Protein 9J99 (pdb70)

Secondary structure (DSSP, 8-state):
--SHHHHT------STTTTHIIIIIIS-TTT---EEEEEEEEES-SSS-EEEEEEEEES-SSS-SEEEEEEEEETTEEEEEEEETT--EEEEEEEEEETTEEEEEEEEE-TTSPPEEEEEEEEE-SSEEEEEEEEEEEE-SS--EEEEEEEEEEEESSSSEEEEEEEEEEESSSSS--EEEEEEEEEEE-TTSSEEEEEEE-TTS-EEEEEEEE-SSSEEEEEEEEEEEE----EEEEEEEEEEEEE-SSEEEEEEEETTSEEEEEEEEEEETTEEEEEEEEEETTTTEEEEEEEEEEEEESSHHHHHHHHT--TTS----/-HHHHHHHHHHHHHHHHHHHHHHHHHHHHHHHHHHHHHHHHHHHHHHH-/-HHHHHHHHHHHHHHHHHHHHHHHHHHHHHHHHHHHHHH-/-HHHHTSHHHHHHHHHHHHHHHHHHHSSTTTGGGS---/-TT-GGGGGGGHHHHHHHHHHTT-SS---HHHHT--S---/---HHHHTPPP---STTTTHIIIIIIS-TTT---EEEEEEEEES-SSS-EEEEEEEEES-SSS-SEEEEEEEEETTEEEEEEEETT--EEEEEEEESSSSEEEEEEEEE-TTSPPEEEEEEEEE-SSEEEEEEEEEEEE-SS--EEEEEEEEEEEESSSSEEEEEEEEEEESSSSS----EEEEEEEEE-TTS-EEEEEEE-TTSEEEEEEEEE-SSSEEEEEEEEEEEEE---EEEEEEEEEEEEEE-SSEEEEEEEETTSEEEEEEEEEEETTEEEEEEEEEETTTTEEEEEEEEEEEEESSHHHHHHHHT--GGG----/-HHHHHHHHHHHHHHHHHHHHHHHHHHHHHHHHHHHHHHHHHHHHHHH-/--HHHHHHHHHHHHHHHHHHHHHHHHHHHHHHHHHHHHH-/-HHHHTSHHHHHHHHHHHHHHHHHHHHSTHHHHTS---/-HHHHH-SSSGGGGHHHHHHHHHHTT-SS---HHHHH--S---

Organism: Saccharomyces cerevisiae (strain ATCC 204508 / S288c) (NCBI:txid559292)

Nearest PDB structures (foldseek):
  6ucv-assembly1_I  TM=9.849E-01  e=3.377E-48  Saccharomyces cerevisiae S288C
  8hco-assembly1_A  TM=9.771E-01  e=8.929E-48  Saccharomyces cerevisiae S288C
  8hco-assembly1_I  TM=9.787E-01  e=4.441E-47  Saccharomyces cerevisiae S288C
  8xkw-assembly1_F  TM=9.822E-01  e=6.438E-46  Saccharomyces cerevisiae
  8b4i-assembly1_B  TM=9.362E-01  e=2.297E-29  Neurospora crassa

Solvent-accessible surface area: 58040 Å² total; per-residue (Å²): 115,109,52,39,83,86,31,126,27,91,54,19,29,28,31,140,51,4,25,78,35,5,28,70,43,0,15,14,90,120,80,46,10,50,2,22,49,6,22,22,43,2,15,12,14,126,137,38,24,1,73,7,23,20,28,22,7,23,41,31,186,95,54,49,78,62,10,21,18,1,39,1,22,50,144,62,47,48,1,38,0,42,41,35,55,121,94,20,9,34,13,96,57,32,80,14,172,89,184,77,43,53,28,57,58,57,72,83,46,30,137,80,122,109,74,99,31,55,75,40,70,13,88,55,12,83,14,41,4,45,30,77,63,29,70,59,45,56,149,40,180,158,53,50,47,26,10,36,30,16,44,10,30,0,0,5,15,29,76,46,53,6,57,4,6,46,22,74,43,27,38,116,94,14,102,37,23,4,81,29,16,28,9,106,7,41,34,74,32,10,162,175,128,40,74,15,66,5,13,32,93,56,59,109,46,10,73,29,14,2,8,25,34,89,18,38,169,44,3,37,1,0,2,26,7,44,27,54,56,16,146,132,162,87,40,38,94,26,34,11,30,52,9,20,22,11,75,19,136,44,0,11,9,20,9,20,82,37,50,80,26,67,6,6,0,8,20,36,69,73,40,66,105,26,29,10,46,3,35,0,0,23,3,15,42,168,141,97,63,34,96,14,0,16,11,22,49,63,67,5,0,1,27,123,127,10,36,69,92,51,100,32,91,66,74,153,44,102,92,133,206,202,109,177,103,61,131,85,158,57,43,79,109,57,20,37,122,48,12,24,66,40,17,35,32,29,12,35,63,41,1,34,48,15,9,84,101,37,52,115,95,86,135,63,123,98,141,116,80,161,97,148,159,120,82,160,69,74,57,93,114,9,90,102,40,66,81,111,8,62,165,52,24,60,127,24,90,54,17,2,35,87,119,35,90,85,112,139,154,244,229,156,86,94,132,147,34,61,111,72,37,71,55,70,8,32,59,91,33,102,62,9,37,64,75,2,78,26,97,102,8,69,153,94,18,55,187,64,202,119,167,74,151,128,98,68,37,87,41,66,14,79,97,0,15,135,33,0,81,34,96,8,118,74,122,9,99,146,142,18,12,63,25,44,124,55,51,86,110,112,49,48,83,89,34,120,23,92,54,17,34,24,30,134,48,4,24,77,35,4,30,72,40,0,14,14,92,119,78,54,12,49,3,21,57,7,34,20,34,4,28,12,22,134,144,34,24,1,72,4,24,19,31,21,7,21,41,32,190,98,55,49,70,60,9,24,22,1,43,1,24,50,144,62,44,49,1,40,0,38,40,37,66,106,95,17,8,29,14,101,59,31,80,13,166,84,179,93,46,57,27,60,58,60,70,63,43,21,116,88,125,119,70,101,31,51,75,40,76,11,86,59,10,87,15,43,4,55,29,34,72,29,73,60,46,58,143,40,161,154,44,67,53,15,16,32,32,19,55,9,28,0,0,5,5,32,73,52,42,6,56,5,6,46,23,69,47,31,33,121,100,10,89,34,27,1,77,37,11,29,13,106,8,45,35,61,32,10,150,170,131,54,74,16,68,5,13,35,90,62,60,90,40,4,73,31,16,1,5,24,31,78,21,41,158,48,4,25,2,0,2,28,7,46,29,79,55,34,131,108,171,101,100,58,28,126,19,30,12,30,49,8,19,22,14,75,21,124,66,1,11,9,20,9,17,76,39,50,84,26,61,8,9,0,10,17,37,73,71,41,68,104,24,26,8,43,4,36,0,0,19,2,4,44,160,139,110,56,28,76,13,0,15,8,20,49,59,70,8,0,5,32,93,136,23,21,59,78,56,99,32,88,25,74,125,45,101,90,156,224,210,104,184,96,56,128,87,149,59,42,83,97,54,22,32,117,50,13,25,67,40,18,38,32,29,11,35,65,41,1,36,50,14,14,89,105,37,55,115,88,79,137,62,124,79,141,110,84,153,120,141,140,121,93,196,63,76,79,84,122,9,82,104,40,68,91,116,8,59,160,51,24,57,128,15,102,55,14,2,32,89,130,30,91,84,130,138,136,238,220,116,84,96,104,140,33,38,103,76,39,66,57,71,9,30,54,94,32,96,61,9,38,63,72,1,76,29,89,94,8,68,155,95,18,61,182,79,107,156,138,108,105,123,60,134,129,92,51,37,91,44,62,14,77,100,0,15,134,33,0,78,33,92,6,122,72,124,12,93,131,133,39,11,65,30,44,125,68,44,66

Sequence (980 aa):
HSHRQSLELVNPGTVENLNKEVSRDVFLSQYFFTGLRADLNKAFSMNPAFQTSHTFSIGSQALPKYAFSALFANDNLFAQGNIDNDLSVSGRLNYGWDKKNISKVNLQISDGQPTMCQLEQDYQASDFSVNVKTLNPSFSEKGEFTGVAVASFLQSVTPQLALGLETLYSRTDGSAPGDAGVSYLTRYVSKKQDWIFSGQLQANGALIASLWRKVAQNVEAGIETTLQAGMVQPTVEGSTTIGAKYEYRQSVYRGTLDSNGKVACFLERKVLPTLSVLFCGEIDHFKNDTKIGCGLQFETAGNQELLMLQQGLDADGNPLQFVRNAFTKSGNLAWTLTTTALLLGVPLSLSILAEQQLIEMEKTFDLQSDSEEEKRAHQEQTEKTLKQAAYVAAFLWVSPMIWHLVKKQWFQAFKESPLYTIALNGAFFVAGVAFIQSPLMDMLAPQLLTLTHNVAHYGWIPFVLYLGWAHTSNRPNFLNLLSPLPSVHSHRQSLELVNPGTVENLNKEVSRDVFLSQYFFTGLRADLNKAFSMNPAFQTSHTFSIGSQALPKYAFSALFANDNLFAQGNIDNDLSVSGRLNYGWDKKNISKVNLQISDGQPTMCQLEQDYQASDFSVNVKTLNPSFSEKGEFTGVAVASFLQSVTPQLALGLETLYSRTDGSAPGDAGVSYLTRYVSKKQDWIFSGQLQANGALIASLWRKVAQNVEAGIETTLQAGMVIQPTVEGSTTIGAKYEYRQSVYRGTLDSNGKVACFLERKVLPTLSVLFCGEIDHFKNDTKIGCGLQFETAGNQELLMLQQGLDADGNPLQFVRNAFTKSGNLAWTLTTTALLLGVPLSLSILAEQQLIEMEKTFDLQSDSEEEKRAHQEQTEKTLKQAAYVAAFLWVSPMIWHLVKKQWFQAFKESPLYTIALNGAFFVAGVAFIQSPLMDMLAPQLSKILTLTHNVAHYGWIPFVLYLGWAHTSNRPNFLNLLSPLPSV

GO terms:
  GO:0008320 transmembrane protein transporter activity (F, IDA)
  GO:0005742 mitochondrial outer membrane translocase complex (C, IDA)
  GO:0005739 mitochondrion (C, HDA)
  GO:0005741 mitochondrial outer membrane (C, HDA)
  GO:0030150 protein import into mitochondrial matrix (P, IMP)
  GO:0005741 mitochondrial outer membrane (C, TAS)
  GO:0005758 mitochondrial intermembrane space (C, TAS)
  GO:0005829 cytosol (C, TAS)
  GO:0005515 protein binding (F, IPI)
  GO:0005741 mitochondrial outer membrane (C, IDA)
  GO:0045040 protein insertion into mitochondrial outer membrane (P, IDA)

B-factor: mean 78.08, std 30.92, range [30.0, 171.92]

Foldseek 3Di:
DPCVVVLPAAFPDDPVCQPCCFPPPQDCPVPDFFFEKEKEKAFADDQQTKIKMWMAGDGGDPDAHIKIKIWTHHDFKIWIWMAGPQGKIKIKIKGDPDPFWIKIKIWIDHPPDDIWIKIKIWGTDGFKIKIKIWTRWDADPVGFIAGKIKIWMKGDPHNFKIKIKMKMWHHHPRPDHIDMFMKIKIKGADPVRFKIWIWMCGRQRKIKIKMKGDPDPFKIWMKMKMWGWDPVVIDIDIKIKIWMWGDDDFKIKIWMDIPQQKTKIKIWGRPALFKIKIWIKMARPVVGDMGIYIYMYGYAYDDDQVRCVSNQQRPPDHSDD/DVVVVVVVVVVVVVVVVVVCCVVPPVVVVVVVVVVVVVVVVVVVVVVVD/DVVVVVVVVVVVVVVVVVVVVVVVVVVVPPVVVVVVVVVD/DVVVCPDPVNVVVVVVVVVVVVVCCCPDCVVVVVDDPD/DVVCPVPPVVCPVVVVLVVVLVPDPVNDDDCQSVDPPPRD/DPCPVVQPAAFDDDPVCQPCCFPPPFDCPVPDFFFEKEKEKAWADDQQTKIKIWIAGDGGDPDARIKIKIWTHHDFWIWMWMAGPQGKIKIKIWGDPDPFKIKIKIWIDGPPDDIWIKIKIWGTDGFKIKIKIFTRWDADPVGDIAGKIKIKMKGDPHNFKIKIKIKMWHHHPRVDHIDMFMKIKMKGADPVRFKIWIWMQTRQRKIKIKMKGDDDPFKIWMKMKMWGWDDPVDIDIDIKIKIKMWGDDPFKIKIWIDIPQQKTKIKIWGRPALFKIKIWIKMARPVVGDMGIYIYMYGYYYDDDQVRCVSNQCHPPRNGDD/DVVVVVVVVVVVVVVVVVVCCVVPPVVVVVVVVVVVVVVVVVVVVVVVD/DVVVVVVVVVVVVVVVVVVVVVVVCVVVPVVVVVVVVVVD/DVVVVPDVVVVVVVVVVVVVVVVCCCPDCVVVVVDDPD/DVVCVVDPPCPVVCPVVVVLVVVQVPDPVNDDDCCSPDPDPPD

InterPro domains:
  IPR005686 Mitochondrial import receptor subunit Tom40, fungi [TIGR00989] (57-218)
  IPR023614 Porin domain superfamily [G3DSA:2.40.160.10] (59-364)
  IPR027246 Eukaryotic porin/Tom40 [PF01459] (59-354)
  IPR037930 Tom40 [PTHR10802] (48-359)
  IPR037930 Tom40 [cd07305] (57-360)

Radius of gyration: 36.37 Å; Cα contacts (8 Å, |Δi|>4): 1914; chains: 10; bounding box: 123×84×85 Å

Structure (mmCIF, N/CA/C/O backbone):
data_9J99
#
_entry.id   9J99
#
loop_
_entity.id
_entity.type
_entity.pdbx_description
1 polymer 'Mitochondrial import receptor subunit TOM40'
2 polymer 'Mitochondrial import receptor subunit TOM22'
3 polymer 'Mitochondrial import receptor subunit TOM5'
4 polymer 'Mitochondrial import receptor subunit TOM6'
5 polymer 'Mitochondrial import receptor subunit TOM7'
6 non-polymer UNDECANE
7 non-polymer 1,2-DIACYL-SN-GLYCERO-3-PHOSPHOCHOLINE
#
loop_
_atom_site.group_PDB
_atom_site.id
_atom_site.type_symbol
_atom_site.label_atom_id
_atom_site.label_alt_id
_atom_site.label_comp_id
_atom_site.label_asym_id
_atom_site.label_entity_id
_atom_site.label_seq_id
_atom_site.pdbx_PDB_ins_code
_atom_site.Cartn_x
_atom_site.Cartn_y
_atom_site.Cartn_z
_atom_site.occupancy
_atom_site.B_iso_or_equiv
_atom_site.auth_seq_id
_atom_site.auth_comp_id
_atom_site.auth_asym_id
_atom_site.auth_atom_id
_atom_site.pdbx_PDB_model_num
ATOM 1 N N . HIS A 1 49 ? 203.299 139.461 144.498 1.00 124.33 49 HIS A N 1
ATOM 2 C CA . HIS A 1 49 ? 202.133 138.954 145.210 1.00 128.52 49 HIS A CA 1
ATOM 3 C C . HIS A 1 49 ? 202.411 138.872 146.703 1.00 129.93 49 HIS A C 1
ATOM 4 O O . HIS A 1 49 ? 202.111 137.865 147.345 1.00 128.88 49 HIS A O 1
ATOM 6 N N . SER A 1 50 ? 202.980 139.942 147.255 1.00 128.57 50 SER A N 1
ATOM 7 C CA . SER A 1 50 ? 203.443 139.943 148.635 1.00 128.63 50 SER A CA 1
ATOM 8 C C . SER A 1 50 ? 202.559 140.724 149.594 1.00 127.40 50 SER A C 1
ATOM 9 O O . SER A 1 50 ? 202.437 140.328 150.754 1.00 126.47 50 SER A O 1
ATOM 12 N N . HIS A 1 51 ? 201.938 141.818 149.150 1.00 126.36 51 HIS A N 1
ATOM 13 C CA . HIS A 1 51 ? 201.209 142.699 150.055 1.00 124.74 51 HIS A CA 1
ATOM 14 C C . HIS A 1 51 ? 199.711 142.737 149.768 1.00 121.04 51 HIS A C 1
ATOM 15 O O . HIS A 1 51 ? 199.028 143.667 150.207 1.00 119.79 51 HIS A O 1
ATOM 22 N N . ARG A 1 52 ? 199.179 141.737 149.058 1.00 119.38 52 ARG A N 1
ATOM 23 C CA . ARG A 1 52 ? 197.738 141.671 148.824 1.00 117.90 52 ARG A CA 1
ATOM 24 C C . ARG A 1 52 ? 196.975 141.420 150.123 1.00 117.24 52 ARG A C 1
ATOM 25 O O . ARG A 1 52 ? 195.905 142.007 150.354 1.00 114.55 52 ARG A O 1
ATOM 33 N N . GLN A 1 53 ? 197.523 140.562 150.987 1.00 117.07 53 GLN A N 1
ATOM 34 C CA . GLN A 1 53 ? 196.902 140.298 152.279 1.00 117.21 53 GLN A CA 1
ATOM 35 C C . GLN A 1 53 ? 196.955 141.518 153.189 1.00 116.47 53 GLN A C 1
ATOM 36 O O . GLN A 1 53 ? 196.100 141.669 154.066 1.00 115.97 53 GLN A O 1
ATOM 38 N N . SER A 1 54 ? 197.948 142.391 153.004 1.00 116.01 54 SER A N 1
ATOM 39 C CA . SER A 1 54 ? 197.949 143.666 153.708 1.00 116.00 54 SER A CA 1
ATOM 40 C C . SER A 1 54 ? 196.975 144.653 153.084 1.00 113.64 54 SER A C 1
ATOM 41 O O . SER A 1 54 ? 196.462 145.533 153.783 1.00 113.55 54 SER A O 1
ATOM 44 N N . LEU A 1 55 ? 196.737 144.538 151.774 1.00 113.64 55 LEU A N 1
ATOM 45 C CA . LEU A 1 55 ? 195.746 145.383 151.113 1.00 110.48 55 LEU A CA 1
ATOM 46 C C . LEU A 1 55 ? 194.335 145.078 151.590 1.00 105.16 55 LEU A C 1
ATOM 47 O O . LEU A 1 55 ? 193.502 145.991 151.651 1.00 98.59 55 LEU A O 1
ATOM 52 N N . GLU A 1 56 ? 194.060 143.807 151.912 1.00 106.41 56 GLU A N 1
ATOM 53 C CA . GLU A 1 56 ? 192.799 143.352 152.520 1.00 102.46 56 GLU A CA 1
ATOM 54 C C . GLU A 1 56 ? 191.590 143.658 151.632 1.00 95.40 56 GLU A C 1
ATOM 55 O O . GLU A 1 56 ? 190.707 144.444 151.981 1.00 89.71 56 GLU A O 1
ATOM 61 N N . LEU A 1 57 ? 191.574 143.027 150.466 1.00 91.72 57 LEU A N 1
ATOM 62 C CA . LEU A 1 57 ? 190.458 143.136 149.544 1.00 80.80 57 LEU A CA 1
ATOM 63 C C . LEU A 1 57 ? 189.451 142.022 149.802 1.00 75.21 57 LEU A C 1
ATOM 64 O O . LEU A 1 57 ? 189.757 141.005 150.426 1.00 75.21 57 LEU A O 1
ATOM 69 N N . VAL A 1 58 ? 188.234 142.227 149.308 1.00 70.85 58 VAL A N 1
ATOM 70 C CA . VAL A 1 58 ? 187.151 141.268 149.463 1.00 67.05 58 VAL A CA 1
ATOM 71 C C . VAL A 1 58 ? 186.699 140.817 148.082 1.00 65.54 58 VAL A C 1
ATOM 72 O O . VAL A 1 58 ? 187.079 141.389 147.062 1.00 66.33 58 VAL A O 1
ATOM 76 N N . ASN A 1 59 ? 185.883 139.773 148.063 1.00 62.73 59 ASN A N 1
ATOM 77 C CA . ASN A 1 59 ? 185.339 139.276 146.807 1.00 58.78 59 ASN A CA 1
ATOM 78 C C . ASN A 1 59 ? 184.281 140.242 146.289 1.00 59.73 59 ASN A C 1
ATOM 79 O O . ASN A 1 59 ? 183.394 140.643 147.048 1.00 60.90 59 ASN A O 1
ATOM 84 N N . PRO A 1 60 ? 184.337 140.642 145.018 1.00 56.67 60 PRO A N 1
ATOM 85 C CA . PRO A 1 60 ? 183.426 141.670 144.513 1.00 53.67 60 PRO A CA 1
ATOM 86 C C . PRO A 1 60 ? 182.067 141.159 144.063 1.00 53.28 60 PRO A C 1
ATOM 87 O O . PRO A 1 60 ? 181.296 141.942 143.504 1.00 54.37 60 PRO A O 1
ATOM 91 N N . GLY A 1 61 ? 181.746 139.894 144.283 1.00 52.86 61 GLY A N 1
ATOM 92 C CA . GLY A 1 61 ? 180.500 139.344 143.803 1.00 52.25 61 GLY A CA 1
ATOM 93 C C . GLY A 1 61 ? 180.654 138.713 142.435 1.00 51.68 61 GLY A C 1
ATOM 94 O O . GLY A 1 61 ? 181.749 138.365 141.993 1.00 54.12 61 GLY A O 1
ATOM 95 N N . THR A 1 62 ? 179.525 138.568 141.753 1.00 51.16 62 THR A N 1
ATOM 96 C CA . THR A 1 62 ? 179.485 138.008 140.414 1.00 51.03 62 THR A CA 1
ATOM 97 C C . THR A 1 62 ? 179.030 139.068 139.419 1.00 54.58 62 THR A C 1
ATOM 98 O O . THR A 1 62 ? 178.472 140.100 139.791 1.00 57.92 62 THR A O 1
ATOM 102 N N . VAL A 1 63 ? 179.308 138.807 138.139 1.00 51.83 63 VAL A N 1
ATOM 103 C CA . VAL A 1 63 ? 178.899 139.715 137.071 1.00 50.24 63 VAL A CA 1
ATOM 104 C C . VAL A 1 63 ? 177.385 139.699 136.899 1.00 56.19 63 VAL A C 1
ATOM 105 O O . VAL A 1 63 ? 176.773 140.732 136.595 1.00 57.95 63 VAL A O 1
ATOM 109 N N . GLU A 1 64 ? 176.755 138.545 137.126 1.00 56.91 64 GLU A N 1
ATOM 110 C CA . GLU A 1 64 ? 175.304 138.430 137.024 1.00 57.86 64 GLU A CA 1
ATOM 111 C C . GLU A 1 64 ? 174.584 139.258 138.082 1.00 58.06 64 GLU A C 1
ATOM 112 O O . GLU A 1 64 ? 173.479 139.748 137.834 1.00 63.45 64 GLU A O 1
ATOM 118 N N . ASN A 1 65 ? 175.190 139.437 139.253 1.00 54.04 65 ASN A N 1
ATOM 119 C CA . ASN A 1 65 ? 174.603 140.222 140.336 1.00 54.92 65 ASN A CA 1
ATOM 120 C C . ASN A 1 65 ? 175.181 141.626 140.399 1.00 53.05 65 ASN A C 1
ATOM 121 O O . ASN A 1 65 ? 175.355 142.172 141.487 1.00 55.84 65 ASN A O 1
ATOM 126 N N . LEU A 1 66 ? 175.500 142.230 139.254 1.00 50.20 66 LEU A N 1
ATOM 127 C CA . LEU A 1 66 ? 176.134 143.544 139.266 1.00 47.16 66 LEU A CA 1
ATOM 128 C C . LEU A 1 66 ? 175.146 144.639 139.651 1.00 50.19 66 LEU A C 1
ATOM 129 O O . LEU A 1 66 ? 175.501 145.569 140.381 1.00 53.90 66 LEU A O 1
ATOM 134 N N . ASN A 1 67 ? 173.910 144.553 139.170 1.00 50.82 67 ASN A N 1
ATOM 135 C CA . ASN A 1 67 ? 172.852 145.491 139.533 1.00 48.92 67 ASN A CA 1
ATOM 136 C C . ASN A 1 67 ? 171.626 144.734 140.020 1.00 50.29 67 ASN A C 1
ATOM 137 O O . ASN A 1 67 ? 170.487 145.019 139.643 1.00 54.65 67 ASN A O 1
ATOM 142 N N . LYS A 1 68 ? 171.871 143.748 140.885 1.00 50.11 68 LYS A N 1
ATOM 143 C CA . LYS A 1 68 ? 170.809 142.896 141.408 1.00 50.32 68 LYS A CA 1
ATOM 144 C C . LYS A 1 68 ? 169.829 143.679 142.270 1.00 52.10 68 LYS A C 1
ATOM 145 O O . LYS A 1 68 ? 168.615 143.469 142.175 1.00 54.09 68 LYS A O 1
ATOM 151 N N . GLU A 1 69 ? 170.338 144.608 143.085 1.00 51.76 69 GLU A N 1
ATOM 152 C CA . GLU A 1 69 ? 169.503 145.344 144.030 1.00 48.80 69 GLU A CA 1
ATOM 153 C C . GLU A 1 69 ? 168.520 146.267 143.325 1.00 48.20 69 GLU A C 1
ATOM 154 O O . GLU A 1 69 ? 167.375 146.404 143.760 1.00 50.22 69 GLU A O 1
ATOM 160 N N . VAL A 1 70 ? 168.940 146.916 142.244 1.00 47.37 70 VAL A N 1
ATOM 161 C CA . VAL A 1 70 ? 168.009 147.756 141.502 1.00 44.36 70 VAL A CA 1
ATOM 162 C C . VAL A 1 70 ? 167.127 146.912 140.596 1.00 47.08 70 VAL A C 1
ATOM 163 O O . VAL A 1 70 ? 165.900 147.032 140.618 1.00 48.80 70 VAL A O 1
ATOM 167 N N . SER A 1 71 ? 167.733 146.041 139.789 1.00 47.28 71 SER A N 1
ATOM 168 C CA . SER A 1 71 ? 166.992 145.412 138.705 1.00 48.35 71 SER A CA 1
ATOM 169 C C . SER A 1 71 ? 166.079 144.284 139.170 1.00 51.68 71 SER A C 1
ATOM 170 O O . SER A 1 71 ? 165.052 144.038 138.531 1.00 53.82 71 SER A O 1
ATOM 173 N N . ARG A 1 72 ? 166.412 143.582 140.253 1.00 50.91 72 ARG A N 1
ATOM 174 C CA . ARG A 1 72 ? 165.637 142.415 140.644 1.00 52.91 72 ARG A CA 1
ATOM 175 C C . ARG A 1 72 ? 165.051 142.489 142.044 1.00 54.25 72 ARG A C 1
ATOM 176 O O . ARG A 1 72 ? 164.311 141.581 142.430 1.00 58.12 72 ARG A O 1
ATOM 184 N N . ASP A 1 73 ? 165.355 143.523 142.820 1.00 51.89 73 ASP A N 1
ATOM 185 C CA . ASP A 1 73 ? 164.735 143.713 144.124 1.00 49.38 73 ASP A CA 1
ATOM 186 C C . ASP A 1 73 ? 163.768 144.883 144.144 1.00 48.60 73 ASP A C 1
ATOM 187 O O . ASP A 1 73 ? 162.629 144.730 144.581 1.00 51.67 73 ASP A O 1
ATOM 192 N N . VAL A 1 74 ? 164.188 146.050 143.667 1.00 45.30 74 VAL A N 1
ATOM 193 C CA . VAL A 1 74 ? 163.324 147.223 143.710 1.00 40.95 74 VAL A CA 1
ATOM 194 C C . VAL A 1 74 ? 162.351 147.225 142.538 1.00 42.00 74 VAL A C 1
ATOM 195 O O . VAL A 1 74 ? 161.151 147.461 142.712 1.00 45.12 74 VAL A O 1
ATOM 199 N N . PHE A 1 75 ? 162.834 146.943 141.333 1.00 42.69 75 PHE A N 1
ATOM 200 C CA . PHE A 1 75 ? 161.970 147.016 140.165 1.00 43.74 75 PHE A CA 1
ATOM 201 C C . PHE A 1 75 ? 161.139 145.743 140.040 1.00 46.55 75 PHE A C 1
ATOM 202 O O . PHE A 1 75 ? 161.478 144.694 140.588 1.00 50.78 75 PHE A O 1
ATOM 210 N N . LEU A 1 76 ? 160.031 145.846 139.304 1.00 46.86 76 LEU A N 1
ATOM 211 C CA . LEU A 1 76 ? 159.025 144.791 139.256 1.00 49.43 76 LEU A CA 1
ATOM 212 C C . LEU A 1 76 ? 158.927 144.123 137.889 1.00 50.52 76 LEU A C 1
ATOM 213 O O . LEU A 1 76 ? 157.859 143.650 137.504 1.00 51.99 76 LEU A O 1
ATOM 218 N N . SER A 1 77 ? 160.034 144.054 137.152 1.00 51.45 77 SER A N 1
ATOM 219 C CA . SER A 1 77 ? 160.006 143.395 135.852 1.00 55.26 77 SER A CA 1
ATOM 220 C C . SER A 1 77 ? 159.943 141.880 135.984 1.00 59.42 77 SER A C 1
ATOM 221 O O . SER A 1 77 ? 159.346 141.212 135.134 1.00 61.20 77 SER A O 1
ATOM 224 N N . GLN A 1 78 ? 160.550 141.320 137.027 1.00 57.89 78 GLN A N 1
ATOM 225 C CA . GLN A 1 78 ? 160.534 139.880 137.237 1.00 56.25 78 GLN A CA 1
ATOM 226 C C . GLN A 1 78 ? 159.252 139.386 137.887 1.00 56.26 78 GLN A C 1
ATOM 227 O O . GLN A 1 78 ? 159.047 138.173 137.965 1.00 60.58 78 GLN A O 1
ATOM 233 N N . TYR A 1 79 ? 158.393 140.288 138.362 1.00 53.07 79 TYR A N 1
ATOM 234 C CA . TYR A 1 79 ? 157.213 139.909 139.122 1.00 50.33 79 TYR A CA 1
ATOM 235 C C . TYR A 1 79 ? 155.904 140.213 138.415 1.00 49.52 79 TYR A C 1
ATOM 236 O O . TYR A 1 79 ? 154.875 139.654 138.800 1.00 50.93 79 TYR A O 1
ATOM 245 N N . PHE A 1 80 ? 155.917 141.068 137.400 1.00 49.25 80 PHE A N 1
ATOM 246 C CA . PHE A 1 80 ? 154.691 141.493 136.744 1.00 46.65 80 PHE A CA 1
ATOM 247 C C . PHE A 1 80 ? 154.141 140.390 135.850 1.00 47.15 80 PHE A C 1
ATOM 248 O O . PHE A 1 80 ? 154.888 139.710 135.145 1.00 52.41 80 PHE A O 1
ATOM 256 N N . PHE A 1 81 ? 152.822 140.216 135.880 1.00 44.67 81 PHE A N 1
ATOM 257 C CA . PHE A 1 81 ? 152.141 139.257 135.023 1.00 43.43 81 PHE A CA 1
ATOM 258 C C . PHE A 1 81 ? 150.786 139.835 134.638 1.00 44.89 81 PHE A C 1
ATOM 259 O O . PHE A 1 81 ? 150.395 140.911 135.093 1.00 46.58 81 PHE A O 1
ATOM 267 N N . THR A 1 82 ? 150.072 139.117 133.780 1.00 45.97 82 THR A N 1
ATOM 268 C CA . THR A 1 82 ? 148.789 139.560 133.258 1.00 45.20 82 THR A CA 1
ATOM 269 C C . THR A 1 82 ? 147.832 138.377 133.276 1.00 45.27 82 THR A C 1
ATOM 270 O O . THR A 1 82 ? 148.236 137.248 132.999 1.00 48.59 82 THR A O 1
ATOM 274 N N . GLY A 1 83 ? 146.580 138.620 133.650 1.00 41.57 83 GLY A N 1
ATOM 275 C CA . GLY A 1 83 ? 145.599 137.555 133.683 1.00 38.82 83 GLY A CA 1
ATOM 276 C C . GLY A 1 83 ? 145.425 136.959 135.060 1.00 40.12 83 GLY A C 1
ATOM 277 O O . GLY A 1 83 ? 145.668 137.634 136.059 1.00 45.14 83 GLY A O 1
ATOM 278 N N . LEU A 1 84 ? 145.008 135.702 135.134 1.00 38.83 84 LEU A N 1
ATOM 279 C CA . LEU A 1 84 ? 144.823 135.007 136.397 1.00 37.86 84 LEU A CA 1
ATOM 280 C C . LEU A 1 84 ? 145.879 133.921 136.543 1.00 38.59 84 LEU A C 1
ATOM 281 O O . LEU A 1 84 ? 146.313 133.327 135.557 1.00 44.11 84 LEU A O 1
ATOM 286 N N . ARG A 1 85 ? 146.296 133.669 137.779 1.00 35.88 85 ARG A N 1
ATOM 287 C CA . ARG A 1 85 ? 147.391 132.747 138.034 1.00 36.34 85 ARG A CA 1
ATOM 288 C C . ARG A 1 85 ? 147.178 132.068 139.379 1.00 38.96 85 ARG A C 1
ATOM 289 O O . ARG A 1 85 ? 146.520 132.615 140.261 1.00 42.06 85 ARG A O 1
ATOM 297 N N . ALA A 1 86 ? 147.728 130.864 139.527 1.00 38.95 86 ALA A N 1
ATOM 298 C CA . ALA A 1 86 ? 147.676 130.147 140.795 1.00 36.62 86 ALA A CA 1
ATOM 299 C C . ALA A 1 86 ? 148.881 129.228 140.908 1.00 39.72 86 ALA A C 1
ATOM 300 O O . ALA A 1 86 ? 149.149 128.451 139.993 1.00 44.94 86 ALA A O 1
ATOM 302 N N . ASP A 1 87 ? 149.599 129.317 142.025 1.00 38.39 87 ASP A N 1
ATOM 303 C CA . ASP A 1 87 ? 150.738 128.455 142.316 1.00 38.79 87 ASP A CA 1
ATOM 304 C C . ASP A 1 87 ? 150.456 127.670 143.583 1.00 41.11 87 ASP A C 1
ATOM 305 O O . ASP A 1 87 ? 150.062 128.251 144.595 1.00 46.48 87 ASP A O 1
ATOM 310 N N . LEU A 1 88 ? 150.671 126.360 143.539 1.00 40.07 88 LEU A N 1
ATOM 311 C CA . LEU A 1 88 ? 150.417 125.484 144.679 1.00 40.04 88 LEU A CA 1
ATOM 312 C C . LEU A 1 88 ? 151.696 124.719 145.003 1.00 43.91 88 LEU A C 1
ATOM 313 O O . LEU A 1 88 ? 151.994 123.707 144.368 1.00 50.05 88 LEU A O 1
ATOM 318 N N . ASN A 1 89 ? 152.444 125.185 145.996 1.00 44.61 89 ASN A N 1
ATOM 319 C CA . ASN A 1 89 ? 153.686 124.537 146.389 1.00 44.42 89 ASN A CA 1
ATOM 320 C C . ASN A 1 89 ? 153.444 123.541 147.516 1.00 46.38 89 ASN A C 1
ATOM 321 O O . ASN A 1 89 ? 152.424 123.581 148.200 1.00 52.01 89 ASN A O 1
ATOM 326 N N . LYS A 1 90 ? 154.404 122.639 147.705 1.00 44.97 90 LYS A N 1
ATOM 327 C CA . LYS A 1 90 ? 154.291 121.603 148.731 1.00 45.19 90 LYS A CA 1
ATOM 328 C C . LYS A 1 90 ? 155.686 121.150 149.123 1.00 46.27 90 LYS A C 1
ATOM 329 O O . LYS A 1 90 ? 156.454 120.719 148.263 1.00 49.40 90 LYS A O 1
ATOM 335 N N . ALA A 1 91 ? 156.010 121.229 150.409 1.00 44.83 91 ALA A N 1
ATOM 336 C CA . ALA A 1 91 ? 157.344 120.934 150.908 1.00 43.88 91 ALA A CA 1
ATOM 337 C C . ALA A 1 91 ? 157.371 119.586 151.612 1.00 49.24 91 ALA A C 1
ATOM 338 O O . ALA A 1 91 ? 156.480 119.270 152.400 1.00 56.44 91 ALA A O 1
ATOM 340 N N . PHE A 1 92 ? 158.400 118.792 151.329 1.00 47.25 92 PHE A N 1
ATOM 341 C CA . PHE A 1 92 ? 158.575 117.497 151.972 1.00 48.27 92 PHE A CA 1
ATOM 342 C C . PHE A 1 92 ? 159.761 117.445 152.917 1.00 51.17 92 PHE A C 1
ATOM 343 O O . PHE A 1 92 ? 159.774 116.609 153.818 1.00 56.92 92 PHE A O 1
ATOM 351 N N . SER A 1 93 ? 160.757 118.304 152.726 1.00 51.86 93 SER A N 1
ATOM 352 C CA . SER A 1 93 ? 161.921 118.375 153.595 1.00 57.99 93 SER A CA 1
ATOM 353 C C . SER A 1 93 ? 162.395 119.816 153.656 1.00 62.46 93 SER A C 1
ATOM 354 O O . SER A 1 93 ? 162.027 120.644 152.823 1.00 62.75 93 SER A O 1
ATOM 357 N N . MET A 1 94 ? 163.213 120.115 154.659 1.00 64.25 94 MET A N 1
ATOM 358 C CA . MET A 1 94 ? 163.813 121.437 154.785 1.00 67.24 94 MET A CA 1
ATOM 359 C C . MET A 1 94 ? 165.326 121.434 154.669 1.00 70.54 94 MET A C 1
ATOM 360 O O . MET A 1 94 ? 165.885 122.321 154.024 1.00 73.17 94 MET A O 1
ATOM 365 N N . ASN A 1 95 ? 166.014 120.482 155.288 1.00 71.51 95 ASN A N 1
ATOM 366 C CA . ASN A 1 95 ? 167.466 120.453 155.152 1.00 74.21 95 ASN A CA 1
ATOM 367 C C . ASN A 1 95 ? 167.921 119.784 153.848 1.00 73.30 95 ASN A C 1
ATOM 368 O O . ASN A 1 95 ? 168.872 120.289 153.238 1.00 74.05 95 ASN A O 1
ATOM 373 N N . PRO A 1 96 ? 167.332 118.683 153.365 1.00 70.46 96 PRO A N 1
ATOM 374 C CA . PRO A 1 96 ? 167.607 118.292 151.976 1.00 63.43 96 PRO A CA 1
ATOM 375 C C . PRO A 1 96 ? 166.707 118.928 150.926 1.00 61.60 96 PRO A C 1
ATOM 376 O O . PRO A 1 96 ? 166.933 118.665 149.742 1.00 63.30 96 PRO A O 1
ATOM 380 N N . ALA A 1 97 ? 165.684 119.694 151.325 1.00 57.95 97 ALA A N 1
ATOM 381 C CA . ALA A 1 97 ? 164.962 120.658 150.482 1.00 53.70 97 ALA A CA 1
ATOM 382 C C . ALA A 1 97 ? 164.320 120.008 149.250 1.00 50.74 97 ALA A C 1
ATOM 383 O O . ALA A 1 97 ? 164.743 120.213 148.117 1.00 54.35 97 ALA A O 1
ATOM 385 N N . PHE A 1 98 ? 163.295 119.203 149.502 1.00 47.11 98 PHE A N 1
ATOM 386 C CA . PHE A 1 98 ? 162.525 118.551 148.449 1.00 43.90 98 PHE A CA 1
ATOM 387 C C . PHE A 1 98 ? 161.151 119.210 148.350 1.00 45.69 98 PHE A C 1
ATOM 388 O O . PHE A 1 98 ? 160.424 119.275 149.342 1.00 51.39 98 PHE A O 1
ATOM 396 N N . GLN A 1 99 ? 160.807 119.715 147.161 1.00 43.76 99 GLN A N 1
ATOM 397 C CA . GLN A 1 99 ? 159.569 120.458 146.932 1.00 40.49 99 GLN A CA 1
ATOM 398 C C . GLN A 1 99 ? 158.940 120.044 145.608 1.00 42.57 99 GLN A C 1
ATOM 399 O O . GLN A 1 99 ? 159.624 119.585 144.696 1.00 46.61 99 GLN A O 1
ATOM 405 N N . THR A 1 100 ? 157.621 120.227 145.501 1.00 41.80 100 THR A N 1
ATOM 406 C CA . THR A 1 100 ? 156.892 120.111 144.240 1.00 39.22 100 THR A CA 1
ATOM 407 C C . THR A 1 100 ? 156.055 121.367 144.030 1.00 41.39 100 THR A C 1
ATOM 408 O O . THR A 1 100 ? 155.940 122.210 144.918 1.00 46.24 100 THR A O 1
ATOM 412 N N . SER A 1 101 ? 155.461 121.491 142.842 1.00 40.20 101 SER A N 1
ATOM 413 C CA . SER A 1 101 ? 154.698 122.686 142.504 1.00 38.79 101 SER A CA 1
ATOM 414 C C . SER A 1 101 ? 153.720 122.392 141.374 1.00 39.84 101 SER A C 1
ATOM 415 O O . SER A 1 101 ? 153.977 121.542 140.524 1.00 41.72 101 SER A O 1
ATOM 418 N N . HIS A 1 102 ? 152.594 123.105 141.382 1.00 40.33 102 HIS A N 1
ATOM 419 C CA . HIS A 1 102 ? 151.621 123.108 140.296 1.00 37.68 102 HIS A CA 1
ATOM 420 C C . HIS A 1 102 ? 151.281 124.549 139.954 1.00 38.96 102 HIS A C 1
ATOM 421 O O . HIS A 1 102 ? 151.087 125.370 140.850 1.00 43.26 102 HIS A O 1
ATOM 428 N N . THR A 1 103 ? 151.197 124.862 138.667 1.00 38.03 103 THR A N 1
ATOM 429 C CA . THR A 1 103 ? 150.956 126.230 138.230 1.00 37.08 103 THR A CA 1
ATOM 430 C C . THR A 1 103 ? 149.833 126.253 137.208 1.00 39.72 103 THR A C 1
ATOM 431 O O . THR A 1 103 ? 149.859 125.492 136.241 1.00 44.84 103 THR A O 1
ATOM 435 N N . PHE A 1 104 ? 148.852 127.121 137.429 1.00 39.60 104 PHE A N 1
ATOM 436 C CA . PHE A 1 104 ? 147.711 127.301 136.546 1.00 38.63 104 PHE A CA 1
ATOM 437 C C . PHE A 1 104 ? 147.699 128.745 136.076 1.00 40.84 104 PHE A C 1
ATOM 438 O O . PHE A 1 104 ? 148.026 129.649 136.844 1.00 43.36 104 PHE A O 1
ATOM 446 N N . SER A 1 105 ? 147.325 128.970 134.821 1.00 39.84 105 SER A N 1
ATOM 447 C CA . SER A 1 105 ? 147.378 130.322 134.286 1.00 40.21 105 SER A CA 1
ATOM 448 C C . SER A 1 105 ? 146.420 130.460 133.117 1.00 41.96 105 SER A C 1
ATOM 449 O O . SER A 1 105 ? 146.199 129.512 132.363 1.00 46.70 105 SER A O 1
ATOM 452 N N . ILE A 1 106 ? 145.860 131.657 132.977 1.00 42.19 106 ILE A N 1
ATOM 453 C CA . ILE A 1 106 ? 145.059 132.020 131.815 1.00 46.30 106 ILE A CA 1
ATOM 454 C C . ILE A 1 106 ? 145.185 133.526 131.617 1.00 45.90 106 ILE A C 1
ATOM 455 O O . ILE A 1 106 ? 145.254 134.287 132.582 1.00 47.63 106 ILE A O 1
ATOM 460 N N . GLY A 1 107 ? 145.284 133.950 130.364 1.00 44.74 107 GLY A N 1
ATOM 461 C CA . GLY A 1 107 ? 145.292 135.357 130.042 1.00 44.26 107 GLY A CA 1
ATOM 462 C C . GLY A 1 107 ? 146.641 135.986 129.786 1.00 50.87 107 GLY A C 1
ATOM 463 O O . GLY A 1 107 ? 146.707 137.208 129.633 1.00 53.47 107 GLY A O 1
ATOM 464 N N . SER A 1 108 ? 147.713 135.204 129.730 1.00 52.95 108 SER A N 1
ATOM 465 C CA . SER A 1 108 ? 149.041 135.731 129.461 1.00 57.82 108 SER A CA 1
ATOM 466 C C . SER A 1 108 ? 149.695 134.940 128.340 1.00 63.48 108 SER A C 1
ATOM 467 O O . SER A 1 108 ? 149.331 133.796 128.061 1.00 65.50 108 SER A O 1
ATOM 470 N N . GLN A 1 109 ? 150.671 135.572 127.695 1.00 64.91 109 GLN A N 1
ATOM 471 C CA . GLN A 1 109 ? 151.465 134.899 126.677 1.00 66.88 109 GLN A CA 1
ATOM 472 C C . GLN A 1 109 ? 152.732 134.278 127.240 1.00 65.05 109 GLN A C 1
ATOM 473 O O . GLN A 1 109 ? 153.229 133.294 126.683 1.00 66.43 109 GLN A O 1
ATOM 479 N N . ALA A 1 110 ? 153.265 134.832 128.330 1.00 62.71 110 ALA A N 1
ATOM 480 C CA . ALA A 1 110 ? 154.511 134.323 128.892 1.00 62.50 110 ALA A CA 1
ATOM 481 C C . ALA A 1 110 ? 154.308 132.987 129.599 1.00 63.63 110 ALA A C 1
ATOM 482 O O . ALA A 1 110 ? 155.083 132.046 129.398 1.00 65.28 110 ALA A O 1
ATOM 484 N N . LEU A 1 111 ? 153.278 132.885 130.431 1.00 60.48 111 LEU A N 1
ATOM 485 C CA . LEU A 1 111 ? 153.093 131.686 131.231 1.00 55.98 111 LEU A CA 1
ATOM 486 C C . LEU A 1 111 ? 152.425 130.580 130.417 1.00 56.11 111 LEU A C 1
ATOM 487 O O . LEU A 1 111 ? 151.634 130.857 129.514 1.00 56.42 111 LEU A O 1
ATOM 492 N N . PRO A 1 112 ? 152.731 129.320 130.712 1.00 55.84 112 PRO A N 1
ATOM 493 C CA . PRO A 1 112 ? 151.976 128.214 130.120 1.00 53.14 112 PRO A CA 1
ATOM 494 C C . PRO A 1 112 ? 150.658 127.998 130.851 1.00 50.91 112 PRO A C 1
ATOM 495 O O . PRO A 1 112 ? 150.413 128.544 131.924 1.00 52.75 112 PRO A O 1
ATOM 499 N N . LYS A 1 113 ? 149.805 127.178 130.241 1.00 49.34 113 LYS A N 1
ATOM 500 C CA . LYS A 1 113 ? 148.499 126.896 130.827 1.00 46.88 113 LYS A CA 1
ATOM 501 C C . LYS A 1 113 ? 148.618 126.024 132.071 1.00 47.08 113 LYS A C 1
ATOM 502 O O . LYS A 1 113 ? 147.918 126.253 133.060 1.00 48.29 113 LYS A O 1
ATOM 508 N N . TYR A 1 114 ? 149.487 125.019 132.038 1.00 47.95 114 TYR A N 1
ATOM 509 C CA . TYR A 1 114 ? 149.738 124.167 133.189 1.00 44.27 114 TYR A CA 1
ATOM 510 C C . TYR A 1 114 ? 151.206 123.771 133.193 1.00 47.32 114 TYR A C 1
ATOM 511 O O . TYR A 1 114 ? 151.811 123.591 132.137 1.00 55.16 114 TYR A O 1
ATOM 520 N N . ALA A 1 115 ? 151.779 123.646 134.388 1.00 43.09 115 ALA A N 1
ATOM 521 C CA . ALA A 1 115 ? 153.159 123.212 134.534 1.00 41.99 115 ALA A CA 1
ATOM 522 C C . ALA A 1 115 ? 153.336 122.503 135.866 1.00 43.00 115 ALA A C 1
ATOM 523 O O . ALA A 1 115 ? 152.845 122.971 136.891 1.00 45.97 115 ALA A O 1
ATOM 525 N N . PHE A 1 116 ? 154.045 121.380 135.844 1.00 42.81 116 PHE A N 1
ATOM 526 C CA . PHE A 1 116 ? 154.415 120.643 137.043 1.00 38.75 116 PHE A CA 1
ATOM 527 C C . PHE A 1 116 ? 155.926 120.696 137.219 1.00 40.16 116 PHE A C 1
ATOM 528 O O . PHE A 1 116 ? 156.669 120.646 136.241 1.00 44.57 116 PHE A O 1
ATOM 536 N N . SER A 1 117 ? 156.380 120.797 138.465 1.00 39.30 117 SER A N 1
ATOM 537 C CA . SER A 1 117 ? 157.792 121.012 138.742 1.00 37.45 117 SER A CA 1
ATOM 538 C C . SER A 1 117 ? 158.188 120.282 140.016 1.00 37.96 117 SER A C 1
ATOM 539 O O . SER A 1 117 ? 157.351 119.989 140.867 1.00 43.37 117 SER A O 1
ATOM 542 N N . ALA A 1 118 ? 159.482 119.992 140.139 1.00 36.41 118 ALA A N 1
ATOM 543 C CA . ALA A 1 118 ? 160.026 119.326 141.315 1.00 36.15 118 ALA A CA 1
ATOM 544 C C . ALA A 1 118 ? 161.500 119.673 141.441 1.00 36.77 118 ALA A C 1
ATOM 545 O O . ALA A 1 118 ? 162.210 119.701 140.440 1.00 41.81 118 ALA A O 1
ATOM 547 N N . LEU A 1 119 ? 161.963 119.924 142.666 1.00 37.20 119 LEU A N 1
ATOM 548 C CA . LEU A 1 119 ? 163.368 120.243 142.873 1.00 37.62 119 LEU A CA 1
ATOM 549 C C . LEU A 1 119 ? 163.895 119.585 144.139 1.00 39.05 119 LEU A C 1
ATOM 550 O O . LEU A 1 119 ? 163.154 119.334 145.087 1.00 42.75 119 LEU A O 1
ATOM 555 N N . PHE A 1 120 ? 165.198 119.319 144.132 1.00 39.31 120 PHE A N 1
ATOM 556 C CA . PHE A 1 120 ? 165.934 118.721 145.236 1.00 41.37 120 PHE A CA 1
ATOM 557 C C . PHE A 1 120 ? 167.248 119.471 145.372 1.00 45.05 120 PHE A C 1
ATOM 558 O O . PHE A 1 120 ? 167.878 119.794 144.365 1.00 48.48 120 PHE A O 1
ATOM 566 N N . ALA A 1 121 ? 167.674 119.736 146.606 1.00 45.32 121 ALA A N 1
ATOM 567 C CA . ALA A 1 121 ? 168.864 120.560 146.809 1.00 47.26 121 ALA A CA 1
ATOM 568 C C . ALA A 1 121 ? 169.483 120.265 148.167 1.00 53.16 121 ALA A C 1
ATOM 569 O O . ALA A 1 121 ? 168.906 120.623 149.194 1.00 61.34 121 ALA A O 1
ATOM 571 N N . ASN A 1 122 ? 170.679 119.694 148.171 1.00 53.89 122 ASN A N 1
ATOM 572 C CA . ASN A 1 122 ? 171.479 119.583 149.378 1.00 56.18 122 ASN A CA 1
ATOM 573 C C . ASN A 1 122 ? 172.712 120.463 149.207 1.00 60.49 122 ASN A C 1
ATOM 574 O O . ASN A 1 122 ? 172.763 121.312 148.312 1.00 65.79 122 ASN A O 1
ATOM 579 N N . ASP A 1 123 ? 173.691 120.293 150.099 1.00 61.98 123 ASP A N 1
ATOM 580 C CA . ASP A 1 123 ? 174.767 121.271 150.245 1.00 64.98 123 ASP A CA 1
ATOM 581 C C . ASP A 1 123 ? 175.710 121.350 149.046 1.00 64.49 123 ASP A C 1
ATOM 582 O O . ASP A 1 123 ? 176.451 122.330 148.935 1.00 67.29 123 ASP A O 1
ATOM 587 N N . ASN A 1 124 ? 175.709 120.364 148.146 1.00 61.34 124 ASN A N 1
ATOM 588 C CA . ASN A 1 124 ? 176.541 120.477 146.954 1.00 59.49 124 ASN A CA 1
ATOM 589 C C . ASN A 1 124 ? 175.863 119.907 145.712 1.00 58.77 124 ASN A C 1
ATOM 590 O O . ASN A 1 124 ? 176.543 119.452 144.790 1.00 60.95 124 ASN A O 1
ATOM 595 N N . LEU A 1 125 ? 174.534 119.930 145.655 1.00 54.93 125 LEU A N 1
ATOM 596 C CA . LEU A 1 125 ? 173.815 119.433 144.492 1.00 49.24 125 LEU A CA 1
ATOM 597 C C . LEU A 1 125 ? 172.508 120.198 144.370 1.00 47.43 125 LEU A C 1
ATOM 598 O O . LEU A 1 125 ? 171.948 120.650 145.368 1.00 51.28 125 LEU A O 1
ATOM 603 N N . PHE A 1 126 ? 172.038 120.355 143.136 1.00 43.61 126 PHE A N 1
ATOM 604 C CA . PHE A 1 126 ? 170.776 121.035 142.869 1.00 40.78 126 PHE A CA 1
ATOM 605 C C . PHE A 1 126 ? 170.200 120.443 141.594 1.00 41.75 126 PHE A C 1
ATOM 606 O O . PHE A 1 126 ? 170.761 120.649 140.521 1.00 47.86 126 PHE A O 1
ATOM 614 N N . ALA A 1 127 ? 169.097 119.715 141.704 1.00 38.24 127 ALA A N 1
ATOM 615 C CA . ALA A 1 127 ? 168.421 119.144 140.553 1.00 36.72 127 ALA A CA 1
ATOM 616 C C . ALA A 1 127 ? 167.011 119.705 140.465 1.00 39.85 127 ALA A C 1
ATOM 617 O O . ALA A 1 127 ? 166.373 119.968 141.483 1.00 43.54 127 ALA A O 1
ATOM 619 N N . GLN A 1 128 ? 166.527 119.892 139.241 1.00 37.31 128 GLN A N 1
ATOM 620 C CA . GLN A 1 128 ? 165.211 120.477 139.027 1.00 35.08 128 GLN A CA 1
ATOM 621 C C . GLN A 1 128 ? 164.641 119.990 137.705 1.00 37.18 128 GLN A C 1
ATOM 622 O O . GLN A 1 128 ? 165.361 119.929 136.709 1.00 43.75 128 GLN A O 1
ATOM 628 N N . GLY A 1 129 ? 163.357 119.633 137.701 1.00 37.42 129 GLY A N 1
ATOM 629 C CA . GLY A 1 129 ? 162.672 119.282 136.480 1.00 38.58 129 GLY A CA 1
ATOM 630 C C . GLY A 1 129 ? 161.364 120.039 136.368 1.00 40.79 129 GLY A C 1
ATOM 631 O O . GLY A 1 129 ? 160.821 120.528 137.352 1.00 43.68 129 GLY A O 1
ATOM 632 N N . ASN A 1 130 ? 160.859 120.122 135.139 1.00 39.69 130 ASN A N 1
ATOM 633 C CA . ASN A 1 130 ? 159.676 120.924 134.852 1.00 40.30 130 ASN A CA 1
ATOM 634 C C . ASN A 1 130 ? 159.071 120.472 133.533 1.00 43.18 130 ASN A C 1
ATOM 635 O O . ASN A 1 130 ? 159.769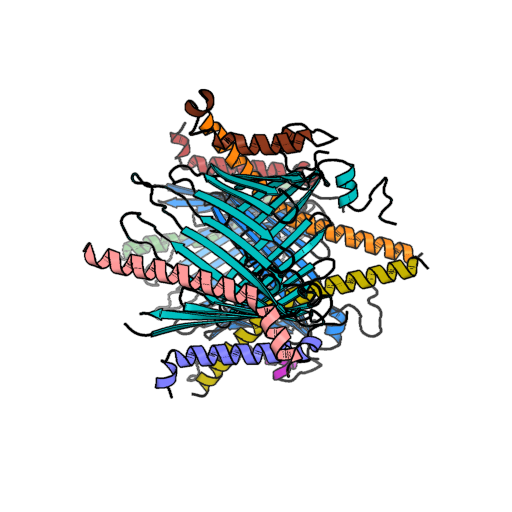 120.434 132.521 1.00 48.85 130 ASN A O 1
ATOM 640 N N . ILE A 1 131 ? 157.781 120.138 133.540 1.00 42.38 131 ILE A N 1
ATOM 641 C CA . ILE A 1 131 ? 157.068 119.733 132.334 1.00 45.54 131 ILE A CA 1
ATOM 642 C C . ILE A 1 131 ? 155.800 120.570 132.207 1.00 48.58 131 ILE A C 1
ATOM 643 O O . ILE A 1 131 ? 155.105 120.820 133.196 1.00 50.65 131 ILE A O 1
ATOM 648 N N . ASP A 1 132 ? 155.531 121.052 131.001 1.00 50.70 132 ASP A N 1
ATOM 649 C CA . ASP A 1 132 ? 154.353 121.858 130.731 1.00 52.41 132 ASP A CA 1
ATOM 650 C C . ASP A 1 132 ? 153.281 121.031 130.043 1.00 58.81 132 ASP A C 1
ATOM 651 O O . ASP A 1 132 ? 153.485 119.875 129.674 1.00 65.07 132 ASP A O 1
ATOM 656 N N . ASN A 1 133 ? 152.167 121.697 129.726 1.00 59.98 133 ASN A N 1
ATOM 657 C CA . ASN A 1 133 ? 151.163 121.034 128.856 1.00 64.93 133 ASN A CA 1
ATOM 658 C C . ASN A 1 133 ? 151.798 121.123 127.464 1.00 70.08 133 ASN A C 1
ATOM 659 O O . ASN A 1 133 ? 152.595 122.061 127.289 1.00 71.99 133 ASN A O 1
ATOM 664 N N . ASP A 1 134 ? 151.518 120.190 126.547 1.00 71.20 134 ASP A N 1
ATOM 665 C CA . ASP A 1 134 ? 152.174 120.131 125.202 1.00 72.38 134 ASP A CA 1
ATOM 666 C C . ASP A 1 134 ? 153.514 119.394 125.343 1.00 68.63 134 ASP A C 1
ATOM 667 O O . ASP A 1 134 ? 154.174 119.189 124.303 1.00 71.50 134 ASP A O 1
ATOM 672 N N . LEU A 1 135 ? 153.886 118.996 126.566 1.00 64.63 135 LEU A N 1
ATOM 673 C CA . LEU A 1 135 ? 155.091 118.150 126.818 1.00 64.19 135 LEU A CA 1
ATOM 674 C C . LEU A 1 135 ? 156.450 118.804 126.538 1.00 64.55 135 LEU A C 1
ATOM 675 O O . LEU A 1 135 ? 157.268 118.143 125.869 1.00 70.56 135 LEU A O 1
ATOM 680 N N . SER A 1 136 ? 156.710 120.028 127.018 1.00 60.89 136 SER A N 1
ATOM 681 C CA . SER A 1 136 ? 158.063 120.557 126.916 1.00 58.59 136 SER A CA 1
ATOM 682 C C . SER A 1 136 ? 158.767 120.332 128.244 1.00 56.31 136 SER A C 1
ATOM 683 O O . SER A 1 136 ? 158.307 120.817 129.280 1.00 59.92 136 SER A O 1
ATOM 686 N N . VAL A 1 137 ? 159.886 119.617 128.213 1.00 52.80 137 VAL A N 1
ATOM 687 C CA . VAL A 1 137 ? 160.612 119.227 129.414 1.00 49.44 137 VAL A CA 1
ATOM 688 C C . VAL A 1 137 ? 161.860 120.087 129.531 1.00 50.58 137 VAL A C 1
ATOM 689 O O . VAL A 1 137 ? 162.607 120.242 128.560 1.00 57.46 137 VAL A O 1
ATOM 693 N N . SER A 1 138 ? 162.080 120.651 130.714 1.00 48.35 138 SER A N 1
ATOM 694 C CA . SER A 1 138 ? 163.240 121.475 131.007 1.00 46.17 138 SER A CA 1
ATOM 695 C C . SER A 1 138 ? 163.953 120.917 132.228 1.00 45.93 138 SER A C 1
ATOM 696 O O . SER A 1 138 ? 163.311 120.414 133.149 1.00 50.46 138 SER A O 1
ATOM 699 N N . GLY A 1 139 ? 165.282 121.007 132.236 1.00 45.53 139 GLY A N 1
ATOM 700 C CA . GLY A 1 139 ? 166.067 120.432 133.306 1.00 42.01 139 GLY A CA 1
ATOM 701 C C . GLY A 1 139 ? 167.172 121.369 133.747 1.00 43.12 139 GLY A C 1
ATOM 702 O O . GLY A 1 139 ? 167.503 122.333 133.063 1.00 50.41 139 GLY A O 1
ATOM 703 N N . ARG A 1 140 ? 167.739 121.061 134.909 1.00 40.28 140 ARG A N 1
ATOM 704 C CA . ARG A 1 140 ? 168.765 121.893 135.518 1.00 38.35 140 ARG A CA 1
ATOM 705 C C . ARG A 1 140 ? 169.546 121.041 136.503 1.00 40.58 140 ARG A C 1
ATOM 706 O O . ARG A 1 140 ? 168.961 120.231 137.217 1.00 45.34 140 ARG A O 1
ATOM 714 N N . LEU A 1 141 ? 170.863 121.221 136.535 1.00 40.16 141 LEU A N 1
ATOM 715 C CA . LEU A 1 141 ? 171.718 120.389 137.376 1.00 39.68 141 LEU A CA 1
ATOM 716 C C . LEU A 1 141 ? 172.975 121.173 137.715 1.00 42.19 141 LEU A C 1
ATOM 717 O O . LEU A 1 141 ? 173.854 121.324 136.867 1.00 48.07 141 LEU A O 1
ATOM 722 N N . ASN A 1 142 ? 173.064 121.663 138.944 1.00 41.93 142 ASN A N 1
ATOM 723 C CA . ASN A 1 142 ? 174.269 122.299 139.452 1.00 42.38 142 ASN A CA 1
ATOM 724 C C . ASN A 1 142 ? 175.039 121.318 140.321 1.00 46.94 142 ASN A C 1
ATOM 725 O O . ASN A 1 142 ? 174.465 120.395 140.897 1.00 53.08 142 ASN A O 1
ATOM 730 N N . TYR A 1 143 ? 176.347 121.520 140.412 1.00 46.10 143 TYR A N 1
ATOM 731 C CA . TYR A 1 143 ? 177.176 120.689 141.276 1.00 49.50 143 TYR A CA 1
ATOM 732 C C . TYR A 1 143 ? 178.363 121.505 141.749 1.00 54.10 143 TYR A C 1
ATOM 733 O O . TYR A 1 143 ? 179.171 121.948 140.933 1.00 57.94 143 TYR A O 1
ATOM 742 N N . GLY A 1 144 ? 178.478 121.686 143.057 1.00 55.25 144 GLY A N 1
ATOM 743 C CA . GLY A 1 144 ? 179.591 122.425 143.609 1.00 56.49 144 GLY A CA 1
ATOM 744 C C . GLY A 1 144 ? 180.731 121.531 144.045 1.00 62.61 144 GLY A C 1
ATOM 745 O O . GLY A 1 144 ? 180.595 120.772 145.007 1.00 65.93 144 GLY A O 1
ATOM 746 N N . TRP A 1 145 ? 181.853 121.598 143.325 1.00 62.19 145 TRP A N 1
ATOM 747 C CA . TRP A 1 145 ? 183.042 120.844 143.710 1.00 61.78 145 TRP A CA 1
ATOM 748 C C . TRP A 1 145 ? 183.608 121.357 145.023 1.00 66.13 145 TRP A C 1
ATOM 749 O O . TRP A 1 145 ? 184.085 120.577 145.853 1.00 68.10 145 TRP A O 1
ATOM 760 N N . ASP A 1 146 ? 183.570 122.668 145.217 1.00 66.40 146 ASP A N 1
ATOM 761 C CA . ASP A 1 146 ? 183.968 123.301 146.462 1.00 67.90 146 ASP A CA 1
ATOM 762 C C . ASP A 1 146 ? 182.856 124.262 146.853 1.00 71.05 146 ASP A C 1
ATOM 763 O O . ASP A 1 146 ? 181.782 124.245 146.246 1.00 70.42 146 ASP A O 1
ATOM 768 N N . LYS A 1 147 ? 183.089 125.104 147.853 1.00 73.48 147 LYS A N 1
ATOM 769 C CA . LYS A 1 147 ? 182.142 126.165 148.157 1.00 75.31 147 LYS A CA 1
ATOM 770 C C . LYS A 1 147 ? 182.240 127.335 147.187 1.00 76.94 147 LYS A C 1
ATOM 771 O O . LYS A 1 147 ? 181.398 128.236 147.242 1.00 81.59 147 LYS A O 1
ATOM 777 N N . LYS A 1 148 ? 183.238 127.338 146.300 1.00 72.27 148 LYS A N 1
ATOM 778 C CA . LYS A 1 148 ? 183.498 128.461 145.412 1.00 66.89 148 LYS A CA 1
ATOM 779 C C . LYS A 1 148 ? 183.810 128.004 143.990 1.00 65.30 148 LYS A C 1
ATOM 780 O O . LYS A 1 148 ? 184.545 128.682 143.268 1.00 65.97 148 LYS A O 1
ATOM 786 N N . ASN A 1 149 ? 183.262 126.865 143.566 1.00 63.48 149 ASN A N 1
ATOM 787 C CA . ASN A 1 149 ? 183.577 126.313 142.249 1.00 56.05 149 ASN A CA 1
ATOM 788 C C . ASN A 1 149 ? 182.400 125.442 141.819 1.00 56.79 149 ASN A C 1
ATOM 789 O O . ASN A 1 149 ? 182.289 124.296 142.255 1.00 61.29 149 ASN A O 1
ATOM 794 N N . ILE A 1 150 ? 181.536 125.984 140.961 1.00 53.96 150 ILE A N 1
ATOM 795 C CA . ILE A 1 150 ? 180.243 125.386 140.639 1.00 51.71 150 ILE A CA 1
ATOM 796 C C . ILE A 1 150 ? 180.163 125.146 139.137 1.00 51.80 150 ILE A C 1
ATOM 797 O O . ILE A 1 150 ? 180.500 126.033 138.347 1.00 55.82 150 ILE A O 1
ATOM 802 N N . SER A 1 151 ? 179.712 123.956 138.746 1.00 50.11 151 SER A N 1
ATOM 803 C CA . SER A 1 151 ? 179.448 123.613 137.354 1.00 46.23 151 SER A CA 1
ATOM 804 C C . SER A 1 151 ? 177.946 123.498 137.140 1.00 48.25 151 SER A C 1
ATOM 805 O O . SER A 1 151 ? 177.253 122.880 137.949 1.00 54.52 151 SER A O 1
ATOM 808 N N . LYS A 1 152 ? 177.445 124.081 136.052 1.00 44.81 152 LYS A N 1
ATOM 809 C CA . LYS A 1 152 ? 176.014 124.157 135.795 1.00 41.65 152 LYS A CA 1
ATOM 810 C C . LYS A 1 152 ? 175.679 123.612 134.415 1.00 43.06 152 LYS A C 1
ATOM 811 O O . LYS A 1 152 ? 176.373 123.902 133.442 1.00 50.36 152 LYS A O 1
ATOM 817 N N . VAL A 1 153 ? 174.612 122.815 134.341 1.00 42.27 153 VAL A N 1
ATOM 818 C CA . VAL A 1 153 ? 174.056 122.302 133.094 1.00 42.23 153 VAL A CA 1
ATOM 819 C C . VAL A 1 153 ? 172.609 122.768 133.011 1.00 44.34 153 VAL A C 1
ATOM 820 O O . VAL A 1 153 ? 171.950 122.968 134.034 1.00 47.92 153 VAL A O 1
ATOM 824 N N . ASN A 1 154 ? 172.111 122.943 131.790 1.00 43.90 154 ASN A N 1
ATOM 825 C CA . ASN A 1 154 ? 170.776 123.498 131.593 1.00 42.80 154 ASN A CA 1
ATOM 826 C C . ASN A 1 154 ? 170.263 123.032 130.237 1.00 46.61 154 ASN A C 1
ATOM 827 O O . ASN A 1 154 ? 170.748 123.501 129.207 1.00 53.85 154 ASN A O 1
ATOM 832 N N . LEU A 1 155 ? 169.291 122.127 130.237 1.00 45.63 155 LEU A N 1
ATOM 833 C CA . LEU A 1 155 ? 168.739 121.563 129.016 1.00 47.67 155 LEU A CA 1
ATOM 834 C C . LEU A 1 155 ? 167.269 121.927 128.882 1.00 50.02 155 LEU A C 1
ATOM 835 O O . LEU A 1 155 ? 166.592 122.231 129.864 1.00 54.25 155 LEU A O 1
ATOM 840 N N . GLN A 1 156 ? 166.777 121.892 127.648 1.00 50.14 156 GLN A N 1
ATOM 841 C CA . GLN A 1 156 ? 165.371 122.174 127.372 1.00 52.72 156 GLN A CA 1
ATOM 842 C C . GLN A 1 156 ? 164.989 121.472 126.079 1.00 57.07 156 GLN A C 1
ATOM 843 O O . GLN A 1 156 ? 165.471 121.843 125.009 1.00 65.53 156 GLN A O 1
ATOM 849 N N . ILE A 1 157 ? 164.117 120.476 126.177 1.00 56.28 157 ILE A N 1
ATOM 850 C CA . ILE A 1 157 ? 163.791 119.589 125.067 1.00 58.90 157 ILE A CA 1
ATOM 851 C C . ILE A 1 157 ? 162.300 119.700 124.789 1.00 64.35 157 ILE A C 1
ATOM 852 O O . ILE A 1 157 ? 161.479 119.298 125.619 1.00 67.10 157 ILE A O 1
ATOM 857 N N . SER A 1 158 ? 161.945 120.220 123.619 1.00 70.55 158 SER A N 1
ATOM 858 C CA . SER A 1 158 ? 160.556 120.328 123.200 1.00 74.87 158 SER A CA 1
ATOM 859 C C . SER A 1 158 ? 160.392 119.700 121.826 1.00 81.51 158 SER A C 1
ATOM 860 O O . SER A 1 158 ? 161.323 119.689 121.019 1.00 85.07 158 SER A O 1
ATOM 863 N N . ASP A 1 159 ? 159.195 119.179 121.565 1.00 84.82 159 ASP A N 1
ATOM 864 C CA . ASP A 1 159 ? 158.947 118.406 120.355 1.00 90.47 159 ASP A CA 1
ATOM 865 C C . ASP A 1 159 ? 158.694 119.322 119.164 1.00 92.24 159 ASP A C 1
ATOM 866 O O . ASP A 1 159 ? 157.925 120.283 119.258 1.00 91.87 159 ASP A O 1
ATOM 871 N N . GLY A 1 160 ? 159.330 119.008 118.038 1.00 92.18 160 GLY A N 1
ATOM 872 C CA . GLY A 1 160 ? 159.240 119.837 116.855 1.00 92.03 160 GLY A CA 1
ATOM 873 C C . GLY A 1 160 ? 160.180 121.018 116.837 1.00 92.80 160 GLY A C 1
ATOM 874 O O . GLY A 1 160 ? 160.104 121.837 115.915 1.00 96.37 160 GLY A O 1
ATOM 875 N N . GLN A 1 161 ? 161.056 121.136 117.826 1.00 89.31 161 GLN A N 1
ATOM 876 C CA . GLN A 1 161 ? 162.003 122.225 117.977 1.00 87.03 161 GLN A CA 1
ATOM 877 C C . GLN A 1 161 ? 163.375 121.651 118.291 1.00 86.57 161 GLN A C 1
ATOM 878 O O . GLN A 1 161 ? 163.470 120.561 118.863 1.00 86.54 161 GLN A O 1
ATOM 884 N N . PRO A 1 162 ? 164.451 122.341 117.910 1.00 86.57 162 PRO A N 1
ATOM 885 C CA . PRO A 1 162 ? 165.791 121.862 118.266 1.00 85.38 162 PRO A CA 1
ATOM 886 C C . PRO A 1 162 ? 166.056 121.943 119.762 1.00 83.31 162 PRO A C 1
ATOM 887 O O . PRO A 1 162 ? 165.490 122.771 120.478 1.00 82.68 162 PRO A O 1
ATOM 891 N N . THR A 1 163 ? 166.922 121.049 120.229 1.00 81.84 163 THR A N 1
ATOM 892 C CA . THR A 1 163 ? 167.283 121.004 121.637 1.00 73.33 163 THR A CA 1
ATOM 893 C C . THR A 1 163 ? 168.189 122.177 121.987 1.00 71.44 163 THR A C 1
ATOM 894 O O . THR A 1 163 ? 169.154 122.461 121.275 1.00 78.39 163 THR A O 1
ATOM 898 N N . MET A 1 164 ? 167.875 122.865 123.079 1.00 66.08 164 MET A N 1
ATOM 899 C CA . MET A 1 164 ? 168.687 123.965 123.574 1.00 63.80 164 MET A CA 1
ATOM 900 C C . MET A 1 164 ? 169.505 123.500 124.767 1.00 59.68 164 MET A C 1
ATOM 901 O O . MET A 1 164 ? 169.000 122.789 125.636 1.00 60.45 164 MET A O 1
ATOM 906 N N . CYS A 1 165 ? 170.772 123.897 124.801 1.00 58.74 165 CYS A N 1
ATOM 907 C CA . CYS A 1 165 ? 171.683 123.500 125.861 1.00 53.93 165 CYS A CA 1
ATOM 908 C C . CYS A 1 165 ? 172.470 124.714 126.319 1.00 55.68 165 CYS A C 1
ATOM 909 O O . CYS A 1 165 ? 172.626 125.687 125.582 1.00 63.28 165 CYS A O 1
ATOM 912 N N . GLN A 1 166 ? 172.965 124.650 127.552 1.00 52.07 166 GLN A N 1
ATOM 913 C CA . GLN A 1 166 ? 173.758 125.739 128.104 1.00 49.65 166 GLN A CA 1
ATOM 914 C C . GLN A 1 166 ? 174.645 125.198 129.210 1.00 48.29 166 GLN A C 1
ATOM 915 O O . GLN A 1 166 ? 174.152 124.555 130.137 1.00 53.35 166 GLN A O 1
ATOM 921 N N . LEU A 1 167 ? 175.943 125.461 129.113 1.00 47.43 167 LEU A N 1
ATOM 922 C CA . LEU A 1 167 ? 176.922 125.012 130.086 1.00 47.37 167 LEU A CA 1
ATOM 923 C C . LEU A 1 167 ? 177.595 126.223 130.711 1.00 48.26 167 LEU A C 1
ATOM 924 O O . LEU A 1 167 ? 177.683 127.282 130.092 1.00 54.39 167 LEU A O 1
ATOM 929 N N . GLU A 1 168 ? 178.069 126.066 131.944 1.00 46.17 168 GLU A N 1
ATOM 930 C CA . GLU A 1 168 ? 178.623 127.196 132.673 1.00 46.10 168 GLU A CA 1
ATOM 931 C C . GLU A 1 168 ? 179.573 126.690 133.746 1.00 47.99 168 GLU A C 1
ATOM 932 O O . GLU A 1 168 ? 179.326 125.651 134.355 1.00 53.35 168 GLU A O 1
ATOM 938 N N . GLN A 1 169 ? 180.663 127.420 133.958 1.00 46.54 169 GLN A N 1
ATOM 939 C CA . GLN A 1 169 ? 181.588 127.164 135.050 1.00 47.31 169 GLN A CA 1
ATOM 940 C C . GLN A 1 169 ? 181.851 128.470 135.779 1.00 49.42 169 GLN A C 1
ATOM 941 O O . GLN A 1 169 ? 182.259 129.454 135.159 1.00 52.28 169 GLN A O 1
ATOM 947 N N . ASP A 1 170 ? 181.628 128.478 137.090 1.00 48.61 170 ASP A N 1
ATOM 948 C CA . ASP A 1 170 ? 181.714 129.680 137.907 1.00 48.61 170 ASP A CA 1
ATOM 949 C C . ASP A 1 170 ? 182.789 129.493 138.964 1.00 51.33 170 ASP A C 1
ATOM 950 O O . ASP A 1 170 ? 182.846 128.445 139.611 1.00 58.18 170 ASP A O 1
ATOM 955 N N . TYR A 1 171 ? 183.636 130.503 139.145 1.00 50.48 171 TYR A N 1
ATOM 956 C CA . TYR A 1 171 ? 184.733 130.427 140.101 1.00 52.76 171 TYR A CA 1
ATOM 957 C C . TYR A 1 171 ? 184.873 131.753 140.827 1.00 55.69 171 TYR A C 1
ATOM 958 O O . TYR A 1 171 ? 184.965 132.801 140.187 1.00 58.18 171 TYR A O 1
ATOM 967 N N . GLN A 1 172 ? 184.904 131.706 142.156 1.00 57.66 172 GLN A N 1
ATOM 968 C CA . GLN A 1 172 ? 184.982 132.902 142.990 1.00 57.10 172 GLN A CA 1
ATOM 969 C C . GLN A 1 172 ? 186.205 132.801 143.887 1.00 60.48 172 GLN A C 1
ATOM 970 O O . GLN A 1 172 ? 186.201 132.049 144.864 1.00 64.81 172 GLN A O 1
ATOM 976 N N . ALA A 1 173 ? 187.235 133.573 143.576 1.00 60.48 173 ALA A N 1
ATOM 977 C CA . ALA A 1 173 ? 188.465 133.561 144.349 1.00 65.94 173 ALA A CA 1
ATOM 978 C C . ALA A 1 173 ? 188.351 134.537 145.514 1.00 66.84 173 ALA A C 1
ATOM 979 O O . ALA A 1 173 ? 187.264 135.003 145.859 1.00 65.00 173 ALA A O 1
ATOM 981 N N . SER A 1 174 ? 189.484 134.843 146.146 1.00 72.58 174 SER A N 1
ATOM 982 C CA . SER A 1 174 ? 189.469 135.706 147.321 1.00 72.81 174 SER A CA 1
ATOM 983 C C . SER A 1 174 ? 189.198 137.160 146.961 1.00 68.92 174 SER A C 1
ATOM 984 O O . SER A 1 174 ? 188.607 137.889 147.763 1.00 68.70 174 SER A O 1
ATOM 987 N N . ASP A 1 175 ? 189.625 137.608 145.779 1.00 68.09 175 ASP A N 1
ATOM 988 C CA . ASP A 1 175 ? 189.341 138.981 145.383 1.00 62.69 175 ASP A CA 1
ATOM 989 C C . ASP A 1 175 ? 188.983 139.130 143.908 1.00 60.16 175 ASP A C 1
ATOM 990 O O . ASP A 1 175 ? 189.050 140.245 143.386 1.00 60.23 175 ASP A O 1
ATOM 995 N N . PHE A 1 176 ? 188.603 138.055 143.221 1.00 60.39 176 PHE A N 1
ATOM 996 C CA . PHE A 1 176 ? 188.101 138.171 141.859 1.00 54.42 176 PHE A CA 1
ATOM 997 C C . PHE A 1 176 ? 187.149 137.021 141.565 1.00 54.56 176 PHE A C 1
ATOM 998 O O . PHE A 1 176 ? 187.091 136.033 142.296 1.00 58.81 176 PHE A O 1
ATOM 1006 N N . SER A 1 177 ? 186.388 137.175 140.483 1.00 49.61 177 SER A N 1
ATOM 1007 C CA . SER A 1 177 ? 185.422 136.181 140.036 1.00 47.24 177 SER A CA 1
ATOM 1008 C C . SER A 1 177 ? 185.574 135.966 138.540 1.00 47.11 177 SER A C 1
ATOM 1009 O O . SER A 1 177 ? 185.686 136.933 137.785 1.00 51.74 177 SER A O 1
ATOM 1012 N N . VAL A 1 178 ? 185.577 134.706 138.115 1.00 45.63 178 VAL A N 1
ATOM 1013 C CA . VAL A 1 178 ? 185.618 134.339 136.706 1.00 44.01 178 VAL A CA 1
ATOM 1014 C C . VAL A 1 178 ? 184.358 133.546 136.393 1.00 46.40 178 VAL A C 1
ATOM 1015 O O . VAL A 1 178 ? 183.829 132.836 137.250 1.00 51.29 178 VAL A O 1
ATOM 1019 N N . ASN A 1 179 ? 183.868 133.675 135.164 1.00 44.43 179 ASN A N 1
ATOM 1020 C CA . ASN A 1 179 ? 182.670 132.956 134.744 1.00 45.15 179 ASN A CA 1
ATOM 1021 C C . ASN A 1 179 ? 182.759 132.688 133.251 1.00 47.20 179 ASN A C 1
ATOM 1022 O O . ASN A 1 179 ? 182.796 133.630 132.459 1.00 52.73 179 ASN A O 1
ATOM 1027 N N . VAL A 1 180 ? 182.791 131.416 132.869 1.00 45.06 180 VAL A N 1
ATOM 1028 C CA . VAL A 1 180 ? 182.836 131.002 131.472 1.00 44.77 180 VAL A CA 1
ATOM 1029 C C . VAL A 1 180 ? 181.547 130.259 131.159 1.00 48.08 180 VAL A C 1
ATOM 1030 O O . VAL A 1 180 ? 181.176 129.328 131.878 1.00 54.61 180 VAL A O 1
ATOM 1034 N N . LYS A 1 181 ? 180.871 130.666 130.091 1.00 47.19 181 LYS A N 1
ATOM 1035 C CA . LYS A 1 181 ? 179.549 130.151 129.768 1.00 47.69 181 LYS A CA 1
ATOM 1036 C C . LYS A 1 181 ? 179.431 129.946 128.268 1.00 50.94 181 LYS A C 1
ATOM 1037 O O . LYS A 1 181 ? 179.805 130.826 127.493 1.00 57.07 181 LYS A O 1
ATOM 1043 N N . THR A 1 182 ? 178.915 128.790 127.860 1.00 51.49 182 THR A N 1
ATOM 1044 C CA . THR A 1 182 ? 178.723 128.460 126.454 1.00 53.16 182 THR A CA 1
ATOM 1045 C C . THR A 1 182 ? 177.249 128.195 126.202 1.00 54.74 182 THR A C 1
ATOM 1046 O O . THR A 1 182 ? 176.667 127.292 126.808 1.00 59.33 182 THR A O 1
ATOM 1050 N N . LEU A 1 183 ? 176.655 128.959 125.295 1.00 56.91 183 LEU A N 1
ATOM 1051 C CA . LEU A 1 183 ? 175.239 128.856 124.977 1.00 60.46 183 LEU A CA 1
ATOM 1052 C C . LEU A 1 183 ? 175.084 128.222 123.602 1.00 64.51 183 LEU A C 1
ATOM 1053 O O . LEU A 1 183 ? 175.591 128.759 122.612 1.00 69.70 183 LEU A O 1
ATOM 1058 N N . ASN A 1 184 ? 174.374 127.089 123.550 1.00 64.24 184 ASN A N 1
ATOM 1059 C CA . ASN A 1 184 ? 174.148 126.236 122.382 1.00 69.65 184 ASN A CA 1
ATOM 1060 C C . ASN A 1 184 ? 175.437 125.833 121.675 1.00 75.43 184 ASN A C 1
ATOM 1061 O O . ASN A 1 184 ? 175.687 126.293 120.556 1.00 79.21 184 ASN A O 1
ATOM 1066 N N . PRO A 1 185 ? 176.271 124.981 122.267 1.00 77.13 185 PRO A N 1
ATOM 1067 C CA . PRO A 1 185 ? 177.521 124.604 121.606 1.00 81.82 185 PRO A CA 1
ATOM 1068 C C . PRO A 1 185 ? 177.303 123.619 120.471 1.00 92.02 185 PRO A C 1
ATOM 1069 O O . PRO A 1 185 ? 176.374 122.810 120.479 1.00 97.39 185 PRO A O 1
ATOM 1073 N N . SER A 1 186 ? 178.184 123.705 119.479 1.00 95.16 186 SER A N 1
ATOM 1074 C CA . SER A 1 186 ? 178.181 122.783 118.354 1.00 99.41 186 SER A CA 1
ATOM 1075 C C . SER A 1 186 ? 179.597 122.667 117.818 1.00 103.28 186 SER A C 1
ATOM 1076 O O . SER A 1 186 ? 180.434 123.546 118.030 1.00 103.14 186 SER A O 1
ATOM 1079 N N . PHE A 1 187 ? 179.859 121.565 117.123 1.00 108.92 187 PHE A N 1
ATOM 1080 C CA . PHE A 1 187 ? 181.134 121.361 116.452 1.00 114.46 187 PHE A CA 1
ATOM 1081 C C . PHE A 1 187 ? 180.878 120.753 115.084 1.00 119.83 187 PHE A C 1
ATOM 1082 O O . PHE A 1 187 ? 180.067 119.833 114.954 1.00 119.73 187 PHE A O 1
ATOM 1090 N N . SER A 1 188 ? 181.562 121.273 114.070 1.00 124.99 188 SER A N 1
ATOM 1091 C CA . SER A 1 188 ? 181.475 120.700 112.738 1.00 130.68 188 SER A CA 1
ATOM 1092 C C . SER A 1 188 ? 182.412 119.500 112.617 1.00 134.34 188 SER A C 1
ATOM 1093 O O . SER A 1 188 ? 183.183 119.181 113.527 1.00 132.92 188 SER A O 1
ATOM 1096 N N . GLU A 1 189 ? 182.327 118.820 111.469 1.00 137.22 189 GLU A N 1
ATOM 1097 C CA . GLU A 1 189 ? 183.231 117.708 111.190 1.00 141.03 189 GLU A CA 1
ATOM 1098 C C . GLU A 1 189 ? 184.662 118.192 110.990 1.00 140.71 189 GLU A C 1
ATOM 1099 O O . GLU A 1 189 ? 185.613 117.473 111.324 1.00 140.04 189 GLU A O 1
ATOM 1105 N N . LYS A 1 190 ? 1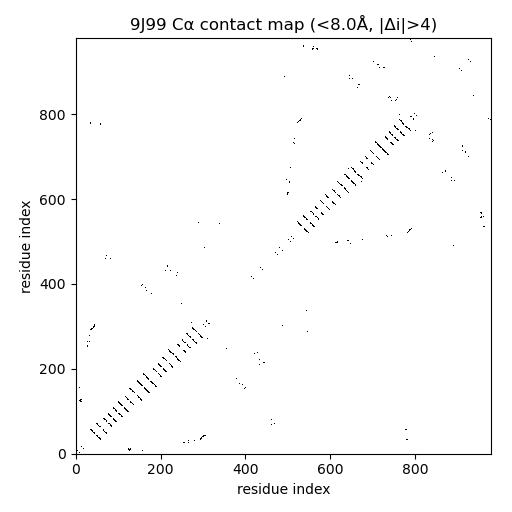84.832 119.409 110.466 1.00 138.86 190 LYS A N 1
ATOM 1106 C CA . LYS A 1 190 ? 186.161 120.000 110.350 1.00 136.58 190 LYS A CA 1
ATOM 1107 C C . LYS A 1 190 ? 186.747 120.316 111.720 1.00 136.29 190 LYS A C 1
ATOM 1108 O O . LYS A 1 190 ? 187.960 120.197 111.925 1.00 136.30 190 LYS A O 1
ATOM 1114 N N . GLY A 1 191 ? 185.905 120.721 112.668 1.00 134.14 191 GLY A N 1
ATOM 1115 C CA . GLY A 1 191 ? 186.359 121.008 114.013 1.00 130.55 191 GLY A CA 1
ATOM 1116 C C . GLY A 1 191 ? 186.213 122.465 114.395 1.00 126.37 191 GLY A C 1
ATOM 1117 O O . GLY A 1 191 ? 186.964 122.974 115.232 1.00 124.64 191 GLY A O 1
ATOM 1118 N N . GLU A 1 192 ? 185.244 123.145 113.791 1.00 124.42 192 GLU A N 1
ATOM 1119 C CA . GLU A 1 192 ? 185.021 124.566 114.013 1.00 118.51 192 GLU A CA 1
ATOM 1120 C C . GLU A 1 192 ? 183.926 124.757 115.051 1.00 112.67 192 GLU A C 1
ATOM 1121 O O . GLU A 1 192 ? 182.868 124.125 114.964 1.00 112.85 192 GLU A O 1
ATOM 1127 N N . PHE A 1 193 ? 184.183 125.623 116.029 1.00 107.02 193 PHE A N 1
ATOM 1128 C CA . PHE A 1 193 ? 183.187 125.919 117.049 1.00 100.57 193 PHE A CA 1
ATOM 1129 C C . PHE A 1 193 ? 182.039 126.722 116.455 1.00 97.96 193 PHE A C 1
ATOM 1130 O O . PHE A 1 193 ? 182.245 127.630 115.648 1.00 100.46 193 PHE A O 1
ATOM 1138 N N . THR A 1 194 ? 180.821 126.382 116.864 1.00 95.35 194 THR A N 1
ATOM 1139 C CA . THR A 1 194 ? 179.622 127.075 116.417 1.00 94.51 194 THR A CA 1
ATOM 1140 C C . THR A 1 194 ? 178.727 127.322 117.620 1.00 92.01 194 THR A C 1
ATOM 1141 O O . THR A 1 194 ? 178.412 126.386 118.359 1.00 94.54 194 THR A O 1
ATOM 1145 N N . GLY A 1 195 ? 178.330 128.569 117.822 1.00 87.01 195 GLY A N 1
ATOM 1146 C CA . GLY A 1 195 ? 177.503 128.947 118.943 1.00 78.28 195 GLY A CA 1
ATOM 1147 C C . GLY A 1 195 ? 178.027 130.212 119.582 1.00 75.12 195 GLY A C 1
ATOM 1148 O O . GLY A 1 195 ? 178.795 130.954 118.977 1.00 80.52 195 GLY A O 1
ATOM 1149 N N . VAL A 1 196 ? 177.606 130.454 120.820 1.00 67.49 196 VAL A N 1
ATOM 1150 C CA . VAL A 1 196 ? 177.977 131.645 121.575 1.00 63.19 196 VAL A CA 1
ATOM 1151 C C . VAL A 1 196 ? 178.816 131.218 122.770 1.00 61.38 196 VAL A C 1
ATOM 1152 O O . VAL A 1 196 ? 178.495 130.232 123.439 1.00 65.03 196 VAL A O 1
ATOM 1156 N N . ALA A 1 197 ? 179.899 131.947 123.028 1.00 57.78 197 ALA A N 1
ATOM 1157 C CA . ALA A 1 197 ? 180.751 131.703 124.183 1.00 54.58 197 ALA A CA 1
ATOM 1158 C C . ALA A 1 197 ? 181.047 133.025 124.869 1.00 54.85 197 ALA A C 1
ATOM 1159 O O . ALA A 1 197 ? 181.512 133.967 124.224 1.00 61.22 197 ALA A O 1
ATOM 1161 N N . VAL A 1 198 ? 180.776 133.096 126.170 1.00 52.68 198 VAL A N 1
ATOM 1162 C CA . VAL A 1 198 ? 180.958 134.309 126.960 1.00 50.86 198 VAL A CA 1
ATOM 1163 C C . VAL A 1 198 ? 181.924 134.010 128.097 1.00 51.02 198 VAL A C 1
ATOM 1164 O O . VAL A 1 198 ? 181.813 132.972 128.756 1.00 56.56 198 VAL A O 1
ATOM 1168 N N . ALA A 1 199 ? 182.879 134.910 128.320 1.00 49.26 199 ALA A N 1
ATOM 1169 C CA . ALA A 1 199 ? 183.784 134.831 129.457 1.00 48.40 199 ALA A CA 1
ATOM 1170 C C . ALA A 1 199 ? 183.821 136.175 130.163 1.00 51.43 199 ALA A C 1
ATOM 1171 O O . ALA A 1 199 ? 183.803 137.221 129.513 1.00 56.80 199 ALA A O 1
ATOM 1173 N N . SER A 1 200 ? 183.879 136.148 131.492 1.00 50.56 200 SER A N 1
ATOM 1174 C CA . SER A 1 200 ? 183.826 137.359 132.297 1.00 48.54 200 SER A CA 1
ATOM 1175 C C . SER A 1 200 ? 184.925 137.343 133.346 1.00 49.44 200 SER A C 1
ATOM 1176 O O . SER A 1 200 ? 185.459 136.296 133.705 1.00 54.34 200 SER A O 1
ATOM 1179 N N . PHE A 1 201 ? 185.250 138.533 133.837 1.00 48.53 201 PHE A N 1
ATOM 1180 C CA . PHE A 1 201 ? 186.257 138.718 134.867 1.00 46.23 201 PHE A CA 1
ATOM 1181 C C . PHE A 1 201 ? 185.911 139.991 135.617 1.00 47.49 201 PHE A C 1
ATOM 1182 O O . PHE A 1 201 ? 185.558 140.993 134.999 1.00 51.69 201 PHE A O 1
ATOM 1190 N N . LEU A 1 202 ? 185.988 139.945 136.943 1.00 46.72 202 LEU A N 1
ATOM 1191 C CA . LEU A 1 202 ? 185.634 141.086 137.780 1.00 45.88 202 LEU A CA 1
ATOM 1192 C C . LEU A 1 202 ? 186.620 141.145 138.931 1.00 47.91 202 LEU A C 1
ATOM 1193 O O . LEU A 1 202 ? 186.771 140.166 139.657 1.00 51.47 202 LEU A O 1
ATOM 1198 N N . GLN A 1 203 ? 187.284 142.282 139.101 1.00 47.89 203 GLN A N 1
ATOM 1199 C CA . GLN A 1 203 ? 188.383 142.417 140.046 1.00 48.82 203 GLN A CA 1
ATOM 1200 C C . GLN A 1 203 ? 188.107 143.559 141.009 1.00 53.09 203 GLN A C 1
ATOM 1201 O O . GLN A 1 203 ? 187.741 144.656 140.584 1.00 58.44 203 GLN A O 1
ATOM 1207 N N . SER A 1 204 ? 188.291 143.301 142.300 1.00 54.27 204 SER A N 1
ATOM 1208 C CA . SER A 1 204 ? 188.225 144.338 143.320 1.00 54.96 204 SER A CA 1
ATOM 1209 C C . SER A 1 204 ? 189.565 145.063 143.393 1.00 57.90 204 SER A C 1
ATOM 1210 O O . SER A 1 204 ? 190.592 144.439 143.665 1.00 65.06 204 SER A O 1
ATOM 1213 N N . VAL A 1 205 ? 189.562 146.374 143.147 1.00 54.66 205 VAL A N 1
ATOM 1214 C CA . VAL A 1 205 ? 190.791 147.165 143.151 1.00 57.78 205 VAL A CA 1
ATOM 1215 C C . VAL A 1 205 ? 190.932 148.031 144.389 1.00 61.11 205 VAL A C 1
ATOM 1216 O O . VAL A 1 205 ? 192.026 148.561 144.634 1.00 69.01 205 VAL A O 1
ATOM 1220 N N . THR A 1 206 ? 189.878 148.193 145.165 1.00 58.71 206 THR A N 1
ATOM 1221 C CA . THR A 1 206 ? 189.794 148.964 146.395 1.00 59.66 206 THR A CA 1
ATOM 1222 C C . THR A 1 206 ? 188.871 148.115 147.264 1.00 60.76 206 THR A C 1
ATOM 1223 O O . THR A 1 206 ? 188.248 147.190 146.732 1.00 63.05 206 THR A O 1
ATOM 1227 N N . PRO A 1 207 ? 188.766 148.335 148.578 1.00 61.47 207 PRO A N 1
ATOM 1228 C CA . PRO A 1 207 ? 187.667 147.700 149.325 1.00 63.60 207 PRO A CA 1
ATOM 1229 C C . PRO A 1 207 ? 186.270 148.106 148.875 1.00 63.87 207 PRO A C 1
ATOM 1230 O O . PRO A 1 207 ? 185.309 147.401 149.202 1.00 66.70 207 PRO A O 1
ATOM 1234 N N . GLN A 1 208 ? 186.120 149.207 148.137 1.00 59.89 208 GLN A N 1
ATOM 1235 C CA . GLN A 1 208 ? 184.820 149.667 147.683 1.00 55.50 208 GLN A CA 1
ATOM 1236 C C . GLN A 1 208 ? 184.627 149.657 146.174 1.00 54.28 208 GLN A C 1
ATOM 1237 O O . GLN A 1 208 ? 183.479 149.600 145.729 1.00 52.75 208 GLN A O 1
ATOM 1243 N N . LEU A 1 209 ? 185.691 149.697 145.379 1.00 53.99 209 LEU A N 1
ATOM 1244 C CA . LEU A 1 209 ? 185.578 149.799 143.930 1.00 49.55 209 LEU A CA 1
ATOM 1245 C C . LEU A 1 209 ? 185.915 148.473 143.263 1.00 51.34 209 LEU A C 1
ATOM 1246 O O . LEU A 1 209 ? 186.876 147.804 143.643 1.00 57.12 209 LEU A O 1
ATOM 1251 N N . ALA A 1 210 ? 185.122 148.102 142.260 1.00 48.05 210 ALA A N 1
ATOM 1252 C CA . ALA A 1 210 ? 185.338 146.888 141.485 1.00 44.63 210 ALA A CA 1
ATOM 1253 C C . ALA A 1 210 ? 185.260 147.222 140.005 1.00 46.31 210 ALA A C 1
ATOM 1254 O O . ALA A 1 210 ? 184.347 147.929 139.577 1.00 50.68 210 ALA A O 1
ATOM 1256 N N . LEU A 1 211 ? 186.214 146.714 139.231 1.00 46.71 211 LEU A N 1
ATOM 1257 C CA . LEU A 1 211 ? 186.261 146.920 137.793 1.00 45.98 211 LEU A CA 1
ATOM 1258 C C . LEU A 1 211 ? 186.379 145.573 137.102 1.00 46.80 211 LEU A C 1
ATOM 1259 O O . LEU A 1 211 ? 186.955 144.633 137.648 1.00 51.43 211 LEU A O 1
ATOM 1264 N N . GLY A 1 212 ? 185.839 145.483 135.895 1.00 44.82 212 GLY A N 1
ATOM 1265 C CA . GLY A 1 212 ? 185.900 144.220 135.187 1.00 45.71 212 GLY A CA 1
ATOM 1266 C C . GLY A 1 212 ? 185.515 144.384 133.737 1.00 48.12 212 GLY A C 1
ATOM 1267 O O . GLY A 1 212 ? 185.252 145.490 133.262 1.00 53.32 212 GLY A O 1
ATOM 1268 N N . LEU A 1 213 ? 185.484 143.256 133.032 1.00 47.87 213 LEU A N 1
ATOM 1269 C CA . LEU A 1 213 ? 185.138 143.253 131.620 1.00 50.48 213 LEU A CA 1
ATOM 1270 C C . LEU A 1 213 ? 184.528 141.911 131.247 1.00 50.82 213 LEU A C 1
ATOM 1271 O O . LEU A 1 213 ? 184.660 140.923 131.969 1.00 52.28 213 LEU A O 1
ATOM 1276 N N . GLU A 1 214 ? 183.851 141.892 130.103 1.00 51.84 214 GLU A N 1
ATOM 1277 C CA . GLU A 1 214 ? 183.143 140.718 129.617 1.00 51.89 214 GLU A CA 1
ATOM 1278 C C . GLU A 1 214 ? 183.350 140.600 128.117 1.00 54.17 214 GLU A C 1
ATOM 1279 O O . GLU A 1 214 ? 183.248 141.592 127.396 1.00 58.68 214 GLU A O 1
ATOM 1285 N N . THR A 1 215 ? 183.635 139.390 127.646 1.00 54.10 215 THR A N 1
ATOM 1286 C CA . THR A 1 215 ? 183.961 139.146 126.249 1.00 53.33 215 THR A CA 1
ATOM 1287 C C . THR A 1 215 ? 183.001 138.125 125.659 1.00 55.24 215 THR A C 1
ATOM 1288 O O . THR A 1 215 ? 182.701 137.111 126.289 1.00 59.43 215 THR A O 1
ATOM 1292 N N . LEU A 1 216 ? 182.527 138.390 124.447 1.00 56.11 216 LEU A N 1
ATOM 1293 C CA . LEU A 1 216 ? 181.597 137.515 123.752 1.00 57.28 216 LEU A CA 1
ATOM 1294 C C . LEU A 1 216 ? 182.214 137.057 122.438 1.00 62.05 216 LEU A C 1
ATOM 1295 O O . LEU A 1 216 ? 183.085 137.726 121.880 1.00 68.74 216 LEU A O 1
ATOM 1300 N N . TYR A 1 217 ? 181.775 135.897 121.957 1.00 60.95 217 TYR A N 1
ATOM 1301 C CA . TYR A 1 217 ? 182.227 135.373 120.671 1.00 64.33 217 TYR A CA 1
ATOM 1302 C C . TYR A 1 217 ? 181.094 134.546 120.086 1.00 68.68 217 TYR A C 1
ATOM 1303 O O . TYR A 1 217 ? 180.811 133.454 120.581 1.00 71.90 217 TYR A O 1
ATOM 1312 N N . SER A 1 218 ? 180.461 135.051 119.034 1.00 72.09 218 SER A N 1
ATOM 1313 C CA . SER A 1 218 ? 179.293 134.422 118.436 1.00 73.76 218 SER A CA 1
ATOM 1314 C C . SER A 1 218 ? 179.599 134.025 117.001 1.00 81.04 218 SER A C 1
ATOM 1315 O O . SER A 1 218 ? 180.015 134.864 116.201 1.00 87.83 218 SER A O 1
ATOM 1318 N N . ARG A 1 219 ? 179.383 132.751 116.673 1.00 82.91 219 ARG A N 1
ATOM 1319 C CA . ARG A 1 219 ? 179.576 132.246 115.309 1.00 89.16 219 ARG A CA 1
ATOM 1320 C C . ARG A 1 219 ? 178.372 131.369 114.976 1.00 93.27 219 ARG A C 1
ATOM 1321 O O . ARG A 1 219 ? 178.367 130.172 115.265 1.00 96.60 219 ARG A O 1
ATOM 1329 N N . THR A 1 220 ? 177.362 131.972 114.351 1.00 96.59 220 THR A N 1
ATOM 1330 C CA . THR A 1 220 ? 176.073 131.305 114.196 1.00 102.94 220 THR A CA 1
ATOM 1331 C C . THR A 1 220 ? 176.074 130.310 113.041 1.00 106.66 220 THR A C 1
ATOM 1332 O O . THR A 1 220 ? 175.725 129.139 113.224 1.00 107.33 220 THR A O 1
ATOM 1336 N N . ASP A 1 221 ? 176.452 130.759 111.842 1.00 109.98 221 ASP A N 1
ATOM 1337 C CA . ASP A 1 221 ? 176.312 129.912 110.660 1.00 114.24 221 ASP A CA 1
ATOM 1338 C C . ASP A 1 221 ? 177.368 128.814 110.619 1.00 113.72 221 ASP A C 1
ATOM 1339 O O . ASP A 1 221 ? 177.065 127.668 110.271 1.00 115.09 221 ASP A O 1
ATOM 1344 N N . GLY A 1 222 ? 178.608 129.140 110.967 1.00 112.56 222 GLY A N 1
ATOM 1345 C CA . GLY A 1 222 ? 179.709 128.212 110.880 1.00 112.79 222 GLY A CA 1
ATOM 1346 C C . GLY A 1 222 ? 180.514 128.316 109.602 1.00 116.56 222 GLY A C 1
ATOM 1347 O O . GLY A 1 222 ? 181.639 127.806 109.552 1.00 115.97 222 GLY A O 1
ATOM 1348 N N . SER A 1 223 ? 179.968 128.960 108.572 1.00 118.31 223 SER A N 1
ATOM 1349 C CA . SER A 1 223 ? 180.695 129.212 107.334 1.00 119.02 223 SER A CA 1
ATOM 1350 C C . SER A 1 223 ? 181.340 130.594 107.339 1.00 119.10 223 SER A C 1
ATOM 1351 O O . SER A 1 223 ? 182.538 130.725 107.073 1.00 118.24 223 SER A O 1
ATOM 1354 N N . ALA A 1 224 ? 180.554 131.628 107.630 1.00 119.05 224 ALA A N 1
ATOM 1355 C CA . ALA A 1 224 ? 181.102 132.959 107.821 1.00 118.17 224 ALA A CA 1
ATOM 1356 C C . ALA A 1 224 ? 181.876 133.016 109.138 1.00 116.73 224 ALA A C 1
ATOM 1357 O O . ALA A 1 224 ? 181.551 132.294 110.083 1.00 116.02 224 ALA A O 1
ATOM 1359 N N . PRO A 1 225 ? 182.922 133.839 109.215 1.00 116.18 225 PRO A N 1
ATOM 1360 C CA . PRO A 1 225 ? 183.640 133.991 110.483 1.00 115.38 225 PRO A CA 1
ATOM 1361 C C . PRO A 1 225 ? 182.804 134.713 111.527 1.00 113.62 225 PRO A C 1
ATOM 1362 O O . PRO A 1 225 ? 181.946 135.541 111.212 1.00 114.30 225 PRO A O 1
ATOM 1366 N N . GLY A 1 226 ? 183.067 134.383 112.788 1.00 106.10 226 GLY A N 1
ATOM 1367 C CA . GLY A 1 226 ? 182.344 134.986 113.883 1.00 97.32 226 GLY A CA 1
ATOM 1368 C C . GLY A 1 226 ? 182.877 136.350 114.253 1.00 94.71 226 GLY A C 1
ATOM 1369 O O . GLY A 1 226 ? 183.888 136.813 113.733 1.00 99.91 226 GLY A O 1
ATOM 1370 N N . ASP A 1 227 ? 182.176 136.993 115.181 1.00 90.81 227 ASP A N 1
ATOM 1371 C CA . ASP A 1 227 ? 182.515 138.331 115.638 1.00 90.03 227 ASP A CA 1
ATOM 1372 C C . ASP A 1 227 ? 182.608 138.355 117.158 1.00 83.32 227 ASP A C 1
ATOM 1373 O O . ASP A 1 227 ? 182.033 137.516 117.850 1.00 82.44 227 ASP A O 1
ATOM 1378 N N . ALA A 1 228 ? 183.348 139.335 117.669 1.00 80.67 228 ALA A N 1
ATOM 1379 C CA . ALA A 1 228 ? 183.633 139.444 119.089 1.00 72.32 228 ALA A CA 1
ATOM 1380 C C . ALA A 1 228 ? 183.245 140.822 119.599 1.00 72.66 228 ALA A C 1
ATOM 1381 O O . ALA A 1 228 ? 183.279 141.807 118.860 1.00 80.07 228 ALA A O 1
ATOM 1383 N N . GLY A 1 229 ? 182.877 140.879 120.870 1.00 66.20 229 GLY A N 1
ATOM 1384 C CA . GLY A 1 229 ? 182.537 142.137 121.508 1.00 63.61 229 GLY A CA 1
ATOM 1385 C C . GLY A 1 229 ? 183.036 142.151 122.936 1.00 62.05 229 GLY A C 1
ATOM 1386 O O . GLY A 1 229 ? 183.191 141.107 123.568 1.00 64.86 229 GLY A O 1
ATOM 1387 N N . VAL A 1 230 ? 183.305 143.355 123.437 1.00 60.69 230 VAL A N 1
ATOM 1388 C CA . VAL A 1 230 ? 183.868 143.557 124.768 1.00 57.64 230 VAL A CA 1
ATOM 1389 C C . VAL A 1 230 ? 183.012 144.575 125.508 1.00 60.97 230 VAL A C 1
ATOM 1390 O O . VAL A 1 230 ? 182.741 145.658 124.981 1.00 65.83 230 VAL A O 1
ATOM 1394 N N . SER A 1 231 ? 182.587 144.232 126.722 1.00 59.50 231 SER A N 1
ATOM 1395 C CA . SER A 1 231 ? 181.889 145.143 127.617 1.00 56.13 231 SER A CA 1
ATOM 1396 C C . SER A 1 231 ? 182.799 145.537 128.770 1.00 55.16 231 SER A C 1
ATOM 1397 O O . SER A 1 231 ? 183.794 144.873 129.052 1.00 58.46 231 SER A O 1
ATOM 1400 N N . TYR A 1 232 ? 182.449 146.629 129.441 1.00 53.79 232 TYR A N 1
ATOM 1401 C CA . TYR A 1 232 ? 183.214 147.123 130.576 1.00 53.43 232 TYR A CA 1
ATOM 1402 C C . TYR A 1 232 ? 182.275 147.402 131.737 1.00 53.11 232 TYR A C 1
ATOM 1403 O O . TYR A 1 232 ? 181.217 148.006 131.554 1.00 55.99 232 TYR A O 1
ATOM 1412 N N . LEU A 1 233 ? 182.668 146.971 132.932 1.00 50.37 233 LEU A N 1
ATOM 1413 C CA . LEU A 1 233 ? 181.806 146.985 134.103 1.00 46.77 233 LEU A CA 1
ATOM 1414 C C . LEU A 1 233 ? 182.437 147.805 135.219 1.00 47.70 233 LEU A C 1
ATOM 1415 O O . LEU A 1 233 ? 183.644 148.049 135.230 1.00 52.20 233 LEU A O 1
ATOM 1420 N N . THR A 1 234 ? 181.601 148.224 136.168 1.00 47.40 234 THR A N 1
ATOM 1421 C CA . THR A 1 234 ? 182.023 149.061 137.286 1.00 46.79 234 THR A CA 1
ATOM 1422 C C . THR A 1 234 ? 180.975 148.955 138.380 1.00 46.82 234 THR A C 1
ATOM 1423 O O . THR A 1 234 ? 179.787 149.120 138.105 1.00 49.71 234 THR A O 1
ATOM 1427 N N . ARG A 1 235 ? 181.405 148.672 139.608 1.00 44.17 235 ARG A N 1
ATOM 1428 C CA . ARG A 1 235 ? 180.500 148.622 140.748 1.00 41.69 235 ARG A CA 1
ATOM 1429 C C . ARG A 1 235 ? 181.163 149.294 141.936 1.00 42.46 235 ARG A C 1
ATOM 1430 O O . ARG A 1 235 ? 182.259 148.900 142.336 1.00 48.98 235 ARG A O 1
ATOM 1438 N N . TYR A 1 236 ? 180.506 150.302 142.500 1.00 41.47 236 TYR A N 1
ATOM 1439 C CA . TYR A 1 236 ? 181.008 151.016 143.667 1.00 43.09 236 TYR A CA 1
ATOM 1440 C C . TYR A 1 236 ? 179.988 150.900 144.788 1.00 44.29 236 TYR A C 1
ATOM 1441 O O . TYR A 1 236 ? 178.839 151.318 144.626 1.00 45.39 236 TYR A O 1
ATOM 1450 N N . VAL A 1 237 ? 180.410 150.348 145.920 1.00 45.19 237 VAL A N 1
ATOM 1451 C CA . VAL A 1 237 ? 179.585 150.227 147.116 1.00 44.67 237 VAL A CA 1
ATOM 1452 C C . VAL A 1 237 ? 180.121 151.206 148.147 1.00 51.21 237 VAL A C 1
ATOM 1453 O O . VAL A 1 237 ? 181.335 151.318 148.319 1.00 56.45 237 VAL A O 1
ATOM 1457 N N . SER A 1 238 ? 179.227 151.922 148.823 1.00 50.31 238 SER A N 1
ATOM 1458 C CA . SER A 1 238 ? 179.662 152.951 149.755 1.00 54.50 238 SER A CA 1
ATOM 1459 C C . SER A 1 238 ? 180.258 152.328 151.016 1.00 61.63 238 SER A C 1
ATOM 1460 O O . SER A 1 238 ? 180.172 151.121 151.250 1.00 63.68 238 SER A O 1
ATOM 1463 N N . LYS A 1 239 ? 180.882 153.181 151.831 1.00 65.24 239 LYS A N 1
ATOM 1464 C CA . LYS A 1 239 ? 181.644 152.703 152.980 1.00 65.52 239 LYS A CA 1
ATOM 1465 C C . LYS A 1 239 ? 180.735 152.176 154.082 1.00 69.18 239 LYS A C 1
ATOM 1466 O O . LYS A 1 239 ? 181.070 151.193 154.752 1.00 70.60 239 LYS A O 1
ATOM 1472 N N . LYS A 1 240 ? 179.586 152.811 154.287 1.00 69.43 240 LYS A N 1
ATOM 1473 C CA . LYS A 1 240 ? 178.584 152.323 155.224 1.00 67.85 240 LYS A CA 1
ATOM 1474 C C . LYS A 1 240 ? 177.633 151.318 154.593 1.00 65.04 240 LYS A C 1
ATOM 1475 O O . LYS A 1 240 ? 176.735 150.830 155.286 1.00 66.35 240 LYS A O 1
ATOM 1481 N N . GLN A 1 241 ? 177.817 151.026 153.298 1.00 63.93 241 GLN A N 1
ATOM 1482 C CA . GLN A 1 241 ? 177.031 150.057 152.524 1.00 62.68 241 GLN A CA 1
ATOM 1483 C C . GLN A 1 241 ? 175.546 150.407 152.496 1.00 61.34 241 GLN A C 1
ATOM 1484 O O . GLN A 1 241 ? 174.684 149.544 152.655 1.00 62.38 241 GLN A O 1
ATOM 1490 N N . ASP A 1 242 ? 175.242 151.683 152.276 1.00 59.59 242 ASP A N 1
ATOM 1491 C CA . ASP A 1 242 ? 173.866 152.118 152.127 1.00 56.06 242 ASP A CA 1
ATOM 1492 C C . ASP A 1 242 ? 173.535 152.661 150.747 1.00 52.99 242 ASP A C 1
ATOM 1493 O O . ASP A 1 242 ? 172.364 152.950 150.492 1.00 54.49 242 ASP A O 1
ATOM 1498 N N . TRP A 1 243 ? 174.512 152.817 149.856 1.00 49.16 243 TRP A N 1
ATOM 1499 C CA . TRP A 1 243 ? 174.203 153.088 148.463 1.00 44.72 243 TRP A CA 1
ATOM 1500 C C . TRP A 1 243 ? 175.237 152.416 147.573 1.00 45.14 243 TRP A C 1
ATOM 1501 O O . TRP A 1 243 ? 176.392 152.244 147.962 1.00 49.88 243 TRP A O 1
ATOM 1512 N N . ILE A 1 244 ? 174.792 152.000 146.386 1.00 41.33 244 ILE A N 1
ATOM 1513 C CA . ILE A 1 244 ? 175.580 151.205 145.446 1.00 38.65 244 ILE A CA 1
ATOM 1514 C C . ILE A 1 244 ? 175.403 151.793 144.051 1.00 39.05 244 ILE A C 1
ATOM 1515 O O . ILE A 1 244 ? 174.274 152.031 143.620 1.00 40.30 244 ILE A O 1
ATOM 1520 N N . PHE A 1 245 ? 176.506 152.015 143.341 1.00 40.33 245 PHE A N 1
ATOM 1521 C CA . PHE A 1 245 ? 176.478 152.463 141.954 1.00 38.19 245 PHE A CA 1
ATOM 1522 C C . PHE A 1 245 ? 176.969 151.347 141.040 1.00 41.21 245 PHE A C 1
ATOM 1523 O O . PHE A 1 245 ? 177.913 150.633 141.377 1.00 46.92 245 PHE A O 1
ATOM 1531 N N . SER A 1 246 ? 176.326 151.196 139.883 1.00 38.95 246 SER A N 1
ATOM 1532 C CA . SER A 1 246 ? 176.714 150.203 138.890 1.00 39.81 246 SER A CA 1
ATOM 1533 C C . SER A 1 246 ? 176.670 150.821 137.502 1.00 45.04 246 SER A C 1
ATOM 1534 O O . SER A 1 246 ? 175.752 151.577 137.187 1.00 51.30 246 SER A O 1
ATOM 1537 N N . GLY A 1 247 ? 177.642 150.482 136.671 1.00 45.86 247 GLY A N 1
ATOM 1538 C CA . GLY A 1 247 ? 177.692 151.000 135.317 1.00 47.65 247 GLY A CA 1
ATOM 1539 C C . GLY A 1 247 ? 178.189 149.946 134.353 1.00 49.45 247 GLY A C 1
ATOM 1540 O O . GLY A 1 247 ? 178.997 149.089 134.704 1.00 53.69 247 GLY A O 1
ATOM 1541 N N . GLN A 1 248 ? 177.678 150.008 133.125 1.00 49.56 248 GLN A N 1
ATOM 1542 C CA . GLN A 1 248 ? 178.061 149.079 132.072 1.00 50.56 248 GLN A CA 1
ATOM 1543 C C . GLN A 1 248 ? 178.232 149.830 130.762 1.00 55.15 248 GLN A C 1
ATOM 1544 O O . GLN A 1 248 ? 177.557 150.828 130.511 1.00 58.70 248 GLN A O 1
ATOM 1550 N N . LEU A 1 249 ? 179.137 149.332 129.922 1.00 56.80 249 LEU A N 1
ATOM 1551 C CA . LEU A 1 249 ? 179.401 149.890 128.595 1.00 58.34 249 LEU A CA 1
ATOM 1552 C C . LEU A 1 249 ? 179.357 148.724 127.616 1.00 62.48 249 LEU A C 1
ATOM 1553 O O . LEU A 1 249 ? 180.393 148.134 127.309 1.00 65.88 249 LEU A O 1
ATOM 1558 N N . GLN A 1 250 ? 178.165 148.411 127.117 1.00 64.77 250 GLN A N 1
ATOM 1559 C CA . GLN A 1 250 ? 177.926 147.164 126.409 1.00 67.90 250 GLN A CA 1
ATOM 1560 C C . GLN A 1 250 ? 178.568 147.176 125.024 1.00 73.89 250 GLN A C 1
ATOM 1561 O O . GLN A 1 250 ? 179.041 148.200 124.527 1.00 75.22 250 GLN A O 1
ATOM 1567 N N . ALA A 1 251 ? 178.587 145.997 124.403 1.00 75.12 251 ALA A N 1
ATOM 1568 C CA . ALA A 1 251 ? 179.148 145.827 123.071 1.00 78.16 251 ALA A CA 1
ATOM 1569 C C . ALA A 1 251 ? 178.208 146.288 121.968 1.00 84.89 251 ALA A C 1
ATOM 1570 O O . ALA A 1 251 ? 178.651 146.438 120.825 1.00 85.17 251 ALA A O 1
ATOM 1572 N N . ASN A 1 252 ? 176.933 146.514 122.279 1.00 87.35 252 ASN A N 1
ATOM 1573 C CA . ASN A 1 252 ? 175.953 146.989 121.314 1.00 89.41 252 ASN A CA 1
ATOM 1574 C C . ASN A 1 252 ? 175.828 148.504 121.310 1.00 88.80 252 ASN A C 1
ATOM 1575 O O . ASN A 1 252 ? 174.840 149.033 120.792 1.00 90.42 252 ASN A O 1
ATOM 1580 N N . GLY A 1 253 ? 176.797 149.210 121.884 1.00 85.98 253 GLY A N 1
ATOM 1581 C CA . GLY A 1 253 ? 176.707 150.641 122.051 1.00 82.14 253 GLY A CA 1
ATOM 1582 C C . GLY A 1 253 ? 175.882 151.088 123.234 1.00 79.41 253 GLY A C 1
ATOM 1583 O O . GLY A 1 253 ? 175.750 152.299 123.450 1.00 79.71 253 GLY A O 1
ATOM 1584 N N . ALA A 1 254 ? 175.337 150.157 124.012 1.00 75.63 254 ALA A N 1
ATOM 1585 C CA . ALA A 1 254 ? 174.452 150.500 125.109 1.00 71.06 254 ALA A CA 1
ATOM 1586 C C . ALA A 1 254 ? 175.240 151.069 126.287 1.00 67.13 254 ALA A C 1
ATOM 1587 O O . ALA A 1 254 ? 176.464 150.968 126.365 1.00 69.71 254 ALA A O 1
ATOM 1589 N N . LEU A 1 255 ? 174.509 151.691 127.207 1.00 63.15 255 LEU A N 1
ATOM 1590 C CA . LEU A 1 255 ? 175.103 152.317 128.384 1.00 56.65 255 LEU A CA 1
ATOM 1591 C C . LEU A 1 255 ? 174.055 152.271 129.484 1.00 55.84 255 LEU A C 1
ATOM 1592 O O . LEU A 1 255 ? 173.033 152.950 129.384 1.00 60.18 255 LEU A O 1
ATOM 1597 N N . ILE A 1 256 ? 174.305 151.484 130.525 1.00 52.07 256 ILE A N 1
ATOM 1598 C CA . ILE A 1 256 ? 173.369 151.307 131.626 1.00 49.51 256 ILE A CA 1
ATOM 1599 C C . ILE A 1 256 ? 174.023 151.816 132.900 1.00 50.08 256 ILE A C 1
ATOM 1600 O O . ILE A 1 256 ? 175.143 151.413 133.226 1.00 56.02 256 ILE A O 1
ATOM 1605 N N . ALA A 1 257 ? 173.333 152.698 133.613 1.00 47.14 257 ALA A N 1
ATOM 1606 C CA . ALA A 1 257 ? 173.800 153.216 134.890 1.00 43.53 257 ALA A CA 1
ATOM 1607 C C . ALA A 1 257 ? 172.697 153.060 135.922 1.00 45.79 257 ALA A C 1
ATOM 1608 O O . ALA A 1 257 ? 171.533 153.333 135.632 1.00 51.28 257 ALA A O 1
ATOM 1610 N N . SER A 1 258 ? 173.061 152.630 137.127 1.00 43.19 258 SER A N 1
ATOM 1611 C CA . SER A 1 258 ? 172.089 152.336 138.168 1.00 40.39 258 SER A CA 1
ATOM 1612 C C . SER A 1 258 ? 172.568 152.892 139.497 1.00 39.71 258 SER A C 1
ATOM 1613 O O . SER A 1 258 ? 173.767 153.027 139.728 1.00 45.37 258 SER A O 1
ATOM 1616 N N . LEU A 1 259 ? 171.619 153.199 140.376 1.00 38.20 259 LEU A N 1
ATOM 1617 C CA . LEU A 1 259 ? 171.925 153.607 141.740 1.00 37.28 259 LEU A CA 1
ATOM 1618 C C . LEU A 1 259 ? 170.884 153.017 142.676 1.00 38.72 259 LEU A C 1
ATOM 1619 O O . LEU A 1 259 ? 169.688 153.110 142.406 1.00 41.28 259 LEU A O 1
ATOM 1624 N N . TRP A 1 260 ? 171.338 152.418 143.770 1.00 37.62 260 TRP A N 1
ATOM 1625 C CA . TRP A 1 260 ? 170.484 151.854 144.801 1.00 36.04 260 TRP A CA 1
ATOM 1626 C C . TRP A 1 260 ? 170.705 152.634 146.086 1.00 39.18 260 TRP A C 1
ATOM 1627 O O . TRP A 1 260 ? 171.788 153.164 146.310 1.00 45.55 260 TRP A O 1
ATOM 1638 N N . ARG A 1 261 ? 169.670 152.743 146.913 1.00 38.94 261 ARG A N 1
ATOM 1639 C CA . ARG A 1 261 ? 169.818 153.364 148.221 1.00 41.24 261 ARG A CA 1
ATOM 1640 C C . ARG A 1 261 ? 168.852 152.715 149.196 1.00 45.39 261 ARG A C 1
ATOM 1641 O O . ARG A 1 261 ? 167.710 152.427 148.842 1.00 48.87 261 ARG A O 1
ATOM 1649 N N . LYS A 1 262 ? 169.314 152.484 150.419 1.00 46.71 262 LYS A N 1
ATOM 1650 C CA . LYS A 1 262 ? 168.475 151.970 151.496 1.00 48.24 262 LYS A CA 1
ATOM 1651 C C . LYS A 1 262 ? 168.053 153.151 152.361 1.00 53.21 262 LYS A C 1
ATOM 1652 O O . LYS A 1 262 ? 168.840 153.662 153.158 1.00 57.26 262 LYS A O 1
ATOM 1658 N N . VAL A 1 263 ? 166.803 153.586 152.190 1.00 53.07 263 VAL A N 1
ATOM 1659 C CA . VAL A 1 263 ? 166.332 154.811 152.831 1.00 53.51 263 VAL A CA 1
ATOM 1660 C C . VAL A 1 263 ? 166.106 154.591 154.321 1.00 55.09 263 VAL A C 1
ATOM 1661 O O . VAL A 1 263 ? 166.559 155.377 155.158 1.00 60.62 263 VAL A O 1
ATOM 1665 N N . ALA A 1 264 ? 165.405 153.520 154.672 1.00 53.28 264 ALA A N 1
ATOM 1666 C CA . ALA A 1 264 ? 165.147 153.169 156.059 1.00 53.84 264 ALA A CA 1
ATOM 1667 C C . ALA A 1 264 ? 165.323 151.665 156.184 1.00 56.73 264 ALA A C 1
ATOM 1668 O O . ALA A 1 264 ? 165.832 151.008 155.275 1.00 60.59 264 ALA A O 1
ATOM 1670 N N . GLN A 1 265 ? 164.895 151.099 157.305 1.00 56.00 265 GLN A N 1
ATOM 1671 C CA . GLN A 1 265 ? 165.010 149.655 157.448 1.00 60.11 265 GLN A CA 1
ATOM 1672 C C . GLN A 1 265 ? 163.915 148.900 156.709 1.00 63.89 265 GLN A C 1
ATOM 1673 O O . GLN A 1 265 ? 163.984 147.671 156.625 1.00 67.05 265 GLN A O 1
ATOM 1679 N N . ASN A 1 266 ? 162.917 149.600 156.172 1.00 59.98 266 ASN A N 1
ATOM 1680 C CA . ASN A 1 266 ? 161.846 148.990 155.405 1.00 55.97 266 ASN A CA 1
ATOM 1681 C C . ASN A 1 266 ? 161.718 149.528 153.990 1.00 51.74 266 ASN A C 1
ATOM 1682 O O . ASN A 1 266 ? 160.932 148.979 153.214 1.00 52.27 266 ASN A O 1
ATOM 1687 N N . VAL A 1 267 ? 162.456 150.576 153.631 1.00 49.94 267 VAL A N 1
ATOM 1688 C CA . VAL A 1 267 ? 162.260 151.304 152.383 1.00 45.66 267 VAL A CA 1
ATOM 1689 C C . VAL A 1 267 ? 163.564 151.301 151.599 1.00 48.95 267 VAL A C 1
ATOM 1690 O O . VAL A 1 267 ? 164.618 151.645 152.140 1.00 52.73 267 VAL A O 1
ATOM 1694 N N . GLU A 1 268 ? 163.493 150.913 150.330 1.00 45.81 268 GLU A N 1
ATOM 1695 C CA . GLU A 1 268 ? 164.601 151.010 149.395 1.00 42.42 268 GLU A CA 1
ATOM 1696 C C . GLU A 1 268 ? 164.165 151.820 148.183 1.00 42.18 268 GLU A C 1
ATOM 1697 O O . GLU A 1 268 ? 162.976 151.989 147.923 1.00 44.75 268 GLU A O 1
ATOM 1703 N N . ALA A 1 269 ? 165.140 152.329 147.436 1.00 38.91 269 ALA A N 1
ATOM 1704 C CA . ALA A 1 269 ? 164.853 153.146 146.269 1.00 36.93 269 ALA A CA 1
ATOM 1705 C C . ALA A 1 269 ? 165.911 152.892 145.209 1.00 37.49 269 ALA A C 1
ATOM 1706 O O . ALA A 1 269 ? 167.009 152.425 145.506 1.00 41.64 269 ALA A O 1
ATOM 1708 N N . GLY A 1 270 ? 165.570 153.200 143.963 1.00 35.91 270 GLY A N 1
ATOM 1709 C CA . GLY A 1 270 ? 166.484 152.950 142.868 1.00 35.31 270 GLY A CA 1
ATOM 1710 C C . GLY A 1 270 ? 166.159 153.786 141.655 1.00 37.14 270 GLY A C 1
ATOM 1711 O O . GLY A 1 270 ? 165.053 154.312 141.522 1.00 41.47 270 GLY A O 1
ATOM 1712 N N . ILE A 1 271 ? 167.141 153.901 140.764 1.00 37.60 271 ILE A N 1
ATOM 1713 C CA . ILE A 1 271 ? 166.974 154.605 139.495 1.00 38.32 271 ILE A CA 1
ATOM 1714 C C . ILE A 1 271 ? 167.927 153.983 138.480 1.00 40.87 271 ILE A C 1
ATOM 1715 O O . ILE A 1 271 ? 169.060 153.636 138.812 1.00 45.56 271 ILE A O 1
ATOM 1720 N N . GLU A 1 272 ? 167.454 153.801 137.248 1.00 42.36 272 GLU A N 1
ATOM 1721 C CA . GLU A 1 272 ? 168.257 153.200 136.194 1.00 45.22 272 GLU A CA 1
ATOM 1722 C C . GLU A 1 272 ? 168.037 153.938 134.882 1.00 48.26 272 GLU A C 1
ATOM 1723 O O . GLU A 1 272 ? 166.908 154.301 134.554 1.00 52.15 272 GLU A O 1
ATOM 1729 N N . THR A 1 273 ? 169.118 154.151 134.132 1.00 48.46 273 THR A N 1
ATOM 1730 C CA . THR A 1 273 ? 169.091 154.862 132.858 1.00 48.95 273 THR A CA 1
ATOM 1731 C C . THR A 1 273 ? 169.754 154.006 131.789 1.00 51.20 273 THR A C 1
ATOM 1732 O O . THR A 1 273 ? 170.845 153.479 132.010 1.00 56.29 273 THR A O 1
ATOM 1736 N N . THR A 1 274 ? 169.094 153.858 130.642 1.00 52.42 274 THR A N 1
ATOM 1737 C CA . THR A 1 274 ? 169.611 153.088 129.518 1.00 55.55 274 THR A CA 1
ATOM 1738 C C . THR A 1 274 ? 169.640 153.961 128.271 1.00 60.51 274 THR A C 1
ATOM 1739 O O . THR A 1 274 ? 168.645 154.611 127.946 1.00 65.49 274 THR A O 1
ATOM 1743 N N . LEU A 1 275 ? 170.776 153.975 127.579 1.00 61.80 275 LEU A N 1
ATOM 1744 C CA . LEU A 1 275 ? 170.920 154.651 126.294 1.00 65.79 275 LEU A CA 1
ATOM 1745 C C . LEU A 1 275 ? 171.381 153.631 125.267 1.00 72.03 275 LEU A C 1
ATOM 1746 O O . LEU A 1 275 ? 172.444 153.031 125.430 1.00 74.08 275 LEU A O 1
ATOM 1751 N N . GLN A 1 276 ? 170.602 153.449 124.209 1.00 78.62 276 GLN A N 1
ATOM 1752 C CA . GLN A 1 276 ? 170.918 152.497 123.154 1.00 83.85 276 GLN A CA 1
ATOM 1753 C C . GLN A 1 276 ? 171.255 153.239 121.870 1.00 90.12 276 GLN A C 1
ATOM 1754 O O . GLN A 1 276 ? 170.638 154.259 121.556 1.00 93.88 276 GLN A O 1
ATOM 1760 N N . ALA A 1 277 ? 172.236 152.729 121.134 1.00 92.34 277 ALA A N 1
ATOM 1761 C CA . ALA A 1 277 ? 172.659 153.317 119.870 1.00 97.85 277 ALA A CA 1
ATOM 1762 C C . ALA A 1 277 ? 172.200 152.436 118.717 1.00 103.42 277 ALA A C 1
ATOM 1763 O O . ALA A 1 277 ? 172.397 151.217 118.746 1.00 101.85 277 ALA A O 1
ATOM 1765 N N . GLY A 1 278 ? 171.587 153.054 117.708 1.00 111.02 278 GLY A N 1
ATOM 1766 C CA . GLY A 1 278 ? 171.093 152.321 116.561 1.00 117.81 278 GLY A CA 1
ATOM 1767 C C . GLY A 1 278 ? 171.312 153.097 115.277 1.00 124.55 278 GLY A C 1
ATOM 1768 O O . GLY A 1 278 ? 171.585 154.300 115.287 1.00 124.48 278 GLY A O 1
ATOM 1769 N N . MET A 1 279 ? 171.212 152.395 114.143 1.00 127.46 279 MET A N 1
ATOM 1770 C CA . MET A 1 279 ? 171.435 153.047 112.823 1.00 130.80 279 MET A CA 1
ATOM 1771 C C . MET A 1 279 ? 170.160 152.937 111.983 1.00 132.13 279 MET A C 1
ATOM 1772 O O . MET A 1 279 ? 170.111 152.059 111.099 1.00 131.40 279 MET A O 1
ATOM 1777 N N . VAL A 1 280 ? 169.173 153.797 112.250 1.00 133.94 280 VAL A N 1
ATOM 1778 C CA . VAL A 1 280 ? 167.889 153.770 111.487 1.00 135.90 280 VAL A CA 1
ATOM 1779 C C . VAL A 1 280 ? 167.852 154.974 110.538 1.00 135.48 280 VAL A C 1
ATOM 1780 O O . VAL A 1 280 ? 167.977 156.104 111.048 1.00 135.03 280 VAL A O 1
ATOM 1784 N N . GLN A 1 294 ? 172.349 156.669 109.185 1.00 135.36 294 GLN A N 1
ATOM 1785 C CA . GLN A 1 294 ? 171.834 157.683 110.097 1.00 135.04 294 GLN A CA 1
ATOM 1786 C C . GLN A 1 294 ? 171.753 157.139 111.522 1.00 134.13 294 GLN A C 1
ATOM 1787 O O . GLN A 1 294 ? 171.000 156.203 111.785 1.00 132.19 294 GLN A O 1
ATOM 1793 N N . PRO A 1 295 ? 172.539 157.715 112.433 1.00 133.92 295 PRO A N 1
ATOM 1794 C CA . PRO A 1 295 ? 172.527 157.236 113.821 1.00 130.44 295 PRO A CA 1
ATOM 1795 C C . PRO A 1 295 ? 171.258 157.646 114.552 1.00 126.84 295 PRO A C 1
ATOM 1796 O O . PRO A 1 295 ? 170.739 158.749 114.367 1.00 126.85 295 PRO A O 1
ATOM 1800 N N . THR A 1 296 ? 170.758 156.737 115.388 1.00 122.90 296 THR A N 1
ATOM 1801 C CA . THR A 1 296 ? 169.615 156.998 116.252 1.00 117.78 296 THR A CA 1
ATOM 1802 C C . THR A 1 296 ? 169.958 156.575 117.671 1.00 112.46 296 THR A C 1
ATOM 1803 O O . THR A 1 296 ? 170.667 155.587 117.878 1.00 111.28 296 THR A O 1
ATOM 1807 N N . VAL A 1 297 ? 169.403 157.301 118.650 1.00 108.34 297 VAL A N 1
ATOM 1808 C CA . VAL A 1 297 ? 169.614 156.948 120.087 1.00 98.42 297 VAL A CA 1
ATOM 1809 C C . VAL A 1 297 ? 168.250 156.638 120.716 1.00 93.71 297 VAL A C 1
ATOM 1810 O O . VAL A 1 297 ? 167.367 157.516 120.661 1.00 95.84 297 VAL A O 1
ATOM 1814 N N . GLU A 1 298 ? 168.086 155.439 121.285 1.00 89.69 298 GLU A N 1
ATOM 1815 C CA . GLU A 1 298 ? 166.813 155.045 121.950 1.00 86.47 298 GLU A CA 1
ATOM 1816 C C . GLU A 1 298 ? 167.071 155.032 123.457 1.00 82.92 298 GLU A C 1
ATOM 1817 O O . GLU A 1 298 ? 168.059 154.401 123.866 1.00 83.67 298 GLU A O 1
ATOM 1823 N N . GLY A 1 299 ? 166.229 155.697 124.256 1.00 30.00 299 GLY A N 1
ATOM 1824 C CA . GLY A 1 299 ? 166.556 155.794 125.699 1.00 30.00 299 GLY A CA 1
ATOM 1825 C C . GLY A 1 299 ? 165.336 155.709 126.618 1.00 30.00 299 GLY A C 1
ATOM 1826 O O . GLY A 1 299 ? 164.229 156.065 126.169 1.00 30.00 299 GLY A O 1
ATOM 1827 N N . SER A 1 300 ? 165.548 155.260 127.861 1.00 62.03 300 SER A N 1
ATOM 1828 C CA . SER A 1 300 ? 164.456 155.231 128.869 1.00 59.13 300 SER A CA 1
ATOM 1829 C C . SER A 1 300 ? 165.055 155.514 130.251 1.00 56.01 300 SER A C 1
ATOM 1830 O O . SER A 1 300 ? 166.231 155.156 130.459 1.00 59.19 300 SER A O 1
ATOM 1833 N N . THR A 1 301 ? 164.287 156.128 131.156 1.00 53.05 301 THR A N 1
ATOM 1834 C CA . THR A 1 301 ? 164.762 156.362 132.549 1.00 51.60 301 THR A CA 1
ATOM 1835 C C . THR A 1 301 ? 163.642 155.951 133.507 1.00 52.29 301 THR A C 1
ATOM 1836 O O . THR A 1 301 ? 162.524 156.476 133.353 1.00 58.16 301 THR A O 1
ATOM 1840 N N . THR A 1 302 ? 163.924 155.049 134.451 1.00 46.34 302 THR A N 1
ATOM 1841 C CA . THR A 1 302 ? 162.874 154.555 135.324 1.00 44.06 302 THR A CA 1
ATOM 1842 C C . THR A 1 302 ? 163.307 154.712 136.773 1.00 41.68 302 THR A C 1
ATOM 1843 O O . THR A 1 302 ? 164.497 154.718 137.081 1.00 43.08 302 THR A O 1
ATOM 1847 N N . ILE A 1 303 ? 162.326 154.855 137.658 1.00 41.72 303 ILE A N 1
ATOM 1848 C CA . ILE A 1 303 ? 162.567 155.134 139.069 1.00 40.92 303 ILE A CA 1
ATOM 1849 C C . ILE A 1 303 ? 161.520 154.388 139.889 1.00 43.14 303 ILE A C 1
ATOM 1850 O O . ILE A 1 303 ? 160.378 154.223 139.453 1.00 46.41 303 ILE A O 1
ATOM 1855 N N . GLY A 1 304 ? 161.922 153.877 141.051 1.00 40.85 304 GLY A N 1
ATOM 1856 C CA . GLY A 1 304 ? 161.019 153.041 141.819 1.00 39.22 304 GLY A CA 1
ATOM 1857 C C . GLY A 1 304 ? 161.412 152.953 143.274 1.00 37.63 304 GLY A C 1
ATOM 1858 O O . GLY A 1 304 ? 162.466 153.433 143.688 1.00 42.17 304 GLY A O 1
ATOM 1859 N N . ALA A 1 305 ? 160.530 152.331 144.055 1.00 38.50 305 ALA A N 1
ATOM 1860 C CA . ALA A 1 305 ? 160.737 152.157 145.484 1.00 36.45 305 ALA A CA 1
ATOM 1861 C C . ALA A 1 305 ? 160.056 150.879 145.946 1.00 36.76 305 ALA A C 1
ATOM 1862 O O . ALA A 1 305 ? 159.102 150.415 145.325 1.00 41.13 305 ALA A O 1
ATOM 1864 N N . LYS A 1 306 ? 160.551 150.320 147.047 1.00 36.14 306 LYS A N 1
ATOM 1865 C CA . LYS A 1 306 ? 160.027 149.079 147.604 1.00 35.35 306 LYS A CA 1
ATOM 1866 C C . LYS A 1 306 ? 159.775 149.252 149.092 1.00 40.18 306 LYS A C 1
ATOM 1867 O O . LYS A 1 306 ? 160.662 149.694 149.823 1.00 45.01 306 LYS A O 1
ATOM 1873 N N . TYR A 1 307 ? 158.573 148.899 14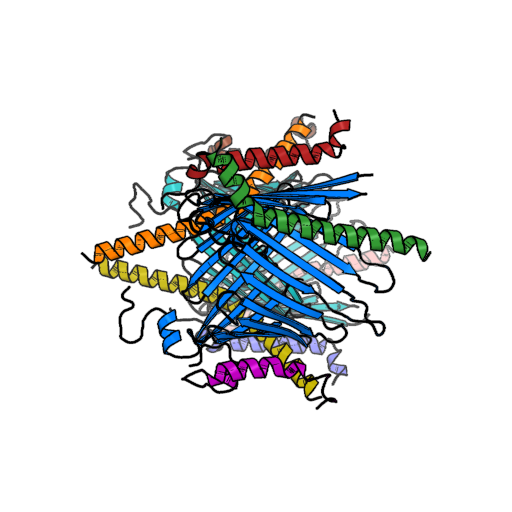9.539 1.00 39.48 307 TYR A N 1
ATOM 1874 C CA . TYR A 1 307 ? 158.181 148.987 150.940 1.00 42.06 307 TYR A CA 1
ATOM 1875 C C . TYR A 1 307 ? 157.892 147.585 151.453 1.00 44.42 307 TYR A C 1
ATOM 1876 O O . TYR A 1 307 ? 156.956 146.935 150.985 1.00 45.91 307 TYR A O 1
ATOM 1885 N N . GLU A 1 308 ? 158.679 147.127 152.417 1.00 47.58 308 GLU A N 1
ATOM 1886 C CA . GLU A 1 308 ? 158.542 145.788 152.971 1.00 50.03 308 GLU A CA 1
ATOM 1887 C C . GLU A 1 308 ? 158.032 145.867 154.398 1.00 56.42 308 GLU A C 1
ATOM 1888 O O . GLU A 1 308 ? 158.569 146.621 155.212 1.00 60.04 308 GLU A O 1
ATOM 1894 N N . TYR A 1 309 ? 157.007 145.081 154.698 1.00 55.44 309 TYR A N 1
ATOM 1895 C CA . TYR A 1 309 ? 156.484 144.996 156.051 1.00 57.44 309 TYR A CA 1
ATOM 1896 C C . TYR A 1 309 ? 156.381 143.539 156.470 1.00 63.79 309 TYR A C 1
ATOM 1897 O O . TYR A 1 309 ? 156.879 142.655 155.767 1.00 64.38 309 TYR A O 1
ATOM 1906 N N . ARG A 1 310 ? 155.750 143.273 157.614 1.00 67.73 310 ARG A N 1
ATOM 1907 C CA . ARG A 1 310 ? 155.727 141.910 158.132 1.00 67.05 310 ARG A CA 1
ATOM 1908 C C . ARG A 1 310 ? 154.769 141.016 157.359 1.00 67.91 310 ARG A C 1
ATOM 1909 O O . ARG A 1 310 ? 154.959 139.797 157.325 1.00 73.18 310 ARG A O 1
ATOM 1917 N N . GLN A 1 311 ? 153.740 141.587 156.736 1.00 64.37 311 GLN A N 1
ATOM 1918 C CA . GLN A 1 311 ? 152.811 140.758 155.979 1.00 61.36 311 GLN A CA 1
ATOM 1919 C C . GLN A 1 311 ? 152.380 141.391 154.661 1.00 59.11 311 GLN A C 1
ATOM 1920 O O . GLN A 1 311 ? 151.318 141.037 154.142 1.00 59.15 311 GLN A O 1
ATOM 1926 N N . SER A 1 312 ? 153.172 142.305 154.104 1.00 57.79 312 SER A N 1
ATOM 1927 C CA . SER A 1 312 ? 152.887 142.884 152.801 1.00 51.53 312 SER A CA 1
ATOM 1928 C C . SER A 1 312 ? 154.169 143.449 152.211 1.00 51.08 312 SER A C 1
ATOM 1929 O O . SER A 1 312 ? 154.990 144.011 152.934 1.00 57.21 312 SER A O 1
ATOM 1932 N N . VAL A 1 313 ? 154.339 143.276 150.901 1.00 46.52 313 VAL A N 1
ATOM 1933 C CA . VAL A 1 313 ? 155.440 143.860 150.142 1.00 42.91 313 VAL A CA 1
ATOM 1934 C C . VAL A 1 313 ? 154.841 144.694 149.021 1.00 41.02 313 VAL A C 1
ATOM 1935 O O . VAL A 1 313 ? 153.988 144.209 148.273 1.00 44.67 313 VAL A O 1
ATOM 1939 N N . TYR A 1 314 ? 155.286 145.938 148.900 1.00 40.13 314 TYR A N 1
ATOM 1940 C CA . TYR A 1 314 ? 154.810 146.844 147.868 1.00 36.91 314 TYR A CA 1
ATOM 1941 C C . TYR A 1 314 ? 155.965 147.251 146.966 1.00 39.84 314 TYR A C 1
ATOM 1942 O O . TYR A 1 314 ? 157.069 147.514 147.441 1.00 45.46 314 TYR A O 1
ATOM 1951 N N . ARG A 1 315 ? 155.707 147.297 145.664 1.00 37.61 315 ARG A N 1
ATOM 1952 C CA . ARG A 1 315 ? 156.636 147.822 144.674 1.00 34.55 315 ARG A CA 1
ATOM 1953 C C . ARG A 1 315 ? 155.889 148.770 143.753 1.00 36.62 315 ARG A C 1
ATOM 1954 O O . ARG A 1 315 ? 154.783 148.464 143.314 1.00 40.75 315 ARG A O 1
ATOM 1962 N N . GLY A 1 316 ? 156.488 149.919 143.464 1.00 35.21 316 GLY A N 1
ATOM 1963 C CA . GLY A 1 316 ? 155.869 150.892 142.586 1.00 37.40 316 GLY A CA 1
ATOM 1964 C C . GLY A 1 316 ? 156.899 151.594 141.733 1.00 39.33 316 GLY A C 1
ATOM 1965 O O . GLY A 1 316 ? 157.982 151.902 142.221 1.00 43.76 316 GLY A O 1
ATOM 1966 N N . THR A 1 317 ? 156.585 151.860 140.469 1.00 39.97 317 THR A N 1
ATOM 1967 C CA . THR A 1 317 ? 157.590 152.253 139.492 1.00 41.95 317 THR A CA 1
ATOM 1968 C C . THR A 1 317 ? 157.035 153.330 138.572 1.00 42.34 317 THR A C 1
ATOM 1969 O O . THR A 1 317 ? 155.894 153.242 138.121 1.00 48.01 317 THR A O 1
ATOM 1973 N N . LEU A 1 318 ? 157.845 154.350 138.307 1.00 42.88 318 LEU A N 1
ATOM 1974 C CA . LEU A 1 318 ? 157.572 155.369 137.306 1.00 43.38 318 LEU A CA 1
ATOM 1975 C C . LEU A 1 318 ? 158.560 155.242 136.156 1.00 45.97 318 LEU A C 1
ATOM 1976 O O . LEU A 1 318 ? 159.662 154.720 136.313 1.00 48.70 318 LEU A O 1
ATOM 1981 N N . ASP A 1 319 ? 158.158 155.734 134.991 1.00 49.99 319 ASP A N 1
ATOM 1982 C CA . ASP A 1 319 ? 158.930 155.559 133.771 1.00 49.66 319 ASP A CA 1
ATOM 1983 C C . ASP A 1 319 ? 158.867 156.837 132.948 1.00 54.49 319 ASP A C 1
ATOM 1984 O O . ASP A 1 319 ? 157.905 157.601 133.040 1.00 59.52 319 ASP A O 1
ATOM 1989 N N . SER A 1 320 ? 159.901 157.066 132.142 1.00 53.78 320 SER A N 1
ATOM 1990 C CA . SER A 1 320 ? 159.978 158.269 131.325 1.00 57.40 320 SER A CA 1
ATOM 1991 C C . SER A 1 320 ? 159.259 158.136 129.991 1.00 59.81 320 SER A C 1
ATOM 1992 O O . SER A 1 320 ? 159.157 159.126 129.262 1.00 61.16 320 SER A O 1
ATOM 1995 N N . ASN A 1 321 ? 158.773 156.948 129.650 1.00 59.50 321 ASN A N 1
ATOM 1996 C CA . ASN A 1 321 ? 157.951 156.750 128.467 1.00 58.67 321 ASN A CA 1
ATOM 1997 C C . ASN A 1 321 ? 156.466 156.896 128.757 1.00 58.29 321 ASN A C 1
ATOM 1998 O O . ASN A 1 321 ? 155.652 156.681 127.857 1.00 59.06 321 ASN A O 1
ATOM 2003 N N . GLY A 1 322 ? 156.098 157.242 129.983 1.00 58.01 322 GLY A N 1
ATOM 2004 C CA . GLY A 1 322 ? 154.717 157.468 130.336 1.00 54.24 322 GLY A CA 1
ATOM 2005 C C . GLY A 1 322 ? 154.006 156.328 131.027 1.00 53.10 322 GLY A C 1
ATOM 2006 O O . GLY A 1 322 ? 152.776 156.357 131.101 1.00 59.71 322 GLY A O 1
ATOM 2007 N N . LYS A 1 323 ? 154.725 155.334 131.535 1.00 50.51 323 LYS A N 1
ATOM 2008 C CA . LYS A 1 323 ? 154.113 154.175 132.168 1.00 49.21 323 LYS A CA 1
ATOM 2009 C C . LYS A 1 323 ? 154.273 154.246 133.678 1.00 49.76 323 LYS A C 1
ATOM 2010 O O . LYS A 1 323 ? 155.329 154.630 134.182 1.00 53.50 323 LYS A O 1
ATOM 2016 N N . VAL A 1 324 ? 153.214 153.889 134.395 1.00 48.02 324 VAL A N 1
ATOM 2017 C CA . VAL A 1 324 ? 153.255 153.708 135.838 1.00 42.28 324 VAL A CA 1
ATOM 2018 C C . VAL A 1 324 ? 152.804 152.288 136.133 1.00 42.13 324 VAL A C 1
ATOM 2019 O O . VAL A 1 324 ? 151.998 151.713 135.398 1.00 47.08 324 VAL A O 1
ATOM 2023 N N . ALA A 1 325 ? 153.353 151.705 137.192 1.00 38.90 325 ALA A N 1
ATOM 2024 C CA . ALA A 1 325 ? 153.028 150.330 137.530 1.00 36.90 325 ALA A CA 1
ATOM 2025 C C . ALA A 1 325 ? 153.155 150.132 139.028 1.00 37.67 325 ALA A C 1
ATOM 2026 O O . ALA A 1 325 ? 153.863 150.869 139.711 1.00 40.49 325 ALA A O 1
ATOM 2028 N N . CYS A 1 326 ? 152.455 149.123 139.533 1.00 37.19 326 CYS A N 1
ATOM 2029 C CA . CYS A 1 326 ? 152.526 148.767 140.939 1.00 35.28 326 CYS A CA 1
ATOM 2030 C C . CYS A 1 326 ? 152.437 147.257 141.078 1.00 35.17 326 CYS A C 1
ATOM 2031 O O . CYS A 1 326 ? 151.937 146.561 140.197 1.00 38.12 326 CYS A O 1
ATOM 2034 N N . PHE A 1 327 ? 152.950 146.754 142.194 1.00 33.73 327 PHE A N 1
ATOM 2035 C CA . PHE A 1 327 ? 152.878 145.339 142.519 1.00 33.71 327 PHE A CA 1
ATOM 2036 C C . PHE A 1 327 ? 152.680 145.207 144.018 1.00 35.76 327 PHE A C 1
ATOM 2037 O O . PHE A 1 327 ? 153.456 145.764 144.794 1.00 41.13 327 PHE A O 1
ATOM 2045 N N . LEU A 1 328 ? 151.650 144.472 144.423 1.00 34.82 328 LEU A N 1
ATOM 2046 C CA . LEU A 1 328 ? 151.345 144.272 145.832 1.00 35.32 328 LEU A CA 1
ATOM 2047 C C . LEU A 1 328 ? 151.185 142.788 146.108 1.00 38.15 328 LEU A C 1
ATOM 2048 O O . LEU A 1 328 ? 150.506 142.086 145.357 1.00 41.90 328 LEU A O 1
ATOM 2053 N N . GLU A 1 329 ? 151.825 142.313 147.170 1.00 41.13 329 GLU A N 1
ATOM 2054 C CA . GLU A 1 329 ? 151.636 140.959 147.671 1.00 44.03 329 GLU A CA 1
ATOM 2055 C C . GLU A 1 329 ? 151.217 141.046 149.128 1.00 46.24 329 GLU A C 1
ATOM 2056 O O . GLU A 1 329 ? 151.970 141.554 149.960 1.00 48.66 329 GLU A O 1
ATOM 2062 N N . ARG A 1 330 ? 150.025 140.554 149.434 1.00 46.47 330 ARG A N 1
ATOM 2063 C CA . ARG A 1 330 ? 149.442 140.655 150.762 1.00 49.22 330 ARG A CA 1
ATOM 2064 C C . ARG A 1 330 ? 149.261 139.257 151.329 1.00 50.67 330 ARG A C 1
ATOM 2065 O O . ARG A 1 330 ? 148.569 138.430 150.733 1.00 52.94 330 ARG A O 1
ATOM 2073 N N . LYS A 1 331 ? 149.876 138.994 152.478 1.00 51.03 331 LYS A N 1
ATOM 2074 C CA . LYS A 1 331 ? 149.838 137.669 153.094 1.00 51.28 331 LYS A CA 1
ATOM 2075 C C . LYS A 1 331 ? 148.630 137.599 154.015 1.00 54.11 331 LYS A C 1
ATOM 2076 O O . LYS A 1 331 ? 148.695 137.957 155.189 1.00 59.03 331 LYS A O 1
ATOM 2082 N N . VAL A 1 332 ? 147.511 137.106 153.480 1.00 53.00 332 VAL A N 1
ATOM 2083 C CA . VAL A 1 332 ? 146.270 137.044 154.247 1.00 55.01 332 VAL A CA 1
ATOM 2084 C C . VAL A 1 332 ? 146.233 135.878 155.217 1.00 60.53 332 VAL A C 1
ATOM 2085 O O . VAL A 1 332 ? 145.304 135.786 156.024 1.00 66.79 332 VAL A O 1
ATOM 2089 N N . LEU A 1 333 ? 147.220 134.996 155.164 1.00 59.64 333 LEU A N 1
ATOM 2090 C CA . LEU A 1 333 ? 147.295 133.807 155.996 1.00 60.20 333 LEU A CA 1
ATOM 2091 C C . LEU A 1 333 ? 148.753 133.380 156.037 1.00 63.28 333 LEU A C 1
ATOM 2092 O O . LEU A 1 333 ? 149.541 133.809 155.188 1.00 63.81 333 LEU A O 1
ATOM 2097 N N . PRO A 1 334 ? 149.160 132.578 157.027 1.00 67.94 334 PRO A N 1
ATOM 2098 C CA . PRO A 1 334 ? 150.542 132.064 157.013 1.00 67.49 334 PRO A CA 1
ATOM 2099 C C . PRO A 1 334 ? 150.860 131.153 155.835 1.00 68.00 334 PRO A C 1
ATOM 2100 O O . PRO A 1 334 ? 152.041 130.972 155.517 1.00 69.39 334 PRO A O 1
ATOM 2104 N N . THR A 1 335 ? 149.854 130.583 155.173 1.00 65.43 335 THR A N 1
ATOM 2105 C CA . THR A 1 335 ? 150.055 129.695 154.038 1.00 62.20 335 THR A CA 1
ATOM 2106 C C . THR A 1 335 ? 149.298 130.161 152.797 1.00 58.44 335 THR A C 1
ATOM 2107 O O . THR A 1 335 ? 148.968 129.350 151.937 1.00 57.52 335 THR A O 1
ATOM 2111 N N . LEU A 1 336 ? 149.019 131.457 152.680 1.00 56.75 336 LEU A N 1
ATOM 2112 C CA . LEU A 1 336 ? 148.254 131.962 151.549 1.00 49.11 336 LEU A CA 1
ATOM 2113 C C . LEU A 1 336 ? 148.597 133.423 151.308 1.00 48.38 336 LEU A C 1
ATOM 2114 O O . LEU A 1 336 ? 148.666 134.210 152.251 1.00 55.72 336 LEU A O 1
ATOM 2119 N N . SER A 1 337 ? 148.800 133.779 150.042 1.00 43.86 337 SER A N 1
ATOM 2120 C CA . SER A 1 337 ? 149.096 135.145 149.638 1.00 42.66 337 SER A CA 1
ATOM 2121 C C . SER A 1 337 ? 148.218 135.523 148.458 1.00 41.49 337 SER A C 1
ATOM 2122 O O . SER A 1 337 ? 147.755 134.661 147.716 1.00 44.81 337 SER A O 1
ATOM 2125 N N . VAL A 1 338 ? 147.982 136.821 148.299 1.00 41.05 338 VAL A N 1
ATOM 2126 C CA . VAL A 1 338 ? 147.175 137.357 147.210 1.00 40.39 338 VAL A CA 1
ATOM 2127 C C . VAL A 1 338 ? 147.986 138.436 146.506 1.00 39.48 338 VAL A C 1
ATOM 2128 O O . VAL A 1 338 ? 148.466 139.371 147.152 1.00 43.40 338 VAL A O 1
ATOM 2132 N N . LEU A 1 339 ? 148.136 138.309 145.190 1.00 36.25 339 LEU A N 1
ATOM 2133 C CA . LEU A 1 339 ? 148.971 139.194 144.391 1.00 34.53 339 LEU A CA 1
ATOM 2134 C C . LEU A 1 339 ? 148.113 140.091 143.512 1.00 36.90 339 LEU A C 1
ATOM 2135 O O . LEU A 1 339 ? 147.093 139.656 142.977 1.00 40.95 339 LEU A O 1
ATOM 2140 N N . PHE A 1 340 ? 148.532 141.345 143.368 1.00 36.24 340 PHE A N 1
ATOM 2141 C CA . PHE A 1 340 ? 147.907 142.296 142.462 1.00 35.23 340 PHE A CA 1
ATOM 2142 C C . PHE A 1 340 ? 148.995 143.065 141.731 1.00 36.63 340 PHE A C 1
ATOM 2143 O O . PHE A 1 340 ? 149.997 143.450 142.333 1.00 39.72 340 PHE A O 1
ATOM 2151 N N . CYS A 1 341 ? 148.798 143.288 140.435 1.00 35.02 341 CYS A N 1
ATOM 2152 C CA . CYS A 1 341 ? 149.686 144.145 139.666 1.00 35.54 341 CYS A CA 1
ATOM 2153 C C . CYS A 1 341 ? 148.877 144.884 138.614 1.00 37.46 341 CYS A C 1
ATOM 2154 O O . CYS A 1 341 ? 148.022 144.293 137.957 1.00 43.48 341 CYS A O 1
ATOM 2157 N N . GLY A 1 342 ? 149.149 146.170 138.461 1.00 37.82 342 GLY A N 1
ATOM 2158 C CA . GLY A 1 342 ? 148.427 146.986 137.503 1.00 39.66 342 GLY A CA 1
ATOM 2159 C C . GLY A 1 342 ? 149.344 148.004 136.865 1.00 40.94 342 GLY A C 1
ATOM 2160 O O . GLY A 1 342 ? 150.301 148.471 137.477 1.00 42.76 342 GLY A O 1
ATOM 2161 N N . GLU A 1 343 ? 149.038 148.347 135.618 1.00 43.36 343 GLU A N 1
ATOM 2162 C CA . GLU A 1 343 ? 149.861 149.252 134.829 1.00 44.34 343 GLU A CA 1
ATOM 2163 C C . GLU A 1 343 ? 148.970 150.195 134.037 1.00 46.79 343 GLU A C 1
ATOM 2164 O O . GLU A 1 343 ? 147.914 149.789 133.557 1.00 49.04 343 GLU A O 1
ATOM 2170 N N . ILE A 1 344 ? 149.370 151.462 133.934 1.00 46.81 344 ILE A N 1
ATOM 2171 C CA . ILE A 1 344 ? 148.722 152.435 133.058 1.00 48.06 344 ILE A CA 1
ATOM 2172 C C . ILE A 1 344 ? 149.793 153.060 132.176 1.00 49.33 344 ILE A C 1
ATOM 2173 O O . ILE A 1 344 ? 150.775 153.606 132.686 1.00 50.37 344 ILE A O 1
ATOM 2178 N N . ASP A 1 345 ? 149.601 152.994 130.864 1.00 52.95 345 ASP A N 1
ATOM 2179 C CA . ASP A 1 345 ? 150.487 153.635 129.897 1.00 54.63 345 ASP A CA 1
ATOM 2180 C C . ASP A 1 345 ? 149.824 154.924 129.430 1.00 57.75 345 ASP A C 1
ATOM 2181 O O . ASP A 1 345 ? 148.860 154.886 128.666 1.00 62.03 345 ASP A O 1
ATOM 2186 N N . HIS A 1 346 ? 150.342 156.065 129.882 1.00 57.04 346 HIS A N 1
ATOM 2187 C CA . HIS A 1 346 ? 149.718 157.343 129.567 1.00 57.20 346 HIS A CA 1
ATOM 2188 C C . HIS A 1 346 ? 149.971 157.801 128.140 1.00 64.09 346 HIS A C 1
ATOM 2189 O O . HIS A 1 346 ? 149.227 158.647 127.638 1.00 67.07 346 HIS A O 1
ATOM 2195 N N . PHE A 1 347 ? 151.007 157.287 127.483 1.00 63.63 347 PHE A N 1
ATOM 2196 C CA . PHE A 1 347 ? 151.271 157.684 126.107 1.00 65.99 347 PHE A CA 1
ATOM 2197 C C . PHE A 1 347 ? 150.339 156.994 125.119 1.00 69.95 347 PHE A C 1
ATOM 2198 O O . PHE A 1 347 ? 150.001 157.577 124.086 1.00 77.42 347 PHE A O 1
ATOM 2206 N N . LYS A 1 348 ? 149.907 155.770 125.417 1.00 67.78 348 LYS A N 1
ATOM 2207 C CA . LYS A 1 348 ? 149.070 155.001 124.510 1.00 69.14 348 LYS A CA 1
ATOM 2208 C C . LYS A 1 348 ? 147.658 154.761 125.024 1.00 68.43 348 LYS A C 1
ATOM 2209 O O . LYS A 1 348 ? 146.828 154.259 124.260 1.00 69.29 348 LYS A O 1
ATOM 2215 N N . ASN A 1 349 ? 147.383 155.090 126.291 1.00 67.47 349 ASN A N 1
ATOM 2216 C CA . ASN A 1 349 ? 146.072 154.966 126.942 1.00 66.52 349 ASN A CA 1
ATOM 2217 C C . ASN A 1 349 ? 145.549 153.527 126.924 1.00 66.21 349 ASN A C 1
ATOM 2218 O O . ASN A 1 349 ? 144.504 153.223 126.350 1.00 68.32 349 ASN A O 1
ATOM 2223 N N . ASP A 1 350 ? 146.300 152.642 127.576 1.00 63.02 350 ASP A N 1
ATOM 2224 C CA . ASP A 1 350 ? 145.881 151.262 127.777 1.00 60.00 350 ASP A CA 1
ATOM 2225 C C . ASP A 1 350 ? 146.348 150.801 129.149 1.00 57.69 350 ASP A C 1
ATOM 2226 O O . ASP A 1 350 ? 147.091 151.498 129.838 1.00 58.50 350 ASP A O 1
ATOM 2231 N N . THR A 1 351 ? 145.904 149.610 129.546 1.00 55.80 351 THR A N 1
ATOM 2232 C CA . THR A 1 351 ? 146.148 149.122 130.893 1.00 48.93 351 THR A CA 1
ATOM 2233 C C . THR A 1 351 ? 146.366 147.614 130.881 1.00 47.95 351 THR A C 1
ATOM 2234 O O . THR A 1 351 ? 145.970 146.914 129.948 1.00 55.09 351 THR A O 1
ATOM 2238 N N . LYS A 1 352 ? 147.043 147.126 131.924 1.00 44.25 352 LYS A N 1
ATOM 2239 C CA . LYS A 1 352 ? 147.249 145.705 132.173 1.00 42.52 352 LYS A CA 1
ATOM 2240 C C . LYS A 1 352 ? 146.943 145.415 133.633 1.00 43.95 352 LYS A C 1
ATOM 2241 O O . LYS A 1 352 ? 147.312 146.195 134.510 1.00 47.31 352 LYS A O 1
ATOM 2247 N N . ILE A 1 353 ? 146.244 144.310 133.898 1.00 42.85 353 ILE A N 1
ATOM 2248 C CA . ILE A 1 353 ? 145.907 143.884 135.254 1.00 39.26 353 ILE A CA 1
ATOM 2249 C C . ILE A 1 353 ? 146.277 142.415 135.407 1.00 40.41 353 ILE A C 1
ATOM 2250 O O . ILE A 1 353 ? 146.106 141.625 134.475 1.00 44.53 353 ILE A O 1
ATOM 2255 N N . GLY A 1 354 ? 146.780 142.048 136.582 1.00 39.04 354 GLY A N 1
ATOM 2256 C CA . GLY A 1 354 ? 146.938 140.655 136.943 1.00 38.05 354 GLY A CA 1
ATOM 2257 C C . GLY A 1 354 ? 146.543 140.388 138.379 1.00 37.98 354 GLY A C 1
ATOM 2258 O O . GLY A 1 354 ? 146.828 141.198 139.258 1.00 40.70 354 GLY A O 1
ATOM 2259 N N . CYS A 1 355 ? 145.881 139.263 138.632 1.00 37.80 355 CYS A N 1
ATOM 2260 C CA . CYS A 1 355 ? 145.508 138.852 139.978 1.00 37.31 355 CYS A CA 1
ATOM 2261 C C . CYS A 1 355 ? 145.821 137.376 140.149 1.00 38.05 355 CYS A C 1
ATOM 2262 O O . CYS A 1 355 ? 145.618 136.588 139.227 1.00 43.01 355 CYS A O 1
ATOM 2265 N N . GLY A 1 356 ? 146.301 136.999 141.324 1.00 35.02 356 GLY A N 1
ATOM 2266 C CA . GLY A 1 356 ? 146.701 135.629 141.528 1.00 35.70 356 GLY A CA 1
ATOM 2267 C C . GLY A 1 356 ? 146.726 135.253 142.989 1.00 39.01 356 GLY A C 1
ATOM 2268 O O . GLY A 1 356 ? 146.301 136.017 143.853 1.00 43.38 356 GLY A O 1
ATOM 2269 N N . LEU A 1 357 ? 147.222 134.048 143.255 1.00 38.80 357 LEU A N 1
ATOM 2270 C CA . LEU A 1 357 ? 147.367 133.571 144.620 1.00 40.89 357 LEU A CA 1
ATOM 2271 C C . LEU A 1 357 ? 148.504 132.566 144.687 1.00 41.64 357 LEU A C 1
ATOM 2272 O O . LEU A 1 357 ? 148.864 131.940 143.691 1.00 45.84 357 LEU A O 1
ATOM 2277 N N . GLN A 1 358 ? 149.074 132.429 145.880 1.00 41.81 358 GLN A N 1
ATOM 2278 C CA . GLN A 1 358 ? 150.106 131.445 146.165 1.00 44.05 358 GLN A CA 1
ATOM 2279 C C . GLN A 1 358 ? 149.713 130.654 147.398 1.00 46.67 358 GLN A C 1
ATOM 2280 O O . GLN A 1 358 ? 149.266 131.227 148.391 1.00 51.25 358 GLN A O 1
ATOM 2286 N N . PHE A 1 359 ? 149.886 129.341 147.338 1.00 45.54 359 PHE A N 1
ATOM 2287 C CA . PHE A 1 359 ? 149.504 128.458 148.431 1.00 47.01 359 PHE A CA 1
ATOM 2288 C C . PHE A 1 359 ? 150.667 127.534 148.739 1.00 49.77 359 PHE A C 1
ATOM 2289 O O . PHE A 1 359 ? 151.163 126.845 147.846 1.00 51.95 359 PHE A O 1
ATOM 2297 N N . GLU A 1 360 ? 151.105 127.522 149.993 1.00 51.82 360 GLU A N 1
ATOM 2298 C CA . GLU A 1 360 ? 152.195 126.669 150.442 1.00 53.49 360 GLU A CA 1
ATOM 2299 C C . GLU A 1 360 ? 151.669 125.664 151.449 1.00 56.82 360 GLU A C 1
ATOM 2300 O O . GLU A 1 360 ? 151.050 126.047 152.441 1.00 61.48 360 GLU A O 1
ATOM 2306 N N . THR A 1 361 ? 151.916 124.384 151.202 1.00 55.64 361 THR A N 1
ATOM 2307 C CA . THR A 1 361 ? 151.572 123.377 152.195 1.00 57.59 361 THR A CA 1
ATOM 2308 C C . THR A 1 361 ? 152.777 122.496 152.490 1.00 58.62 361 THR A C 1
ATOM 2309 O O . THR A 1 361 ? 153.893 122.815 152.076 1.00 59.89 361 THR A O 1
ATOM 2313 N N . ALA A 1 362 ? 152.576 121.405 153.222 1.00 58.60 362 ALA A N 1
ATOM 2314 C CA . ALA A 1 362 ? 153.674 120.542 153.625 1.00 58.93 362 ALA A CA 1
ATOM 2315 C C . ALA A 1 362 ? 153.255 119.090 153.480 1.00 60.67 362 ALA A C 1
ATOM 2316 O O . ALA A 1 362 ? 152.084 118.778 153.274 1.00 63.54 362 ALA A O 1
ATOM 2318 N N . GLY A 1 363 ? 154.232 118.197 153.586 1.00 61.65 363 GLY A N 1
ATOM 2319 C CA . GLY A 1 363 ? 153.990 116.791 153.347 1.00 65.11 363 GLY A CA 1
ATOM 2320 C C . GLY A 1 363 ? 154.205 115.895 154.547 1.00 74.23 363 GLY A C 1
ATOM 2321 O O . GLY A 1 363 ? 154.124 114.671 154.427 1.00 77.50 363 GLY A O 1
ATOM 2322 N N . ASN A 1 364 ? 154.486 116.484 155.707 1.00 76.50 364 ASN A N 1
ATOM 2323 C CA . ASN A 1 364 ? 154.600 115.724 156.943 1.00 80.53 364 ASN A CA 1
ATOM 2324 C C . ASN A 1 364 ? 154.163 116.598 158.110 1.00 84.86 364 ASN A C 1
ATOM 2325 O O . ASN A 1 364 ? 154.017 117.818 157.983 1.00 86.82 364 ASN A O 1
ATOM 2330 N N . GLN A 1 365 ? 153.954 115.945 159.259 1.00 86.08 365 GLN A N 1
ATOM 2331 C CA . GLN A 1 365 ? 153.360 116.608 160.417 1.00 89.53 365 GLN A CA 1
ATOM 2332 C C . GLN A 1 365 ? 154.292 117.646 161.023 1.00 91.72 365 GLN A C 1
ATOM 2333 O O . GLN A 1 365 ? 153.830 118.692 161.492 1.00 95.31 365 GLN A O 1
ATOM 2339 N N . GLU A 1 366 ? 155.601 117.377 161.020 1.00 88.82 366 GLU A N 1
ATOM 2340 C CA . GLU A 1 366 ? 156.565 118.312 161.592 1.00 91.60 366 GLU A CA 1
ATOM 2341 C C . GLU A 1 366 ? 156.594 119.624 160.819 1.00 93.70 366 GLU A C 1
ATOM 2342 O O . GLU A 1 366 ? 156.495 120.706 161.409 1.00 97.40 366 GLU A O 1
ATOM 2348 N N . LEU A 1 367 ? 156.685 119.543 159.490 1.00 89.54 367 LEU A N 1
ATOM 2349 C CA . LEU A 1 367 ? 156.695 120.753 158.677 1.00 88.30 367 LEU A CA 1
ATOM 2350 C C . LEU A 1 367 ? 155.338 121.436 158.661 1.00 88.66 367 LEU A C 1
ATOM 2351 O O . LEU A 1 367 ? 155.278 122.668 158.593 1.00 91.41 367 LEU A O 1
ATOM 2356 N N . LEU A 1 368 ? 154.252 120.661 158.735 1.00 86.55 368 LEU A N 1
ATOM 2357 C CA . LEU A 1 368 ? 152.914 121.242 158.782 1.00 86.69 368 LEU A CA 1
ATOM 2358 C C . LEU A 1 368 ? 152.715 122.071 160.049 1.00 95.38 368 LEU A C 1
ATOM 2359 O O . LEU A 1 368 ? 152.260 123.222 159.988 1.00 100.02 368 LEU A O 1
ATOM 2364 N N . MET A 1 369 ? 153.105 121.518 161.203 1.00 97.53 369 MET A N 1
ATOM 2365 C CA . MET A 1 369 ? 153.023 122.256 162.460 1.00 101.50 369 MET A CA 1
ATOM 2366 C C . MET A 1 369 ? 153.985 123.437 162.487 1.00 103.91 369 MET A C 1
ATOM 2367 O O . MET A 1 369 ? 153.649 124.499 163.024 1.00 109.53 369 MET A O 1
ATOM 2372 N N . LEU A 1 370 ? 155.186 123.271 161.922 1.00 100.42 370 LEU A N 1
ATOM 2373 C CA . LEU A 1 370 ? 156.170 124.349 161.926 1.00 101.03 370 LEU A CA 1
ATOM 2374 C C . LEU A 1 370 ? 155.718 125.528 161.074 1.00 102.14 370 LEU A C 1
ATOM 2375 O O . LEU A 1 370 ? 155.883 126.685 161.475 1.00 103.63 370 LEU A O 1
ATOM 2380 N N . GLN A 1 371 ? 155.132 125.263 159.906 1.00 101.69 371 GLN A N 1
ATOM 2381 C CA . GLN A 1 371 ? 154.647 126.361 159.083 1.00 100.74 371 GLN A CA 1
ATOM 2382 C C . GLN A 1 371 ? 153.324 126.924 159.581 1.00 103.95 371 GLN A C 1
ATOM 2383 O O . GLN A 1 371 ? 152.995 128.066 159.245 1.00 101.05 371 GLN A O 1
ATOM 2389 N N . GLN A 1 372 ? 152.556 126.165 160.373 1.00 105.46 372 GLN A N 1
ATOM 2390 C CA . GLN A 1 372 ? 151.431 126.784 161.067 1.00 108.02 372 GLN A CA 1
ATOM 2391 C C . GLN A 1 372 ? 151.908 127.675 162.204 1.00 111.62 372 GLN A C 1
ATOM 2392 O O . GLN A 1 372 ? 151.253 128.672 162.525 1.00 112.13 372 GLN A O 1
ATOM 2398 N N . GLY A 1 373 ? 153.047 127.346 162.807 1.00 112.91 373 GLY A N 1
ATOM 2399 C CA . GLY A 1 373 ? 153.620 128.137 163.872 1.00 114.35 373 GLY A CA 1
ATOM 2400 C C . GLY A 1 373 ? 153.564 127.510 165.248 1.00 121.65 373 GLY A C 1
ATOM 2401 O O . GLY A 1 373 ? 154.228 128.014 166.159 1.00 128.48 373 GLY A O 1
ATOM 2402 N N . LEU A 1 374 ? 152.819 126.426 165.430 1.00 122.81 374 LEU A N 1
ATOM 2403 C CA . LEU A 1 374 ? 152.716 125.767 166.730 1.00 128.76 374 LEU A CA 1
ATOM 2404 C C . LEU A 1 374 ? 153.505 124.460 166.668 1.00 131.26 374 LEU A C 1
ATOM 2405 O O . LEU A 1 374 ? 153.022 123.448 166.155 1.00 130.18 374 LEU A O 1
ATOM 2410 N N . ASP A 1 375 ? 154.728 124.482 167.197 1.00 137.48 375 ASP A N 1
ATOM 2411 C CA . ASP A 1 375 ? 155.635 123.340 167.091 1.00 140.00 375 ASP A CA 1
ATOM 2412 C C . ASP A 1 375 ? 155.196 122.254 168.072 1.00 146.77 375 ASP A C 1
ATOM 2413 O O . ASP A 1 375 ? 155.723 122.121 169.181 1.00 149.28 375 ASP A O 1
ATOM 2418 N N . ALA A 1 376 ? 154.206 121.471 167.630 1.00 147.23 376 ALA A N 1
ATOM 2419 C CA . ALA A 1 376 ? 153.623 120.296 168.317 1.00 149.73 376 ALA A CA 1
ATOM 2420 C C . ALA A 1 376 ? 153.053 120.755 169.659 1.00 153.49 376 ALA A C 1
ATOM 2421 O O . ALA A 1 376 ? 152.339 121.771 169.697 1.00 150.24 376 ALA A O 1
ATOM 2423 N N . ASP A 1 377 ? 153.324 120.056 170.763 1.00 157.37 377 ASP A N 1
ATOM 2424 C CA . ASP A 1 377 ? 152.863 120.513 172.069 1.00 159.62 377 ASP A CA 1
ATOM 2425 C C . ASP A 1 377 ? 153.658 121.709 172.575 1.00 160.07 377 ASP A C 1
ATOM 2426 O O . ASP A 1 377 ? 153.168 122.441 173.442 1.00 160.13 377 ASP A O 1
ATOM 2431 N N . GLY A 1 378 ? 154.865 121.920 172.056 1.00 160.06 378 GLY A N 1
ATOM 2432 C CA . GLY A 1 378 ? 155.681 123.024 172.509 1.00 160.69 378 GLY A CA 1
ATOM 2433 C C . GLY A 1 378 ? 155.190 124.364 171.999 1.00 161.13 378 GLY A C 1
ATOM 2434 O O . GLY A 1 378 ? 154.441 124.469 171.027 1.00 157.00 378 GLY A O 1
ATOM 2435 N N . ASN A 1 379 ? 155.626 125.410 172.693 1.00 164.17 379 ASN A N 1
ATOM 2436 C CA . ASN A 1 379 ? 155.284 126.770 172.326 1.00 164.42 379 ASN A CA 1
ATOM 2437 C C . ASN A 1 379 ? 156.064 127.196 171.085 1.00 163.75 379 ASN A C 1
ATOM 2438 O O . ASN A 1 379 ? 157.107 126.619 170.769 1.00 161.24 379 ASN A O 1
ATOM 2443 N N . PRO A 1 380 ? 155.555 128.186 170.343 1.00 163.63 380 PRO A N 1
ATOM 2444 C CA . PRO A 1 380 ? 156.385 128.819 169.302 1.00 163.51 380 PRO A CA 1
ATOM 2445 C C . PRO A 1 380 ? 157.640 129.486 169.840 1.00 166.99 380 PRO A C 1
ATOM 2446 O O . PRO A 1 380 ? 158.634 129.569 169.106 1.00 166.70 380 PRO A O 1
ATOM 2450 N N . LEU A 1 381 ? 157.600 129.980 171.087 1.00 168.62 381 LEU A N 1
ATOM 2451 C CA . LEU A 1 381 ? 158.721 130.576 171.816 1.00 169.39 381 LEU A CA 1
ATOM 2452 C C . LEU A 1 381 ? 159.265 131.807 171.101 1.00 170.59 381 LEU A C 1
ATOM 2453 O O . LEU A 1 381 ? 158.591 132.840 171.033 1.00 169.64 381 LEU A O 1
ATOM 2458 N N . GLN A 1 382 ? 160.485 131.705 170.582 1.00 171.50 382 GLN A N 1
ATOM 2459 C CA . GLN A 1 382 ? 161.147 132.816 169.907 1.00 171.34 382 GLN A CA 1
ATOM 2460 C C . GLN A 1 382 ? 160.465 133.157 168.585 1.00 170.27 382 GLN A C 1
ATOM 2461 O O . GLN A 1 382 ? 159.622 134.052 168.524 1.00 168.94 382 GLN A O 1
ATOM 2467 N N . PHE B 2 87 ? 143.007 179.154 121.335 1.00 139.05 87 PHE B N 1
ATOM 2468 C CA . PHE B 2 87 ? 144.253 178.940 122.059 1.00 141.12 87 PHE B CA 1
ATOM 2469 C C . PHE B 2 87 ? 144.012 178.930 123.567 1.00 140.06 87 PHE B C 1
ATOM 2470 O O . PHE B 2 87 ? 144.733 178.268 124.311 1.00 139.71 87 PHE B O 1
ATOM 2478 N N . VAL B 2 88 ? 143.003 179.683 124.010 1.00 139.59 88 VAL B N 1
ATOM 2479 C CA . VAL B 2 88 ? 142.632 179.681 125.423 1.00 138.60 88 VAL B CA 1
ATOM 2480 C C . VAL B 2 88 ? 142.023 178.339 125.809 1.00 136.56 88 VAL B C 1
ATOM 2481 O O . VAL B 2 88 ? 142.382 177.742 126.833 1.00 134.39 88 VAL B O 1
ATOM 2485 N N . ARG B 2 89 ? 141.098 177.839 124.986 1.00 137.13 89 ARG B N 1
ATOM 2486 C CA . ARG B 2 89 ? 140.527 176.518 125.218 1.00 135.23 89 ARG B CA 1
ATOM 2487 C C . ARG B 2 89 ? 141.554 175.419 124.973 1.00 131.71 89 ARG B C 1
ATOM 2488 O O . ARG B 2 89 ? 141.499 174.364 125.619 1.00 128.30 89 ARG B O 1
ATOM 2496 N N . ASN B 2 90 ? 142.510 175.660 124.071 1.00 133.82 90 ASN B N 1
ATOM 2497 C CA . ASN B 2 90 ? 143.622 174.733 123.887 1.00 133.59 90 ASN B CA 1
ATOM 2498 C C . ASN B 2 90 ? 144.543 174.719 125.101 1.00 131.08 90 ASN B C 1
ATOM 2499 O O . ASN B 2 90 ? 145.158 173.690 125.401 1.00 127.29 90 ASN B O 1
ATOM 2504 N N . ALA B 2 91 ? 144.656 175.846 125.807 1.00 132.83 91 ALA B N 1
ATOM 2505 C CA . ALA B 2 91 ? 145.393 175.865 127.063 1.00 129.60 91 ALA B CA 1
ATOM 2506 C C . ALA B 2 91 ? 144.608 175.217 128.196 1.00 123.52 91 ALA B C 1
ATOM 2507 O O . ALA B 2 91 ? 145.210 174.688 129.135 1.00 118.47 91 ALA B O 1
ATOM 2509 N N . PHE B 2 92 ? 143.275 175.259 128.134 1.00 124.65 92 PHE B N 1
ATOM 2510 C CA . PHE B 2 92 ? 142.458 174.631 129.170 1.00 121.42 92 PHE B CA 1
ATOM 2511 C C . PHE B 2 92 ? 142.401 173.113 129.032 1.00 116.90 92 PHE B C 1
ATOM 2512 O O . PHE B 2 92 ? 142.379 172.401 130.048 1.00 112.45 92 PHE B O 1
ATOM 2520 N N . THR B 2 93 ? 142.369 172.608 127.793 1.00 117.96 93 THR B N 1
ATOM 2521 C CA . THR B 2 93 ? 142.215 171.173 127.564 1.00 113.95 93 THR B CA 1
ATOM 2522 C C . THR B 2 93 ? 143.437 170.394 128.034 1.00 106.34 93 THR B C 1
ATOM 2523 O O . THR B 2 93 ? 143.306 169.298 128.598 1.00 101.91 93 THR B O 1
ATOM 2527 N N . LYS B 2 94 ? 144.632 170.954 127.828 1.00 105.73 94 LYS B N 1
ATOM 2528 C CA . LYS B 2 94 ? 145.845 170.286 128.281 1.00 102.53 94 LYS B CA 1
ATOM 2529 C C . LYS B 2 94 ? 145.945 170.280 129.800 1.00 98.27 94 LYS B C 1
ATOM 2530 O O . LYS B 2 94 ? 146.446 169.312 130.378 1.00 95.92 94 LYS B O 1
ATOM 2536 N N . SER B 2 95 ? 145.437 171.324 130.461 1.00 99.18 95 SER B N 1
ATOM 2537 C CA . SER B 2 95 ? 145.397 171.328 131.919 1.00 95.69 95 SER B CA 1
ATOM 2538 C C . SER B 2 95 ? 144.401 170.309 132.457 1.00 89.29 95 SER B C 1
ATOM 2539 O O . SER B 2 95 ? 144.673 169.663 133.477 1.00 86.43 95 SER B O 1
ATOM 2542 N N . GLY B 2 96 ? 143.262 170.140 131.780 1.00 89.86 96 GLY B N 1
ATOM 2543 C CA . GLY B 2 96 ? 142.322 169.100 132.177 1.00 84.15 96 GLY B CA 1
ATOM 2544 C C . GLY B 2 96 ? 142.883 167.698 132.018 1.00 78.26 96 GLY B C 1
ATOM 2545 O O . GLY B 2 96 ? 142.723 166.847 132.904 1.00 76.04 96 GLY B O 1
ATOM 2546 N N . ASN B 2 97 ? 143.575 167.446 130.904 1.00 79.11 97 ASN B N 1
ATOM 2547 C CA . ASN B 2 97 ? 144.215 166.148 130.703 1.00 76.61 97 ASN B CA 1
ATOM 2548 C C . ASN B 2 97 ? 145.351 165.911 131.691 1.00 74.79 97 ASN B C 1
ATOM 2549 O O . ASN B 2 97 ? 145.544 164.777 132.151 1.00 72.60 97 ASN B O 1
ATOM 2554 N N . LEU B 2 98 ? 146.091 166.965 132.041 1.00 76.21 98 LEU B N 1
ATOM 2555 C CA . LEU B 2 98 ? 147.157 166.843 133.026 1.00 73.31 98 LEU B CA 1
ATOM 2556 C C . LEU B 2 98 ? 146.602 166.526 134.408 1.00 69.51 98 LEU B C 1
ATOM 2557 O O . LEU B 2 98 ? 147.183 165.719 135.144 1.00 68.55 98 LEU B O 1
ATOM 2562 N N . ALA B 2 99 ? 145.466 167.136 134.764 1.00 69.08 99 ALA B N 1
ATOM 2563 C CA . ALA B 2 99 ? 144.819 166.826 136.035 1.00 65.12 99 ALA B CA 1
ATOM 2564 C C . ALA B 2 99 ? 144.321 165.388 136.073 1.00 62.44 99 ALA B C 1
ATOM 2565 O O . ALA B 2 99 ? 144.445 164.715 137.107 1.00 62.79 99 ALA B O 1
ATOM 2567 N N . TRP B 2 100 ? 143.787 164.892 134.947 1.00 61.24 100 TRP B N 1
ATOM 2568 C CA . TRP B 2 100 ? 143.354 163.496 134.884 1.00 56.41 100 TRP B CA 1
ATOM 2569 C C . TRP B 2 100 ? 144.523 162.533 135.059 1.00 57.44 100 TRP B C 1
ATOM 2570 O O . TRP B 2 100 ? 144.419 161.567 135.828 1.00 58.52 100 TRP B O 1
ATOM 2581 N N . THR B 2 101 ? 145.651 162.801 134.386 1.00 58.03 101 THR B N 1
ATOM 2582 C CA . THR B 2 101 ? 146.806 161.907 134.481 1.00 56.33 101 THR B CA 1
ATOM 2583 C C . THR B 2 101 ? 147.418 161.913 135.876 1.00 56.20 101 THR B C 1
ATOM 2584 O O . THR B 2 101 ? 147.772 160.849 136.400 1.00 56.58 101 THR B O 1
ATOM 2588 N N . LEU B 2 102 ? 147.529 163.093 136.500 1.00 57.08 102 LEU B N 1
ATOM 2589 C CA . LEU B 2 102 ? 148.078 163.164 137.853 1.00 56.33 102 LEU B CA 1
ATOM 2590 C C . LEU B 2 102 ? 147.181 162.459 138.862 1.00 55.25 102 LEU B C 1
ATOM 2591 O O . LEU B 2 102 ? 147.680 161.738 139.737 1.00 56.46 102 LEU B O 1
ATOM 2596 N N . THR B 2 103 ? 145.857 162.624 138.734 1.00 55.00 103 THR B N 1
ATOM 2597 C CA . THR B 2 103 ? 144.934 161.978 139.662 1.00 52.84 103 THR B CA 1
ATOM 2598 C C . THR B 2 103 ? 144.969 160.460 139.533 1.00 53.15 103 THR B C 1
ATOM 2599 O O . THR B 2 103 ? 145.033 159.751 140.547 1.00 53.94 103 THR B O 1
ATOM 2603 N N . THR B 2 104 ? 144.970 159.938 138.301 1.00 53.50 104 THR B N 1
ATOM 2604 C CA . THR B 2 104 ? 144.934 158.485 138.164 1.00 50.17 104 THR B CA 1
ATOM 2605 C C . THR B 2 104 ? 146.279 157.844 138.512 1.00 50.76 104 THR B C 1
ATOM 2606 O O . THR B 2 104 ? 146.301 156.736 139.070 1.00 51.24 104 THR B O 1
ATOM 2610 N N . THR B 2 105 ? 147.396 158.550 138.273 1.00 50.32 105 THR B N 1
ATOM 2611 C CA . THR B 2 105 ? 148.701 158.057 138.700 1.00 48.58 105 THR B CA 1
ATOM 2612 C C . THR B 2 105 ? 148.802 158.005 140.218 1.00 49.05 105 THR B C 1
ATOM 2613 O O . THR B 2 105 ? 149.261 157.001 140.780 1.00 50.85 105 THR B O 1
ATOM 2617 N N . ALA B 2 106 ? 148.333 159.061 140.897 1.00 50.15 106 ALA B N 1
ATOM 2618 C CA . ALA B 2 106 ? 148.375 159.089 142.352 1.00 48.39 106 ALA B CA 1
ATOM 2619 C C . ALA B 2 106 ? 147.471 158.035 142.971 1.00 50.12 106 ALA B C 1
ATOM 2620 O O . ALA B 2 106 ? 147.861 157.412 143.960 1.00 52.33 106 ALA B O 1
ATOM 2622 N N . LEU B 2 107 ? 146.298 157.781 142.379 1.00 50.71 107 LEU B N 1
ATOM 2623 C CA . LEU B 2 107 ? 145.414 156.738 142.900 1.00 47.94 107 LEU B CA 1
ATOM 2624 C C . LEU B 2 107 ? 146.032 155.351 142.756 1.00 47.53 107 LEU B C 1
ATOM 2625 O O . LEU B 2 107 ? 146.089 154.590 143.735 1.00 49.41 107 LEU B O 1
ATOM 2630 N N . LEU B 2 108 ? 146.542 155.025 141.556 1.00 46.03 108 LEU B N 1
ATOM 2631 C CA . LEU B 2 108 ? 147.104 153.696 141.315 1.00 44.28 108 LEU B CA 1
ATOM 2632 C C . LEU B 2 108 ? 148.356 153.444 142.148 1.00 47.30 108 LEU B C 1
ATOM 2633 O O . LEU B 2 108 ? 148.533 152.347 142.685 1.00 48.44 108 LEU B O 1
ATOM 2638 N N . LEU B 2 109 ? 149.224 154.443 142.295 1.00 48.35 109 LEU B N 1
ATOM 2639 C CA . LEU B 2 109 ? 150.411 154.233 143.112 1.00 47.28 109 LEU B CA 1
ATOM 2640 C C . LEU B 2 109 ? 150.142 154.326 144.607 1.00 48.50 109 LEU B C 1
ATOM 2641 O O . LEU B 2 109 ? 150.902 153.749 145.386 1.00 51.58 109 LEU B O 1
ATOM 2646 N N . GLY B 2 110 ? 149.091 155.017 145.035 1.00 50.29 110 GLY B N 1
ATOM 2647 C CA . GLY B 2 110 ? 148.935 155.288 146.444 1.00 51.02 110 GLY B CA 1
ATOM 2648 C C . GLY B 2 110 ? 147.977 154.412 147.214 1.00 54.03 110 GLY B C 1
ATOM 2649 O O . GLY B 2 110 ? 148.160 154.252 148.421 1.00 60.97 110 GLY B O 1
ATOM 2650 N N . VAL B 2 111 ? 146.938 153.874 146.567 1.00 51.93 111 VAL B N 1
ATOM 2651 C CA . VAL B 2 111 ? 145.956 153.062 147.298 1.00 52.70 111 VAL B CA 1
ATOM 2652 C C . VAL B 2 111 ? 146.530 151.760 147.874 1.00 54.44 111 VAL B C 1
ATOM 2653 O O . VAL B 2 111 ? 146.299 151.493 149.067 1.00 57.24 111 VAL B O 1
ATOM 2657 N N . PRO B 2 112 ? 147.288 150.927 147.123 1.00 53.12 112 PRO B N 1
ATOM 2658 C CA . PRO B 2 112 ? 147.834 149.713 147.766 1.00 51.83 112 PRO B CA 1
ATOM 2659 C C . PRO B 2 112 ? 148.876 149.974 148.847 1.00 52.39 112 PRO B C 1
ATOM 2660 O O . PRO B 2 112 ? 148.943 149.209 149.819 1.00 56.32 112 PRO B O 1
ATOM 2664 N N . LEU B 2 113 ? 149.670 151.038 148.718 1.00 50.60 113 LEU B N 1
ATOM 2665 C CA . LEU B 2 113 ? 150.605 151.405 149.775 1.00 50.57 113 LEU B CA 1
ATOM 2666 C C . LEU B 2 113 ? 149.867 151.823 151.040 1.00 56.22 113 LEU B C 1
ATOM 2667 O O . LEU B 2 113 ? 150.286 151.490 152.157 1.00 61.26 113 LEU B O 1
ATOM 2672 N N . SER B 2 114 ? 148.749 152.532 150.874 1.00 55.19 114 SER B N 1
ATOM 2673 C CA . SER B 2 114 ? 147.909 152.914 152.003 1.00 57.55 114 SER B CA 1
ATOM 2674 C C . SER B 2 114 ? 147.308 151.696 152.694 1.00 59.61 114 SER B C 1
ATOM 2675 O O . SER B 2 114 ? 147.250 151.646 153.929 1.00 66.79 114 SER B O 1
ATOM 2678 N N . LEU B 2 115 ? 146.876 150.697 151.914 1.00 56.34 115 LEU B N 1
ATOM 2679 C CA . LEU B 2 115 ? 146.357 149.461 152.505 1.00 57.46 115 LEU B CA 1
ATOM 2680 C C . LEU B 2 115 ? 147.433 148.710 153.286 1.00 60.86 115 LEU B C 1
ATOM 2681 O O . LEU B 2 115 ? 147.165 148.170 154.371 1.00 66.39 115 LEU B O 1
ATOM 2686 N N . SER B 2 116 ? 148.659 148.679 152.753 1.00 59.25 116 SER B N 1
ATOM 2687 C CA . SER B 2 116 ? 149.773 148.020 153.434 1.00 60.14 116 SER B CA 1
ATOM 2688 C C . SER B 2 116 ? 150.114 148.699 154.762 1.00 62.39 116 SER B C 1
ATOM 2689 O O . SER B 2 116 ? 150.304 148.022 155.788 1.00 65.75 116 SER B O 1
ATOM 2692 N N . ILE B 2 117 ? 150.160 150.035 154.766 1.00 62.31 117 ILE B N 1
ATOM 2693 C CA . ILE B 2 117 ? 150.459 150.782 155.988 1.00 63.79 117 ILE B CA 1
ATOM 2694 C C . ILE B 2 117 ? 149.339 150.614 157.013 1.00 67.81 117 ILE B C 1
ATOM 2695 O O . ILE B 2 117 ? 149.596 150.497 158.221 1.00 74.38 117 ILE B O 1
ATOM 2700 N N . LEU B 2 118 ? 148.088 150.546 156.545 1.00 67.03 118 LEU B N 1
ATOM 2701 C CA . LEU B 2 118 ? 146.953 150.323 157.437 1.00 72.82 118 LEU B CA 1
ATOM 2702 C C . LEU B 2 118 ? 147.021 148.960 158.121 1.00 75.87 118 LEU B C 1
ATOM 2703 O O . LEU B 2 118 ? 146.768 148.850 159.331 1.00 82.27 118 LEU B O 1
ATOM 2708 N N . ALA B 2 119 ? 147.378 147.915 157.365 1.00 72.99 119 ALA B N 1
ATOM 2709 C CA . ALA B 2 119 ? 147.523 146.585 157.956 1.00 75.32 119 ALA B CA 1
ATOM 2710 C C . ALA B 2 119 ? 148.659 146.538 158.975 1.00 76.79 119 ALA B C 1
ATOM 2711 O O . ALA B 2 119 ? 148.535 145.882 160.022 1.00 81.27 119 ALA B O 1
ATOM 2713 N N . GLU B 2 120 ? 149.761 147.249 158.704 1.00 75.33 120 GLU B N 1
ATOM 2714 C CA . GLU B 2 120 ? 150.860 147.278 159.670 1.00 75.14 120 GLU B CA 1
ATOM 2715 C C . GLU B 2 120 ? 150.475 148.006 160.954 1.00 81.76 120 GLU B C 1
ATOM 2716 O O . GLU B 2 120 ? 150.863 147.584 162.054 1.00 86.62 120 GLU B O 1
ATOM 2722 N N . GLN B 2 121 ? 149.713 149.096 160.832 1.00 82.33 121 GLN B N 1
ATOM 2723 C CA . GLN B 2 121 ? 149.252 149.820 162.014 1.00 84.01 121 GLN B CA 1
ATOM 2724 C C . GLN B 2 121 ? 148.309 148.974 162.857 1.00 86.81 121 GLN B C 1
ATOM 2725 O O . GLN B 2 121 ? 148.370 149.013 164.094 1.00 93.38 121 GLN B O 1
ATOM 2731 N N . GLN B 2 122 ? 147.444 148.191 162.206 1.00 84.26 122 GLN B N 1
ATOM 2732 C CA . GLN B 2 122 ? 146.554 147.316 162.963 1.00 87.19 122 GLN B CA 1
ATOM 2733 C C . GLN B 2 122 ? 147.313 146.194 163.664 1.00 92.25 122 GLN B C 1
ATOM 2734 O O . GLN B 2 122 ? 146.953 145.818 164.787 1.00 100.85 122 GLN B O 1
ATOM 2740 N N . LEU B 2 123 ? 148.370 145.665 163.037 1.00 90.25 123 LEU B N 1
ATOM 2741 C CA . LEU B 2 123 ? 149.183 144.648 163.705 1.00 92.40 123 LEU B CA 1
ATOM 2742 C C . LEU B 2 123 ? 149.914 145.215 164.918 1.00 98.21 123 LEU B C 1
ATOM 2743 O O . LEU B 2 123 ? 150.005 144.549 165.960 1.00 106.27 123 LEU B O 1
ATOM 2748 N N . ILE B 2 124 ? 150.439 146.440 164.801 1.00 95.77 124 ILE B N 1
ATOM 2749 C CA . ILE B 2 124 ? 151.120 147.072 165.932 1.00 99.19 124 ILE B CA 1
ATOM 2750 C C . ILE B 2 124 ? 150.143 147.336 167.077 1.00 106.61 124 ILE B C 1
ATOM 2751 O O . ILE B 2 124 ? 150.461 147.086 168.249 1.00 111.71 124 ILE B O 1
ATOM 2756 N N . GLU B 2 125 ? 148.926 147.794 166.754 1.00 106.19 125 GLU B N 1
ATOM 2757 C CA . GLU B 2 125 ? 147.917 148.038 167.786 1.00 110.19 125 GLU B CA 1
ATOM 2758 C C . GLU B 2 125 ? 147.488 146.749 168.483 1.00 116.34 125 GLU B C 1
ATOM 2759 O O . GLU B 2 125 ? 147.330 146.729 169.712 1.00 123.29 125 GLU B O 1
ATOM 2765 N N . MET B 2 126 ? 147.317 145.661 167.721 1.00 113.97 126 MET B N 1
ATOM 2766 C CA . MET B 2 126 ? 146.941 144.382 168.320 1.00 119.37 126 MET B CA 1
ATOM 2767 C C . MET B 2 126 ? 148.041 143.837 169.229 1.00 123.95 126 MET B C 1
ATOM 2768 O O . MET B 2 126 ? 147.755 143.325 170.321 1.00 129.97 126 MET B O 1
ATOM 2773 N N . GLU B 2 127 ? 149.307 143.969 168.817 1.00 120.68 127 GLU B N 1
ATOM 2774 C CA . GLU B 2 127 ? 150.392 143.500 169.676 1.00 123.23 127 GLU B CA 1
ATOM 2775 C C . GLU B 2 127 ? 150.560 144.370 170.917 1.00 127.08 127 GLU B C 1
ATOM 2776 O O . GLU B 2 127 ? 150.929 143.857 171.982 1.00 131.68 127 GLU B O 1
ATOM 2782 N N . LYS B 2 128 ? 150.271 145.671 170.815 1.00 125.85 128 LYS B N 1
ATOM 2783 C CA . LYS B 2 128 ? 150.319 146.521 172.003 1.00 128.67 128 LYS B CA 1
ATOM 2784 C C . LYS B 2 128 ? 149.197 146.183 172.976 1.00 133.68 128 LYS B C 1
ATOM 2785 O O . LYS B 2 128 ? 149.399 146.221 174.196 1.00 136.96 128 LYS B O 1
ATOM 2791 N N . THR B 2 129 ? 148.014 145.830 172.462 1.00 133.35 129 THR B N 1
ATOM 2792 C CA . THR B 2 129 ? 146.944 145.387 173.355 1.00 136.42 129 THR B CA 1
ATOM 2793 C C . THR B 2 129 ? 147.260 144.040 173.996 1.00 139.55 129 THR B C 1
ATOM 2794 O O . THR B 2 129 ? 146.887 143.809 175.151 1.00 142.31 129 THR B O 1
ATOM 2798 N N . PHE B 2 130 ? 147.954 143.149 173.279 1.00 139.59 130 PHE B N 1
ATOM 2799 C CA . PHE B 2 130 ? 148.392 141.896 173.895 1.00 142.04 130 PHE B CA 1
ATOM 2800 C C . PHE B 2 130 ? 149.430 142.140 174.987 1.00 144.40 130 PHE B C 1
ATOM 2801 O O . PHE B 2 130 ? 149.402 141.483 176.036 1.00 146.57 130 PHE B O 1
ATOM 2809 N N . ASP B 2 131 ? 150.347 143.087 174.763 1.00 143.76 131 ASP B N 1
ATOM 2810 C CA . ASP B 2 131 ? 151.339 143.409 175.785 1.00 146.29 131 ASP B CA 1
ATOM 2811 C C . ASP B 2 131 ? 150.707 144.109 176.984 1.00 147.88 131 ASP B C 1
ATOM 2812 O O . ASP B 2 131 ? 151.199 143.973 178.109 1.00 149.83 131 ASP B O 1
ATOM 2817 N N . LEU B 2 132 ? 149.624 144.859 176.767 1.00 147.25 132 LEU B N 1
ATOM 2818 C CA . LEU B 2 132 ? 148.884 145.415 177.896 1.00 148.64 132 LEU B CA 1
ATOM 2819 C C . LEU B 2 132 ? 148.104 144.338 178.642 1.00 151.32 132 LEU B C 1
ATOM 2820 O O . LEU B 2 132 ? 147.948 144.425 179.865 1.00 151.52 132 LEU B O 1
ATOM 2825 N N . GLN B 2 133 ? 147.603 143.324 177.928 1.00 152.54 133 GLN B N 1
ATOM 2826 C CA . GLN B 2 133 ? 146.944 142.201 178.590 1.00 153.28 133 GLN B CA 1
ATOM 2827 C C . GLN B 2 133 ? 147.932 141.332 179.357 1.00 154.74 133 GLN B C 1
ATOM 2828 O O . GLN B 2 133 ? 147.531 140.619 180.285 1.00 154.88 133 GLN B O 1
ATOM 2834 N N . SER B 2 134 ? 149.212 141.354 178.969 1.00 155.50 134 SER B N 1
ATOM 2835 C CA . SER B 2 134 ? 150.222 140.581 179.687 1.00 155.78 134 SER B CA 1
ATOM 2836 C C . SER B 2 134 ? 150.447 141.107 181.100 1.00 156.63 134 SER B C 1
ATOM 2837 O O . SER B 2 134 ? 150.768 140.328 182.005 1.00 156.21 134 SER B O 1
ATOM 2840 N N . ASP B 2 135 ? 150.284 142.410 181.310 1.00 157.35 135 ASP B N 1
ATOM 2841 C CA . ASP B 2 135 ? 150.437 143.000 182.636 1.00 158.55 135 ASP B CA 1
ATOM 2842 C C . ASP B 2 135 ? 149.085 143.181 183.318 1.00 157.60 135 ASP B C 1
ATOM 2843 O O . ASP B 2 135 ? 149.012 143.619 184.467 1.00 156.64 135 ASP B O 1
ATOM 2848 N N . SER C 3 10 ? 186.090 135.557 97.660 1.00 150.47 10 SER C N 1
ATOM 2849 C CA . SER C 3 10 ? 185.885 136.404 98.828 1.00 149.42 10 SER C CA 1
ATOM 2850 C C . SER C 3 10 ? 186.593 135.833 100.048 1.00 149.18 10 SER C C 1
ATOM 2851 O O . SER C 3 10 ? 186.293 136.214 101.177 1.00 148.38 10 SER C O 1
ATOM 2854 N N . GLU C 3 11 ? 187.531 134.911 99.815 1.00 149.89 11 GLU C N 1
ATOM 2855 C CA . GLU C 3 11 ? 188.238 134.284 100.928 1.00 150.08 11 GLU C CA 1
ATOM 2856 C C . GLU C 3 11 ? 189.251 135.229 101.558 1.00 149.19 11 GLU C C 1
ATOM 2857 O O . GLU C 3 11 ? 189.527 135.124 102.758 1.00 147.15 11 GLU C O 1
ATOM 2863 N N . GLU C 3 12 ? 189.813 136.154 100.777 1.00 150.20 12 GLU C N 1
ATOM 2864 C CA . GLU C 3 12 ? 190.712 137.149 101.348 1.00 149.61 12 GLU C CA 1
ATOM 2865 C C . GLU C 3 12 ? 189.960 138.222 102.122 1.00 147.37 12 GLU C C 1
ATOM 2866 O O . GLU C 3 12 ? 190.571 138.931 102.928 1.00 145.76 12 GLU C O 1
ATOM 2872 N N . GLU C 3 13 ? 188.653 138.359 101.891 1.00 147.24 13 GLU C N 1
ATOM 2873 C CA . GLU C 3 13 ? 187.845 139.272 102.689 1.00 145.48 13 GLU C CA 1
ATOM 2874 C C . GLU C 3 13 ? 187.603 138.727 104.091 1.00 141.74 13 GLU C C 1
ATOM 2875 O O . GLU C 3 13 ? 187.459 139.504 105.042 1.00 138.65 13 GLU C O 1
ATOM 2881 N N . LYS C 3 14 ? 187.549 137.402 104.238 1.00 142.09 14 LYS C N 1
ATOM 2882 C CA . LYS C 3 14 ? 187.283 136.794 105.536 1.00 139.36 14 LYS C CA 1
ATOM 2883 C C . LYS C 3 14 ? 188.502 136.816 106.450 1.00 136.80 14 LYS C C 1
ATOM 2884 O O . LYS C 3 14 ? 188.347 136.793 107.679 1.00 134.60 14 LYS C O 1
ATOM 2890 N N . ARG C 3 15 ? 189.708 136.846 105.874 1.00 137.33 15 ARG C N 1
ATOM 2891 C CA . ARG C 3 15 ? 190.925 136.811 106.679 1.00 135.27 15 ARG C CA 1
ATOM 2892 C C . ARG C 3 15 ? 191.108 138.085 107.489 1.00 132.45 15 ARG C C 1
ATOM 2893 O O . ARG C 3 15 ? 191.601 138.025 108.622 1.00 130.61 15 ARG C O 1
ATOM 2901 N N . ALA C 3 16 ? 190.703 139.234 106.939 1.00 132.32 16 ALA C N 1
ATOM 2902 C CA . ALA C 3 16 ? 190.740 140.482 107.696 1.00 130.63 16 ALA C CA 1
ATOM 2903 C C . ALA C 3 16 ? 189.782 140.440 108.880 1.00 126.99 16 ALA C C 1
ATOM 2904 O O . ALA C 3 16 ? 190.121 140.896 109.979 1.00 125.46 16 ALA C O 1
ATOM 2906 N N . HIS C 3 17 ? 188.589 139.871 108.674 1.00 126.11 17 HIS C N 1
ATOM 2907 C CA . HIS C 3 17 ? 187.610 139.739 109.749 1.00 123.28 17 HIS C CA 1
ATOM 2908 C C . HIS C 3 17 ? 188.112 138.814 110.852 1.00 122.08 17 HIS C C 1
ATOM 2909 O O . HIS C 3 17 ? 187.992 139.132 112.044 1.00 122.21 17 HIS C O 1
ATOM 2916 N N . GLN C 3 18 ? 188.706 137.678 110.470 1.00 122.19 18 GLN C N 1
ATOM 2917 C CA . GLN C 3 18 ? 189.209 136.736 111.465 1.00 120.55 18 GLN C CA 1
ATOM 2918 C C . GLN C 3 18 ? 190.411 137.302 112.213 1.00 120.44 18 GLN C C 1
ATOM 2919 O O . GLN C 3 18 ? 190.540 137.102 113.430 1.00 120.66 18 GLN C O 1
ATOM 2925 N N . GLU C 3 19 ? 191.283 138.033 111.508 1.00 120.56 19 GLU C N 1
ATOM 2926 C CA . GLU C 3 19 ? 192.414 138.696 112.151 1.00 120.47 19 GLU C CA 1
ATOM 2927 C C . GLU C 3 19 ? 191.948 139.758 113.140 1.00 118.11 19 GLU C C 1
ATOM 2928 O O . GLU C 3 19 ? 192.494 139.866 114.247 1.00 118.24 19 GLU C O 1
ATOM 2934 N N . GLN C 3 20 ? 190.915 140.526 112.771 1.00 116.39 20 GLN C N 1
ATOM 2935 C CA . GLN C 3 20 ? 190.383 141.550 113.666 1.00 114.48 20 GLN C CA 1
ATOM 2936 C C . GLN C 3 20 ? 189.759 140.942 114.919 1.00 112.55 20 GLN C C 1
ATOM 2937 O O . GLN C 3 20 ? 189.965 141.455 116.027 1.00 111.57 20 GLN C O 1
ATOM 2943 N N . THR C 3 21 ? 189.011 139.842 114.771 1.00 110.18 21 THR C N 1
ATOM 2944 C CA . THR C 3 21 ? 188.395 139.226 115.946 1.00 104.88 21 THR C CA 1
ATOM 2945 C C . THR C 3 21 ? 189.435 138.584 116.858 1.00 105.31 21 THR C C 1
ATOM 2946 O O . THR C 3 21 ? 189.310 138.653 118.090 1.00 105.47 21 THR C O 1
ATOM 2950 N N . GLU C 3 22 ? 190.475 137.976 116.277 1.00 107.59 22 GLU C N 1
ATOM 2951 C CA . GLU C 3 22 ? 191.555 137.423 117.090 1.00 107.39 22 GLU C CA 1
ATOM 2952 C C . GLU C 3 22 ? 192.305 138.520 117.840 1.00 105.59 22 GLU C C 1
ATOM 2953 O O . GLU C 3 22 ? 192.671 138.346 119.014 1.00 104.24 22 GLU C O 1
ATOM 2959 N N . LYS C 3 23 ? 192.511 139.670 117.187 1.00 106.54 23 LYS C N 1
ATOM 2960 C CA . LYS C 3 23 ? 193.147 140.805 117.847 1.00 107.55 23 LYS C CA 1
ATOM 2961 C C . LYS C 3 23 ? 192.284 141.352 118.979 1.00 104.17 23 LYS C C 1
ATOM 2962 O O . LYS C 3 23 ? 192.810 141.750 120.027 1.00 103.69 23 LYS C O 1
ATOM 2968 N N . THR C 3 24 ? 190.960 141.366 118.787 1.00 100.41 24 THR C N 1
ATOM 2969 C CA . THR C 3 24 ? 190.045 141.808 119.839 1.00 95.35 24 THR C CA 1
ATOM 2970 C C . THR C 3 24 ? 190.105 140.896 121.062 1.00 94.19 24 THR C C 1
ATOM 2971 O O . THR C 3 24 ? 190.162 141.380 122.203 1.00 94.77 24 THR C O 1
ATOM 2975 N N . LEU C 3 25 ? 190.126 139.575 120.842 1.00 93.92 25 LEU C N 1
ATOM 2976 C CA . LEU C 3 25 ? 190.212 138.639 121.965 1.00 90.74 25 LEU C CA 1
ATOM 2977 C C . LEU C 3 25 ? 191.544 138.758 122.706 1.00 93.16 25 LEU C C 1
ATOM 2978 O O . LEU C 3 25 ? 191.580 138.712 123.947 1.00 94.23 25 LEU C O 1
ATOM 2983 N N . LYS C 3 26 ? 192.647 138.941 121.969 1.00 95.38 26 LYS C N 1
ATOM 2984 C CA . LYS C 3 26 ? 193.947 139.095 122.623 1.00 95.87 26 LYS C CA 1
ATOM 2985 C C . LYS C 3 26 ? 194.038 140.404 123.409 1.00 93.74 26 LYS C C 1
ATOM 2986 O O . LYS C 3 26 ? 194.635 140.444 124.495 1.00 93.70 26 LYS C O 1
ATOM 2992 N N . GLN C 3 27 ? 193.435 141.476 122.886 1.00 92.88 27 GLN C N 1
ATOM 2993 C CA . GLN C 3 27 ? 193.397 142.744 123.612 1.00 92.98 27 GLN C CA 1
ATOM 2994 C C . GLN C 3 27 ? 192.567 142.634 124.890 1.00 88.78 27 GLN C C 1
ATOM 2995 O O . GLN C 3 27 ? 192.913 143.237 125.919 1.00 87.74 27 GLN C O 1
ATOM 3001 N N . ALA C 3 28 ? 191.475 141.860 124.841 1.00 87.22 28 ALA C N 1
ATOM 3002 C CA . ALA C 3 28 ? 190.680 141.608 126.041 1.00 81.34 28 ALA C CA 1
ATOM 3003 C C . ALA C 3 28 ? 191.481 140.857 127.099 1.00 81.42 28 ALA C C 1
ATOM 3004 O O . ALA C 3 28 ? 191.395 141.174 128.295 1.00 81.70 28 ALA C O 1
ATOM 3006 N N . ALA C 3 29 ? 192.281 139.871 126.677 1.00 83.37 29 ALA C N 1
ATOM 3007 C CA . ALA C 3 29 ? 193.135 139.156 127.628 1.00 82.36 29 ALA C CA 1
ATOM 3008 C C . ALA C 3 29 ? 194.196 140.071 128.243 1.00 81.72 29 ALA C C 1
ATOM 3009 O O . ALA C 3 29 ? 194.505 139.964 129.442 1.00 81.51 29 ALA C O 1
ATOM 3011 N N . TYR C 3 30 ? 194.750 140.988 127.439 1.00 83.64 30 TYR C N 1
ATOM 3012 C CA . TYR C 3 30 ? 195.742 141.933 127.954 1.00 83.18 30 TYR C CA 1
ATOM 3013 C C . TYR C 3 30 ? 195.150 142.871 129.003 1.00 80.05 30 TYR C C 1
ATOM 3014 O O . TYR C 3 30 ? 195.764 143.102 130.057 1.00 80.46 30 TYR C O 1
ATOM 3023 N N . VAL C 3 31 ? 193.955 143.414 128.745 1.00 78.14 31 VAL C N 1
ATOM 3024 C CA . VAL C 3 31 ? 193.378 144.310 129.744 1.00 74.85 31 VAL C CA 1
ATOM 3025 C C . VAL C 3 31 ? 192.882 143.546 130.969 1.00 74.79 31 VAL C C 1
ATOM 3026 O O . VAL C 3 31 ? 192.844 144.120 132.061 1.00 77.42 31 VAL C O 1
ATOM 3030 N N . ALA C 3 32 ? 192.564 142.250 130.840 1.00 73.99 32 ALA C N 1
ATOM 3031 C CA . ALA C 3 32 ? 192.254 141.457 132.028 1.00 69.25 32 ALA C CA 1
ATOM 3032 C C . ALA C 3 32 ? 193.481 141.265 132.913 1.00 72.60 32 ALA C C 1
ATOM 3033 O O . ALA C 3 32 ? 193.386 141.352 134.146 1.00 73.06 32 ALA C O 1
ATOM 3035 N N . ALA C 3 33 ? 194.646 141.016 132.302 1.00 74.36 33 ALA C N 1
ATOM 3036 C CA . ALA C 3 33 ? 195.879 140.894 133.084 1.00 72.44 33 ALA C CA 1
ATOM 3037 C C . ALA C 3 33 ? 196.256 142.213 133.760 1.00 72.91 33 ALA C C 1
ATOM 3038 O O . ALA C 3 33 ? 196.704 142.224 134.921 1.00 73.14 33 ALA C O 1
ATOM 3040 N N . PHE C 3 34 ? 196.069 143.334 133.055 1.00 73.85 34 PHE C N 1
ATOM 3041 C CA . PHE C 3 34 ? 196.323 144.637 133.667 1.00 73.65 34 PHE C CA 1
ATOM 3042 C C . PHE C 3 34 ? 195.356 144.922 134.814 1.00 76.21 34 PHE C C 1
ATOM 3043 O O . PHE C 3 34 ? 195.749 145.515 135.827 1.00 78.47 34 PHE C O 1
ATOM 3051 N N . LEU C 3 35 ? 194.091 144.507 134.676 1.00 75.16 35 LEU C N 1
ATOM 3052 C CA . LEU C 3 35 ? 193.141 144.653 135.775 1.00 70.43 35 LEU C CA 1
ATOM 3053 C C . LEU C 3 35 ? 193.525 143.806 136.974 1.00 70.31 35 LEU C C 1
ATOM 3054 O O . LEU C 3 35 ? 193.256 144.197 138.113 1.00 72.61 35 LEU C O 1
ATOM 3059 N N . TRP C 3 36 ? 194.133 142.641 136.744 1.00 71.27 36 TRP C N 1
ATOM 3060 C CA . TRP C 3 36 ? 194.584 141.845 137.881 1.00 71.75 36 TRP C CA 1
ATOM 3061 C C . TRP C 3 36 ? 195.755 142.503 138.602 1.00 77.35 36 TRP C C 1
ATOM 3062 O O . TRP C 3 36 ? 195.825 142.462 139.834 1.00 79.54 36 TRP C O 1
ATOM 3073 N N . VAL C 3 37 ? 196.689 143.118 137.865 1.00 78.73 37 VAL C N 1
ATOM 3074 C CA . VAL C 3 37 ? 197.819 143.765 138.542 1.00 77.24 37 VAL C CA 1
ATOM 3075 C C . VAL C 3 37 ? 197.513 145.186 139.011 1.00 80.42 37 VAL C C 1
ATOM 3076 O O . VAL C 3 37 ? 198.381 145.813 139.632 1.00 84.79 37 VAL C O 1
ATOM 3080 N N . SER C 3 38 ? 196.320 145.713 138.720 1.00 79.98 38 SER C N 1
ATOM 3081 C CA . SER C 3 38 ? 195.952 147.074 139.130 1.00 79.16 38 SER C CA 1
ATOM 3082 C C . SER C 3 38 ? 196.009 147.434 140.625 1.00 82.31 38 SER C C 1
ATOM 3083 O O . SER C 3 38 ? 196.437 148.568 140.914 1.00 86.41 38 SER C O 1
ATOM 3086 N N . PRO C 3 39 ? 195.537 146.611 141.599 1.00 80.76 39 PRO C N 1
ATOM 3087 C CA . PRO C 3 39 ? 195.500 147.106 142.995 1.00 79.98 39 PRO C CA 1
ATOM 3088 C C . PRO C 3 39 ? 196.852 147.427 143.612 1.00 88.13 39 PRO C C 1
ATOM 3089 O O . PRO C 3 39 ? 196.955 148.394 144.376 1.00 90.46 39 PRO C O 1
ATOM 3093 N N . MET C 3 40 ? 197.897 146.667 143.280 1.00 90.61 40 MET C N 1
ATOM 3094 C CA . MET C 3 40 ? 199.227 146.973 143.797 1.00 94.21 40 MET C CA 1
ATOM 3095 C C . MET C 3 40 ? 199.768 148.263 143.194 1.00 96.43 40 MET C C 1
ATOM 3096 O O . MET C 3 40 ? 200.446 149.038 143.879 1.00 101.69 40 MET C O 1
ATOM 3101 N N . ILE C 3 41 ? 199.451 148.516 141.921 1.00 93.92 41 ILE C N 1
ATOM 3102 C CA . ILE C 3 41 ? 199.867 149.749 141.256 1.00 95.03 41 ILE C CA 1
ATOM 3103 C C . ILE C 3 41 ? 199.201 150.955 141.904 1.00 98.16 41 ILE C C 1
ATOM 3104 O O . ILE C 3 41 ? 199.856 151.967 142.193 1.00 102.02 41 ILE C O 1
ATOM 3109 N N . TRP C 3 42 ? 197.894 150.858 142.168 1.00 97.61 42 TRP C N 1
ATOM 3110 C CA . TRP C 3 42 ? 197.211 151.978 142.808 1.00 99.23 42 TRP C CA 1
ATOM 3111 C C . TRP C 3 42 ? 197.642 152.153 144.259 1.00 102.52 42 TRP C C 1
ATOM 3112 O O . TRP C 3 42 ? 197.681 153.284 144.752 1.00 105.49 42 TRP C O 1
ATOM 3123 N N . HIS C 3 43 ? 197.992 151.062 144.945 1.00 102.49 43 HIS C N 1
ATOM 3124 C CA . HIS C 3 43 ? 198.529 151.181 146.297 1.00 104.74 43 HIS C CA 1
ATOM 3125 C C . HIS C 3 43 ? 199.878 151.888 146.309 1.00 107.54 43 HIS C C 1
ATOM 3126 O O . HIS C 3 43 ? 200.132 152.723 147.184 1.00 111.04 43 HIS C O 1
ATOM 3133 N N . LEU C 3 44 ? 200.751 151.571 145.345 1.00 106.85 44 LEU C N 1
ATOM 3134 C CA . LEU C 3 44 ? 202.037 152.259 145.248 1.00 108.64 44 LEU C CA 1
ATOM 3135 C C . LEU C 3 44 ? 201.862 153.735 144.911 1.00 111.67 44 LEU C C 1
ATOM 3136 O O . LEU C 3 44 ? 202.565 154.587 145.469 1.00 115.06 44 LEU C O 1
ATOM 3141 N N . VAL C 3 45 ? 200.925 154.053 144.010 1.00 110.10 45 VAL C N 1
ATOM 3142 C CA . VAL C 3 45 ? 200.658 155.447 143.651 1.00 110.46 45 VAL C CA 1
ATOM 3143 C C . VAL C 3 45 ? 200.109 156.220 144.848 1.00 114.50 45 VAL C C 1
ATOM 3144 O O . VAL C 3 45 ? 200.538 157.348 145.126 1.00 118.16 45 VAL C O 1
ATOM 3148 N N . LYS C 3 46 ? 199.187 155.610 145.597 1.00 113.84 46 LYS C N 1
ATOM 3149 C CA . LYS C 3 46 ? 198.604 156.265 146.765 1.00 115.62 46 LYS C CA 1
ATOM 3150 C C . LYS C 3 46 ? 199.627 156.431 147.884 1.00 117.09 46 LYS C C 1
ATOM 3151 O O . LYS C 3 46 ? 199.607 157.436 148.605 1.00 118.99 46 LYS C O 1
ATOM 3157 N N . LYS C 3 47 ? 200.533 155.464 148.040 1.00 116.59 47 LYS C N 1
ATOM 3158 C CA . LYS C 3 47 ? 201.547 155.565 149.084 1.00 118.93 47 LYS C CA 1
ATOM 3159 C C . LYS C 3 47 ? 202.604 156.606 148.735 1.00 121.59 47 LYS C C 1
ATOM 3160 O O . LYS C 3 47 ? 203.078 157.333 149.616 1.00 122.51 47 LYS C O 1
ATOM 3166 N N . GLN C 3 48 ? 202.983 156.697 147.458 1.00 122.67 48 GLN C N 1
ATOM 3167 C CA . GLN C 3 48 ? 203.985 157.680 147.057 1.00 125.42 48 GLN C CA 1
ATOM 3168 C C . GLN C 3 48 ? 203.410 159.092 147.051 1.00 128.09 48 GLN C C 1
ATOM 3169 O O . GLN C 3 48 ? 204.087 160.044 147.455 1.00 129.26 48 GLN C O 1
ATOM 3175 N N . TRP C 3 49 ? 202.167 159.247 146.607 1.00 128.88 49 TRP C N 1
ATOM 3176 C CA . TRP C 3 49 ? 201.544 160.561 146.477 1.00 130.84 49 TRP C CA 1
ATOM 3177 C C . TRP C 3 49 ? 201.185 161.154 147.838 1.00 129.46 49 TRP C C 1
ATOM 3178 O O . TRP C 3 49 ? 200.084 161.667 148.037 1.00 130.30 49 TRP C O 1
ATOM 3189 N N . PHE D 4 24 ? 166.187 175.403 119.585 1.00 137.31 24 PHE D N 1
ATOM 3190 C CA . PHE D 4 24 ? 165.131 175.547 118.591 1.00 139.47 24 PHE D CA 1
ATOM 3191 C C . PHE D 4 24 ? 164.423 174.222 118.350 1.00 136.42 24 PHE D C 1
ATOM 3192 O O . PHE D 4 24 ? 164.625 173.260 119.086 1.00 135.67 24 PHE D O 1
ATOM 3200 N N . GLN D 4 25 ? 163.583 174.183 117.315 1.00 136.66 25 GLN D N 1
ATOM 3201 C CA . GLN D 4 25 ? 162.888 172.954 116.958 1.00 135.48 25 GLN D CA 1
ATOM 3202 C C . GLN D 4 25 ? 163.780 171.975 116.210 1.00 132.08 25 GLN D C 1
ATOM 3203 O O . GLN D 4 25 ? 163.450 170.787 116.142 1.00 129.41 25 GLN D O 1
ATOM 3209 N N . ALA D 4 26 ? 164.892 172.445 115.642 1.00 131.97 26 ALA D N 1
ATOM 3210 C CA . ALA D 4 26 ? 165.831 171.538 114.993 1.00 130.25 26 ALA D CA 1
ATOM 3211 C C . ALA D 4 26 ? 166.593 170.701 116.009 1.00 127.41 26 ALA D C 1
ATOM 3212 O O . ALA D 4 26 ? 167.004 169.577 115.702 1.00 124.19 26 ALA D O 1
ATOM 3214 N N . PHE D 4 27 ? 166.793 171.233 117.217 1.00 129.11 27 PHE D N 1
ATOM 3215 C CA . PHE D 4 27 ? 167.493 170.489 118.259 1.00 124.60 27 PHE D CA 1
ATOM 3216 C C . PHE D 4 27 ? 166.620 169.387 118.847 1.00 121.65 27 PHE D C 1
ATOM 3217 O O . PHE D 4 27 ? 167.145 168.394 119.360 1.00 119.83 27 PHE D O 1
ATOM 3225 N N . LYS D 4 28 ? 165.296 169.536 118.772 1.00 121.82 28 LYS D N 1
ATOM 3226 C CA . LYS D 4 28 ? 164.402 168.548 119.367 1.00 119.23 28 LYS D CA 1
ATOM 3227 C C . LYS D 4 28 ? 164.362 167.256 118.558 1.00 120.00 28 LYS D C 1
ATOM 3228 O O . LYS D 4 28 ? 164.093 166.186 119.115 1.00 118.18 28 LYS D O 1
ATOM 3234 N N . GLU D 4 29 ? 164.626 167.325 117.257 1.00 122.61 29 GLU D N 1
ATOM 3235 C CA . GLU D 4 29 ? 164.694 166.128 116.431 1.00 123.98 29 GLU D CA 1
ATOM 3236 C C . GLU D 4 29 ? 166.098 165.541 116.349 1.00 122.04 29 GLU D C 1
ATOM 3237 O O . GLU D 4 29 ? 166.269 164.466 115.765 1.00 120.79 29 GLU D O 1
ATOM 3243 N N . SER D 4 30 ? 167.098 166.212 116.915 1.00 120.17 30 SER D N 1
ATOM 3244 C CA . SER D 4 30 ? 168.465 165.717 116.898 1.00 115.89 30 SER D CA 1
ATOM 3245 C C . SER D 4 30 ? 168.635 164.566 117.891 1.00 113.51 30 SER D C 1
ATOM 3246 O O . SER D 4 30 ? 167.902 164.479 118.880 1.00 110.79 30 SER D O 1
ATOM 3249 N N . PRO D 4 31 ? 169.582 163.653 117.637 1.00 114.17 31 PRO D N 1
ATOM 3250 C CA . PRO D 4 31 ? 169.850 162.579 118.612 1.00 110.30 31 PRO D CA 1
ATOM 3251 C C . PRO D 4 31 ? 170.453 163.056 119.924 1.00 105.27 31 PRO D C 1
ATOM 3252 O O . PRO D 4 31 ? 170.428 162.298 120.899 1.00 102.88 31 PRO D O 1
ATOM 3256 N N . LEU D 4 32 ? 171.000 164.271 119.983 1.00 105.72 32 LEU D N 1
ATOM 3257 C CA . LEU D 4 32 ? 171.571 164.784 121.223 1.00 102.23 32 LEU D CA 1
ATOM 3258 C C . LEU D 4 32 ? 170.505 165.149 122.248 1.00 99.92 32 LEU D C 1
ATOM 3259 O O . LEU D 4 32 ? 170.815 165.243 123.443 1.00 96.16 32 LEU D O 1
ATOM 3264 N N . TYR D 4 33 ? 169.262 165.352 121.804 1.00 102.23 33 TYR D N 1
ATOM 3265 C CA . TYR D 4 33 ? 168.185 165.742 122.707 1.00 99.41 33 TYR D CA 1
ATOM 3266 C C . TYR D 4 33 ? 167.822 164.617 123.665 1.00 95.33 33 TYR D C 1
ATOM 3267 O O . TYR D 4 33 ? 167.587 164.864 124.853 1.00 94.51 33 TYR D O 1
ATOM 3276 N N . THR D 4 34 ? 167.774 163.379 123.166 1.00 93.73 34 THR D N 1
ATOM 3277 C CA . THR D 4 34 ? 167.470 162.229 124.013 1.00 88.35 34 THR D CA 1
ATOM 3278 C C . THR D 4 34 ? 168.554 162.007 125.058 1.00 84.54 34 THR D C 1
ATOM 3279 O O . THR D 4 34 ? 168.251 161.733 126.226 1.00 84.46 34 THR D O 1
ATOM 3283 N N . ILE D 4 35 ? 169.819 162.155 124.656 1.00 84.23 35 ILE D N 1
ATOM 3284 C CA . ILE D 4 35 ? 170.944 161.992 125.570 1.00 81.83 35 ILE D CA 1
ATOM 3285 C C . ILE D 4 35 ? 170.925 163.065 126.651 1.00 81.32 35 ILE D C 1
ATOM 3286 O O . ILE D 4 35 ? 171.091 162.763 127.839 1.00 81.58 35 ILE D O 1
ATOM 3291 N N . ALA D 4 36 ? 170.683 164.323 126.263 1.00 81.56 36 ALA D N 1
ATOM 3292 C CA . ALA D 4 36 ? 170.634 165.410 127.239 1.00 79.10 36 ALA D CA 1
ATOM 3293 C C . ALA D 4 36 ? 169.452 165.265 128.190 1.00 78.31 36 ALA D C 1
ATOM 3294 O O . ALA D 4 36 ? 169.594 165.487 129.399 1.00 80.49 36 ALA D O 1
ATOM 3296 N N . LEU D 4 37 ? 168.293 164.852 127.670 1.00 77.33 37 LEU D N 1
ATOM 3297 C CA . LEU D 4 37 ? 167.105 164.701 128.503 1.00 76.29 37 LEU D CA 1
ATOM 3298 C C . LEU D 4 37 ? 167.253 163.553 129.495 1.00 76.13 37 LEU D C 1
ATOM 3299 O O . LEU D 4 37 ? 166.910 163.701 130.674 1.00 76.37 37 LEU D O 1
ATOM 3304 N N . ASN D 4 38 ? 167.789 162.412 129.052 1.00 75.32 38 ASN D N 1
ATOM 3305 C CA . ASN D 4 38 ? 167.952 161.289 129.969 1.00 70.58 38 ASN D CA 1
ATOM 3306 C C . ASN D 4 38 ? 169.086 161.517 130.958 1.00 69.52 38 ASN D C 1
ATOM 3307 O O . ASN D 4 38 ? 169.000 161.052 132.100 1.00 69.54 38 ASN D O 1
ATOM 3312 N N . GLY D 4 39 ? 170.134 162.244 130.562 1.00 69.80 39 GLY D N 1
ATOM 3313 C CA . GLY D 4 39 ? 171.156 162.626 131.520 1.00 67.67 39 GLY D CA 1
ATOM 3314 C C . GLY D 4 39 ? 170.633 163.569 132.586 1.00 68.18 39 GLY D C 1
ATOM 3315 O O . GLY D 4 39 ? 170.965 163.426 133.767 1.00 69.47 39 GLY D O 1
ATOM 3316 N N . ALA D 4 40 ? 169.789 164.530 132.190 1.00 66.80 40 ALA D N 1
ATOM 3317 C CA . ALA D 4 40 ? 169.170 165.427 133.161 1.00 67.00 40 ALA D CA 1
ATOM 3318 C C . ALA D 4 40 ? 168.223 164.680 134.091 1.00 66.50 40 ALA D C 1
ATOM 3319 O O . ALA D 4 40 ? 168.187 164.961 135.296 1.00 66.10 40 ALA D O 1
ATOM 3321 N N . PHE D 4 41 ? 167.463 163.719 133.551 1.00 68.01 41 PHE D N 1
ATOM 3322 C CA . PHE D 4 41 ? 166.580 162.898 134.377 1.00 65.42 41 PHE D CA 1
ATOM 3323 C C . PHE D 4 41 ? 167.359 162.066 135.386 1.00 62.71 41 PHE D C 1
ATOM 3324 O O . PHE D 4 41 ? 166.972 161.987 136.556 1.00 61.38 41 PHE D O 1
ATOM 3332 N N . PHE D 4 42 ? 168.470 161.455 134.957 1.00 61.52 42 PHE D N 1
ATOM 3333 C CA . PHE D 4 42 ? 169.264 160.636 135.870 1.00 58.08 42 PHE D CA 1
ATOM 3334 C C . PHE D 4 42 ? 169.933 161.478 136.949 1.00 60.39 42 PHE D C 1
ATOM 3335 O O . PHE D 4 42 ? 169.953 161.079 138.119 1.00 61.64 42 PHE D O 1
ATOM 3343 N N . VAL D 4 43 ? 170.466 162.650 136.585 1.00 60.95 43 VAL D N 1
ATOM 3344 C CA . VAL D 4 43 ? 171.122 163.510 137.570 1.00 60.02 43 VAL D CA 1
ATOM 3345 C C . VAL D 4 43 ? 170.113 164.055 138.579 1.00 61.78 43 VAL D C 1
ATOM 3346 O O . VAL D 4 43 ? 170.366 164.042 139.793 1.00 64.21 43 VAL D O 1
ATOM 3350 N N . ALA D 4 44 ? 168.938 164.489 138.106 1.00 61.69 44 ALA D N 1
ATOM 3351 C CA . ALA D 4 44 ? 167.908 164.991 139.010 1.00 62.23 44 ALA D CA 1
ATOM 3352 C C . ALA D 4 44 ? 167.353 163.889 139.905 1.00 63.29 44 ALA D C 1
ATOM 3353 O O . ALA D 4 44 ? 167.086 164.126 141.088 1.00 67.12 44 ALA D O 1
ATOM 3355 N N . GLY D 4 45 ? 167.199 162.673 139.375 1.00 61.27 45 GLY D N 1
ATOM 3356 C CA . GLY D 4 45 ? 166.719 161.573 140.194 1.00 56.46 45 GLY D CA 1
ATOM 3357 C C . GLY D 4 45 ? 167.710 161.131 141.254 1.00 57.63 45 GLY D C 1
ATOM 3358 O O . GLY D 4 45 ? 167.317 160.814 142.378 1.00 59.97 45 GLY D O 1
ATOM 3359 N N . VAL D 4 46 ? 169.002 161.098 140.913 1.00 57.83 46 VAL D N 1
ATOM 3360 C CA . VAL D 4 46 ? 170.028 160.765 141.899 1.00 56.54 46 VAL D CA 1
ATOM 3361 C C . VAL D 4 46 ? 170.101 161.837 142.981 1.00 63.23 46 VAL D C 1
ATOM 3362 O O . VAL D 4 46 ? 170.180 161.524 144.179 1.00 67.76 46 VAL D O 1
ATOM 3366 N N . ALA D 4 47 ? 170.027 163.113 142.584 1.00 62.61 47 ALA D N 1
ATOM 3367 C CA . ALA D 4 47 ? 170.021 164.201 143.556 1.00 61.67 47 ALA D CA 1
ATOM 3368 C C . ALA D 4 47 ? 168.777 164.184 144.434 1.00 64.68 47 ALA D C 1
ATOM 3369 O O . ALA D 4 47 ? 168.842 164.600 145.593 1.00 68.14 47 ALA D O 1
ATOM 3371 N N . PHE D 4 48 ? 167.644 163.707 143.913 1.00 64.32 48 PHE D N 1
ATOM 3372 C CA . PHE D 4 48 ? 166.449 163.581 144.742 1.00 64.42 48 PHE D CA 1
ATOM 3373 C C . PHE D 4 48 ? 166.551 162.404 145.704 1.00 65.65 48 PHE D C 1
ATOM 3374 O O . PHE D 4 48 ? 166.099 162.496 146.849 1.00 69.13 48 PHE D O 1
ATOM 3382 N N . ILE D 4 49 ? 167.122 161.285 145.251 1.00 65.13 49 ILE D N 1
ATOM 3383 C CA . ILE D 4 49 ? 167.200 160.086 146.082 1.00 63.25 49 ILE D CA 1
ATOM 3384 C C . ILE D 4 49 ? 168.189 160.284 147.227 1.00 64.94 49 ILE D C 1
ATOM 3385 O O . ILE D 4 49 ? 167.926 159.885 148.367 1.00 66.86 49 ILE D O 1
ATOM 3390 N N . GLN D 4 50 ? 169.312 160.951 146.965 1.00 66.23 50 GLN D N 1
ATOM 3391 C CA . GLN D 4 50 ? 170.279 161.183 148.031 1.00 68.77 50 GLN D CA 1
ATOM 3392 C C . GLN D 4 50 ? 169.926 162.365 148.931 1.00 75.05 50 GLN D C 1
ATOM 3393 O O . GLN D 4 50 ? 170.621 162.587 149.926 1.00 78.22 50 GLN D O 1
ATOM 3399 N N . SER D 4 51 ? 168.878 163.119 148.617 1.00 75.18 51 SER D N 1
ATOM 3400 C CA . SER D 4 51 ? 168.466 164.277 149.396 1.00 76.63 51 SER D CA 1
ATOM 3401 C C . SER D 4 51 ? 167.704 163.853 150.649 1.00 80.26 51 SER D C 1
ATOM 3402 O O . SER D 4 51 ? 167.249 162.712 150.749 1.00 79.68 51 SER D O 1
ATOM 3405 N N . PRO D 4 52 ? 167.551 164.753 151.631 1.00 85.03 52 PRO D N 1
ATOM 3406 C CA . PRO D 4 52 ? 166.642 164.465 152.756 1.00 85.37 52 PRO D CA 1
ATOM 3407 C C . PRO D 4 52 ? 165.162 164.455 152.392 1.00 82.99 52 PRO D C 1
ATOM 3408 O O . PRO D 4 52 ? 164.344 164.129 153.259 1.00 83.04 52 PRO D O 1
ATOM 3412 N N . LEU D 4 53 ? 164.789 164.825 151.164 1.00 82.11 53 LEU D N 1
ATOM 3413 C CA . LEU D 4 53 ? 163.400 164.704 150.733 1.00 82.96 53 LEU D CA 1
ATOM 3414 C C . LEU D 4 53 ? 162.968 163.249 150.611 1.00 83.36 53 LEU D C 1
ATOM 3415 O O . LEU D 4 53 ? 161.778 162.947 150.733 1.00 85.59 53 LEU D O 1
ATOM 3420 N N . MET D 4 54 ? 163.910 162.339 150.354 1.00 81.10 54 MET D N 1
ATOM 3421 C CA . MET D 4 54 ? 163.571 160.924 150.290 1.00 78.40 54 MET D CA 1
ATOM 3422 C C . MET D 4 54 ? 163.303 160.352 151.676 1.00 81.72 54 MET D C 1
ATOM 3423 O O . MET D 4 54 ? 162.567 159.369 151.808 1.00 84.44 54 MET D O 1
ATOM 3428 N N . ASP D 4 55 ? 163.872 160.958 152.721 1.00 80.85 55 ASP D N 1
ATOM 3429 C CA . ASP D 4 55 ? 163.615 160.498 154.080 1.00 80.82 55 ASP D CA 1
ATOM 3430 C C . ASP D 4 55 ? 162.210 160.835 154.558 1.00 84.47 55 ASP D C 1
ATOM 3431 O O . ASP D 4 55 ? 161.708 160.177 155.473 1.00 86.36 55 ASP D O 1
ATOM 3436 N N . MET D 4 56 ? 161.567 161.840 153.967 1.00 86.15 56 MET D N 1
ATOM 3437 C CA . MET D 4 56 ? 160.200 162.184 154.331 1.00 86.21 56 MET D CA 1
ATOM 3438 C C . MET D 4 56 ? 159.171 161.240 153.729 1.00 87.18 56 MET D C 1
ATOM 3439 O O . MET D 4 56 ? 157.998 161.311 154.105 1.00 91.61 56 MET D O 1
ATOM 3444 N N . LEU D 4 57 ? 159.573 160.373 152.806 1.00 84.85 57 LEU D N 1
ATOM 3445 C CA . LEU D 4 57 ? 158.670 159.409 152.197 1.00 84.51 57 LEU D CA 1
ATOM 3446 C C . LEU D 4 57 ? 158.652 158.076 152.928 1.00 83.25 57 LEU D C 1
ATOM 3447 O O . LEU D 4 57 ? 157.927 157.169 152.513 1.00 83.27 57 LEU D O 1
ATOM 3452 N N . ALA D 4 58 ? 159.430 157.933 153.997 1.00 83.20 58 ALA D N 1
ATOM 3453 C CA . ALA D 4 58 ? 159.411 156.725 154.803 1.00 84.70 58 ALA D CA 1
ATOM 3454 C C . ALA D 4 58 ? 158.649 156.998 156.088 1.00 90.69 58 ALA D C 1
ATOM 3455 O O . ALA D 4 58 ? 159.090 157.837 156.888 1.00 91.64 58 ALA D O 1
ATOM 3457 N N . PRO D 4 59 ? 157.506 156.355 156.322 1.00 91.91 59 PRO D N 1
ATOM 3458 C CA . PRO D 4 59 ? 156.782 156.565 157.580 1.00 94.39 59 PRO D CA 1
ATOM 3459 C C . PRO D 4 59 ? 157.537 155.989 158.766 1.00 99.45 59 PRO D C 1
ATOM 3460 O O . PRO D 4 59 ? 158.329 155.054 158.638 1.00 99.13 59 PRO D O 1
ATOM 3464 N N . GLN D 4 60 ? 157.283 156.573 159.938 1.00 103.25 60 GLN D N 1
ATOM 3465 C CA . GLN D 4 60 ? 158.005 156.172 161.138 1.00 106.64 60 GLN D CA 1
ATOM 3466 C C . GLN D 4 60 ? 157.538 154.827 161.675 1.00 107.01 60 GLN D C 1
ATOM 3467 O O . GLN D 4 60 ? 158.294 154.167 162.396 1.00 108.44 60 GLN D O 1
ATOM 3473 N N . LEU D 4 61 ? 156.321 154.408 161.345 1.00 104.73 61 LEU D N 1
ATOM 3474 C CA . LEU D 4 61 ? 155.822 153.101 161.753 1.00 105.05 61 LEU D CA 1
ATOM 3475 C C . LEU D 4 61 ? 156.533 151.986 160.991 1.00 104.97 61 LEU D C 1
ATOM 3476 O O . LEU D 4 61 ? 156.112 150.830 161.021 1.00 101.85 61 LEU D O 1
ATOM 3481 N N . LEU E 5 21 ? 169.781 100.453 124.349 1.00 133.43 21 LEU E N 1
ATOM 3482 C CA . LEU E 5 21 ? 169.543 101.674 125.107 1.00 135.25 21 LEU E CA 1
ATOM 3483 C C . LEU E 5 21 ? 169.770 102.909 124.245 1.00 133.95 21 LEU E C 1
ATOM 3484 O O . LEU E 5 21 ? 169.289 103.997 124.562 1.00 130.62 21 LEU E O 1
ATOM 3489 N N . THR E 5 22 ? 170.511 102.735 123.153 1.00 135.00 22 THR E N 1
ATOM 3490 C CA . THR E 5 22 ? 170.787 103.837 122.243 1.00 135.78 22 THR E CA 1
ATOM 3491 C C . THR E 5 22 ? 169.688 104.045 121.208 1.00 132.61 22 THR E C 1
ATOM 3492 O O . THR E 5 22 ? 169.772 104.999 120.428 1.00 131.66 22 THR E O 1
ATOM 3496 N N . LEU E 5 23 ? 168.677 103.179 121.169 1.00 130.99 23 LEU E N 1
ATOM 3497 C CA . LEU E 5 23 ? 167.532 103.365 120.289 1.00 130.78 23 LEU E CA 1
ATOM 3498 C C . LEU E 5 23 ? 166.333 103.988 120.992 1.00 128.10 23 LEU E C 1
ATOM 3499 O O . LEU E 5 23 ? 165.321 104.256 120.339 1.00 127.88 23 LEU E O 1
ATOM 3504 N N . THR E 5 24 ? 166.419 104.221 122.303 1.00 125.83 24 THR E N 1
ATOM 3505 C CA . THR E 5 24 ? 165.383 104.918 123.055 1.00 118.86 24 THR E CA 1
ATOM 3506 C C . THR E 5 24 ? 165.760 106.366 123.337 1.00 111.97 24 THR E C 1
ATOM 3507 O O . THR E 5 24 ? 165.383 106.916 124.375 1.00 107.55 24 THR E O 1
ATOM 3511 N N . HIS E 5 25 ? 166.509 106.990 122.427 1.00 111.91 25 HIS E N 1
ATOM 3512 C CA . HIS E 5 25 ? 167.001 108.345 122.644 1.00 105.90 25 HIS E CA 1
ATOM 3513 C C . HIS E 5 25 ? 165.886 109.378 122.550 1.00 101.91 25 HIS E C 1
ATOM 3514 O O . HIS E 5 25 ? 165.977 110.443 123.169 1.00 100.83 25 HIS E O 1
ATOM 3521 N N . ASN E 5 26 ? 164.832 109.088 121.789 1.00 101.94 26 ASN E N 1
ATOM 3522 C CA . ASN E 5 26 ? 163.784 110.071 121.550 1.00 100.59 26 ASN E CA 1
ATOM 3523 C C . ASN E 5 26 ? 162.817 110.226 122.716 1.00 96.70 26 ASN E C 1
ATOM 3524 O O . ASN E 5 26 ? 162.140 111.255 122.798 1.00 93.84 26 ASN E O 1
ATOM 3529 N N . VAL E 5 27 ? 162.717 109.240 123.605 1.00 93.48 27 VAL E N 1
ATOM 3530 C CA . VAL E 5 27 ? 161.792 109.313 124.727 1.00 89.17 27 VAL E CA 1
ATOM 3531 C C . VAL E 5 27 ? 162.505 109.107 126.060 1.00 86.13 27 VAL E C 1
ATOM 3532 O O . VAL E 5 27 ? 161.877 108.746 127.044 1.00 85.06 27 VAL E O 1
ATOM 3536 N N . ALA E 5 28 ? 163.813 109.337 126.106 1.00 85.83 28 ALA E N 1
ATOM 3537 C CA . ALA E 5 28 ? 164.561 109.173 127.342 1.00 80.80 28 ALA E CA 1
ATOM 3538 C C . ALA E 5 28 ? 164.509 110.397 128.238 1.00 74.30 28 ALA E C 1
ATOM 3539 O O . ALA E 5 28 ? 164.889 110.303 129.407 1.00 72.98 28 ALA E O 1
ATOM 3541 N N . HIS E 5 29 ? 164.046 111.535 127.731 1.00 72.03 29 HIS E N 1
ATOM 3542 C CA . HIS E 5 29 ? 163.980 112.746 128.535 1.00 68.43 29 HIS E CA 1
ATOM 3543 C C . HIS E 5 29 ? 162.724 112.822 129.384 1.00 68.58 29 HIS E C 1
ATOM 3544 O O . HIS E 5 29 ? 162.573 113.777 130.150 1.00 69.83 29 HIS E O 1
ATOM 3551 N N . TYR E 5 30 ? 161.825 111.851 129.271 1.00 68.54 30 TYR E N 1
ATOM 3552 C CA . TYR E 5 30 ? 160.662 111.782 130.141 1.00 66.88 30 TYR E CA 1
ATOM 3553 C C . TYR E 5 30 ? 160.959 111.086 131.458 1.00 66.01 30 TYR E C 1
ATOM 3554 O O . TYR E 5 30 ? 160.057 110.967 132.291 1.00 65.76 30 TYR E O 1
ATOM 3563 N N . GLY E 5 31 ? 162.184 110.617 131.661 1.00 63.86 31 GLY E N 1
ATOM 3564 C CA . GLY E 5 31 ? 162.603 110.026 132.910 1.00 57.96 31 GLY E CA 1
ATOM 3565 C C . GLY E 5 31 ? 163.400 110.934 133.817 1.00 55.94 31 GLY E C 1
ATOM 3566 O O . GLY E 5 31 ? 163.922 110.459 134.831 1.00 57.39 31 GLY E O 1
ATOM 3567 N N . TRP E 5 32 ? 163.530 112.219 133.487 1.00 54.47 32 TRP E N 1
ATOM 3568 C CA . TRP E 5 32 ? 164.284 113.121 134.348 1.00 49.80 32 TRP E CA 1
ATOM 3569 C C . TRP E 5 32 ? 163.504 113.500 135.600 1.00 50.76 32 TRP E C 1
ATOM 3570 O O . TRP E 5 32 ? 164.067 113.512 136.698 1.00 52.48 32 TRP E O 1
ATOM 3581 N N . ILE E 5 33 ? 162.217 113.803 135.467 1.00 50.73 33 ILE E N 1
ATOM 3582 C CA . ILE E 5 33 ? 161.395 114.200 136.612 1.00 48.61 33 ILE E CA 1
ATOM 3583 C C . ILE E 5 33 ? 161.069 113.016 137.528 1.00 49.81 33 ILE E C 1
ATOM 3584 O O . ILE E 5 33 ? 161.061 113.215 138.753 1.00 50.92 33 ILE E O 1
ATOM 3589 N N . PRO E 5 34 ? 160.811 111.783 137.041 1.00 50.75 34 PRO E N 1
ATOM 3590 C CA . PRO E 5 34 ? 160.828 110.643 137.975 1.00 48.75 34 PRO E CA 1
ATOM 3591 C C . PRO E 5 34 ? 162.147 110.434 138.700 1.00 51.39 34 PRO E C 1
ATOM 3592 O O . PRO E 5 34 ? 162.129 109.977 139.847 1.00 55.01 34 PRO E O 1
ATOM 3596 N N . PHE E 5 35 ? 163.282 110.792 138.097 1.00 49.36 35 PHE E N 1
ATOM 3597 C CA . PHE E 5 35 ? 164.551 110.678 138.810 1.00 48.79 35 PHE E CA 1
ATOM 3598 C C . PHE E 5 35 ? 164.659 111.693 139.943 1.00 52.08 35 PHE E C 1
ATOM 3599 O O . PHE E 5 35 ? 165.145 111.358 141.026 1.00 57.36 35 PHE E O 1
ATOM 3607 N N . VAL E 5 36 ? 164.220 112.934 139.716 1.00 48.99 36 VAL E N 1
ATOM 3608 C CA . VAL E 5 36 ? 164.255 113.944 140.773 1.00 46.57 36 VAL E CA 1
ATOM 3609 C C . VAL E 5 36 ? 163.268 113.592 141.881 1.00 49.88 36 VAL E C 1
ATOM 3610 O O . VAL E 5 36 ? 163.559 113.774 143.072 1.00 53.24 36 VAL E O 1
ATOM 3614 N N . LEU E 5 37 ? 162.103 113.050 141.509 1.00 50.39 37 LEU E N 1
ATOM 3615 C CA . LEU E 5 37 ? 161.131 112.602 142.503 1.00 48.59 37 LEU E CA 1
ATOM 3616 C C . LEU E 5 37 ? 161.667 111.441 143.333 1.00 51.82 37 LEU E C 1
ATOM 3617 O O . LEU E 5 37 ? 161.471 111.406 144.550 1.00 56.39 37 LEU E O 1
ATOM 3622 N N . TYR E 5 38 ? 162.364 110.492 142.699 1.00 51.18 38 TYR E N 1
ATOM 3623 C CA . TYR E 5 38 ? 162.958 109.385 143.443 1.00 52.92 38 TYR E CA 1
ATOM 3624 C C . TYR E 5 38 ? 164.099 109.855 144.336 1.00 55.49 38 TYR E C 1
ATOM 3625 O O . TYR E 5 38 ? 164.274 109.338 145.446 1.00 61.94 38 TYR E O 1
ATOM 3634 N N . LEU E 5 39 ? 164.893 110.817 143.860 1.00 52.89 39 LEU E N 1
ATOM 3635 C CA . LEU E 5 39 ? 165.980 111.371 144.661 1.00 52.90 39 LEU E CA 1
ATOM 3636 C C . LEU E 5 39 ? 165.451 112.072 145.903 1.00 55.27 39 LEU E C 1
ATOM 3637 O O . LEU E 5 39 ? 166.037 111.960 146.984 1.00 58.60 39 LEU E O 1
ATOM 3642 N N . GLY E 5 40 ? 164.352 112.812 145.764 1.00 54.33 40 GLY E N 1
ATOM 3643 C CA . GLY E 5 40 ? 163.723 113.400 146.934 1.00 54.92 40 GLY E CA 1
ATOM 3644 C C . GLY E 5 40 ? 163.082 112.370 147.845 1.00 58.22 40 GLY E C 1
ATOM 3645 O O . GLY E 5 40 ? 163.152 112.488 149.069 1.00 63.45 40 GLY E O 1
ATOM 3646 N N . TRP E 5 41 ? 162.450 111.350 147.261 1.00 57.99 41 TRP E N 1
ATOM 3647 C CA . TRP E 5 41 ? 161.732 110.345 148.034 1.00 59.43 41 TRP E CA 1
ATOM 3648 C C . TRP E 5 41 ? 162.669 109.460 148.840 1.00 62.89 41 TRP E C 1
ATOM 3649 O O . TRP E 5 41 ? 162.291 108.980 149.911 1.00 68.29 41 TRP E O 1
ATOM 3660 N N . ALA E 5 42 ? 163.885 109.229 148.354 1.00 62.46 42 ALA E N 1
ATOM 3661 C CA . ALA E 5 42 ? 164.820 108.389 149.089 1.00 63.08 42 ALA E CA 1
ATOM 3662 C C . ALA E 5 42 ? 165.453 109.089 150.285 1.00 65.96 42 ALA E C 1
ATOM 3663 O O . ALA E 5 42 ? 166.128 108.425 151.075 1.00 71.87 42 ALA E O 1
ATOM 3665 N N . HIS E 5 43 ? 165.264 110.397 150.441 1.00 65.27 43 HIS E N 1
ATOM 3666 C CA . HIS E 5 43 ? 165.842 111.138 151.553 1.00 66.78 43 HIS E CA 1
ATOM 3667 C C . HIS E 5 43 ? 164.827 111.533 152.614 1.00 68.93 43 HIS E C 1
ATOM 3668 O O . HIS E 5 43 ? 165.206 112.172 153.598 1.00 70.81 43 HIS E O 1
ATOM 3675 N N . THR E 5 44 ? 163.555 111.188 152.445 1.00 69.77 44 THR E N 1
ATOM 3676 C CA . THR E 5 44 ? 162.535 111.552 153.417 1.00 72.48 44 THR E CA 1
ATOM 3677 C C . THR E 5 44 ? 162.381 110.459 154.462 1.00 77.92 44 THR E C 1
ATOM 3678 O O . THR E 5 44 ? 162.450 109.267 154.149 1.00 77.75 44 THR E O 1
ATOM 3682 N N . SER E 5 45 ? 162.174 110.877 155.711 1.00 79.34 45 SER E N 1
ATOM 3683 C CA . SER E 5 45 ? 161.905 109.924 156.781 1.00 80.67 45 SER E CA 1
ATOM 3684 C C . SER E 5 45 ? 160.488 109.375 156.701 1.00 80.86 45 SER E C 1
ATOM 3685 O O . SER E 5 45 ? 160.245 108.231 157.100 1.00 81.61 45 SER E O 1
ATOM 3688 N N . ASN E 5 46 ? 159.546 110.174 156.201 1.00 78.40 46 ASN E N 1
ATOM 3689 C CA . ASN E 5 46 ? 158.159 109.733 156.102 1.00 78.06 46 ASN E CA 1
ATOM 3690 C C . ASN E 5 46 ? 157.980 108.685 155.010 1.00 80.34 46 ASN E C 1
ATOM 3691 O O . ASN E 5 46 ? 157.256 107.702 155.206 1.00 80.54 46 ASN E O 1
ATOM 3696 N N . ARG E 5 47 ? 158.643 108.880 153.859 1.00 80.99 47 ARG E N 1
ATOM 3697 C CA . ARG E 5 47 ? 158.559 108.086 152.632 1.00 77.62 47 ARG E CA 1
ATOM 3698 C C . ARG E 5 47 ? 157.123 107.903 152.153 1.00 78.86 47 ARG E C 1
ATOM 3699 O O . ARG E 5 47 ? 156.562 106.810 152.290 1.00 79.43 47 ARG E O 1
ATOM 3707 N N . PRO E 5 48 ? 156.497 108.936 151.595 1.00 78.57 48 PRO E N 1
ATOM 3708 C CA . PRO E 5 48 ? 155.101 108.824 151.168 1.00 78.08 48 PRO E CA 1
ATOM 3709 C C . PRO E 5 48 ? 154.972 108.022 149.880 1.00 78.06 48 PRO E C 1
ATOM 3710 O O . PRO E 5 48 ? 155.946 107.748 149.182 1.00 78.60 48 PRO E O 1
ATOM 3714 N N . ASN E 5 49 ? 153.733 107.648 149.571 1.00 79.18 49 ASN E N 1
ATOM 3715 C CA . ASN E 5 49 ? 153.471 106.851 148.384 1.00 79.72 49 ASN E CA 1
ATOM 3716 C C . ASN E 5 49 ? 153.425 107.737 147.142 1.00 79.27 49 ASN E C 1
ATOM 3717 O O . ASN E 5 49 ? 153.639 108.949 147.197 1.00 78.38 49 ASN E O 1
ATOM 3722 N N . PHE E 5 50 ? 153.132 107.109 146.001 1.00 80.69 50 PHE E N 1
ATOM 3723 C CA . PHE E 5 50 ? 153.236 107.781 144.709 1.00 81.30 50 PHE E CA 1
ATOM 3724 C C . PHE E 5 50 ? 152.142 108.824 144.524 1.00 80.29 50 PHE E C 1
ATOM 3725 O O . PHE E 5 50 ? 152.412 109.936 144.055 1.00 79.09 50 PHE E O 1
ATOM 3733 N N . LEU E 5 51 ? 150.905 108.484 144.888 1.00 81.07 51 LEU E N 1
ATOM 3734 C CA . LEU E 5 51 ? 149.797 109.419 144.731 1.00 79.20 51 LEU E CA 1
ATOM 3735 C C . LEU E 5 51 ? 149.909 110.590 145.695 1.00 77.60 51 LEU E C 1
ATOM 3736 O O . LEU E 5 51 ? 149.522 111.710 145.354 1.00 77.32 51 LEU E O 1
ATOM 3741 N N . ASN E 5 52 ? 150.430 110.351 146.897 1.00 78.41 52 ASN E N 1
ATOM 3742 C CA . ASN E 5 52 ? 150.651 111.435 147.843 1.00 76.22 52 ASN E CA 1
ATOM 3743 C C . ASN E 5 52 ? 151.829 112.304 147.426 1.00 71.31 52 ASN E C 1
ATOM 3744 O O . ASN E 5 52 ? 151.827 113.514 147.673 1.00 68.21 52 ASN E O 1
ATOM 3749 N N . LEU E 5 53 ? 152.816 111.708 146.753 1.00 73.96 53 LEU E N 1
ATOM 3750 C CA . LEU E 5 53 ? 153.977 112.497 146.258 1.00 70.38 53 LEU E CA 1
ATOM 3751 C C . LEU E 5 53 ? 153.502 113.456 145.160 1.00 68.72 53 LEU E C 1
ATOM 3752 O O . LEU E 5 53 ? 154.091 114.548 145.041 1.00 64.27 53 LEU E O 1
ATOM 3757 N N . LEU E 5 54 ? 152.475 113.069 144.396 1.00 71.37 54 LEU E N 1
ATOM 3758 C CA . LEU E 5 54 ? 152.008 113.900 143.250 1.00 68.82 54 LEU E CA 1
ATOM 3759 C C . LEU E 5 54 ? 150.747 114.697 143.613 1.00 66.15 54 LEU E C 1
ATOM 3760 O O . LEU E 5 54 ? 150.173 115.318 142.698 1.00 69.13 54 LEU E O 1
ATOM 3765 N N . SER E 5 55 ? 150.327 114.683 144.882 1.00 30.00 55 SER E N 1
ATOM 3766 C CA . SER E 5 55 ? 149.060 115.363 145.267 1.00 30.00 55 SER E CA 1
ATOM 3767 C C . SER E 5 55 ? 149.353 116.720 145.912 1.00 30.00 55 SER E C 1
ATOM 3768 O O . SER E 5 55 ? 150.152 116.756 146.858 1.00 30.00 55 SER E O 1
ATOM 3771 N N . PRO E 5 56 ? 148.751 117.832 145.436 1.00 67.47 56 PRO E N 1
ATOM 3772 C CA . PRO E 5 56 ? 148.923 119.149 146.069 1.00 66.41 56 PRO E CA 1
ATOM 3773 C C . PRO E 5 56 ? 148.357 119.223 147.496 1.00 69.94 56 PRO E C 1
ATOM 3774 O O . PRO E 5 56 ? 148.962 119.894 148.309 1.00 71.34 56 PRO E O 1
ATOM 3778 N N . LEU E 5 57 ? 147.221 118.568 147.759 1.00 70.87 57 LEU E N 1
ATOM 3779 C CA . LEU E 5 57 ? 146.540 118.635 149.086 1.00 71.92 57 LEU E CA 1
ATOM 3780 C C . LEU E 5 57 ? 147.507 118.370 150.261 1.00 72.34 57 LEU E C 1
ATOM 3781 O O . LEU E 5 57 ? 148.435 117.563 150.058 1.00 71.87 57 LEU E O 1
ATOM 3786 N N . PRO E 5 58 ? 147.354 118.979 151.474 1.00 73.17 58 PRO E N 1
ATOM 3787 C CA . PRO E 5 58 ? 148.315 118.768 152.570 1.00 73.33 58 PRO E CA 1
ATOM 3788 C C . PRO E 5 58 ? 148.726 117.322 152.798 1.00 77.38 58 PRO E C 1
ATOM 3789 O O . PRO E 5 58 ? 149.914 117.020 152.665 1.00 81.09 58 PRO E O 1
ATOM 3793 N N . SER E 5 59 ? 147.768 116.447 153.116 1.00 78.69 59 SER E N 1
ATOM 3794 C CA . SER E 5 59 ? 147.858 114.993 152.923 1.00 84.07 59 SER E CA 1
ATOM 3795 C C . SER E 5 59 ? 149.088 114.362 153.588 1.00 83.46 59 SER E C 1
ATOM 3796 O O . SER E 5 59 ? 149.975 113.825 152.926 1.00 83.18 59 SER E O 1
ATOM 3799 N N . VAL E 5 60 ? 149.142 114.454 154.909 1.00 82.96 60 VAL E N 1
ATOM 3800 C CA . VAL E 5 60 ? 150.230 113.823 155.642 1.00 86.26 60 VAL E CA 1
ATOM 3801 C C . VAL E 5 60 ? 149.988 112.323 155.754 1.00 89.37 60 VAL E C 1
ATOM 3802 O O . VAL E 5 60 ? 149.023 111.885 156.379 1.00 91.46 60 VAL E O 1
ATOM 3806 N N . HIS F 1 49 ? 80.862 144.124 143.035 1.00 124.97 49 HIS I N 1
ATOM 3807 C CA . HIS F 1 49 ? 82.035 144.960 143.251 1.00 127.45 49 HIS I CA 1
ATOM 3808 C C . HIS F 1 49 ? 82.130 145.389 144.705 1.00 128.88 49 HIS I C 1
ATOM 3809 O O . HIS F 1 49 ? 82.721 146.422 145.018 1.00 125.15 49 HIS I O 1
ATOM 3811 N N . SER F 1 50 ? 81.545 144.585 145.595 1.00 130.95 50 SER I N 1
ATOM 3812 C CA . SER F 1 50 ? 81.471 144.925 147.008 1.00 130.63 50 SER I CA 1
ATOM 3813 C C . SER F 1 50 ? 82.430 144.139 147.887 1.00 128.42 50 SER I C 1
ATOM 3814 O O . SER F 1 50 ? 82.756 144.607 148.982 1.00 128.01 50 SER I O 1
ATOM 3817 N N . HIS F 1 51 ? 82.892 142.970 147.446 1.00 127.48 51 HIS I N 1
ATOM 3818 C CA . HIS F 1 51 ? 83.699 142.094 148.281 1.00 127.86 51 HIS I CA 1
ATOM 3819 C C . HIS F 1 51 ? 85.178 142.114 147.910 1.00 125.00 51 HIS I C 1
ATOM 3820 O O . HIS F 1 51 ? 85.896 141.159 148.219 1.00 124.61 51 HIS I O 1
ATOM 3827 N N . ARG F 1 52 ? 85.650 143.185 147.264 1.00 122.81 52 ARG I N 1
ATOM 3828 C CA . ARG F 1 52 ? 87.082 143.326 147.012 1.00 120.70 52 ARG I CA 1
ATOM 3829 C C . ARG F 1 52 ? 87.861 143.468 148.316 1.00 122.85 52 ARG I C 1
ATOM 3830 O O . ARG F 1 52 ? 88.911 142.835 148.499 1.00 120.81 52 ARG I O 1
ATOM 3838 N N . GLN F 1 53 ? 87.342 144.273 149.246 1.00 122.65 53 GLN I N 1
ATOM 3839 C CA . GLN F 1 53 ? 87.968 144.394 150.557 1.00 121.89 53 GLN I CA 1
ATOM 3840 C C . GLN F 1 53 ? 87.812 143.117 151.372 1.00 121.98 53 GLN I C 1
ATOM 3841 O O . GLN F 1 53 ? 88.621 142.855 152.268 1.00 121.03 53 GLN I O 1
ATOM 3843 N N . SER F 1 54 ? 86.777 142.323 151.088 1.00 121.75 54 SER I N 1
ATOM 3844 C CA . SER F 1 54 ? 86.666 141.004 151.702 1.00 121.28 54 SER I CA 1
ATOM 3845 C C . SER F 1 54 ? 87.738 140.062 151.173 1.00 118.91 54 SER I C 1
ATOM 3846 O O . SER F 1 54 ? 88.256 139.221 151.917 1.00 119.16 54 SER I O 1
ATOM 3849 N N . LEU F 1 55 ? 88.059 140.175 149.882 1.00 118.01 55 LEU I N 1
ATOM 3850 C CA . LEU F 1 55 ? 89.139 139.386 149.297 1.00 114.85 55 LEU I CA 1
ATOM 3851 C C . LEU F 1 55 ? 90.490 139.779 149.876 1.00 111.85 55 LEU I C 1
ATOM 3852 O O . LEU F 1 55 ? 91.343 138.910 150.101 1.00 106.87 55 LEU I O 1
ATOM 3857 N N . GLU F 1 56 ? 90.693 141.082 150.110 1.00 112.13 56 GLU I N 1
ATOM 3858 C CA . GLU F 1 56 ? 91.891 141.648 150.747 1.00 110.57 56 GLU I CA 1
ATOM 3859 C C . GLU F 1 56 ? 93.163 141.308 149.967 1.00 104.58 56 GLU I C 1
ATOM 3860 O O . GLU F 1 56 ? 94.055 140.606 150.444 1.00 99.98 56 GLU I O 1
ATOM 3866 N N . LEU F 1 57 ? 93.218 141.814 148.742 1.00 99.59 57 LEU I N 1
ATOM 3867 C CA . LEU F 1 57 ? 94.382 141.658 147.889 1.00 88.64 57 LEU I CA 1
ATOM 3868 C C . LEU F 1 57 ? 95.352 142.802 148.138 1.00 83.36 57 LEU I C 1
ATOM 3869 O O . LEU F 1 57 ? 94.941 143.933 148.403 1.00 82.67 57 LEU I O 1
ATOM 3874 N N . VAL F 1 58 ? 96.638 142.500 148.059 1.00 78.94 58 VAL I N 1
ATOM 3875 C CA . VAL F 1 58 ? 97.672 143.501 148.217 1.00 73.07 58 VAL I CA 1
ATOM 3876 C C . VAL F 1 58 ? 98.103 143.978 146.841 1.00 69.21 58 VAL I C 1
ATOM 3877 O O . VAL F 1 58 ? 97.850 143.335 145.820 1.00 68.36 58 VAL I O 1
ATOM 3881 N N . ASN F 1 59 ? 98.751 145.129 146.813 1.00 68.53 59 ASN I N 1
ATOM 3882 C CA . ASN F 1 59 ? 99.301 145.646 145.572 1.00 65.06 59 ASN I CA 1
ATOM 3883 C C . ASN F 1 59 ? 100.506 144.811 145.162 1.00 66.83 59 ASN I C 1
ATOM 3884 O O . ASN F 1 59 ? 101.367 144.526 146.000 1.00 68.65 59 ASN I O 1
ATOM 3889 N N . PRO F 1 60 ? 100.605 144.393 143.898 1.00 63.53 60 PRO I N 1
ATOM 3890 C CA . PRO F 1 60 ? 101.835 143.745 143.437 1.00 61.01 60 PRO I CA 1
ATOM 3891 C C . PRO F 1 60 ? 102.916 144.778 143.177 1.00 61.57 60 PRO I C 1
ATOM 3892 O O . PRO F 1 60 ? 102.725 145.965 143.451 1.00 63.90 60 PRO I O 1
ATOM 3896 N N . GLY F 1 61 ? 104.048 144.380 142.640 1.00 57.84 61 GLY I N 1
ATOM 3897 C CA . GLY F 1 61 ? 105.101 145.330 142.349 1.00 59.37 61 GLY I CA 1
ATOM 3898 C C . GLY F 1 61 ? 104.831 146.132 141.096 1.00 58.42 61 GLY I C 1
ATOM 3899 O O . GLY F 1 61 ? 103.685 146.360 140.697 1.00 58.66 61 GLY I O 1
ATOM 3900 N N . THR F 1 62 ? 105.904 146.584 140.473 1.00 57.77 62 THR I N 1
ATOM 3901 C CA . THR F 1 62 ? 105.840 147.115 139.126 1.00 55.65 62 THR I CA 1
ATOM 3902 C C . THR F 1 62 ? 106.244 146.023 138.144 1.00 58.52 62 THR I C 1
ATOM 3903 O O . THR F 1 62 ? 106.737 144.963 138.527 1.00 61.75 62 THR I O 1
ATOM 3907 N N . VAL F 1 63 ? 105.987 146.277 136.860 1.00 55.97 63 VAL I N 1
ATOM 3908 C CA . VAL F 1 63 ? 106.417 145.350 135.819 1.00 55.66 63 VAL I CA 1
ATOM 3909 C C . VAL F 1 63 ? 107.936 145.369 135.692 1.00 59.88 63 VAL I C 1
ATOM 3910 O O . VAL F 1 63 ? 108.559 144.351 135.365 1.00 61.15 63 VAL I O 1
ATOM 3914 N N . GLU F 1 64 ? 108.555 146.513 135.990 1.00 59.45 64 GLU I N 1
ATOM 3915 C CA . GLU F 1 64 ? 110.008 146.633 135.984 1.00 59.71 64 GLU I CA 1
ATOM 3916 C C . GLU F 1 64 ? 110.660 145.765 137.053 1.00 61.24 64 GLU I C 1
ATOM 3917 O O . GLU F 1 64 ? 111.749 145.227 136.830 1.00 65.65 64 GLU I O 1
ATOM 3923 N N . ASN F 1 65 ? 110.014 145.607 138.208 1.00 57.98 65 ASN I N 1
ATOM 3924 C CA . ASN F 1 65 ? 110.548 144.821 139.312 1.00 58.39 65 ASN I CA 1
ATOM 3925 C C . ASN F 1 65 ? 109.981 143.409 139.351 1.00 57.19 65 ASN I C 1
ATOM 3926 O O . ASN F 1 65 ? 109.799 142.854 140.436 1.00 59.69 65 ASN I O 1
ATOM 3931 N N . LEU F 1 66 ? 109.684 142.819 138.191 1.00 54.27 66 LEU I N 1
ATOM 3932 C CA . LEU F 1 66 ? 109.060 141.500 138.176 1.00 51.36 66 LEU I CA 1
ATOM 3933 C C . LEU F 1 66 ? 110.039 140.411 138.597 1.00 53.88 66 LEU I C 1
ATOM 3934 O O . LEU F 1 66 ? 109.668 139.492 139.334 1.00 57.21 66 LEU I O 1
ATOM 3939 N N . ASN F 1 67 ? 111.287 140.490 138.145 1.00 54.54 67 ASN I N 1
ATOM 3940 C CA . ASN F 1 67 ? 112.332 139.547 138.536 1.00 52.70 67 ASN I CA 1
ATOM 3941 C C . ASN F 1 67 ? 113.550 140.298 139.048 1.00 53.92 67 ASN I C 1
ATOM 3942 O O . ASN F 1 67 ? 114.694 140.012 138.689 1.00 57.31 67 ASN I O 1
ATOM 3947 N N . LYS F 1 68 ? 113.295 141.278 139.915 1.00 53.02 68 LYS I N 1
ATOM 3948 C CA . LYS F 1 68 ? 114.357 142.107 140.474 1.00 53.75 68 LYS I CA 1
ATOM 3949 C C . LYS F 1 68 ? 115.289 141.303 141.371 1.00 55.78 68 LYS I C 1
ATOM 3950 O O . LYS F 1 68 ? 116.509 141.485 141.320 1.00 57.79 68 LYS I O 1
ATOM 3956 N N . GLU F 1 69 ? 114.734 140.380 142.163 1.00 55.13 69 GLU I N 1
ATOM 3957 C CA . GLU F 1 69 ? 115.522 139.631 143.137 1.00 51.60 69 GLU I CA 1
ATOM 3958 C C . GLU F 1 69 ? 116.518 138.689 142.478 1.00 51.98 69 GLU I C 1
ATOM 3959 O O . GLU F 1 69 ? 117.580 138.426 143.045 1.00 54.25 69 GLU I O 1
ATOM 3965 N N . VAL F 1 70 ? 116.201 138.164 141.302 1.00 50.62 70 VAL I N 1
ATOM 3966 C CA . VAL F 1 70 ? 117.143 137.310 140.588 1.00 48.12 70 VAL I CA 1
ATOM 3967 C C . VAL F 1 70 ? 118.044 138.126 139.679 1.00 50.48 70 VAL I C 1
ATOM 3968 O O . VAL F 1 70 ? 119.257 137.921 139.650 1.00 52.47 70 VAL I O 1
ATOM 3972 N N . SER F 1 71 ? 117.471 139.067 138.930 1.00 49.93 71 SER I N 1
ATOM 3973 C CA . SER F 1 71 ? 118.235 139.753 137.898 1.00 51.43 71 SER I CA 1
ATOM 3974 C C . SER F 1 71 ? 119.189 140.794 138.467 1.00 54.89 71 SER I C 1
ATOM 3975 O O . SER F 1 71 ? 120.306 140.945 137.965 1.00 55.52 71 SER I O 1
ATOM 3978 N N . ARG F 1 72 ? 118.779 141.532 139.495 1.00 54.65 72 ARG I N 1
ATOM 3979 C CA . ARG F 1 72 ? 119.565 142.662 139.959 1.00 57.03 72 ARG I CA 1
ATOM 3980 C C . ARG F 1 72 ? 120.075 142.520 141.382 1.00 57.65 72 ARG I C 1
ATOM 3981 O O . ARG F 1 72 ? 120.737 143.436 141.874 1.00 61.52 72 ARG I O 1
ATOM 3989 N N . ASP F 1 73 ? 119.792 141.414 142.061 1.00 53.16 73 ASP I N 1
ATOM 3990 C CA . ASP F 1 73 ? 120.320 141.178 143.397 1.00 50.92 73 ASP I CA 1
ATOM 3991 C C . ASP F 1 73 ? 121.267 139.992 143.451 1.00 51.50 73 ASP I C 1
ATOM 3992 O O . ASP F 1 73 ? 122.359 140.105 144.003 1.00 55.56 73 ASP I O 1
ATOM 3997 N N . VAL F 1 74 ? 120.881 138.852 142.889 1.00 48.54 74 VAL I N 1
ATOM 3998 C CA . VAL F 1 74 ? 121.740 137.676 142.943 1.00 44.00 74 VAL I CA 1
ATOM 3999 C C . VAL F 1 74 ? 122.752 137.692 141.805 1.00 44.54 74 VAL I C 1
ATOM 4000 O O . VAL F 1 74 ? 123.946 137.458 142.016 1.00 46.25 74 VAL I O 1
ATOM 4004 N N . PHE F 1 75 ? 122.306 137.991 140.589 1.00 45.48 75 PHE I N 1
ATOM 4005 C CA . PHE F 1 75 ? 123.190 137.938 139.433 1.00 46.29 75 PHE I CA 1
ATOM 4006 C C . PHE F 1 75 ? 124.032 139.205 139.346 1.00 48.51 75 PHE I C 1
ATOM 4007 O O . PHE F 1 75 ? 123.644 140.267 139.836 1.00 52.29 75 PHE I O 1
ATOM 4015 N N . LEU F 1 76 ? 125.192 139.088 138.701 1.00 48.38 76 LEU I N 1
ATOM 4016 C CA . LEU F 1 76 ? 126.205 140.138 138.713 1.00 50.91 76 LEU I CA 1
ATOM 4017 C C . LEU F 1 76 ? 126.337 140.853 137.372 1.00 52.47 76 LEU I C 1
ATOM 4018 O O . LEU F 1 76 ? 127.413 141.342 137.032 1.00 53.92 76 LEU I O 1
ATOM 4023 N N . SER F 1 77 ? 125.251 140.944 136.610 1.00 53.31 77 SER I N 1
ATOM 4024 C CA . SER F 1 77 ? 125.302 141.650 135.336 1.00 57.18 77 SER I CA 1
ATOM 4025 C C . SER F 1 77 ? 125.329 143.162 135.512 1.00 60.42 77 SER I C 1
ATOM 4026 O O . SER F 1 77 ? 125.943 143.863 134.703 1.00 62.15 77 SER I O 1
ATOM 4029 N N . GLN F 1 78 ? 124.674 143.681 136.548 1.00 59.63 78 GLN I N 1
ATOM 4030 C CA . GLN F 1 78 ? 124.648 145.115 136.800 1.00 58.86 78 GLN I CA 1
ATOM 4031 C C . GLN F 1 78 ? 125.897 145.615 137.508 1.00 58.13 78 GLN I C 1
ATOM 4032 O O . GLN F 1 78 ? 126.032 146.825 137.704 1.00 62.42 78 GLN I O 1
ATOM 4038 N N . TYR F 1 79 ? 126.801 144.721 137.902 1.00 54.16 79 TYR I N 1
ATOM 4039 C CA . TYR F 1 79 ? 127.958 145.080 138.703 1.00 51.61 79 TYR I CA 1
ATOM 4040 C C . TYR F 1 79 ? 129.288 144.790 138.035 1.00 52.06 79 TYR I C 1
ATOM 4041 O O . TYR F 1 79 ? 130.304 145.331 138.475 1.00 52.50 79 TYR I O 1
ATOM 4050 N N . PHE F 1 80 ? 129.313 143.966 136.995 1.00 51.98 80 PHE I N 1
ATOM 4051 C CA . PHE F 1 80 ? 130.558 143.549 136.373 1.00 48.82 80 PHE I CA 1
ATOM 4052 C C . PHE F 1 80 ? 131.132 144.661 135.506 1.00 49.45 80 PHE I C 1
ATOM 4053 O O . PHE F 1 80 ? 130.412 145.308 134.743 1.00 54.23 80 PHE I O 1
ATOM 4061 N N . PHE F 1 81 ? 132.439 144.883 135.628 1.00 46.58 81 PHE I N 1
ATOM 4062 C CA . PHE F 1 81 ? 133.150 145.848 134.804 1.00 46.22 81 PHE I CA 1
ATOM 4063 C C . PHE F 1 81 ? 134.509 145.270 134.434 1.00 48.12 81 PHE I C 1
ATOM 4064 O O . PHE F 1 81 ? 134.900 144.202 134.902 1.00 48.26 81 PHE I O 1
ATOM 4072 N N . THR F 1 82 ? 135.224 145.977 133.566 1.00 49.17 82 THR I N 1
ATOM 4073 C CA . THR F 1 82 ? 136.539 145.561 133.103 1.00 46.78 82 THR I CA 1
ATOM 4074 C C . THR F 1 82 ? 137.485 146.750 133.186 1.00 46.82 82 THR I C 1
ATOM 4075 O O . THR F 1 82 ? 137.076 147.895 132.998 1.00 49.91 82 THR I O 1
ATOM 4079 N N . GLY F 1 83 ? 138.743 146.481 133.506 1.00 43.34 83 GLY I N 1
ATOM 4080 C CA . GLY F 1 83 ? 139.729 147.533 133.613 1.00 40.67 83 GLY I CA 1
ATOM 4081 C C . GLY F 1 83 ? 139.893 148.031 135.033 1.00 41.72 83 GLY I C 1
ATOM 4082 O O . GLY F 1 83 ? 139.609 147.333 136.006 1.00 45.65 83 GLY I O 1
ATOM 4083 N N . LEU F 1 84 ? 140.378 149.261 135.147 1.00 41.01 84 LEU I N 1
ATOM 4084 C CA . LEU F 1 84 ? 140.551 149.927 136.429 1.00 39.71 84 LEU I CA 1
ATOM 4085 C C . LEU F 1 84 ? 139.516 151.031 136.566 1.00 39.36 84 LEU I C 1
ATOM 4086 O O . LEU F 1 84 ? 139.198 151.716 135.593 1.00 43.24 84 LEU I O 1
ATOM 4091 N N . ARG F 1 85 ? 138.985 151.196 137.771 1.00 36.93 85 ARG I N 1
ATOM 4092 C CA . ARG F 1 85 ? 137.896 152.125 138.012 1.00 37.37 85 ARG I CA 1
ATOM 4093 C C . ARG F 1 85 ? 138.115 152.822 139.346 1.00 39.95 85 ARG I C 1
ATOM 4094 O O . ARG F 1 85 ? 138.699 152.254 140.266 1.00 43.69 85 ARG I O 1
ATOM 4102 N N . ALA F 1 86 ? 137.65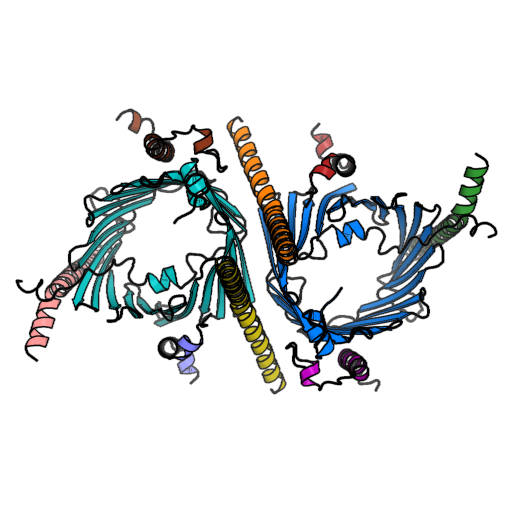4 154.065 139.443 1.00 39.24 86 ALA I N 1
ATOM 4103 C CA . ALA F 1 86 ? 137.693 154.809 140.695 1.00 36.62 86 ALA I CA 1
ATOM 4104 C C . ALA F 1 86 ? 136.457 155.685 140.771 1.00 40.94 86 ALA I C 1
ATOM 4105 O O . ALA F 1 86 ? 136.228 156.512 139.888 1.00 47.49 86 ALA I O 1
ATOM 4107 N N . ASP F 1 87 ? 135.677 155.520 141.844 1.00 40.68 87 ASP I N 1
ATOM 4108 C CA . ASP F 1 87 ? 134.459 156.352 142.045 1.00 41.40 87 ASP I CA 1
ATOM 4109 C C . ASP F 1 87 ? 134.578 157.095 143.380 1.00 43.84 87 ASP I C 1
ATOM 4110 O O . ASP F 1 87 ? 134.547 156.427 144.430 1.00 48.28 87 ASP I O 1
ATOM 4115 N N . LEU F 1 88 ? 134.710 158.424 143.334 1.00 44.55 88 LEU I N 1
ATOM 4116 C CA . LEU F 1 88 ? 134.803 159.237 144.576 1.00 44.71 88 LEU I CA 1
ATOM 4117 C C . LEU F 1 88 ? 133.524 160.070 144.701 1.00 45.96 88 LEU I C 1
ATOM 4118 O O . LEU F 1 88 ? 133.215 160.806 143.750 1.00 48.48 88 LEU I O 1
ATOM 4123 N N . ASN F 1 89 ? 132.819 159.965 145.831 1.00 30.00 89 ASN I N 1
ATOM 4124 C CA . ASN F 1 89 ? 131.503 160.646 145.976 1.00 30.00 89 ASN I CA 1
ATOM 4125 C C . ASN F 1 89 ? 131.452 161.413 147.302 1.00 30.00 89 ASN I C 1
ATOM 4126 O O . ASN F 1 89 ? 132.078 160.950 148.273 1.00 30.00 89 ASN I O 1
ATOM 4131 N N . LYS F 1 90 ? 130.738 162.543 147.332 1.00 52.37 90 LYS I N 1
ATOM 4132 C CA . LYS F 1 90 ? 130.679 163.394 148.552 1.00 50.87 90 LYS I CA 1
ATOM 4133 C C . LYS F 1 90 ? 129.213 163.694 148.886 1.00 51.37 90 LYS I C 1
ATOM 4134 O O . LYS F 1 90 ? 128.437 163.927 147.943 1.00 53.56 90 LYS I O 1
ATOM 4140 N N . ALA F 1 91 ? 128.854 163.694 150.174 1.00 49.73 91 ALA I N 1
ATOM 4141 C CA . ALA F 1 91 ? 127.453 163.944 150.592 1.00 49.51 91 ALA I CA 1
ATOM 4142 C C . ALA F 1 91 ? 127.373 165.255 151.381 1.00 52.90 91 ALA I C 1
ATOM 4143 O O . ALA F 1 91 ? 128.173 165.424 152.314 1.00 60.69 91 ALA I O 1
ATOM 4145 N N . PHE F 1 92 ? 126.434 166.138 151.029 1.00 50.21 92 PHE I N 1
ATOM 4146 C CA . PHE F 1 92 ? 126.342 167.466 151.694 1.00 51.05 92 PHE I CA 1
ATOM 4147 C C . PHE F 1 92 ? 125.118 167.517 152.614 1.00 53.77 92 PHE I C 1
ATOM 4148 O O . PHE F 1 92 ? 125.141 168.306 153.579 1.00 60.04 92 PHE I O 1
ATOM 4156 N N . SER F 1 93 ? 124.087 166.716 152.326 1.00 53.80 93 SER I N 1
ATOM 4157 C CA . SER F 1 93 ? 122.881 166.716 153.131 1.00 58.01 93 SER I CA 1
ATOM 4158 C C . SER F 1 93 ? 122.331 165.301 153.166 1.00 61.15 93 SER I C 1
ATOM 4159 O O . SER F 1 93 ? 122.686 164.459 152.341 1.00 59.98 93 SER I O 1
ATOM 4162 N N . MET F 1 94 ? 121.471 165.037 154.137 1.00 63.21 94 MET I N 1
ATOM 4163 C CA . MET F 1 94 ? 120.932 163.694 154.304 1.00 67.35 94 MET I CA 1
ATOM 4164 C C . MET F 1 94 ? 119.420 163.619 154.168 1.00 70.93 94 MET I C 1
ATOM 4165 O O . MET F 1 94 ? 118.914 162.681 153.550 1.00 73.42 94 MET I O 1
ATOM 4170 N N . ASN F 1 95 ? 118.674 164.559 154.746 1.00 70.45 95 ASN I N 1
ATOM 4171 C CA . ASN F 1 95 ? 117.222 164.515 154.593 1.00 72.54 95 ASN I CA 1
ATOM 4172 C C . ASN F 1 95 ? 116.744 165.145 153.277 1.00 72.34 95 ASN I C 1
ATOM 4173 O O . ASN F 1 95 ? 115.796 164.613 152.687 1.00 74.35 95 ASN I O 1
ATOM 4178 N N . PRO F 1 96 ? 117.310 166.246 152.770 1.00 67.39 96 PRO I N 1
ATOM 4179 C CA . PRO F 1 96 ? 117.079 166.569 151.356 1.00 61.85 96 PRO I CA 1
ATOM 4180 C C . PRO F 1 96 ? 118.046 165.921 150.374 1.00 61.11 96 PRO I C 1
ATOM 4181 O O . PRO F 1 96 ? 117.871 166.132 149.171 1.00 63.05 96 PRO I O 1
ATOM 4185 N N . ALA F 1 97 ? 119.058 165.188 150.852 1.00 58.89 97 ALA I N 1
ATOM 4186 C CA . ALA F 1 97 ? 119.845 164.218 150.077 1.00 55.53 97 ALA I CA 1
ATOM 4187 C C . ALA F 1 97 ? 120.553 164.851 148.871 1.00 53.15 97 ALA I C 1
ATOM 4188 O O . ALA F 1 97 ? 120.221 164.589 147.719 1.00 56.45 97 ALA I O 1
ATOM 4190 N N . PHE F 1 98 ? 121.528 165.704 149.163 1.00 49.55 98 PHE I N 1
ATOM 4191 C CA . PHE F 1 98 ? 122.342 166.352 148.141 1.00 45.58 98 PHE I CA 1
ATOM 4192 C C . PHE F 1 98 ? 123.714 165.688 148.071 1.00 47.65 98 PHE I C 1
ATOM 4193 O O . PHE F 1 98 ? 124.388 165.547 149.093 1.00 53.79 98 PHE I O 1
ATOM 4201 N N . GLN F 1 99 ? 124.120 165.266 146.866 1.00 46.27 99 GLN I N 1
ATOM 4202 C CA . GLN F 1 99 ? 125.363 164.529 146.644 1.00 44.55 99 GLN I CA 1
ATOM 4203 C C . GLN F 1 99 ? 126.027 164.978 145.350 1.00 47.13 99 GLN I C 1
ATOM 4204 O O . GLN F 1 99 ? 125.359 165.442 144.428 1.00 50.67 99 GLN I O 1
ATOM 4210 N N . THR F 1 100 ? 127.353 164.823 145.280 1.00 46.29 100 THR I N 1
ATOM 4211 C CA . THR F 1 100 ? 128.118 164.946 144.040 1.00 42.54 100 THR I CA 1
ATOM 4212 C C . THR F 1 100 ? 128.972 163.696 143.864 1.00 44.63 100 THR I C 1
ATOM 4213 O O . THR F 1 100 ? 129.084 162.877 144.772 1.00 50.15 100 THR I O 1
ATOM 4217 N N . SER F 1 101 ? 129.588 163.551 142.690 1.00 44.98 101 SER I N 1
ATOM 4218 C CA . SER F 1 101 ? 130.350 162.345 142.386 1.00 43.63 101 SER I CA 1
ATOM 4219 C C . SER F 1 101 ? 131.350 162.610 141.267 1.00 43.80 101 SER I C 1
ATOM 4220 O O . SER F 1 101 ? 131.100 163.422 140.378 1.00 45.91 101 SER I O 1
ATOM 4223 N N . HIS F 1 102 ? 132.484 161.910 141.323 1.00 44.38 102 HIS I N 1
ATOM 4224 C CA . HIS F 1 102 ? 133.492 161.901 140.268 1.00 40.67 102 HIS I CA 1
ATOM 4225 C C . HIS F 1 102 ? 133.828 160.459 139.924 1.00 41.79 102 HIS I C 1
ATOM 4226 O O . HIS F 1 102 ? 133.947 159.622 140.818 1.00 46.34 102 HIS I O 1
ATOM 4233 N N . THR F 1 103 ? 133.989 160.162 138.638 1.00 40.10 103 THR I N 1
ATOM 4234 C CA . THR F 1 103 ? 134.272 158.801 138.198 1.00 39.05 103 THR I CA 1
ATOM 4235 C C . THR F 1 103 ? 135.438 158.799 137.222 1.00 41.82 103 THR I C 1
ATOM 4236 O O . THR F 1 103 ? 135.484 159.625 136.310 1.00 46.90 103 THR I O 1
ATOM 4240 N N . PHE F 1 104 ? 136.373 157.872 137.419 1.00 41.57 104 PHE I N 1
ATOM 4241 C CA . PHE F 1 104 ? 137.554 157.713 136.582 1.00 39.29 104 PHE I CA 1
ATOM 4242 C C . PHE F 1 104 ? 137.603 156.277 136.090 1.00 42.09 104 PHE I C 1
ATOM 4243 O O . PHE F 1 104 ? 137.331 155.352 136.855 1.00 44.44 104 PHE I O 1
ATOM 4251 N N . SER F 1 105 ? 137.954 156.080 134.824 1.00 41.68 105 SER I N 1
ATOM 4252 C CA . SER F 1 105 ? 137.972 154.730 134.283 1.00 41.17 105 SER I CA 1
ATOM 4253 C C . SER F 1 105 ? 138.970 154.619 133.142 1.00 43.62 105 SER I C 1
ATOM 4254 O O . SER F 1 105 ? 139.199 155.576 132.402 1.00 47.22 105 SER I O 1
ATOM 4257 N N . ILE F 1 106 ? 139.561 153.435 133.014 1.00 43.48 106 ILE I N 1
ATOM 4258 C CA . ILE F 1 106 ? 140.414 153.089 131.882 1.00 44.62 106 ILE I CA 1
ATOM 4259 C C . ILE F 1 106 ? 140.311 151.584 131.664 1.00 44.11 106 ILE I C 1
ATOM 4260 O O . ILE F 1 106 ? 140.226 150.809 132.619 1.00 47.24 106 ILE I O 1
ATOM 4265 N N . GLY F 1 107 ? 140.248 151.172 130.404 1.00 44.30 107 GLY I N 1
ATOM 4266 C CA . GLY F 1 107 ? 140.236 149.768 130.066 1.00 46.03 107 GLY I CA 1
ATOM 4267 C C . GLY F 1 107 ? 138.888 149.150 129.769 1.00 50.46 107 GLY I C 1
ATOM 4268 O O . GLY F 1 107 ? 138.814 147.926 129.635 1.00 52.97 107 GLY I O 1
ATOM 4269 N N . SER F 1 108 ? 137.828 149.943 129.652 1.00 53.21 108 SER I N 1
ATOM 4270 C CA . SER F 1 108 ? 136.500 149.421 129.366 1.00 59.38 108 SER I CA 1
ATOM 4271 C C . SER F 1 108 ? 135.887 150.164 128.189 1.00 65.81 108 SER I C 1
ATOM 4272 O O . SER F 1 108 ? 136.256 151.299 127.881 1.00 67.68 108 SER I O 1
ATOM 4275 N N . GLN F 1 109 ? 134.936 149.504 127.531 1.00 67.66 109 GLN I N 1
ATOM 4276 C CA . GLN F 1 109 ? 134.229 150.105 126.409 1.00 70.83 109 GLN I CA 1
ATOM 4277 C C . GLN F 1 109 ? 132.931 150.787 126.814 1.00 69.96 109 GLN I C 1
ATOM 4278 O O . GLN F 1 109 ? 132.423 151.616 126.053 1.00 71.47 109 GLN I O 1
ATOM 4284 N N . ALA F 1 110 ? 132.386 150.467 127.985 1.00 66.56 110 ALA I N 1
ATOM 4285 C CA . ALA F 1 110 ? 131.100 151.011 128.396 1.00 66.73 110 ALA I CA 1
ATOM 4286 C C . ALA F 1 110 ? 131.237 152.325 129.159 1.00 68.40 110 ALA I C 1
ATOM 4287 O O . ALA F 1 110 ? 130.547 153.300 128.848 1.00 70.56 110 ALA I O 1
ATOM 4289 N N . LEU F 1 111 ? 132.109 152.364 130.150 1.00 64.49 111 LEU I N 1
ATOM 4290 C CA . LEU F 1 111 ? 132.249 153.507 131.034 1.00 58.26 111 LEU I CA 1
ATOM 4291 C C . LEU F 1 111 ? 133.001 154.645 130.345 1.00 58.02 111 LEU I C 1
ATOM 4292 O O . LEU F 1 111 ? 133.865 154.403 129.500 1.00 59.28 111 LEU I O 1
ATOM 4297 N N . PRO F 1 112 ? 132.689 155.895 130.681 1.00 57.01 112 PRO I N 1
ATOM 4298 C CA . PRO F 1 112 ? 133.459 157.020 130.149 1.00 54.07 112 PRO I CA 1
ATOM 4299 C C . PRO F 1 112 ? 134.796 157.152 130.862 1.00 52.92 112 PRO I C 1
ATOM 4300 O O . PRO F 1 112 ? 135.032 156.569 131.917 1.00 56.13 112 PRO I O 1
ATOM 4304 N N . LYS F 1 113 ? 135.677 157.945 130.255 1.00 51.73 113 LYS I N 1
ATOM 4305 C CA . LYS F 1 113 ? 136.968 158.227 130.870 1.00 49.39 113 LYS I CA 1
ATOM 4306 C C . LYS F 1 113 ? 136.815 159.095 132.112 1.00 48.48 113 LYS I C 1
ATOM 4307 O O . LYS F 1 113 ? 137.529 158.903 133.099 1.00 47.52 113 LYS I O 1
ATOM 4313 N N . TYR F 1 114 ? 135.900 160.060 132.077 1.00 49.70 114 TYR I N 1
ATOM 4314 C CA . TYR F 1 114 ? 135.620 160.908 133.225 1.00 45.17 114 TYR I CA 1
ATOM 4315 C C . TYR F 1 114 ? 134.157 161.323 133.177 1.00 47.77 114 TYR I C 1
ATOM 4316 O O . TYR F 1 114 ? 133.589 161.502 132.100 1.00 54.78 114 TYR I O 1
ATOM 4325 N N . ALA F 1 115 ? 133.545 161.461 134.352 1.00 44.82 115 ALA I N 1
ATOM 4326 C CA . ALA F 1 115 ? 132.161 161.897 134.456 1.00 44.27 115 ALA I CA 1
ATOM 4327 C C . ALA F 1 115 ? 131.944 162.595 135.788 1.00 44.93 115 ALA I C 1
ATOM 4328 O O . ALA F 1 115 ? 132.516 162.196 136.802 1.00 47.84 115 ALA I O 1
ATOM 4330 N N . PHE F 1 116 ? 131.110 163.632 135.779 1.00 44.24 116 PHE I N 1
ATOM 4331 C CA . PHE F 1 116 ? 130.733 164.371 136.975 1.00 41.26 116 PHE I CA 1
ATOM 4332 C C . PHE F 1 116 ? 129.220 164.350 137.125 1.00 42.82 116 PHE I C 1
ATOM 4333 O O . PHE F 1 116 ? 128.497 164.512 136.144 1.00 47.13 116 PHE I O 1
ATOM 4341 N N . SER F 1 117 ? 128.739 164.161 138.352 1.00 41.51 117 SER I N 1
ATOM 4342 C CA . SER F 1 117 ? 127.313 164.011 138.601 1.00 40.79 117 SER I CA 1
ATOM 4343 C C . SER F 1 117 ? 126.905 164.796 139.835 1.00 41.82 117 SER I C 1
ATOM 4344 O O . SER F 1 117 ? 127.727 165.119 140.690 1.00 47.02 117 SER I O 1
ATOM 4347 N N . ALA F 1 118 ? 125.612 165.094 139.919 1.00 40.47 118 ALA I N 1
ATOM 4348 C CA . ALA F 1 118 ? 125.023 165.743 141.079 1.00 39.30 118 ALA I CA 1
ATOM 4349 C C . ALA F 1 118 ? 123.556 165.356 141.149 1.00 39.58 118 ALA I C 1
ATOM 4350 O O . ALA F 1 118 ? 122.886 165.302 140.119 1.00 43.29 118 ALA I O 1
ATOM 4352 N N . LEU F 1 119 ? 123.055 165.084 142.351 1.00 40.04 119 LEU I N 1
ATOM 4353 C CA . LEU F 1 119 ? 121.654 164.721 142.502 1.00 39.97 119 LEU I CA 1
ATOM 4354 C C . LEU F 1 119 ? 121.073 165.341 143.763 1.00 42.71 119 LEU I C 1
ATOM 4355 O O . LEU F 1 119 ? 121.763 165.518 144.765 1.00 47.50 119 LEU I O 1
ATOM 4360 N N . PHE F 1 120 ? 119.786 165.668 143.691 1.00 42.96 120 PHE I N 1
ATOM 4361 C CA . PHE F 1 120 ? 119.017 166.244 144.784 1.00 44.11 120 PHE I CA 1
ATOM 4362 C C . PHE F 1 120 ? 117.694 165.504 144.877 1.00 47.09 120 PHE I C 1
ATOM 4363 O O . PHE F 1 120 ? 117.070 165.226 143.853 1.00 49.33 120 PHE I O 1
ATOM 4371 N N . ALA F 1 121 ? 117.251 165.197 146.095 1.00 47.67 121 ALA I N 1
ATOM 4372 C CA . ALA F 1 121 ? 116.042 164.391 146.251 1.00 48.67 121 ALA I CA 1
ATOM 4373 C C . ALA F 1 121 ? 115.398 164.659 147.603 1.00 54.66 121 ALA I C 1
ATOM 4374 O O . ALA F 1 121 ? 115.883 164.163 148.620 1.00 61.94 121 ALA I O 1
ATOM 4376 N N . ASN F 1 122 ? 114.292 165.391 147.610 1.00 54.49 122 ASN I N 1
ATOM 4377 C CA . ASN F 1 122 ? 113.429 165.449 148.776 1.00 57.22 122 ASN I CA 1
ATOM 4378 C C . ASN F 1 122 ? 112.253 164.502 148.548 1.00 59.82 122 ASN I C 1
ATOM 4379 O O . ASN F 1 122 ? 112.288 163.648 147.658 1.00 63.37 122 ASN I O 1
ATOM 4384 N N . ASP F 1 123 ? 111.217 164.617 149.379 1.00 62.44 123 ASP I N 1
ATOM 4385 C CA . ASP F 1 123 ? 110.168 163.601 149.435 1.00 65.26 123 ASP I CA 1
ATOM 4386 C C . ASP F 1 123 ? 109.256 163.565 148.211 1.00 64.36 123 ASP I C 1
ATOM 4387 O O . ASP F 1 123 ? 108.538 162.576 148.040 1.00 67.37 123 ASP I O 1
ATOM 4392 N N . ASN F 1 124 ? 109.251 164.591 147.358 1.00 60.29 124 ASN I N 1
ATOM 4393 C CA . ASN F 1 124 ? 108.439 164.509 146.149 1.00 58.53 124 ASN I CA 1
ATOM 4394 C C . ASN F 1 124 ? 109.149 165.099 144.935 1.00 57.38 124 ASN I C 1
ATOM 4395 O O . ASN F 1 124 ? 108.495 165.576 144.005 1.00 59.91 124 ASN I O 1
ATOM 4400 N N . LEU F 1 125 ? 110.477 165.062 144.910 1.00 54.20 125 LEU I N 1
ATOM 4401 C CA . LEU F 1 125 ? 111.232 165.548 143.766 1.00 47.65 125 LEU I CA 1
ATOM 4402 C C . LEU F 1 125 ? 112.534 164.771 143.684 1.00 46.48 125 LEU I C 1
ATOM 4403 O O . LEU F 1 125 ? 113.069 164.330 144.700 1.00 50.51 125 LEU I O 1
ATOM 4408 N N . PHE F 1 126 ? 113.028 164.591 142.464 1.00 43.46 126 PHE I N 1
ATOM 4409 C CA . PHE F 1 126 ? 114.305 163.924 142.233 1.00 41.77 126 PHE I CA 1
ATOM 4410 C C . PHE F 1 126 ? 114.905 164.531 140.975 1.00 43.23 126 PHE I C 1
ATOM 4411 O O . PHE F 1 126 ? 114.357 164.351 139.891 1.00 47.98 126 PHE I O 1
ATOM 4419 N N . ALA F 1 127 ? 116.015 165.244 141.114 1.00 40.13 127 ALA I N 1
ATOM 4420 C CA . ALA F 1 127 ? 116.707 165.841 139.984 1.00 38.54 127 ALA I CA 1
ATOM 4421 C C . ALA F 1 127 ? 118.126 165.301 139.926 1.00 41.89 127 ALA I C 1
ATOM 4422 O O . ALA F 1 127 ? 118.734 165.036 140.962 1.00 46.04 127 ALA I O 1
ATOM 4424 N N . GLN F 1 128 ? 118.649 165.127 138.716 1.00 39.31 128 GLN I N 1
ATOM 4425 C CA . GLN F 1 128 ? 119.997 164.609 138.546 1.00 36.77 128 GLN I CA 1
ATOM 4426 C C . GLN F 1 128 ? 120.587 165.136 137.247 1.00 38.38 128 GLN I C 1
ATOM 4427 O O . GLN F 1 128 ? 119.873 165.302 136.259 1.00 43.22 128 GLN I O 1
ATOM 4433 N N . GLY F 1 129 ? 121.888 165.415 137.264 1.00 38.16 129 GLY I N 1
ATOM 4434 C CA . GLY F 1 129 ? 122.597 165.804 136.065 1.00 40.02 129 GLY I CA 1
ATOM 4435 C C . GLY F 1 129 ? 123.920 165.073 135.986 1.00 42.19 129 GLY I C 1
ATOM 4436 O O . GLY F 1 129 ? 124.448 164.602 136.989 1.00 45.17 129 GLY I O 1
ATOM 4437 N N . ASN F 1 130 ? 124.454 164.992 134.772 1.00 42.82 130 ASN I N 1
ATOM 4438 C CA . ASN F 1 130 ? 125.646 164.191 134.527 1.00 42.52 130 ASN I CA 1
ATOM 4439 C C . ASN F 1 130 ? 126.303 164.662 133.241 1.00 44.80 130 ASN I C 1
ATOM 4440 O O . ASN F 1 130 ? 125.615 164.834 132.237 1.00 50.13 130 ASN I O 1
ATOM 4445 N N . ILE F 1 131 ? 127.620 164.868 133.266 1.00 43.43 131 ILE I N 1
ATOM 4446 C CA . ILE F 1 131 ? 128.356 165.322 132.089 1.00 47.06 131 ILE I CA 1
ATOM 4447 C C . ILE F 1 131 ? 129.641 164.506 131.962 1.00 48.81 131 ILE I C 1
ATOM 4448 O O . ILE F 1 131 ? 130.305 164.221 132.961 1.00 50.32 131 ILE I O 1
ATOM 4453 N N . ASP F 1 132 ? 129.960 164.083 130.738 1.00 50.92 132 ASP I N 1
ATOM 4454 C CA . ASP F 1 132 ? 131.100 163.230 130.444 1.00 52.49 132 ASP I CA 1
ATOM 4455 C C . ASP F 1 132 ? 132.297 164.060 130.000 1.00 58.09 132 ASP I C 1
ATOM 4456 O O . ASP F 1 132 ? 132.288 165.290 130.054 1.00 61.16 132 ASP I O 1
ATOM 4461 N N . ASN F 1 133 ? 133.346 163.375 129.545 1.00 59.38 133 ASN I N 1
ATOM 4462 C CA . ASN F 1 133 ? 134.509 164.042 128.978 1.00 62.99 133 ASN I CA 1
ATOM 4463 C C . ASN F 1 133 ? 134.325 164.398 127.511 1.00 67.46 133 ASN I C 1
ATOM 4464 O O . ASN F 1 133 ? 135.096 165.206 126.986 1.00 70.75 133 ASN I O 1
ATOM 4469 N N . ASP F 1 134 ? 133.326 163.831 126.843 1.00 66.56 134 ASP I N 1
ATOM 4470 C CA . ASP F 1 134 ? 132.958 164.222 125.492 1.00 66.23 134 ASP I CA 1
ATOM 4471 C C . ASP F 1 134 ? 131.875 165.287 125.476 1.00 65.24 134 ASP I C 1
ATOM 4472 O O . ASP F 1 134 ? 131.334 165.578 124.405 1.00 69.69 134 ASP I O 1
ATOM 4477 N N . LEU F 1 135 ? 131.548 165.845 126.646 1.00 62.18 135 LEU I N 1
ATOM 4478 C CA . LEU F 1 135 ? 130.536 166.885 126.849 1.00 61.73 135 LEU I CA 1
ATOM 4479 C C . LEU F 1 135 ? 129.152 166.424 126.386 1.00 62.77 135 LEU I C 1
ATOM 4480 O O . LEU F 1 135 ? 128.493 167.059 125.564 1.00 69.07 135 LEU I O 1
ATOM 4485 N N . SER F 1 136 ? 128.720 165.300 126.946 1.00 58.15 136 SER I N 1
ATOM 4486 C CA . SER F 1 136 ? 127.368 164.791 126.774 1.00 55.95 136 SER I CA 1
ATOM 4487 C C . SER F 1 136 ? 126.621 164.947 128.088 1.00 55.46 136 SER I C 1
ATOM 4488 O O . SER F 1 136 ? 127.078 164.457 129.122 1.00 58.78 136 SER I O 1
ATOM 4491 N N . VAL F 1 137 ? 125.473 165.611 128.045 1.00 53.74 137 VAL I N 1
ATOM 4492 C CA . VAL F 1 137 ? 124.718 165.963 129.240 1.00 49.92 137 VAL I CA 1
ATOM 4493 C C . VAL F 1 137 ? 123.490 165.071 129.326 1.00 51.68 137 VAL I C 1
ATOM 4494 O O . VAL F 1 137 ? 122.762 164.910 128.342 1.00 57.00 137 VAL I O 1
ATOM 4498 N N . SER F 1 138 ? 123.269 164.482 130.499 1.00 49.62 138 SER I N 1
ATOM 4499 C CA . SER F 1 138 ? 122.092 163.678 130.785 1.00 47.08 138 SER I CA 1
ATOM 4500 C C . SER F 1 138 ? 121.345 164.277 131.966 1.00 46.71 138 SER I C 1
ATOM 4501 O O . SER F 1 138 ? 121.959 164.708 132.942 1.00 49.97 138 SER I O 1
ATOM 4504 N N . GLY F 1 139 ? 120.017 164.299 131.877 1.00 46.07 139 GLY I N 1
ATOM 4505 C CA . GLY F 1 139 ? 119.199 164.838 132.937 1.00 41.95 139 GLY I CA 1
ATOM 4506 C C . GLY F 1 139 ? 118.103 163.867 133.326 1.00 43.60 139 GLY I C 1
ATOM 4507 O O . GLY F 1 139 ? 117.800 162.917 132.612 1.00 49.87 139 GLY I O 1
ATOM 4508 N N . ARG F 1 140 ? 117.511 164.128 134.486 1.00 41.87 140 ARG I N 1
ATOM 4509 C CA . ARG F 1 140 ? 116.463 163.276 135.022 1.00 39.59 140 ARG I CA 1
ATOM 4510 C C . ARG F 1 140 ? 115.613 164.107 135.967 1.00 41.98 140 ARG I C 1
ATOM 4511 O O . ARG F 1 140 ? 116.143 164.937 136.702 1.00 47.13 140 ARG I O 1
ATOM 4519 N N . LEU F 1 141 ? 114.302 163.882 135.947 1.00 41.79 141 LEU I N 1
ATOM 4520 C CA . LEU F 1 141 ? 113.390 164.690 136.756 1.00 41.37 141 LEU I CA 1
ATOM 4521 C C . LEU F 1 141 ? 112.143 163.860 137.041 1.00 44.86 141 LEU I C 1
ATOM 4522 O O . LEU F 1 141 ? 111.285 163.715 136.170 1.00 51.34 141 LEU I O 1
ATOM 4527 N N . ASN F 1 142 ? 112.046 163.328 138.254 1.00 43.07 142 ASN I N 1
ATOM 4528 C CA . ASN F 1 142 ? 110.854 162.628 138.712 1.00 42.97 142 ASN I CA 1
ATOM 4529 C C . ASN F 1 142 ? 110.088 163.520 139.674 1.00 46.08 142 ASN I C 1
ATOM 4530 O O . ASN F 1 142 ? 110.675 164.077 140.603 1.00 51.98 142 ASN I O 1
ATOM 4535 N N . TYR F 1 143 ? 108.785 163.651 139.460 1.00 47.72 143 TYR I N 1
ATOM 4536 C CA . TYR F 1 143 ? 107.933 164.423 140.353 1.00 51.36 143 TYR I CA 1
ATOM 4537 C C . TYR F 1 143 ? 106.770 163.557 140.796 1.00 55.74 143 TYR I C 1
ATOM 4538 O O . TYR F 1 143 ? 106.017 163.055 139.959 1.00 59.15 143 TYR I O 1
ATOM 4547 N N . GLY F 1 144 ? 106.611 163.400 142.103 1.00 56.88 144 GLY I N 1
ATOM 4548 C CA . GLY F 1 144 ? 105.519 162.612 142.631 1.00 59.44 144 GLY I CA 1
ATOM 4549 C C . GLY F 1 144 ? 104.350 163.458 143.081 1.00 66.39 144 GLY I C 1
ATOM 4550 O O . GLY F 1 144 ? 104.449 164.189 144.069 1.00 68.96 144 GLY I O 1
ATOM 4551 N N . TRP F 1 145 ? 103.233 163.370 142.355 1.00 66.87 145 TRP I N 1
ATOM 4552 C CA . TRP F 1 145 ? 102.021 164.083 142.742 1.00 67.29 145 TRP I CA 1
ATOM 4553 C C . TRP F 1 145 ? 101.422 163.499 144.011 1.00 72.57 145 TRP I C 1
ATOM 4554 O O . TRP F 1 145 ? 100.727 164.200 144.752 1.00 76.58 145 TRP I O 1
ATOM 4565 N N . ASP F 1 146 ? 101.672 162.222 144.260 1.00 72.90 146 ASP I N 1
ATOM 4566 C CA . ASP F 1 146 ? 101.308 161.547 145.490 1.00 74.88 146 ASP I CA 1
ATOM 4567 C C . ASP F 1 146 ? 102.364 160.474 145.727 1.00 76.25 146 ASP I C 1
ATOM 4568 O O . ASP F 1 146 ? 103.432 160.490 145.110 1.00 76.40 146 ASP I O 1
ATOM 4573 N N . LYS F 1 147 ? 102.077 159.537 146.617 1.00 77.55 147 LYS I N 1
ATOM 4574 C CA . LYS F 1 147 ? 102.917 158.358 146.748 1.00 79.90 147 LYS I CA 1
ATOM 4575 C C . LYS F 1 147 ? 102.506 157.248 145.793 1.00 81.48 147 LYS I C 1
ATOM 4576 O O . LYS F 1 147 ? 103.120 156.177 145.803 1.00 85.28 147 LYS I O 1
ATOM 4582 N N . LYS F 1 148 ? 101.480 157.478 144.972 1.00 76.48 148 LYS I N 1
ATOM 4583 C CA . LYS F 1 148 ? 101.004 156.488 144.019 1.00 69.98 148 LYS I CA 1
ATOM 4584 C C . LYS F 1 148 ? 100.963 157.009 142.589 1.00 67.41 148 LYS I C 1
ATOM 4585 O O . LYS F 1 148 ? 100.326 156.380 141.742 1.00 68.86 148 LYS I O 1
ATOM 4591 N N . ASN F 1 149 ? 101.610 158.136 142.290 1.00 65.37 149 ASN I N 1
ATOM 4592 C CA . ASN F 1 149 ? 101.441 158.763 140.980 1.00 60.92 149 ASN I CA 1
ATOM 4593 C C . ASN F 1 149 ? 102.683 159.606 140.691 1.00 62.27 149 ASN I C 1
ATOM 4594 O O . ASN F 1 149 ? 102.808 160.713 141.216 1.00 66.33 149 ASN I O 1
ATOM 4599 N N . ILE F 1 150 ? 103.581 159.082 139.857 1.00 58.90 150 ILE I N 1
ATOM 4600 C CA . ILE F 1 150 ? 104.886 159.684 139.600 1.00 56.51 150 ILE I CA 1
ATOM 4601 C C . ILE F 1 150 ? 105.029 159.940 138.106 1.00 55.47 150 ILE I C 1
ATOM 4602 O O . ILE F 1 150 ? 104.734 159.058 137.294 1.00 58.65 150 ILE I O 1
ATOM 4607 N N . SER F 1 151 ? 105.482 161.139 137.745 1.00 52.87 151 SER I N 1
ATOM 4608 C CA . SER F 1 151 ? 105.793 161.500 136.367 1.00 49.92 151 SER I CA 1
ATOM 4609 C C . SER F 1 151 ? 107.300 161.634 136.207 1.00 51.10 151 SER I C 1
ATOM 4610 O O . SER F 1 151 ? 107.952 162.285 137.025 1.00 55.59 151 SER I O 1
ATOM 4613 N N . LYS F 1 152 ? 107.852 161.028 135.155 1.00 48.71 152 LYS I N 1
ATOM 4614 C CA . LYS F 1 152 ? 109.294 160.951 134.957 1.00 44.76 152 LYS I CA 1
ATOM 4615 C C . LYS F 1 152 ? 109.682 161.499 133.592 1.00 46.10 152 LYS I C 1
ATOM 4616 O O . LYS F 1 152 ? 109.002 161.242 132.600 1.00 52.74 152 LYS I O 1
ATOM 4622 N N . VAL F 1 153 ? 110.774 162.265 133.549 1.00 44.47 153 VAL I N 1
ATOM 4623 C CA . VAL F 1 153 ? 111.342 162.816 132.320 1.00 44.26 153 VAL I CA 1
ATOM 4624 C C . VAL F 1 153 ? 112.821 162.452 132.287 1.00 47.17 153 VAL I C 1
ATOM 4625 O O . VAL F 1 153 ? 113.508 162.547 133.307 1.00 51.00 153 VAL I O 1
ATOM 4629 N N . ASN F 1 154 ? 113.314 162.027 131.124 1.00 46.94 154 ASN I N 1
ATOM 4630 C CA . ASN F 1 154 ? 114.701 161.591 130.979 1.00 46.01 154 ASN I CA 1
ATOM 4631 C C . ASN F 1 154 ? 115.225 162.073 129.632 1.00 50.26 154 ASN I C 1
ATOM 4632 O O . ASN F 1 154 ? 114.769 161.603 128.589 1.00 56.81 154 ASN I O 1
ATOM 4637 N N . LEU F 1 155 ? 116.188 162.990 129.652 1.00 49.84 155 LEU I N 1
ATOM 4638 C CA . LEU F 1 155 ? 116.779 163.564 128.451 1.00 50.26 155 LEU I CA 1
ATOM 4639 C C . LEU F 1 155 ? 118.239 163.155 128.315 1.00 52.50 155 LEU I C 1
ATOM 4640 O O . LEU F 1 155 ? 118.882 162.738 129.277 1.00 56.85 155 LEU I O 1
ATOM 4645 N N . GLN F 1 156 ? 118.758 163.291 127.097 1.00 53.00 156 GLN I N 1
ATOM 4646 C CA . GLN F 1 156 ? 120.142 162.931 126.798 1.00 54.63 156 GLN I CA 1
ATOM 4647 C C . GLN F 1 156 ? 120.562 163.718 125.565 1.00 59.66 156 GLN I C 1
ATOM 4648 O O . GLN F 1 156 ? 120.023 163.494 124.479 1.00 66.42 156 GLN I O 1
ATOM 4654 N N . ILE F 1 157 ? 121.498 164.647 125.733 1.00 58.46 157 ILE I N 1
ATOM 4655 C CA . ILE F 1 157 ? 121.887 165.576 124.680 1.00 59.86 157 ILE I CA 1
ATOM 4656 C C . ILE F 1 157 ? 123.383 165.446 124.450 1.00 64.95 157 ILE I C 1
ATOM 4657 O O . ILE F 1 157 ? 124.179 165.698 125.361 1.00 66.92 157 ILE I O 1
ATOM 4662 N N . SER F 1 158 ? 123.766 165.070 123.234 1.00 70.79 158 SER I N 1
ATOM 4663 C CA . SER F 1 158 ? 125.164 164.988 122.839 1.00 74.23 158 SER I CA 1
ATOM 4664 C C . SER F 1 158 ? 125.340 165.648 121.481 1.00 81.28 158 SER I C 1
ATOM 4665 O O . SER F 1 158 ? 124.439 165.618 120.640 1.00 84.20 158 SER I O 1
ATOM 4668 N N . ASP F 1 159 ? 126.508 166.250 121.277 1.00 85.51 159 ASP I N 1
ATOM 4669 C CA . ASP F 1 159 ? 126.775 166.999 120.057 1.00 89.27 159 ASP I CA 1
ATOM 4670 C C . ASP F 1 159 ? 127.028 166.064 118.883 1.00 90.36 159 ASP I C 1
ATOM 4671 O O . ASP F 1 159 ? 127.735 165.060 119.007 1.00 89.64 159 ASP I O 1
ATOM 4676 N N . GLY F 1 160 ? 126.446 166.404 117.736 1.00 89.83 160 GLY I N 1
ATOM 4677 C CA . GLY F 1 160 ? 126.558 165.588 116.549 1.00 89.11 160 GLY I CA 1
ATOM 4678 C C . GLY F 1 160 ? 125.610 164.413 116.488 1.00 88.95 160 GLY I C 1
ATOM 4679 O O . GLY F 1 160 ? 125.680 163.632 115.533 1.00 91.87 160 GLY I O 1
ATOM 4680 N N . GLN F 1 161 ? 124.733 164.258 117.472 1.00 85.77 161 GLN I N 1
ATOM 4681 C CA . GLN F 1 161 ? 123.773 163.172 117.540 1.00 84.22 161 GLN I CA 1
ATOM 4682 C C . GLN F 1 161 ? 122.400 163.736 117.866 1.00 84.35 161 GLN I C 1
ATOM 4683 O O . GLN F 1 161 ? 122.302 164.810 118.467 1.00 84.97 161 GLN I O 1
ATOM 4689 N N . PRO F 1 162 ? 121.326 163.060 117.456 1.00 83.37 162 PRO I N 1
ATOM 4690 C CA . PRO F 1 162 ? 119.985 163.537 117.807 1.00 81.57 162 PRO I CA 1
ATOM 4691 C C . PRO F 1 162 ? 119.695 163.408 119.295 1.00 79.14 162 PRO I C 1
ATOM 4692 O O . PRO F 1 162 ? 120.241 162.550 119.992 1.00 79.30 162 PRO I O 1
ATOM 4696 N N . THR F 1 163 ? 118.823 164.288 119.774 1.00 76.52 163 THR I N 1
ATOM 4697 C CA . THR F 1 163 ? 118.452 164.306 121.181 1.00 70.35 163 THR I CA 1
ATOM 4698 C C . THR F 1 163 ? 117.528 163.136 121.495 1.00 69.83 163 THR I C 1
ATOM 4699 O O . THR F 1 163 ? 116.561 162.885 120.773 1.00 75.50 163 THR I O 1
ATOM 4703 N N . MET F 1 164 ? 117.834 162.410 122.566 1.00 65.62 164 MET I N 1
ATOM 4704 C CA . MET F 1 164 ? 117.017 161.297 123.023 1.00 62.93 164 MET I CA 1
ATOM 4705 C C . MET F 1 164 ? 116.158 161.736 124.198 1.00 61.22 164 MET I C 1
ATOM 4706 O O . MET F 1 164 ? 116.636 162.414 125.107 1.00 62.52 164 MET I O 1
ATOM 4711 N N . CYS F 1 165 ? 114.887 161.353 124.169 1.00 59.37 165 CYS I N 1
ATOM 4712 C CA . CYS F 1 165 ? 113.934 161.724 125.201 1.00 55.23 165 CYS I CA 1
ATOM 4713 C C . CYS F 1 165 ? 113.131 160.500 125.606 1.00 56.86 165 CYS I C 1
ATOM 4714 O O . CYS F 1 165 ? 113.017 159.534 124.853 1.00 63.25 165 CYS I O 1
ATOM 4717 N N . GLN F 1 166 ? 112.583 160.546 126.816 1.00 53.39 166 GLN I N 1
ATOM 4718 C CA . GLN F 1 166 ? 111.784 159.437 127.332 1.00 51.22 166 GLN I CA 1
ATOM 4719 C C . GLN F 1 166 ? 110.859 159.968 128.410 1.00 50.93 166 GLN I C 1
ATOM 4720 O O . GLN F 1 166 ? 111.326 160.569 129.379 1.00 56.51 166 GLN I O 1
ATOM 4726 N N . LEU F 1 167 ? 109.559 159.747 128.249 1.00 49.91 167 LEU I N 1
ATOM 4727 C CA . LEU F 1 167 ? 108.552 160.201 129.194 1.00 49.47 167 LEU I CA 1
ATOM 4728 C C . LEU F 1 167 ? 107.855 158.992 129.793 1.00 50.46 167 LEU I C 1
ATOM 4729 O O . LEU F 1 167 ? 107.777 157.940 129.162 1.00 55.41 167 LEU I O 1
ATOM 4734 N N . GLU F 1 168 ? 107.350 159.138 131.015 1.00 50.56 168 GLU I N 1
ATOM 4735 C CA . GLU F 1 168 ? 106.774 157.998 131.714 1.00 49.74 168 GLU I CA 1
ATOM 4736 C C . GLU F 1 168 ? 105.798 158.485 132.772 1.00 51.33 168 GLU I C 1
ATOM 4737 O O . GLU F 1 168 ? 106.040 159.499 133.423 1.00 56.80 168 GLU I O 1
ATOM 4743 N N . GLN F 1 169 ? 104.692 157.762 132.925 1.00 50.23 169 GLN I N 1
ATOM 4744 C CA . GLN F 1 169 ? 103.734 157.987 133.996 1.00 51.13 169 GLN I CA 1
ATOM 4745 C C . GLN F 1 169 ? 103.472 156.662 134.690 1.00 53.13 169 GLN I C 1
ATOM 4746 O O . GLN F 1 169 ? 103.155 155.670 134.031 1.00 55.32 169 GLN I O 1
ATOM 4752 N N . ASP F 1 170 ? 103.595 156.646 136.012 1.00 53.75 170 ASP I N 1
ATOM 4753 C CA . ASP F 1 170 ? 103.475 155.433 136.807 1.00 53.02 170 ASP I CA 1
ATOM 4754 C C . ASP F 1 170 ? 102.352 155.598 137.818 1.00 56.26 170 ASP I C 1
ATOM 4755 O O . ASP F 1 170 ? 102.211 156.658 138.429 1.00 63.66 170 ASP I O 1
ATOM 4760 N N . TYR F 1 171 ? 101.555 154.549 137.998 1.00 54.00 171 TYR I N 1
ATOM 4761 C CA . TYR F 1 171 ? 100.403 154.600 138.891 1.00 54.79 171 TYR I CA 1
ATOM 4762 C C . TYR F 1 171 ? 100.246 153.260 139.586 1.00 57.42 171 TYR I C 1
ATOM 4763 O O . TYR F 1 171 ? 100.079 152.236 138.921 1.00 59.94 171 TYR I O 1
ATOM 4772 N N . GLN F 1 172 ? 100.289 153.262 140.916 1.00 59.67 172 GLN I N 1
ATOM 4773 C CA . GLN F 1 172 ? 100.158 152.049 141.715 1.00 58.93 172 GLN I CA 1
ATOM 4774 C C . GLN F 1 172 ? 98.902 152.155 142.565 1.00 62.14 172 GLN I C 1
ATOM 4775 O O . GLN F 1 172 ? 98.870 152.917 143.533 1.00 66.62 172 GLN I O 1
ATOM 4781 N N . ALA F 1 173 ? 97.884 151.380 142.225 1.00 62.07 173 ALA I N 1
ATOM 4782 C CA . ALA F 1 173 ? 96.613 151.431 142.927 1.00 63.18 173 ALA I CA 1
ATOM 4783 C C . ALA F 1 173 ? 96.624 150.457 144.100 1.00 65.42 173 ALA I C 1
ATOM 4784 O O . ALA F 1 173 ? 97.673 149.971 144.524 1.00 66.25 173 ALA I O 1
ATOM 4786 N N . SER F 1 174 ? 95.440 150.179 144.649 1.00 67.01 174 SER I N 1
ATOM 4787 C CA . SER F 1 174 ? 95.341 149.350 145.847 1.00 68.51 174 SER I CA 1
ATOM 4788 C C . SER F 1 174 ? 95.644 147.888 145.551 1.00 68.58 174 SER I C 1
ATOM 4789 O O . SER F 1 174 ? 96.232 147.193 146.386 1.00 71.91 174 SER I O 1
ATOM 4792 N N . ASP F 1 175 ? 95.245 147.395 144.378 1.00 67.00 175 ASP I N 1
ATOM 4793 C CA . ASP F 1 175 ? 95.536 146.008 144.038 1.00 64.60 175 ASP I CA 1
ATOM 4794 C C . ASP F 1 175 ? 95.960 145.829 142.586 1.00 61.52 175 ASP I C 1
ATOM 4795 O O . ASP F 1 175 ? 95.955 144.699 142.092 1.00 61.09 175 ASP I O 1
ATOM 4800 N N . PHE F 1 176 ? 96.319 146.901 141.885 1.00 61.89 176 PHE I N 1
ATOM 4801 C CA . PHE F 1 176 ? 96.877 146.776 140.547 1.00 58.89 176 PHE I CA 1
ATOM 4802 C C . PHE F 1 176 ? 97.881 147.898 140.323 1.00 57.74 176 PHE I C 1
ATOM 4803 O O . PHE F 1 176 ? 98.062 148.775 141.167 1.00 61.41 176 PHE I O 1
ATOM 4811 N N . SER F 1 177 ? 98.540 147.859 139.168 1.00 52.01 177 SER I N 1
ATOM 4812 C CA . SER F 1 177 ? 99.638 148.773 138.874 1.00 50.34 177 SER I CA 1
ATOM 4813 C C . SER F 1 177 ? 99.699 149.004 137.373 1.00 49.78 177 SER I C 1
ATOM 4814 O O . SER F 1 177 ? 99.790 148.044 136.607 1.00 53.89 177 SER I O 1
ATOM 4817 N N . VAL F 1 178 ? 99.639 150.268 136.954 1.00 48.39 178 VAL I N 1
ATOM 4818 C CA . VAL F 1 178 ? 99.647 150.649 135.547 1.00 45.46 178 VAL I CA 1
ATOM 4819 C C . VAL F 1 178 ? 100.902 151.468 135.280 1.00 48.29 178 VAL 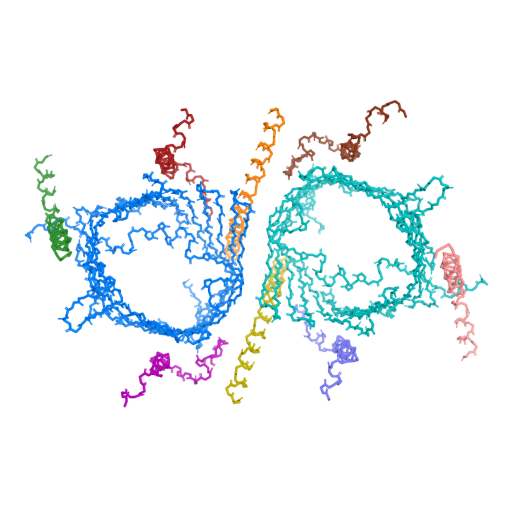I C 1
ATOM 4820 O O . VAL F 1 178 ? 101.402 152.168 136.164 1.00 54.45 178 VAL I O 1
ATOM 4824 N N . ASN F 1 179 ? 101.416 151.376 134.057 1.00 46.92 179 ASN I N 1
ATOM 4825 C CA . ASN F 1 179 ? 102.615 152.112 133.669 1.00 47.69 179 ASN I CA 1
ATOM 4826 C C . ASN F 1 179 ? 102.595 152.322 132.166 1.00 49.15 179 ASN I C 1
ATOM 4827 O O . ASN F 1 179 ? 102.600 151.350 131.411 1.00 55.52 179 ASN I O 1
ATOM 4832 N N . VAL F 1 180 ? 102.574 153.578 131.731 1.00 47.03 180 VAL I N 1
ATOM 4833 C CA . VAL F 1 180 ? 102.584 153.927 130.315 1.00 46.17 180 VAL I CA 1
ATOM 4834 C C . VAL F 1 180 ? 103.759 154.859 130.072 1.00 50.10 180 VAL I C 1
ATOM 4835 O O . VAL F 1 180 ? 103.885 155.886 130.744 1.00 55.88 180 VAL I O 1
ATOM 4836 N N . LYS F 1 181 ? 104.614 154.508 129.115 1.00 50.02 181 LYS I N 1
ATOM 4837 C CA . LYS F 1 181 ? 105.788 155.311 128.814 1.00 49.86 181 LYS I CA 1
ATOM 4838 C C . LYS F 1 181 ? 105.942 155.461 127.309 1.00 50.40 181 LYS I C 1
ATOM 4839 O O . LYS F 1 181 ? 105.277 154.788 126.523 1.00 55.34 181 LYS I O 1
ATOM 4845 N N . THR F 1 182 ? 106.835 156.364 126.912 1.00 51.58 182 THR I N 1
ATOM 4846 C CA . THR F 1 182 ? 107.008 156.722 125.509 1.00 52.98 182 THR I CA 1
ATOM 4847 C C . THR F 1 182 ? 108.473 157.020 125.247 1.00 54.39 182 THR I C 1
ATOM 4848 O O . THR F 1 182 ? 109.021 157.966 125.816 1.00 59.09 182 THR I O 1
ATOM 4852 N N . LEU F 1 183 ? 109.096 156.244 124.371 1.00 55.86 183 LEU I N 1
ATOM 4853 C CA . LEU F 1 183 ? 110.510 156.395 124.059 1.00 58.86 183 LEU I CA 1
ATOM 4854 C C . LEU F 1 183 ? 110.659 157.088 122.711 1.00 62.99 183 LEU I C 1
ATOM 4855 O O . LEU F 1 183 ? 110.150 156.595 121.700 1.00 68.20 183 LEU I O 1
ATOM 4860 N N . ASN F 1 184 ? 111.367 158.221 122.706 1.00 62.19 184 ASN I N 1
ATOM 4861 C CA . ASN F 1 184 ? 111.626 159.102 121.566 1.00 66.26 184 ASN I CA 1
ATOM 4862 C C . ASN F 1 184 ? 110.364 159.525 120.821 1.00 70.97 184 ASN I C 1
ATOM 4863 O O . ASN F 1 184 ? 110.159 159.096 119.681 1.00 75.95 184 ASN I O 1
ATOM 4868 N N . PRO F 1 185 ? 109.507 160.362 121.399 1.00 71.14 185 PRO I N 1
ATOM 4869 C CA . PRO F 1 185 ? 108.299 160.772 120.684 1.00 74.94 185 PRO I CA 1
ATOM 4870 C C . PRO F 1 185 ? 108.577 161.861 119.662 1.00 83.63 185 PRO I C 1
ATOM 4871 O O . PRO F 1 185 ? 109.464 162.701 119.831 1.00 86.95 185 PRO I O 1
ATOM 4875 N N . SER F 1 186 ? 107.793 161.832 118.589 1.00 87.99 186 SER I N 1
ATOM 4876 C CA . SER F 1 186 ? 107.826 162.863 117.561 1.00 92.08 186 SER I CA 1
ATOM 4877 C C . SER F 1 186 ? 106.503 162.818 116.814 1.00 96.94 186 SER I C 1
ATOM 4878 O O . SER F 1 186 ? 105.738 161.859 116.927 1.00 96.81 186 SER I O 1
ATOM 4881 N N . PHE F 1 187 ? 106.233 163.876 116.056 1.00 102.12 187 PHE I N 1
ATOM 4882 C CA . PHE F 1 187 ? 105.015 163.974 115.267 1.00 106.34 187 PHE I CA 1
ATOM 4883 C C . PHE F 1 187 ? 105.348 164.415 113.850 1.00 112.02 187 PHE I C 1
ATOM 4884 O O . PHE F 1 187 ? 106.300 165.164 113.620 1.00 111.69 187 PHE I O 1
ATOM 4892 N N . SER F 1 188 ? 104.544 163.942 112.901 1.00 118.23 188 SER I N 1
ATOM 4893 C CA . SER F 1 188 ? 104.739 164.236 111.490 1.00 124.60 188 SER I CA 1
ATOM 4894 C C . SER F 1 188 ? 103.958 165.493 111.110 1.00 128.22 188 SER I C 1
ATOM 4895 O O . SER F 1 188 ? 103.475 166.236 111.970 1.00 126.57 188 SER I O 1
ATOM 4898 N N . GLU F 1 189 ? 103.838 165.749 109.804 1.00 131.24 189 GLU I N 1
ATOM 4899 C CA . GLU F 1 189 ? 103.125 166.936 109.338 1.00 132.79 189 GLU I CA 1
ATOM 4900 C C . GLU F 1 189 ? 101.621 166.795 109.535 1.00 132.27 189 GLU I C 1
ATOM 4901 O O . GLU F 1 189 ? 100.959 167.732 109.996 1.00 131.75 189 GLU I O 1
ATOM 4907 N N . LYS F 1 190 ? 101.065 165.632 109.192 1.00 131.05 190 LYS I N 1
ATOM 4908 C CA . LYS F 1 190 ? 99.633 165.408 109.335 1.00 130.74 190 LYS I CA 1
ATOM 4909 C C . LYS F 1 190 ? 99.215 165.173 110.780 1.00 130.94 190 LYS I C 1
ATOM 4910 O O . LYS F 1 190 ? 98.029 165.313 111.096 1.00 131.90 190 LYS I O 1
ATOM 4916 N N . GLY F 1 191 ? 100.152 164.819 111.656 1.00 128.79 191 GLY I N 1
ATOM 4917 C CA . GLY F 1 191 ? 99.832 164.586 113.050 1.00 125.46 191 GLY I CA 1
ATOM 4918 C C . GLY F 1 191 ? 99.824 163.122 113.433 1.00 121.74 191 GLY I C 1
ATOM 4919 O O . GLY F 1 191 ? 98.971 162.681 114.208 1.00 120.34 191 GLY I O 1
ATOM 4920 N N . GLU F 1 192 ? 100.768 162.356 112.895 1.00 120.35 192 GLU I N 1
ATOM 4921 C CA . GLU F 1 192 ? 100.888 160.934 113.185 1.00 115.15 192 GLU I CA 1
ATOM 4922 C C . GLU F 1 192 ? 102.016 160.703 114.180 1.00 108.90 192 GLU I C 1
ATOM 4923 O O . GLU F 1 192 ? 103.108 161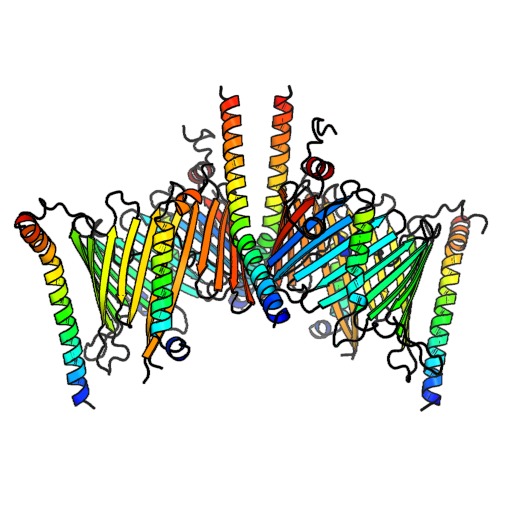.258 114.026 1.00 107.76 192 GLU I O 1
ATOM 4929 N N . PHE F 1 193 ? 101.741 159.891 115.198 1.00 103.18 193 PHE I N 1
ATOM 4930 C CA . PHE F 1 193 ? 102.731 159.587 116.221 1.00 97.24 193 PHE I CA 1
ATOM 4931 C C . PHE F 1 193 ? 103.859 158.744 115.643 1.00 95.22 193 PHE I C 1
ATOM 4932 O O . PHE F 1 193 ? 103.627 157.807 114.879 1.00 96.68 193 PHE I O 1
ATOM 4940 N N . THR F 1 194 ? 105.095 159.082 116.024 1.00 93.19 194 THR I N 1
ATOM 4941 C CA . THR F 1 194 ? 106.273 158.283 115.594 1.00 91.70 194 THR I CA 1
ATOM 4942 C C . THR F 1 194 ? 107.021 157.852 116.859 1.00 88.89 194 THR I C 1
ATOM 4943 O O . THR F 1 194 ? 106.764 158.458 117.916 1.00 88.81 194 THR I O 1
ATOM 4947 N N . GLY F 1 195 ? 107.923 156.872 116.759 1.00 86.27 195 GLY I N 1
ATOM 4948 C CA . GLY F 1 195 ? 108.607 156.357 117.962 1.00 75.89 195 GLY I CA 1
ATOM 4949 C C . GLY F 1 195 ? 107.857 155.193 118.585 1.00 74.18 195 GLY I C 1
ATOM 4950 O O . GLY F 1 195 ? 106.901 154.707 117.949 1.00 79.16 195 GLY I O 1
ATOM 4951 N N . VAL F 1 196 ? 108.265 154.755 119.781 1.00 68.80 196 VAL I N 1
ATOM 4952 C CA . VAL F 1 196 ? 107.646 153.544 120.402 1.00 66.77 196 VAL I CA 1
ATOM 4953 C C . VAL F 1 196 ? 106.916 153.913 121.700 1.00 62.30 196 VAL I C 1
ATOM 4954 O O . VAL F 1 196 ? 107.499 154.654 122.514 1.00 64.96 196 VAL I O 1
ATOM 4958 N N . ALA F 1 197 ? 105.678 153.431 121.870 1.00 30.00 197 ALA I N 1
ATOM 4959 C CA . ALA F 1 197 ? 104.909 153.679 123.114 1.00 30.00 197 ALA I CA 1
ATOM 4960 C C . ALA F 1 197 ? 104.627 152.340 123.806 1.00 30.00 197 ALA I C 1
ATOM 4961 O O . ALA F 1 197 ? 104.169 151.411 123.113 1.00 30.00 197 ALA I O 1
ATOM 4963 N N . VAL F 1 198 ? 104.897 152.241 125.113 1.00 48.57 198 VAL I N 1
ATOM 4964 C CA . VAL F 1 198 ? 104.723 150.952 125.852 1.00 50.48 198 VAL I CA 1
ATOM 4965 C C . VAL F 1 198 ? 103.725 151.150 127.000 1.00 49.69 198 VAL I C 1
ATOM 4966 O O . VAL F 1 198 ? 103.879 152.139 127.737 1.00 53.83 198 VAL I O 1
ATOM 4970 N N . ALA F 1 199 ? 102.752 150.243 127.150 1.00 48.75 199 ALA I N 1
ATOM 4971 C CA . ALA F 1 199 ? 101.780 150.323 128.268 1.00 47.57 199 ALA I CA 1
ATOM 4972 C C . ALA F 1 199 ? 101.653 148.948 128.936 1.00 51.56 199 ALA I C 1
ATOM 4973 O O . ALA F 1 199 ? 101.595 147.949 128.197 1.00 57.96 199 ALA I O 1
ATOM 4975 N N . SER F 1 200 ? 101.603 148.898 130.274 1.00 50.44 200 SER I N 1
ATOM 4976 C CA . SER F 1 200 ? 101.529 147.626 130.969 1.00 50.06 200 SER I CA 1
ATOM 4977 C C . SER F 1 200 ? 100.530 147.710 132.111 1.00 49.72 200 SER I C 1
ATOM 4978 O O . SER F 1 200 ? 100.230 148.785 132.627 1.00 52.24 200 SER I O 1
ATOM 4981 N N . PHE F 1 201 ? 100.015 146.548 132.491 1.00 49.55 201 PHE I N 1
ATOM 4982 C CA . PHE F 1 201 ? 99.002 146.408 133.523 1.00 47.10 201 PHE I CA 1
ATOM 4983 C C . PHE F 1 201 ? 99.291 145.125 134.280 1.00 48.75 201 PHE I C 1
ATOM 4984 O O . PHE F 1 201 ? 99.595 144.105 133.665 1.00 52.00 201 PHE I O 1
ATOM 4992 N N . LEU F 1 202 ? 99.221 145.175 135.607 1.00 48.50 202 LEU I N 1
ATOM 4993 C CA . LEU F 1 202 ? 99.522 144.016 136.439 1.00 47.27 202 LEU I CA 1
ATOM 4994 C C . LEU F 1 202 ? 98.494 143.931 137.555 1.00 50.46 202 LEU I C 1
ATOM 4995 O O . LEU F 1 202 ? 98.249 144.923 138.238 1.00 54.16 202 LEU I O 1
ATOM 5000 N N . GLN F 1 203 ? 97.907 142.753 137.750 1.00 49.74 203 GLN I N 1
ATOM 5001 C CA . GLN F 1 203 ? 96.752 142.584 138.622 1.00 51.10 203 GLN I CA 1
ATOM 5002 C C . GLN F 1 203 ? 96.968 141.416 139.571 1.00 54.83 203 GLN I C 1
ATOM 5003 O O . GLN F 1 203 ? 97.390 140.341 139.142 1.00 58.19 203 GLN I O 1
ATOM 5009 N N . SER F 1 204 ? 96.672 141.622 140.855 1.00 56.15 204 SER I N 1
ATOM 5010 C CA . SER F 1 204 ? 96.660 140.540 141.836 1.00 56.14 204 SER I CA 1
ATOM 5011 C C . SER F 1 204 ? 95.344 139.783 141.731 1.00 59.58 204 SER I C 1
ATOM 5012 O O . SER F 1 204 ? 94.286 140.327 142.057 1.00 65.75 204 SER I O 1
ATOM 5015 N N . VAL F 1 205 ? 95.398 138.523 141.292 1.00 58.11 205 VAL I N 1
ATOM 5016 C CA . VAL F 1 205 ? 94.185 137.713 141.211 1.00 61.69 205 VAL I CA 1
ATOM 5017 C C . VAL F 1 205 ? 93.963 136.886 142.466 1.00 64.34 205 VAL I C 1
ATOM 5018 O O . VAL F 1 205 ? 92.874 136.323 142.642 1.00 71.55 205 VAL I O 1
ATOM 5022 N N . THR F 1 206 ? 94.955 136.810 143.344 1.00 60.95 206 THR I N 1
ATOM 5023 C CA . THR F 1 206 ? 94.893 136.118 144.621 1.00 62.55 206 THR I CA 1
ATOM 5024 C C . THR F 1 206 ? 96.011 136.700 145.484 1.00 61.67 206 THR I C 1
ATOM 5025 O O . THR F 1 206 ? 96.899 137.371 144.947 1.00 64.16 206 THR I O 1
ATOM 5029 N N . PRO F 1 207 ? 95.966 136.539 146.818 1.00 61.51 207 PRO I N 1
ATOM 5030 C CA . PRO F 1 207 ? 97.011 137.159 147.664 1.00 64.28 207 PRO I CA 1
ATOM 5031 C C . PRO F 1 207 ? 98.452 136.692 147.412 1.00 64.43 207 PRO I C 1
ATOM 5032 O O . PRO F 1 207 ? 99.368 137.266 148.011 1.00 66.92 207 PRO I O 1
ATOM 5036 N N . GLN F 1 208 ? 98.684 135.701 146.553 1.00 60.24 208 GLN I N 1
ATOM 5037 C CA . GLN F 1 208 ? 100.026 135.271 146.199 1.00 55.54 208 GLN I CA 1
ATOM 5038 C C . GLN F 1 208 ? 100.327 135.293 144.707 1.00 54.28 208 GLN I C 1
ATOM 5039 O O . GLN F 1 208 ? 101.504 135.370 144.345 1.00 54.08 208 GLN I O 1
ATOM 5045 N N . LEU F 1 209 ? 99.324 135.245 143.838 1.00 54.08 209 LEU I N 1
ATOM 5046 C CA . LEU F 1 209 ? 99.513 135.165 142.397 1.00 51.04 209 LEU I CA 1
ATOM 5047 C C . LEU F 1 209 ? 99.178 136.498 141.745 1.00 51.90 209 LEU I C 1
ATOM 5048 O O . LEU F 1 209 ? 98.248 137.186 142.165 1.00 57.09 209 LEU I O 1
ATOM 5053 N N . ALA F 1 210 ? 99.942 136.860 140.718 1.00 48.48 210 ALA I N 1
ATOM 5054 C CA . ALA F 1 210 ? 99.713 138.081 139.958 1.00 45.11 210 ALA I CA 1
ATOM 5055 C C . ALA F 1 210 ? 99.802 137.768 138.475 1.00 47.02 210 ALA I C 1
ATOM 5056 O O . ALA F 1 210 ? 100.695 137.034 138.049 1.00 49.83 210 ALA I O 1
ATOM 5058 N N . LEU F 1 211 ? 98.882 138.322 137.695 1.00 47.88 211 LEU I N 1
ATOM 5059 C CA . LEU F 1 211 ? 98.864 138.152 136.252 1.00 46.38 211 LEU I CA 1
ATOM 5060 C C . LEU F 1 211 ? 98.850 139.517 135.583 1.00 46.19 211 LEU I C 1
ATOM 5061 O O . LEU F 1 211 ? 98.343 140.491 136.140 1.00 50.74 211 LEU I O 1
ATOM 5066 N N . GLY F 1 212 ? 99.416 139.588 134.385 1.00 44.86 212 GLY I N 1
ATOM 5067 C CA . GLY F 1 212 ? 99.476 140.867 133.712 1.00 46.23 212 GLY I CA 1
ATOM 5068 C C . GLY F 1 212 ? 99.762 140.717 132.237 1.00 48.63 212 GLY I C 1
ATOM 5069 O O . GLY F 1 212 ? 99.878 139.610 131.712 1.00 53.19 212 GLY I O 1
ATOM 5070 N N . LEU F 1 213 ? 99.867 141.863 131.568 1.00 47.67 213 LEU I N 1
ATOM 5071 C CA . LEU F 1 213 ? 100.219 141.902 130.158 1.00 50.56 213 LEU I CA 1
ATOM 5072 C C . LEU F 1 213 ? 100.844 143.249 129.833 1.00 51.90 213 LEU I C 1
ATOM 5073 O O . LEU F 1 213 ? 100.705 144.216 130.580 1.00 53.88 213 LEU I O 1
ATOM 5078 N N . GLU F 1 214 ? 101.533 143.300 128.698 1.00 53.45 214 GLU I N 1
ATOM 5079 C CA . GLU F 1 214 ? 102.267 144.492 128.299 1.00 54.23 214 GLU I CA 1
ATOM 5080 C C . GLU F 1 214 ? 102.186 144.656 126.792 1.00 56.55 214 GLU I C 1
ATOM 5081 O O . GLU F 1 214 ? 102.573 143.752 126.050 1.00 60.01 214 GLU I O 1
ATOM 5087 N N . THR F 1 215 ? 101.702 145.806 126.345 1.00 56.33 215 THR I N 1
ATOM 5088 C CA . THR F 1 215 ? 101.542 146.090 124.928 1.00 55.93 215 THR I CA 1
ATOM 5089 C C . THR F 1 215 ? 102.629 147.046 124.453 1.00 56.96 215 THR I C 1
ATOM 5090 O O . THR F 1 215 ? 103.164 147.842 125.221 1.00 60.78 215 THR I O 1
ATOM 5094 N N . LEU F 1 216 ? 102.957 146.950 123.169 1.00 58.25 216 LEU I N 1
ATOM 5095 C CA . LEU F 1 216 ? 103.984 147.780 122.559 1.00 59.34 216 LEU I CA 1
ATOM 5096 C C . LEU F 1 216 ? 103.485 148.250 121.203 1.00 63.21 216 LEU I C 1
ATOM 5097 O O . LEU F 1 216 ? 102.672 147.582 120.564 1.00 70.11 216 LEU I O 1
ATOM 5102 N N . TYR F 1 217 ? 103.970 149.409 120.768 1.00 62.01 217 TYR I N 1
ATOM 5103 C CA . TYR F 1 217 ? 103.550 149.987 119.494 1.00 65.87 217 TYR I CA 1
ATOM 5104 C C . TYR F 1 217 ? 104.710 150.806 118.953 1.00 69.98 217 TYR I C 1
ATOM 5105 O O . TYR F 1 217 ? 105.012 151.872 119.490 1.00 73.54 217 TYR I O 1
ATOM 5114 N N . SER F 1 218 ? 105.347 150.323 117.893 1.00 73.83 218 SER I N 1
ATOM 5115 C CA . SER F 1 218 ? 106.518 150.970 117.320 1.00 75.39 218 SER I CA 1
ATOM 5116 C C . SER F 1 218 ? 106.238 151.379 115.883 1.00 83.95 218 SER I C 1
ATOM 5117 O O . SER F 1 218 ? 105.820 150.551 115.070 1.00 91.19 218 SER I O 1
ATOM 5120 N N . ARG F 1 219 ? 106.475 152.651 115.574 1.00 84.16 219 ARG I N 1
ATOM 5121 C CA . ARG F 1 219 ? 106.324 153.180 114.218 1.00 91.46 219 ARG I CA 1
ATOM 5122 C C . ARG F 1 219 ? 107.544 154.052 113.944 1.00 96.91 219 ARG I C 1
ATOM 5123 O O . ARG F 1 219 ? 107.573 155.223 114.329 1.00 98.25 219 ARG I O 1
ATOM 5131 N N . THR F 1 220 ? 108.543 153.481 113.270 1.00 102.83 220 THR I N 1
ATOM 5132 C CA . THR F 1 220 ? 109.859 154.108 113.195 1.00 106.49 220 THR I CA 1
ATOM 5133 C C . THR F 1 220 ? 109.906 155.236 112.170 1.00 109.49 220 THR I C 1
ATOM 5134 O O . THR F 1 220 ? 110.231 156.378 112.504 1.00 109.08 220 THR I O 1
ATOM 5138 N N . ASP F 1 221 ? 109.611 154.928 110.908 1.00 113.33 221 ASP I N 1
ATOM 5139 C CA . ASP F 1 221 ? 109.814 155.909 109.847 1.00 118.15 221 ASP I CA 1
ATOM 5140 C C . ASP F 1 221 ? 108.690 156.935 109.783 1.00 118.00 221 ASP I C 1
ATOM 5141 O O . ASP F 1 221 ? 108.937 158.111 109.497 1.00 118.95 221 ASP I O 1
ATOM 5146 N N . GLY F 1 222 ? 107.455 156.516 110.038 1.00 116.47 222 GLY I N 1
ATOM 5147 C CA . GLY F 1 222 ? 106.313 157.392 109.908 1.00 116.44 222 GLY I CA 1
ATOM 5148 C C . GLY F 1 222 ? 105.628 157.345 108.562 1.00 120.60 222 GLY I C 1
ATOM 5149 O O . GLY F 1 222 ? 104.510 157.860 108.435 1.00 119.19 222 GLY I O 1
ATOM 5150 N N . SER F 1 223 ? 106.261 156.750 107.553 1.00 122.49 223 SER I N 1
ATOM 5151 C CA . SER F 1 223 ? 105.640 156.508 106.260 1.00 124.89 223 SER I CA 1
ATOM 5152 C C . SER F 1 223 ? 105.228 155.053 106.082 1.00 125.17 223 SER I C 1
ATOM 5153 O O . SER F 1 223 ? 104.837 154.657 104.980 1.00 126.43 223 SER I O 1
ATOM 5156 N N . ALA F 1 224 ? 105.314 154.254 107.140 1.00 122.83 224 ALA I N 1
ATOM 5157 C CA . ALA F 1 224 ? 104.936 152.853 107.158 1.00 120.88 224 ALA I CA 1
ATOM 5158 C C . ALA F 1 224 ? 103.975 152.615 108.311 1.00 118.88 224 ALA I C 1
ATOM 5159 O O . ALA F 1 224 ? 103.972 153.381 109.280 1.00 118.03 224 ALA I O 1
ATOM 5161 N N . PRO F 1 225 ? 103.120 151.595 108.220 1.00 118.65 225 PRO I N 1
ATOM 5162 C CA . PRO F 1 225 ? 102.266 151.252 109.363 1.00 117.21 225 PRO I CA 1
ATOM 5163 C C . PRO F 1 225 ? 103.077 150.754 110.550 1.00 111.97 225 PRO I C 1
ATOM 5164 O O . PRO F 1 225 ? 104.145 150.157 110.402 1.00 110.99 225 PRO I O 1
ATOM 5168 N N . GLY F 1 226 ? 102.556 151.021 111.740 1.00 104.22 226 GLY I N 1
ATOM 5169 C CA . GLY F 1 226 ? 103.235 150.620 112.949 1.00 97.80 226 GLY I CA 1
ATOM 5170 C C . GLY F 1 226 ? 103.077 149.147 113.243 1.00 95.90 226 GLY I C 1
ATOM 5171 O O . GLY F 1 226 ? 102.292 148.440 112.620 1.00 101.32 226 GLY I O 1
ATOM 5172 N N . ASP F 1 227 ? 103.858 148.682 114.212 1.00 91.47 227 ASP I N 1
ATOM 5173 C CA . ASP F 1 227 ? 103.820 147.301 114.659 1.00 88.30 227 ASP I CA 1
ATOM 5174 C C . ASP F 1 227 ? 102.997 147.188 115.939 1.00 84.93 227 ASP I C 1
ATOM 5175 O O . ASP F 1 227 ? 102.396 148.152 116.411 1.00 84.66 227 ASP I O 1
ATOM 5180 N N . ALA F 1 228 ? 102.974 145.985 116.504 1.00 81.30 228 ALA I N 1
ATOM 5181 C CA . ALA F 1 228 ? 102.305 145.723 117.769 1.00 73.85 228 ALA I CA 1
ATOM 5182 C C . ALA F 1 228 ? 102.938 144.492 118.391 1.00 73.90 228 ALA I C 1
ATOM 5183 O O . ALA F 1 228 ? 103.632 143.725 117.720 1.00 81.42 228 ALA I O 1
ATOM 5185 N N . GLY F 1 229 ? 102.697 144.313 119.683 1.00 67.39 229 GLY I N 1
ATOM 5186 C CA . GLY F 1 229 ? 103.240 143.169 120.386 1.00 65.25 229 GLY I CA 1
ATOM 5187 C C . GLY F 1 229 ? 102.713 143.073 121.797 1.00 64.15 229 GLY I C 1
ATOM 5188 O O . GLY F 1 229 ? 102.663 144.078 122.505 1.00 67.22 229 GLY I O 1
ATOM 5189 N N . VAL F 1 230 ? 102.306 141.881 122.221 1.00 61.46 230 VAL I N 1
ATOM 5190 C CA . VAL F 1 230 ? 101.716 141.666 123.535 1.00 58.09 230 VAL I CA 1
ATOM 5191 C C . VAL F 1 230 ? 102.540 140.622 124.272 1.00 60.87 230 VAL I C 1
ATOM 5192 O O . VAL F 1 230 ? 102.782 139.533 123.743 1.00 66.80 230 VAL I O 1
ATOM 5196 N N . SER F 1 231 ? 102.972 140.955 125.484 1.00 59.28 231 SER I N 1
ATOM 5197 C CA . SER F 1 231 ? 103.615 140.010 126.382 1.00 55.88 231 SER I CA 1
ATOM 5198 C C . SER F 1 231 ? 102.634 139.573 127.459 1.00 55.99 231 SER I C 1
ATOM 5199 O O . SER F 1 231 ? 101.582 140.174 127.655 1.00 59.92 231 SER I O 1
ATOM 5202 N N . TYR F 1 232 ? 102.988 138.502 128.158 1.00 54.33 232 TYR I N 1
ATOM 5203 C CA . TYR F 1 232 ? 102.174 137.974 129.241 1.00 53.64 232 TYR I CA 1
ATOM 5204 C C . TYR F 1 232 ? 103.067 137.683 130.434 1.00 53.21 232 TYR I C 1
ATOM 5205 O O . TYR F 1 232 ? 104.158 137.135 130.278 1.00 54.68 232 TYR I O 1
ATOM 5214 N N . LEU F 1 233 ? 102.600 138.050 131.624 1.00 50.80 233 LEU I N 1
ATOM 5215 C CA . LEU F 1 233 ? 103.421 138.057 132.824 1.00 47.32 233 LEU I CA 1
ATOM 5216 C C . LEU F 1 233 ? 102.781 137.212 133.917 1.00 47.96 233 LEU I C 1
ATOM 5217 O O . LEU F 1 233 ? 101.579 136.950 133.904 1.00 54.11 233 LEU I O 1
ATOM 5222 N N . THR F 1 234 ? 103.608 136.781 134.865 1.00 46.12 234 THR I N 1
ATOM 5223 C CA . THR F 1 234 ? 103.187 135.935 135.974 1.00 47.34 234 THR I CA 1
ATOM 5224 C C . THR F 1 234 ? 104.187 136.135 137.101 1.00 47.38 234 THR I C 1
ATOM 5225 O O . THR F 1 234 ? 105.386 136.217 136.848 1.00 49.10 234 THR I O 1
ATOM 5229 N N . ARG F 1 235 ? 103.694 136.246 138.333 1.00 45.96 235 ARG I N 1
ATOM 5230 C CA . ARG F 1 235 ? 104.571 136.314 139.496 1.00 43.95 235 ARG I CA 1
ATOM 5231 C C . ARG F 1 235 ? 103.877 135.645 140.669 1.00 45.49 235 ARG I C 1
ATOM 5232 O O . ARG F 1 235 ? 102.769 136.039 141.033 1.00 52.93 235 ARG I O 1
ATOM 5240 N N . TYR F 1 236 ? 104.519 134.640 141.257 1.00 43.16 236 TYR I N 1
ATOM 5241 C CA . TYR F 1 236 ? 103.970 133.910 142.394 1.00 44.51 236 TYR I CA 1
ATOM 5242 C C . TYR F 1 236 ? 104.951 133.986 143.553 1.00 46.52 236 TYR I C 1
ATOM 5243 O O . TYR F 1 236 ? 106.102 133.565 143.420 1.00 48.18 236 TYR I O 1
ATOM 5252 N N . VAL F 1 237 ? 104.491 134.501 144.688 1.00 47.55 237 VAL I N 1
ATOM 5253 C CA . VAL F 1 237 ? 105.281 134.595 145.910 1.00 47.24 237 VAL I CA 1
ATOM 5254 C C . VAL F 1 237 ? 104.697 133.626 146.925 1.00 52.23 237 VAL I C 1
ATOM 5255 O O . VAL F 1 237 ? 103.477 133.532 147.063 1.00 58.21 237 VAL I O 1
ATOM 5259 N N . SER F 1 238 ? 105.560 132.905 147.635 1.00 51.23 238 SER I N 1
ATOM 5260 C CA . SER F 1 238 ? 105.089 131.892 148.567 1.00 56.76 238 SER I CA 1
ATOM 5261 C C . SER F 1 238 ? 104.471 132.538 149.807 1.00 63.81 238 SER I C 1
ATOM 5262 O O . SER F 1 238 ? 104.573 133.746 150.030 1.00 65.87 238 SER I O 1
ATOM 5265 N N . LYS F 1 239 ? 103.802 131.705 150.614 1.00 67.27 239 LYS I N 1
ATOM 5266 C CA . LYS F 1 239 ? 103.111 132.197 151.805 1.00 67.38 239 LYS I CA 1
ATOM 5267 C C . LYS F 1 239 ? 104.091 132.703 152.855 1.00 70.58 239 LYS I C 1
ATOM 5268 O O . LYS F 1 239 ? 103.833 133.716 153.514 1.00 72.57 239 LYS I O 1
ATOM 5274 N N . LYS F 1 240 ? 105.219 132.020 153.021 1.00 68.67 240 LYS I N 1
ATOM 5275 C CA . LYS F 1 240 ? 106.266 132.469 153.927 1.00 66.71 240 LYS I CA 1
ATOM 5276 C C . LYS F 1 240 ? 107.159 133.533 153.308 1.00 64.89 240 LYS I C 1
ATOM 5277 O O . LYS F 1 240 ? 108.034 134.053 154.009 1.00 66.48 240 LYS I O 1
ATOM 5283 N N . GLN F 1 241 ? 106.952 133.840 152.020 1.00 63.12 241 GLN I N 1
ATOM 5284 C CA . GLN F 1 241 ? 107.726 134.814 151.243 1.00 62.03 241 GLN I CA 1
ATOM 5285 C C . GLN F 1 241 ? 109.211 134.467 151.209 1.00 60.22 241 GLN I C 1
ATOM 5286 O O . GLN F 1 241 ? 110.073 135.343 151.270 1.00 60.50 241 GLN I O 1
ATOM 5292 N N . ASP F 1 242 ? 109.512 133.175 151.097 1.00 58.83 242 ASP I N 1
ATOM 5293 C CA . ASP F 1 242 ? 110.886 132.716 151.006 1.00 55.46 242 ASP I CA 1
ATOM 5294 C C . ASP F 1 242 ? 111.277 132.233 149.619 1.00 54.91 242 ASP I C 1
ATOM 5295 O O . ASP F 1 242 ? 112.460 131.974 149.393 1.00 55.97 242 ASP I O 1
ATOM 5300 N N . TRP F 1 243 ? 110.332 132.099 148.690 1.00 52.71 243 TRP I N 1
ATOM 5301 C CA . TRP F 1 243 ? 110.690 131.833 147.306 1.00 47.72 243 TRP I CA 1
ATOM 5302 C C . TRP F 1 243 ? 109.682 132.496 146.381 1.00 47.61 243 TRP I C 1
ATOM 5303 O O . TRP F 1 243 ? 108.500 132.605 146.705 1.00 51.23 243 TRP I O 1
ATOM 5314 N N . ILE F 1 244 ? 110.175 132.968 145.235 1.00 44.68 244 ILE I N 1
ATOM 5315 C CA . ILE F 1 244 ? 109.398 133.732 144.263 1.00 41.05 244 ILE I CA 1
ATOM 5316 C C . ILE F 1 244 ? 109.614 133.119 142.886 1.00 41.53 244 ILE I C 1
ATOM 5317 O O . ILE F 1 244 ? 110.756 132.884 142.486 1.00 42.55 244 ILE I O 1
ATOM 5322 N N . PHE F 1 245 ? 108.528 132.869 142.160 1.00 43.34 245 PHE I N 1
ATOM 5323 C CA . PHE F 1 245 ? 108.588 132.457 140.764 1.00 40.96 245 PHE I CA 1
ATOM 5324 C C . PHE F 1 245 ? 108.056 133.581 139.886 1.00 43.84 245 PHE I C 1
ATOM 5325 O O . PHE F 1 245 ? 107.082 134.242 140.243 1.00 50.29 245 PHE I O 1
ATOM 5333 N N . SER F 1 246 ? 108.689 133.794 138.736 1.00 40.40 246 SER I N 1
ATOM 5334 C CA . SER F 1 246 ? 108.212 134.791 137.790 1.00 43.09 246 SER I CA 1
ATOM 5335 C C . SER F 1 246 ? 108.503 134.331 136.371 1.00 46.04 246 SER I C 1
ATOM 5336 O O . SER F 1 246 ? 109.590 133.829 136.090 1.00 50.48 246 SER I O 1
ATOM 5339 N N . GLY F 1 247 ? 107.537 134.513 135.484 1.00 45.93 247 GLY I N 1
ATOM 5340 C CA . GLY F 1 247 ? 107.688 134.089 134.106 1.00 46.73 247 GLY I CA 1
ATOM 5341 C C . GLY F 1 247 ? 107.166 135.138 133.150 1.00 50.32 247 GLY I C 1
ATOM 5342 O O . GLY F 1 247 ? 106.235 135.879 133.458 1.00 55.75 247 GLY I O 1
ATOM 5343 N N . GLN F 1 248 ? 107.788 135.197 131.975 1.00 49.65 248 GLN I N 1
ATOM 5344 C CA . GLN F 1 248 ? 107.397 136.117 130.918 1.00 49.79 248 GLN I CA 1
ATOM 5345 C C . GLN F 1 248 ? 107.312 135.370 129.599 1.00 53.18 248 GLN I C 1
ATOM 5346 O O . GLN F 1 248 ? 108.019 134.387 129.379 1.00 56.09 248 GLN I O 1
ATOM 5352 N N . LEU F 1 249 ? 106.440 135.850 128.718 1.00 55.33 249 LEU I N 1
ATOM 5353 C CA . LEU F 1 249 ? 106.253 135.265 127.389 1.00 57.17 249 LEU I CA 1
ATOM 5354 C C . LEU F 1 249 ? 106.209 136.430 126.404 1.00 60.89 249 LEU I C 1
ATOM 5355 O O . LEU F 1 249 ? 105.136 136.941 126.083 1.00 65.13 249 LEU I O 1
ATOM 5360 N N . GLN F 1 250 ? 107.378 136.828 125.913 1.00 61.80 250 GLN I N 1
ATOM 5361 C CA . GLN F 1 250 ? 107.548 138.137 125.304 1.00 64.69 250 GLN I CA 1
ATOM 5362 C C . GLN F 1 250 ? 107.019 138.169 123.873 1.00 69.60 250 GLN I C 1
ATOM 5363 O O . GLN F 1 250 ? 106.581 137.164 123.311 1.00 70.35 250 GLN I O 1
ATOM 5369 N N . ALA F 1 251 ? 107.047 139.368 123.288 1.00 72.07 251 ALA I N 1
ATOM 5370 C CA . ALA F 1 251 ? 106.524 139.587 121.945 1.00 74.44 251 ALA I CA 1
ATOM 5371 C C . ALA F 1 251 ? 107.474 139.096 120.865 1.00 79.18 251 ALA I C 1
ATOM 5372 O O . ALA F 1 251 ? 107.025 138.710 119.781 1.00 80.49 251 ALA I O 1
ATOM 5374 N N . ASN F 1 252 ? 108.781 139.103 121.135 1.00 81.61 252 ASN I N 1
ATOM 5375 C CA . ASN F 1 252 ? 109.786 138.677 120.170 1.00 83.34 252 ASN I CA 1
ATOM 5376 C C . ASN F 1 252 ? 110.110 137.193 120.274 1.00 81.27 252 ASN I C 1
ATOM 5377 O O . ASN F 1 252 ? 111.231 136.783 119.952 1.00 81.42 252 ASN I O 1
ATOM 5382 N N . GLY F 1 253 ? 109.160 136.380 120.728 1.00 79.51 253 GLY I N 1
ATOM 5383 C CA . GLY F 1 253 ? 109.328 134.946 120.794 1.00 79.23 253 GLY I CA 1
ATOM 5384 C C . GLY F 1 253 ? 110.061 134.433 122.011 1.00 77.84 253 GLY I C 1
ATOM 5385 O O . GLY F 1 253 ? 110.206 133.213 122.153 1.00 78.78 253 GLY I O 1
ATOM 5386 N N . ALA F 1 254 ? 110.511 135.314 122.898 1.00 73.03 254 ALA I N 1
ATOM 5387 C CA . ALA F 1 254 ? 111.309 134.900 124.037 1.00 67.74 254 ALA I CA 1
ATOM 5388 C C . ALA F 1 254 ? 110.438 134.236 125.101 1.00 63.46 254 ALA I C 1
ATOM 5389 O O . ALA F 1 254 ? 109.208 134.269 125.054 1.00 65.93 254 ALA I O 1
ATOM 5391 N N . LEU F 1 255 ? 111.106 133.615 126.068 1.00 60.78 255 LEU I N 1
ATOM 5392 C CA . LEU F 1 255 ? 110.427 132.969 127.187 1.00 55.39 255 LEU I CA 1
ATOM 5393 C C . LEU F 1 255 ? 111.414 132.932 128.342 1.00 55.09 255 LEU I C 1
ATOM 5394 O O . LEU F 1 255 ? 112.401 132.197 128.279 1.00 60.39 255 LEU I O 1
ATOM 5399 N N . ILE F 1 256 ? 111.150 133.707 129.387 1.00 51.54 256 ILE I N 1
ATOM 5400 C CA . ILE F 1 256 ? 112.047 133.832 130.528 1.00 49.82 256 ILE I CA 1
ATOM 5401 C C . ILE F 1 256 ? 111.346 133.272 131.756 1.00 49.79 256 ILE I C 1
ATOM 5402 O O . ILE F 1 256 ? 110.190 133.610 132.019 1.00 55.84 256 ILE I O 1
ATOM 5407 N N . ALA F 1 257 ? 112.038 132.413 132.496 1.00 46.98 257 ALA I N 1
ATOM 5408 C CA . ALA F 1 257 ? 111.536 131.868 133.747 1.00 44.13 257 ALA I CA 1
ATOM 5409 C C . ALA F 1 257 ? 112.602 132.024 134.820 1.00 46.74 257 ALA I C 1
ATOM 5410 O O . ALA F 1 257 ? 113.788 131.848 134.545 1.00 51.91 257 ALA I O 1
ATOM 5412 N N . SER F 1 258 ? 112.182 132.354 136.039 1.00 45.14 258 SER I N 1
ATOM 5413 C CA . SER F 1 258 ? 113.112 132.640 137.120 1.00 42.25 258 SER I CA 1
ATOM 5414 C C . SER F 1 258 ? 112.599 132.051 138.423 1.00 41.09 258 SER I C 1
ATOM 5415 O O . SER F 1 258 ? 111.395 131.901 138.615 1.00 46.73 258 SER I O 1
ATOM 5418 N N . LEU F 1 259 ? 113.523 131.733 139.323 1.00 38.48 259 LEU I N 1
ATOM 5419 C CA . LEU F 1 259 ? 113.169 131.303 140.669 1.00 38.04 259 LEU I CA 1
ATOM 5420 C C . LEU F 1 259 ? 114.185 131.852 141.655 1.00 39.45 259 LEU I C 1
ATOM 5421 O O . LEU F 1 259 ? 115.385 131.640 141.487 1.00 41.90 259 LEU I O 1
ATOM 5426 N N . TRP F 1 260 ? 113.703 132.542 142.679 1.00 39.91 260 TRP I N 1
ATOM 5427 C CA . TRP F 1 260 ? 114.515 133.075 143.759 1.00 38.49 260 TRP I CA 1
ATOM 5428 C C . TRP F 1 260 ? 114.233 132.277 145.023 1.00 41.44 260 TRP I C 1
ATOM 5429 O O . TRP F 1 260 ? 113.139 131.749 145.193 1.00 47.99 260 TRP I O 1
ATOM 5440 N N . ARG F 1 261 ? 115.231 132.151 145.891 1.00 40.53 261 ARG I N 1
ATOM 5441 C CA . ARG F 1 261 ? 115.028 131.512 147.184 1.00 43.42 261 ARG I CA 1
ATOM 5442 C C . ARG F 1 261 ? 115.966 132.137 148.202 1.00 46.89 261 ARG I C 1
ATOM 5443 O O . ARG F 1 261 ? 117.135 132.377 147.904 1.00 50.78 261 ARG I O 1
ATOM 5451 N N . LYS F 1 262 ? 115.451 132.399 149.397 1.00 47.51 262 LYS I N 1
ATOM 5452 C CA . LYS F 1 262 ? 116.257 132.878 150.512 1.00 48.98 262 LYS I CA 1
ATOM 5453 C C . LYS F 1 262 ? 116.625 131.683 151.380 1.00 55.03 262 LYS I C 1
ATOM 5454 O O . LYS F 1 262 ? 115.769 131.124 152.071 1.00 59.58 262 LYS I O 1
ATOM 5460 N N . VAL F 1 263 ? 117.899 131.298 151.351 1.00 55.78 263 VAL I N 1
ATOM 5461 C CA . VAL F 1 263 ? 118.330 130.063 152.000 1.00 56.39 263 VAL I CA 1
ATOM 5462 C C . VAL F 1 263 ? 118.525 130.276 153.494 1.00 58.96 263 VAL I C 1
ATOM 5463 O O . VAL F 1 263 ? 117.910 129.598 154.323 1.00 62.44 263 VAL I O 1
ATOM 5467 N N . ALA F 1 264 ? 119.392 131.214 153.855 1.00 57.62 264 ALA I N 1
ATOM 5468 C CA . ALA F 1 264 ? 119.592 131.601 155.243 1.00 59.08 264 ALA I CA 1
ATOM 5469 C C . ALA F 1 264 ? 119.365 133.097 155.351 1.00 61.17 264 ALA I C 1
ATOM 5470 O O . ALA F 1 264 ? 118.865 133.714 154.409 1.00 62.92 264 ALA I O 1
ATOM 5472 N N . GLN F 1 265 ? 119.720 133.701 156.479 1.00 62.16 265 GLN I N 1
ATOM 5473 C CA . GLN F 1 265 ? 119.589 135.147 156.574 1.00 65.60 265 GLN I CA 1
ATOM 5474 C C . GLN F 1 265 ? 120.693 135.889 155.836 1.00 68.38 265 GLN I C 1
ATOM 5475 O O . GLN F 1 265 ? 120.585 137.106 155.657 1.00 72.82 265 GLN I O 1
ATOM 5481 N N . ASN F 1 266 ? 121.743 135.195 155.401 1.00 65.27 266 ASN I N 1
ATOM 5482 C CA . ASN F 1 266 ? 122.827 135.804 154.653 1.00 60.82 266 ASN I CA 1
ATOM 5483 C C . ASN F 1 266 ? 122.978 135.274 153.236 1.00 57.35 266 ASN I C 1
ATOM 5484 O O . ASN F 1 266 ? 123.728 135.868 152.458 1.00 59.79 266 ASN I O 1
ATOM 5489 N N . VAL F 1 267 ? 122.300 134.188 152.876 1.00 54.76 267 VAL I N 1
ATOM 5490 C CA . VAL F 1 267 ? 122.509 133.505 151.605 1.00 50.11 267 VAL I CA 1
ATOM 5491 C C . VAL F 1 267 ? 121.215 133.539 150.803 1.00 51.84 267 VAL I C 1
ATOM 5492 O O . VAL F 1 267 ? 120.147 133.211 151.327 1.00 55.07 267 VAL I O 1
ATOM 5496 N N . GLU F 1 268 ? 121.314 133.939 149.537 1.00 47.92 268 GLU I N 1
ATOM 5497 C CA . GLU F 1 268 ? 120.222 133.854 148.580 1.00 43.74 268 GLU I CA 1
ATOM 5498 C C . GLU F 1 268 ? 120.702 133.090 147.356 1.00 43.87 268 GLU I C 1
ATOM 5499 O O . GLU F 1 268 ? 121.900 132.999 147.096 1.00 47.57 268 GLU I O 1
ATOM 5505 N N . ALA F 1 269 ? 119.760 132.528 146.604 1.00 40.53 269 ALA I N 1
ATOM 5506 C CA . ALA F 1 269 ? 120.096 131.756 145.417 1.00 38.63 269 ALA I CA 1
ATOM 5507 C C . ALA F 1 269 ? 119.061 132.008 144.333 1.00 38.35 269 ALA I C 1
ATOM 5508 O O . ALA F 1 269 ? 117.932 132.406 144.610 1.00 41.94 269 ALA I O 1
ATOM 5510 N N . GLY F 1 270 ? 119.458 131.767 143.088 1.00 35.75 270 GLY I N 1
ATOM 5511 C CA . GLY F 1 270 ? 118.571 132.010 141.967 1.00 35.38 270 GLY I CA 1
ATOM 5512 C C . GLY F 1 270 ? 118.945 131.191 140.756 1.00 36.52 270 GLY I C 1
ATOM 5513 O O . GLY F 1 270 ? 120.076 130.721 140.627 1.00 40.32 270 GLY I O 1
ATOM 5514 N N . ILE F 1 271 ? 117.974 131.023 139.863 1.00 37.06 271 ILE I N 1
ATOM 5515 C CA . ILE F 1 271 ? 118.191 130.349 138.586 1.00 38.24 271 ILE I CA 1
ATOM 5516 C C . ILE F 1 271 ? 117.285 131.000 137.548 1.00 40.44 271 ILE I C 1
ATOM 5517 O O . ILE F 1 271 ? 116.152 131.377 137.849 1.00 45.41 271 ILE I O 1
ATOM 5522 N N . GLU F 1 272 ? 117.801 131.180 136.334 1.00 41.92 272 GLU I N 1
ATOM 5523 C CA . GLU F 1 272 ? 117.054 131.820 135.263 1.00 43.93 272 GLU I CA 1
ATOM 5524 C C . GLU F 1 272 ? 117.318 131.102 133.950 1.00 48.26 272 GLU I C 1
ATOM 5525 O O . GLU F 1 272 ? 118.459 130.749 133.652 1.00 52.96 272 GLU I O 1
ATOM 5531 N N . THR F 1 273 ? 116.263 130.896 133.164 1.00 49.24 273 THR I N 1
ATOM 5532 C CA . THR F 1 273 ? 116.344 130.204 131.884 1.00 51.41 273 THR I CA 1
ATOM 5533 C C . THR F 1 273 ? 115.696 131.064 130.809 1.00 52.47 273 THR I C 1
ATOM 5534 O O . THR F 1 273 ? 114.580 131.550 130.996 1.00 56.43 273 THR I O 1
ATOM 5538 N N . THR F 1 274 ? 116.397 131.259 129.695 1.00 54.09 274 THR I N 1
ATOM 5539 C CA . THR F 1 274 ? 115.894 132.030 128.567 1.00 57.29 274 THR I CA 1
ATOM 5540 C C . THR F 1 274 ? 115.880 131.164 127.316 1.00 63.48 274 THR I C 1
ATOM 5541 O O . THR F 1 274 ? 116.899 130.565 126.963 1.00 68.90 274 THR I O 1
ATOM 5545 N N . LEU F 1 275 ? 114.731 131.098 126.651 1.00 63.99 275 LEU I N 1
ATOM 5546 C CA . LEU F 1 275 ? 114.596 130.457 125.350 1.00 65.85 275 LEU I CA 1
ATOM 5547 C C . LEU F 1 275 ? 114.096 131.490 124.356 1.00 71.23 275 LEU I C 1
ATOM 5548 O O . LEU F 1 275 ? 113.081 132.144 124.603 1.00 74.85 275 LEU I O 1
ATOM 5553 N N . GLN F 1 276 ? 114.796 131.637 123.238 1.00 77.50 276 GLN I N 1
ATOM 5554 C CA . GLN F 1 276 ? 114.402 132.596 122.216 1.00 82.81 276 GLN I CA 1
ATOM 5555 C C . GLN F 1 276 ? 114.306 131.902 120.869 1.00 90.55 276 GLN I C 1
ATOM 5556 O O . GLN F 1 276 ? 115.256 131.243 120.439 1.00 94.84 276 GLN I O 1
ATOM 5562 N N . ALA F 1 277 ? 113.168 132.060 120.204 1.00 92.81 277 ALA I N 1
ATOM 5563 C CA . ALA F 1 277 ? 112.932 131.457 118.903 1.00 99.71 277 ALA I CA 1
ATOM 5564 C C . ALA F 1 277 ? 113.191 132.469 117.796 1.00 105.78 277 ALA I C 1
ATOM 5565 O O . ALA F 1 277 ? 113.050 133.679 117.988 1.00 101.18 277 ALA I O 1
ATOM 5567 N N . GLY F 1 278 ? 113.576 131.959 116.632 1.00 114.85 278 GLY I N 1
ATOM 5568 C CA . GLY F 1 278 ? 113.876 132.820 115.503 1.00 123.87 278 GLY I CA 1
ATOM 5569 C C . GLY F 1 278 ? 113.995 132.010 114.232 1.00 132.09 278 GLY I C 1
ATOM 5570 O O . GLY F 1 278 ? 113.847 130.786 114.229 1.00 132.94 278 GLY I O 1
ATOM 5571 N N . MET F 1 279 ? 114.268 132.720 113.141 1.00 136.30 279 MET I N 1
ATOM 5572 C CA . MET F 1 279 ? 114.425 132.119 111.826 1.00 139.27 279 MET I CA 1
ATOM 5573 C C . MET F 1 279 ? 115.858 132.294 111.342 1.00 141.34 279 MET I C 1
ATOM 5574 O O . MET F 1 279 ? 116.564 133.214 111.764 1.00 141.71 279 MET I O 1
ATOM 5579 N N . VAL F 1 280 ? 116.281 131.396 110.456 1.00 144.24 280 VAL I N 1
ATOM 5580 C CA . VAL F 1 280 ? 117.625 131.444 109.887 1.00 145.45 280 VAL I CA 1
ATOM 5581 C C . VAL F 1 280 ? 117.778 132.636 108.948 1.00 145.88 280 VAL I C 1
ATOM 5582 O O . VAL F 1 280 ? 116.791 133.193 108.467 1.00 146.61 280 VAL I O 1
ATOM 5586 N N . ILE F 1 293 ? 113.791 130.814 107.093 1.00 146.41 293 ILE I N 1
ATOM 5587 C CA . ILE F 1 293 ? 112.974 129.800 106.440 1.00 149.18 293 ILE I CA 1
ATOM 5588 C C . ILE F 1 293 ? 112.990 128.504 107.245 1.00 149.98 293 ILE I C 1
ATOM 5589 O O . ILE F 1 293 ? 112.261 127.562 106.936 1.00 149.47 293 ILE I O 1
ATOM 5594 N N . GLN F 1 294 ? 113.826 128.463 108.278 1.00 148.90 294 GLN I N 1
ATOM 5595 C CA . GLN F 1 294 ? 113.939 127.323 109.172 1.00 146.40 294 GLN I CA 1
ATOM 5596 C C . GLN F 1 294 ? 113.780 127.789 110.611 1.00 142.87 294 GLN I C 1
ATOM 5597 O O . GLN F 1 294 ? 114.133 128.926 110.937 1.00 140.78 294 GLN I O 1
ATOM 5603 N N . PRO F 1 295 ? 113.236 126.943 111.487 1.00 141.20 295 PRO I N 1
ATOM 5604 C CA . PRO F 1 295 ? 113.178 127.299 112.909 1.00 137.29 295 PRO I CA 1
ATOM 5605 C C . PRO F 1 295 ? 114.560 127.325 113.542 1.00 133.15 295 PRO I C 1
ATOM 5606 O O . PRO F 1 295 ? 115.468 126.590 113.146 1.00 133.97 295 PRO I O 1
ATOM 5610 N N . THR F 1 296 ? 114.712 128.195 114.537 1.00 128.23 296 THR I N 1
ATOM 5611 C CA . THR F 1 296 ? 115.966 128.319 115.273 1.00 121.85 296 THR I CA 1
ATOM 5612 C C . THR F 1 296 ? 115.644 128.746 116.694 1.00 116.18 296 THR I C 1
ATOM 5613 O O . THR F 1 296 ? 115.041 129.803 116.898 1.00 114.81 296 THR I O 1
ATOM 5617 N N . VAL F 1 297 ? 116.037 127.930 117.668 1.00 112.15 297 VAL I N 1
ATOM 5618 C CA . VAL F 1 297 ? 115.806 128.209 119.079 1.00 103.21 297 VAL I CA 1
ATOM 5619 C C . VAL F 1 297 ? 117.154 128.290 119.779 1.00 98.11 297 VAL I C 1
ATOM 5620 O O . VAL F 1 297 ? 117.966 127.364 119.683 1.00 99.24 297 VAL I O 1
ATOM 5624 N N . GLU F 1 298 ? 117.385 129.394 120.481 1.00 93.76 298 GLU I N 1
ATOM 5625 C CA . GLU F 1 298 ? 118.612 129.633 121.225 1.00 90.08 298 GLU I CA 1
ATOM 5626 C C . GLU F 1 298 ? 118.295 129.658 122.714 1.00 85.84 298 GLU I C 1
ATOM 5627 O O . GLU F 1 298 ? 117.441 130.433 123.154 1.00 86.61 298 GLU I O 1
ATOM 5633 N N . GLY F 1 299 ? 118.992 128.828 123.489 1.00 82.09 299 GLY I N 1
ATOM 5634 C CA . GLY F 1 299 ? 118.676 128.659 124.889 1.00 72.73 299 GLY I CA 1
ATOM 5635 C C . GLY F 1 299 ? 119.858 128.977 125.782 1.00 72.53 299 GLY I C 1
ATOM 5636 O O . GLY F 1 299 ? 121.009 128.994 125.351 1.00 78.67 299 GLY I O 1
ATOM 5637 N N . SER F 1 300 ? 119.546 129.235 127.050 1.00 67.28 300 SER I N 1
ATOM 5638 C CA . SER F 1 300 ? 120.551 129.554 128.055 1.00 64.37 300 SER I CA 1
ATOM 5639 C C . SER F 1 300 ? 119.985 129.229 129.427 1.00 62.08 300 SER I C 1
ATOM 5640 O O . SER F 1 300 ? 118.770 129.182 129.617 1.00 64.86 300 SER I O 1
ATOM 5643 N N . THR F 1 301 ? 120.881 129.000 130.384 1.00 58.05 301 THR I N 1
ATOM 5644 C CA . THR F 1 301 ? 120.493 128.740 131.766 1.00 54.44 301 THR I CA 1
ATOM 5645 C C . THR F 1 301 ? 121.613 129.205 132.680 1.00 54.51 301 THR I C 1
ATOM 5646 O O . THR F 1 301 ? 122.761 128.794 132.510 1.00 59.90 301 THR I O 1
ATOM 5650 N N . THR F 1 302 ? 121.274 130.044 133.649 1.00 49.87 302 THR I N 1
ATOM 5651 C CA . THR F 1 302 ? 122.229 130.629 134.574 1.00 45.52 302 THR I CA 1
ATOM 5652 C C . THR F 1 302 ? 121.819 130.281 135.996 1.00 42.46 302 THR I C 1
ATOM 5653 O O . THR F 1 302 ? 120.628 130.189 136.293 1.00 45.57 302 THR I O 1
ATOM 5657 N N . ILE F 1 303 ? 122.797 130.063 136.870 1.00 42.07 303 ILE I N 1
ATOM 5658 C CA . ILE F 1 303 ? 122.541 129.775 138.277 1.00 41.57 303 ILE I CA 1
ATOM 5659 C C . ILE F 1 303 ? 123.561 130.541 139.114 1.00 43.93 303 ILE I C 1
ATOM 5660 O O . ILE F 1 303 ? 124.721 130.682 138.719 1.00 48.68 303 ILE I O 1
ATOM 5665 N N . GLY F 1 304 ? 123.115 131.100 140.241 1.00 41.27 304 GLY I N 1
ATOM 5666 C CA . GLY F 1 304 ? 123.980 131.947 141.037 1.00 39.52 304 GLY I CA 1
ATOM 5667 C C . GLY F 1 304 ? 123.597 131.963 142.499 1.00 39.54 304 GLY I C 1
ATOM 5668 O O . GLY F 1 304 ? 122.577 131.408 142.903 1.00 44.22 304 GLY I O 1
ATOM 5669 N N . ALA F 1 305 ? 124.447 132.607 143.296 1.00 41.07 305 ALA I N 1
ATOM 5670 C CA . ALA F 1 305 ? 124.226 132.736 144.728 1.00 40.19 305 ALA I CA 1
ATOM 5671 C C . ALA F 1 305 ? 124.885 134.010 145.230 1.00 38.81 305 ALA I C 1
ATOM 5672 O O . ALA F 1 305 ? 125.846 134.498 144.637 1.00 42.52 305 ALA I O 1
ATOM 5674 N N . LYS F 1 306 ? 124.363 134.544 146.330 1.00 37.53 306 LYS I N 1
ATOM 5675 C CA . LYS F 1 306 ? 124.897 135.752 146.943 1.00 38.88 306 LYS I CA 1
ATOM 5676 C C . LYS F 1 306 ? 125.083 135.530 148.435 1.00 42.95 306 LYS I C 1
ATOM 5677 O O . LYS F 1 306 ? 124.154 135.099 149.119 1.00 46.18 306 LYS I O 1
ATOM 5683 N N . TYR F 1 307 ? 126.280 135.828 148.932 1.00 41.64 307 TYR I N 1
ATOM 5684 C CA . TYR F 1 307 ? 126.609 135.746 150.350 1.00 44.47 307 TYR I CA 1
ATOM 5685 C C . TYR F 1 307 ? 126.927 137.149 150.834 1.00 48.80 307 TYR I C 1
ATOM 5686 O O . TYR F 1 307 ? 127.828 137.797 150.298 1.00 49.98 307 TYR I O 1
ATOM 5695 N N . GLU F 1 308 ? 126.207 137.614 151.845 1.00 52.11 308 GLU I N 1
ATOM 5696 C CA . GLU F 1 308 ? 126.349 138.979 152.320 1.00 52.35 308 GLU I CA 1
ATOM 5697 C C . GLU F 1 308 ? 126.660 138.980 153.806 1.00 56.79 308 GLU I C 1
ATOM 5698 O O . GLU F 1 308 ? 125.976 138.319 154.589 1.00 60.55 308 GLU I O 1
ATOM 5704 N N . TYR F 1 309 ? 127.688 139.730 154.185 1.00 56.00 309 TYR I N 1
ATOM 5705 C CA . TYR F 1 309 ? 128.122 139.815 155.570 1.00 59.45 309 TYR I CA 1
ATOM 5706 C C . TYR F 1 309 ? 128.227 141.268 156.003 1.00 64.72 309 TYR I C 1
ATOM 5707 O O . TYR F 1 309 ? 127.773 142.166 155.290 1.00 64.77 309 TYR I O 1
ATOM 5716 N N . ARG F 1 310 ? 128.813 141.510 157.175 1.00 67.84 310 ARG I N 1
ATOM 5717 C CA . ARG F 1 310 ? 128.895 142.873 157.684 1.00 67.85 310 ARG I CA 1
ATOM 5718 C C . ARG F 1 310 ? 129.943 143.695 156.949 1.00 69.53 310 ARG I C 1
ATOM 5719 O O . ARG F 1 310 ? 129.818 144.920 156.868 1.00 74.12 310 ARG I O 1
ATOM 5727 N N . GLN F 1 311 ? 130.970 143.051 156.401 1.00 66.04 311 GLN I N 1
ATOM 5728 C CA . GLN F 1 311 ? 132.064 143.767 155.769 1.00 62.71 311 GLN I CA 1
ATOM 5729 C C . GLN F 1 311 ? 132.343 143.351 154.335 1.00 61.10 311 GLN I C 1
ATOM 5730 O O . GLN F 1 311 ? 133.279 143.885 153.734 1.00 60.96 311 GLN I O 1
ATOM 5736 N N . SER F 1 312 ? 131.575 142.426 153.766 1.00 59.49 312 SER I N 1
ATOM 5737 C CA . SER F 1 312 ? 131.846 141.978 152.409 1.00 52.41 312 SER I CA 1
ATOM 5738 C C . SER F 1 312 ? 130.582 141.406 151.789 1.00 51.69 312 SER I C 1
ATOM 5739 O O . SER F 1 312 ? 129.750 140.816 152.477 1.00 57.17 312 SER I O 1
ATOM 5742 N N . VAL F 1 313 ? 130.453 141.594 150.477 1.00 47.06 313 VAL I N 1
ATOM 5743 C CA . VAL F 1 313 ? 129.380 141.019 149.675 1.00 43.58 313 VAL I CA 1
ATOM 5744 C C . VAL F 1 313 ? 130.022 140.196 148.569 1.00 42.21 313 VAL I C 1
ATOM 5745 O O . VAL F 1 313 ? 130.936 140.672 147.891 1.00 48.18 313 VAL I O 1
ATOM 5749 N N . TYR F 1 314 ? 129.553 138.968 148.391 1.00 40.42 314 TYR I N 1
ATOM 5750 C CA . TYR F 1 314 ? 130.072 138.060 147.382 1.00 38.08 314 TYR I CA 1
ATOM 5751 C C . TYR F 1 314 ? 128.947 137.620 146.457 1.00 40.76 314 TYR I C 1
ATOM 5752 O O . TYR F 1 314 ? 127.839 137.340 146.912 1.00 45.51 314 TYR I O 1
ATOM 5761 N N . ARG F 1 315 ? 129.233 137.564 145.159 1.00 37.78 315 ARG I N 1
ATOM 5762 C CA . ARG F 1 315 ? 128.331 137.000 144.164 1.00 35.25 315 ARG I CA 1
ATOM 5763 C C . ARG F 1 315 ? 129.105 136.063 143.255 1.00 37.89 315 ARG I C 1
ATOM 5764 O O . ARG F 1 315 ? 130.211 136.385 142.824 1.00 42.45 315 ARG I O 1
ATOM 5772 N N . GLY F 1 316 ? 128.517 134.912 142.951 1.00 37.89 316 GLY I N 1
ATOM 5773 C CA . GLY F 1 316 ? 129.156 133.944 142.081 1.00 39.39 316 GLY I CA 1
ATOM 5774 C C . GLY F 1 316 ? 128.169 133.288 141.143 1.00 41.17 316 GLY I C 1
ATOM 5775 O O . GLY F 1 316 ? 127.036 133.022 141.535 1.00 46.32 316 GLY I O 1
ATOM 5776 N N . THR F 1 317 ? 128.583 133.003 139.912 1.00 40.81 317 THR I N 1
ATOM 5777 C CA . THR F 1 317 ? 127.651 132.674 138.846 1.00 42.72 317 THR I CA 1
ATOM 5778 C C . THR F 1 317 ? 128.224 131.543 137.994 1.00 44.82 317 THR I C 1
ATOM 5779 O O . THR F 1 317 ? 129.427 131.473 137.752 1.00 49.43 317 THR I O 1
ATOM 5783 N N . LEU F 1 318 ? 127.344 130.644 137.551 1.00 45.45 318 LEU I N 1
ATOM 5784 C CA . LEU F 1 318 ? 127.672 129.604 136.587 1.00 45.57 318 LEU I CA 1
ATOM 5785 C C . LEU F 1 318 ? 126.709 129.720 135.418 1.00 49.90 318 LEU I C 1
ATOM 5786 O O . LEU F 1 318 ? 125.560 130.119 135.590 1.00 53.70 318 LEU I O 1
ATOM 5791 N N . ASP F 1 319 ? 127.180 129.361 134.232 1.00 53.33 319 ASP I N 1
ATOM 5792 C CA . ASP F 1 319 ? 126.420 129.531 133.003 1.00 52.91 319 ASP I CA 1
ATOM 5793 C C . ASP F 1 319 ? 126.478 128.246 132.192 1.00 57.20 319 ASP I C 1
ATOM 5794 O O . ASP F 1 319 ? 127.416 127.458 132.320 1.00 63.41 319 ASP I O 1
ATOM 5799 N N . SER F 1 320 ? 125.469 128.034 131.352 1.00 56.32 320 SER I N 1
ATOM 5800 C CA . SER F 1 320 ? 125.440 126.842 130.515 1.00 61.21 320 SER I CA 1
ATOM 5801 C C . SER F 1 320 ? 126.250 126.993 129.235 1.00 65.45 320 SER I C 1
ATOM 5802 O O . SER F 1 320 ? 126.341 126.033 128.465 1.00 67.02 320 SER I O 1
ATOM 5805 N N . ASN F 1 321 ? 126.831 128.163 128.985 1.00 65.30 321 ASN I N 1
ATOM 5806 C CA . ASN F 1 321 ? 127.714 128.382 127.849 1.00 64.36 321 ASN I CA 1
ATOM 5807 C C . ASN F 1 321 ? 129.182 128.250 128.219 1.00 64.67 321 ASN I C 1
ATOM 5808 O O . ASN F 1 321 ? 130.046 128.580 127.403 1.00 67.27 321 ASN I O 1
ATOM 5813 N N . GLY F 1 322 ? 129.485 127.789 129.427 1.00 62.98 322 GLY I N 1
ATOM 5814 C CA . GLY F 1 322 ? 130.855 127.621 129.854 1.00 60.17 322 GLY I CA 1
ATOM 5815 C C . GLY F 1 322 ? 131.492 128.822 130.509 1.00 59.20 322 GLY I C 1
ATOM 5816 O O . GLY F 1 322 ? 132.721 128.883 130.580 1.00 64.92 322 GLY I O 1
ATOM 5817 N N . LYS F 1 323 ? 130.706 129.780 130.988 1.00 55.42 323 LYS I N 1
ATOM 5818 C CA . LYS F 1 323 ? 131.230 130.951 131.675 1.00 51.08 323 LYS I CA 1
ATOM 5819 C C . LYS F 1 323 ? 131.048 130.811 133.177 1.00 51.61 323 LYS I C 1
ATOM 5820 O O . LYS F 1 323 ? 129.979 130.422 133.648 1.00 56.25 323 LYS I O 1
ATOM 5826 N N . VAL F 1 324 ? 132.102 131.123 133.927 1.00 48.91 324 VAL I N 1
ATOM 5827 C CA . VAL F 1 324 ? 132.043 131.249 135.377 1.00 44.14 324 VAL I CA 1
ATOM 5828 C C . VAL F 1 324 ? 132.480 132.663 135.728 1.00 43.54 324 VAL I C 1
ATOM 5829 O O . VAL F 1 324 ? 133.278 133.268 135.008 1.00 48.08 324 VAL I O 1
ATOM 5833 N N . ALA F 1 325 ? 131.907 133.221 136.788 1.00 40.68 325 ALA I N 1
ATOM 5834 C CA . ALA F 1 325 ? 132.202 134.599 137.143 1.00 38.88 325 ALA I CA 1
ATOM 5835 C C . ALA F 1 325 ? 132.060 134.780 138.643 1.00 39.87 325 ALA I C 1
ATOM 5836 O O . ALA F 1 325 ? 131.374 134.013 139.317 1.00 43.66 325 ALA I O 1
ATOM 5838 N N . CYS F 1 326 ? 132.736 135.798 139.162 1.00 39.72 326 CYS I N 1
ATOM 5839 C CA . CYS F 1 326 ? 132.611 136.168 140.560 1.00 37.81 326 CYS I CA 1
ATOM 5840 C C . CYS F 1 326 ? 132.728 137.678 140.684 1.00 37.02 326 CYS I C 1
ATOM 5841 O O . CYS F 1 326 ? 133.306 138.349 139.831 1.00 39.87 326 CYS I O 1
ATOM 5844 N N . PHE F 1 327 ? 132.141 138.208 141.751 1.00 36.07 327 PHE I N 1
ATOM 5845 C CA . PHE F 1 327 ? 132.223 139.623 142.077 1.00 36.53 327 PHE I CA 1
ATOM 5846 C C . PHE F 1 327 ? 132.342 139.746 143.585 1.00 37.87 327 PHE I C 1
ATOM 5847 O O . PHE F 1 327 ? 131.524 139.187 144.316 1.00 42.20 327 PHE I O 1
ATOM 5855 N N . LEU F 1 328 ? 133.354 140.470 144.048 1.00 38.12 328 LEU I N 1
ATOM 5856 C CA . LEU F 1 328 ? 133.593 140.648 145.472 1.00 38.70 328 LEU I CA 1
ATOM 5857 C C . LEU F 1 328 ? 133.747 142.126 145.786 1.00 40.60 328 LEU I C 1
ATOM 5858 O O . LEU F 1 328 ? 134.528 142.821 145.134 1.00 44.07 328 LEU I O 1
ATOM 5863 N N . GLU F 1 329 ? 133.000 142.602 146.773 1.00 42.39 329 GLU I N 1
ATOM 5864 C CA . GLU F 1 329 ? 133.177 143.936 147.328 1.00 45.77 329 GLU I CA 1
ATOM 5865 C C . GLU F 1 329 ? 133.631 143.805 148.772 1.00 48.30 329 GLU I C 1
ATOM 5866 O O . GLU F 1 329 ? 132.970 143.145 149.572 1.00 50.25 329 GLU I O 1
ATOM 5872 N N . ARG F 1 330 ? 134.751 144.435 149.103 1.00 49.02 330 ARG I N 1
ATOM 5873 C CA . ARG F 1 330 ? 135.418 144.242 150.385 1.00 51.08 330 ARG I CA 1
ATOM 5874 C C . ARG F 1 330 ? 135.590 145.595 151.059 1.00 53.89 330 ARG I C 1
ATOM 5875 O O . ARG F 1 330 ? 136.353 146.436 150.580 1.00 56.87 330 ARG I O 1
ATOM 5883 N N . LYS F 1 331 ? 134.896 145.802 152.175 1.00 53.58 331 LYS I N 1
ATOM 5884 C CA . LYS F 1 331 ? 134.888 147.092 152.867 1.00 53.96 331 LYS I CA 1
ATOM 5885 C C . LYS F 1 331 ? 136.045 147.129 153.854 1.00 57.00 331 LYS I C 1
ATOM 5886 O O . LYS F 1 331 ? 135.918 146.732 155.009 1.00 62.55 331 LYS I O 1
ATOM 5892 N N . VAL F 1 332 ? 137.191 147.631 153.389 1.00 55.98 332 VAL I N 1
ATOM 5893 C CA . VAL F 1 332 ? 138.398 147.680 154.210 1.00 58.44 332 VAL I CA 1
ATOM 5894 C C . VAL F 1 332 ? 138.411 148.853 155.170 1.00 64.09 332 VAL I C 1
ATOM 5895 O O . VAL F 1 332 ? 139.316 148.949 156.005 1.00 70.29 332 VAL I O 1
ATOM 5899 N N . LEU F 1 333 ? 137.433 149.743 155.072 1.00 63.41 333 LEU I N 1
ATOM 5900 C CA . LEU F 1 333 ? 137.329 150.937 155.894 1.00 62.90 333 LEU I CA 1
ATOM 5901 C C . LEU F 1 333 ? 135.869 151.362 155.890 1.00 64.90 333 LEU I C 1
ATOM 5902 O O . LEU F 1 333 ? 135.118 150.970 154.991 1.00 66.15 333 LEU I O 1
ATOM 5907 N N . PRO F 1 334 ? 135.422 152.128 156.891 1.00 67.93 334 PRO I N 1
ATOM 5908 C CA . PRO F 1 334 ? 134.036 152.627 156.855 1.00 68.38 334 PRO I CA 1
ATOM 5909 C C . PRO F 1 334 ? 133.742 153.580 155.704 1.00 70.23 334 PRO I C 1
ATOM 5910 O O . PRO F 1 334 ? 132.568 153.762 155.360 1.00 72.64 334 PRO I O 1
ATOM 5914 N N . THR F 1 335 ? 134.760 154.186 155.090 1.00 67.11 335 THR I N 1
ATOM 5915 C CA . THR F 1 335 ? 134.569 155.079 153.955 1.00 64.90 335 THR I CA 1
ATOM 5916 C C . THR F 1 335 ? 135.346 154.633 152.721 1.00 62.23 335 THR I C 1
ATOM 5917 O O . THR F 1 335 ? 135.584 155.444 151.826 1.00 62.03 335 THR I O 1
ATOM 5921 N N . LEU F 1 336 ? 135.746 153.367 152.645 1.00 60.14 336 LEU I N 1
ATOM 5922 C CA . LEU F 1 336 ? 136.540 152.891 151.520 1.00 53.25 336 LEU I CA 1
ATOM 5923 C C . LEU F 1 336 ? 136.288 151.408 151.316 1.00 52.39 336 LEU I C 1
ATOM 5924 O O . LEU F 1 336 ? 136.389 150.632 152.267 1.00 58.68 336 LEU I O 1
ATOM 5929 N N . SER F 1 337 ? 135.971 151.016 150.085 1.00 48.84 337 SER I N 1
ATOM 5930 C CA . SER F 1 337 ? 135.790 149.615 149.740 1.00 48.02 337 SER I CA 1
ATOM 5931 C C . SER F 1 337 ? 136.543 149.297 148.459 1.00 45.25 337 SER I C 1
ATOM 5932 O O . SER F 1 337 ? 136.800 150.177 147.639 1.00 47.62 337 SER I O 1
ATOM 5935 N N . VAL F 1 338 ? 136.903 148.026 148.300 1.00 45.30 338 VAL I N 1
ATOM 5936 C CA . VAL F 1 338 ? 137.706 147.548 147.181 1.00 44.55 338 VAL I CA 1
ATOM 5937 C C . VAL F 1 338 ? 136.908 146.482 146.441 1.00 44.04 338 VAL I C 1
ATOM 5938 O O . VAL F 1 338 ? 136.401 145.543 147.061 1.00 46.00 338 VAL I O 1
ATOM 5942 N N . LEU F 1 339 ? 136.800 146.627 145.124 1.00 41.41 339 LEU I N 1
ATOM 5943 C CA . LEU F 1 339 ? 136.006 145.744 144.286 1.00 39.21 339 LEU I CA 1
ATOM 5944 C C . LEU F 1 339 ? 136.904 144.876 143.415 1.00 40.32 339 LEU I C 1
ATOM 5945 O O . LEU F 1 339 ? 137.964 145.310 142.964 1.00 43.50 339 LEU I O 1
ATOM 5950 N N . PHE F 1 340 ? 136.466 143.643 143.182 1.00 40.52 340 PHE I N 1
ATOM 5951 C CA . PHE F 1 340 ? 137.145 142.708 142.298 1.00 40.39 340 PHE I CA 1
ATOM 5952 C C . PHE F 1 340 ? 136.103 141.912 141.529 1.00 40.45 340 PHE I C 1
ATOM 5953 O O . PHE F 1 340 ? 135.101 141.483 142.101 1.00 42.38 340 PHE I O 1
ATOM 5961 N N . CYS F 1 341 ? 136.338 141.717 140.235 1.00 38.31 341 CYS I N 1
ATOM 5962 C CA . CYS F 1 341 ? 135.495 140.855 139.421 1.00 39.39 341 CYS I CA 1
ATOM 5963 C C . CYS F 1 341 ? 136.348 140.114 138.405 1.00 41.71 341 CYS I C 1
ATOM 5964 O O . CYS F 1 341 ? 137.249 140.694 137.801 1.00 47.59 341 CYS I O 1
ATOM 5967 N N . GLY F 1 342 ? 136.061 138.835 138.222 1.00 40.94 342 GLY I N 1
ATOM 5968 C CA . GLY F 1 342 ? 136.808 138.018 137.286 1.00 41.48 342 GLY I CA 1
ATOM 5969 C C . GLY F 1 342 ? 135.896 137.044 136.576 1.00 42.73 342 GLY I C 1
ATOM 5970 O O . GLY F 1 342 ? 134.876 136.617 137.111 1.00 44.22 342 GLY I O 1
ATOM 5971 N N . GLU F 1 343 ? 136.280 136.694 135.353 1.00 45.09 343 GLU I N 1
ATOM 5972 C CA . GLU F 1 343 ? 135.500 135.793 134.520 1.00 46.42 343 GLU I CA 1
ATOM 5973 C C . GLU F 1 343 ? 136.430 134.819 133.817 1.00 49.69 343 GLU I C 1
ATOM 5974 O O . GLU F 1 343 ? 137.575 135.149 133.517 1.00 51.86 343 GLU I O 1
ATOM 5980 N N . ILE F 1 344 ? 135.936 133.609 133.568 1.00 49.77 344 ILE I N 1
ATOM 5981 C CA . ILE F 1 344 ? 136.624 132.629 132.734 1.00 50.31 344 ILE I CA 1
ATOM 5982 C C . ILE F 1 344 ? 135.610 132.037 131.770 1.00 53.46 344 ILE I C 1
ATOM 5983 O O . ILE F 1 344 ? 134.623 131.434 132.200 1.00 54.92 344 ILE I O 1
ATOM 5987 N N . ASP F 1 345 ? 135.859 132.188 130.477 1.00 57.37 345 ASP I N 1
ATOM 5988 C CA . ASP F 1 345 ? 135.040 131.572 129.438 1.00 59.11 345 ASP I CA 1
ATOM 5989 C C . ASP F 1 345 ? 135.745 130.293 129.010 1.00 62.64 345 ASP I C 1
ATOM 5990 O O . ASP F 1 345 ? 136.742 130.335 128.292 1.00 66.67 345 ASP I O 1
ATOM 5995 N N . HIS F 1 346 ? 135.217 129.150 129.440 1.00 60.79 346 HIS I N 1
ATOM 5996 C CA . HIS F 1 346 ? 135.849 127.873 129.149 1.00 61.41 346 HIS I CA 1
ATOM 5997 C C . HIS F 1 346 ? 135.614 127.399 127.724 1.00 69.69 346 HIS I C 1
ATOM 5998 O O . HIS F 1 346 ? 136.253 126.431 127.300 1.00 75.77 346 HIS I O 1
ATOM 6005 N N . PHE F 1 347 ? 134.714 128.037 126.983 1.00 71.15 347 PHE I N 1
ATOM 6006 C CA . PHE F 1 347 ? 134.456 127.663 125.600 1.00 74.14 347 PHE I CA 1
ATOM 6007 C C . PHE F 1 347 ? 135.361 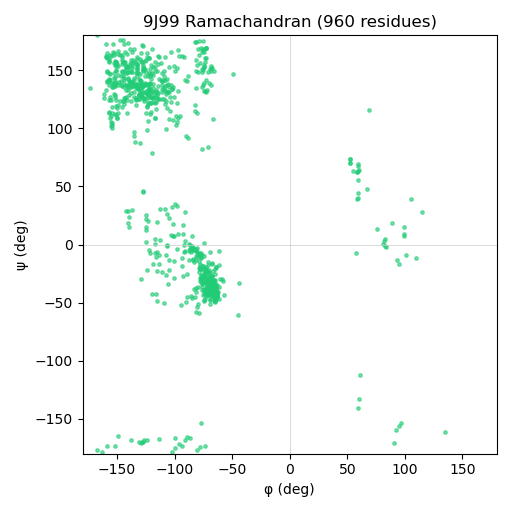128.394 124.619 1.00 76.78 347 PHE I C 1
ATOM 6008 O O . PHE F 1 347 ? 135.622 127.879 123.528 1.00 85.05 347 PHE I O 1
ATOM 6016 N N . LYS F 1 348 ? 135.855 129.575 124.985 1.00 73.20 348 LYS I N 1
ATOM 6017 C CA . LYS F 1 348 ? 136.745 130.342 124.132 1.00 71.88 348 LYS I CA 1
ATOM 6018 C C . LYS F 1 348 ? 138.133 130.545 124.716 1.00 72.18 348 LYS I C 1
ATOM 6019 O O . LYS F 1 348 ? 138.996 131.082 124.012 1.00 73.88 348 LYS I O 1
ATOM 6025 N N . ASN F 1 349 ? 138.355 130.154 125.976 1.00 71.98 349 ASN I N 1
ATOM 6026 C CA . ASN F 1 349 ? 139.637 130.237 126.687 1.00 70.95 349 ASN I CA 1
ATOM 6027 C C . ASN F 1 349 ? 140.164 131.673 126.759 1.00 68.67 349 ASN I C 1
ATOM 6028 O O . ASN F 1 349 ? 141.234 131.997 126.247 1.00 70.76 349 ASN I O 1
ATOM 6033 N N . ASP F 1 350 ? 139.391 132.532 127.421 1.00 63.32 350 ASP I N 1
ATOM 6034 C CA . ASP F 1 350 ? 139.828 133.894 127.687 1.00 62.09 350 ASP I CA 1
ATOM 6035 C C . ASP F 1 350 ? 139.207 134.371 128.991 1.00 61.14 350 ASP I C 1
ATOM 6036 O O . ASP F 1 350 ? 138.256 133.778 129.498 1.00 63.64 350 ASP I O 1
ATOM 6041 N N . THR F 1 351 ? 139.761 135.454 129.529 1.00 58.82 351 THR I N 1
ATOM 6042 C CA . THR F 1 351 ? 139.366 135.963 130.832 1.00 52.91 351 THR I CA 1
ATOM 6043 C C . THR F 1 351 ? 139.141 137.469 130.772 1.00 53.46 351 THR I C 1
ATOM 6044 O O . THR F 1 351 ? 139.566 138.149 129.837 1.00 57.82 351 THR I O 1
ATOM 6047 N N . LYS F 1 352 ? 138.424 137.974 131.776 1.00 50.23 352 LYS I N 1
ATOM 6048 C CA . LYS F 1 352 ? 138.224 139.397 132.010 1.00 47.65 352 LYS I CA 1
ATOM 6049 C C . LYS F 1 352 ? 138.457 139.683 133.484 1.00 47.65 352 LYS I C 1
ATOM 6050 O O . LYS F 1 352 ? 138.005 138.924 134.340 1.00 52.25 352 LYS I O 1
ATOM 6056 N N . ILE F 1 353 ? 139.174 140.765 133.783 1.00 46.33 353 ILE I N 1
ATOM 6057 C CA . ILE F 1 353 ? 139.470 141.170 135.155 1.00 42.34 353 ILE I CA 1
ATOM 6058 C C . ILE F 1 353 ? 139.101 142.638 135.318 1.00 43.40 353 ILE I C 1
ATOM 6059 O O . ILE F 1 353 ? 139.354 143.450 134.424 1.00 47.90 353 ILE I O 1
ATOM 6064 N N . GLY F 1 354 ? 138.507 142.974 136.449 1.00 40.41 354 GLY I N 1
ATOM 6065 C CA . GLY F 1 354 ? 138.340 144.364 136.842 1.00 39.49 354 GLY I CA 1
ATOM 6066 C C . GLY F 1 354 ? 138.700 144.562 138.297 1.00 39.86 354 GLY I C 1
ATOM 6067 O O . GLY F 1 354 ? 138.432 143.706 139.131 1.00 42.93 354 GLY I O 1
ATOM 6068 N N . CYS F 1 355 ? 139.317 145.702 138.590 1.00 39.71 355 CYS I N 1
ATOM 6069 C CA . CYS F 1 355 ? 139.644 146.086 139.956 1.00 39.04 355 CYS I CA 1
ATOM 6070 C C . CYS F 1 355 ? 139.332 147.559 140.151 1.00 39.31 355 CYS I C 1
ATOM 6071 O O . CYS F 1 355 ? 139.650 148.381 139.292 1.00 44.17 355 CYS I O 1
ATOM 6074 N N . GLY F 1 356 ? 138.720 147.894 141.279 1.00 36.08 356 GLY I N 1
ATOM 6075 C CA . GLY F 1 356 ? 138.335 149.268 141.517 1.00 38.51 356 GLY I CA 1
ATOM 6076 C C . GLY F 1 356 ? 138.292 149.669 142.973 1.00 42.07 356 GLY I C 1
ATOM 6077 O O . GLY F 1 356 ? 138.700 148.900 143.843 1.00 46.73 356 GLY I O 1
ATOM 6078 N N . LEU F 1 357 ? 137.813 150.877 143.251 1.00 40.82 357 LEU I N 1
ATOM 6079 C CA . LEU F 1 357 ? 137.635 151.328 144.620 1.00 43.96 357 LEU I CA 1
ATOM 6080 C C . LEU F 1 357 ? 136.495 152.332 144.669 1.00 44.80 357 LEU I C 1
ATOM 6081 O O . LEU F 1 357 ? 136.195 152.999 143.679 1.00 48.07 357 LEU I O 1
ATOM 6086 N N . GLN F 1 358 ? 135.855 152.420 145.830 1.00 45.26 358 GLN I N 1
ATOM 6087 C CA . GLN F 1 358 ? 134.809 153.395 146.091 1.00 46.77 358 GLN I CA 1
ATOM 6088 C C . GLN F 1 358 ? 135.165 154.173 147.341 1.00 50.64 358 GLN I C 1
ATOM 6089 O O . GLN F 1 358 ? 135.607 153.592 148.332 1.00 55.68 358 GLN I O 1
ATOM 6095 N N . PHE F 1 359 ? 134.968 155.481 147.302 1.00 50.40 359 PHE I N 1
ATOM 6096 C CA . PHE F 1 359 ? 135.331 156.332 148.421 1.00 51.96 359 PHE I CA 1
ATOM 6097 C C . PHE F 1 359 ? 134.189 157.289 148.713 1.00 54.51 359 PHE I C 1
ATOM 6098 O O . PHE F 1 359 ? 133.733 158.001 147.818 1.00 56.28 359 PHE I O 1
ATOM 6106 N N . GLU F 1 360 ? 133.721 157.294 149.956 1.00 55.65 360 GLU I N 1
ATOM 6107 C CA . GLU F 1 360 ? 132.624 158.147 150.389 1.00 58.01 360 GLU I CA 1
ATOM 6108 C C . GLU F 1 360 ? 133.148 159.207 151.342 1.00 59.73 360 GLU I C 1
ATOM 6109 O O . GLU F 1 360 ? 133.896 158.892 152.270 1.00 62.95 360 GLU I O 1
ATOM 6115 N N . THR F 1 361 ? 132.744 160.455 151.124 1.00 58.58 361 THR I N 1
ATOM 6116 C CA . THR F 1 361 ? 133.123 161.548 152.011 1.00 59.17 361 THR I CA 1
ATOM 6117 C C . THR F 1 361 ? 131.900 162.300 152.497 1.00 61.26 361 THR I C 1
ATOM 6118 O O . THR F 1 361 ? 130.771 161.834 152.332 1.00 62.85 361 THR I O 1
ATOM 6122 N N . ALA F 1 362 ? 132.119 163.457 153.110 1.00 61.82 362 ALA I N 1
ATOM 6123 C CA . ALA F 1 362 ? 131.029 164.278 153.599 1.00 61.62 362 ALA I CA 1
ATOM 6124 C C . ALA F 1 362 ? 131.391 165.745 153.454 1.00 63.43 362 ALA I C 1
ATOM 6125 O O . ALA F 1 362 ? 132.552 166.106 153.262 1.00 68.14 362 ALA I O 1
ATOM 6127 N N . GLY F 1 363 ? 130.370 166.588 153.537 1.00 64.14 363 GLY I N 1
ATOM 6128 C CA . GLY F 1 363 ? 130.541 168.006 153.314 1.00 68.45 363 GLY I CA 1
ATOM 6129 C C . GLY F 1 363 ? 130.338 168.870 154.539 1.00 75.55 363 GLY I C 1
ATOM 6130 O O . GLY F 1 363 ? 130.392 170.098 154.443 1.00 78.64 363 GLY I O 1
ATOM 6131 N N . ASN F 1 364 ? 130.099 168.252 155.694 1.00 77.92 364 ASN I N 1
ATOM 6132 C CA . ASN F 1 364 ? 129.990 168.987 156.946 1.00 83.29 364 ASN I CA 1
ATOM 6133 C C . ASN F 1 364 ? 130.380 168.073 158.100 1.00 87.05 364 ASN I C 1
ATOM 6134 O O . ASN F 1 364 ? 130.466 166.850 157.953 1.00 88.76 364 ASN I O 1
ATOM 6139 N N . GLN F 1 365 ? 130.614 168.699 159.260 1.00 87.43 365 GLN I N 1
ATOM 6140 C CA . GLN F 1 365 ? 131.206 168.017 160.409 1.00 90.77 365 GLN I CA 1
ATOM 6141 C C . GLN F 1 365 ? 130.278 166.957 160.987 1.00 92.25 365 GLN I C 1
ATOM 6142 O O . GLN F 1 365 ? 130.737 165.884 161.402 1.00 96.43 365 GLN I O 1
ATOM 6148 N N . GLU F 1 366 ? 128.974 167.244 161.024 1.00 87.99 366 GLU I N 1
ATOM 6149 C CA . GLU F 1 366 ? 128.008 166.286 161.551 1.00 91.55 366 GLU I CA 1
ATOM 6150 C C . GLU F 1 366 ? 127.943 165.031 160.691 1.00 93.73 366 GLU I C 1
ATOM 6151 O O . GLU F 1 366 ? 127.932 163.912 161.216 1.00 98.41 366 GLU I O 1
ATOM 6157 N N . LEU F 1 367 ? 127.945 165.198 159.367 1.00 89.40 367 LEU I N 1
ATOM 6158 C CA . LEU F 1 367 ? 127.928 164.045 158.476 1.00 88.29 367 LEU I CA 1
ATOM 6159 C C . LEU F 1 367 ? 129.247 163.289 158.502 1.00 88.74 367 LEU I C 1
ATOM 6160 O O . LEU F 1 367 ? 129.243 162.058 158.387 1.00 91.32 367 LEU I O 1
ATOM 6165 N N . LEU F 1 368 ? 130.371 164.000 158.658 1.00 87.23 368 LEU I N 1
ATOM 6166 C CA . LEU F 1 368 ? 131.669 163.343 158.796 1.00 88.39 368 LEU I CA 1
ATOM 6167 C C . LEU F 1 368 ? 131.708 162.450 160.029 1.00 98.10 368 LEU I C 1
ATOM 6168 O O . LEU F 1 368 ? 132.112 161.281 159.953 1.00 103.08 368 LEU I O 1
ATOM 6172 N N . MET F 1 369 ? 131.250 162.976 161.169 1.00 99.41 369 MET I N 1
ATOM 6173 C CA . MET F 1 369 ? 131.231 162.196 162.401 1.00 101.89 369 MET I CA 1
ATOM 6174 C C . MET F 1 369 ? 130.235 161.044 162.327 1.00 104.64 369 MET I C 1
ATOM 6175 O O . MET F 1 369 ? 130.517 159.947 162.823 1.00 110.11 369 MET I O 1
ATOM 6180 N N . LEU F 1 370 ? 129.074 161.270 161.703 1.00 100.90 370 LEU I N 1
ATOM 6181 C CA . LEU F 1 370 ? 128.070 160.217 161.591 1.00 102.38 370 LEU I CA 1
ATOM 6182 C C . LEU F 1 370 ? 128.547 159.075 160.702 1.00 103.35 370 LEU I C 1
ATOM 6183 O O . LEU F 1 370 ? 128.342 157.902 161.032 1.00 104.16 370 LEU I O 1
ATOM 6188 N N . GLN F 1 371 ? 129.199 159.387 159.580 1.00 102.64 371 GLN I N 1
ATOM 6189 C CA . GLN F 1 371 ? 129.675 158.319 158.713 1.00 101.13 371 GLN I CA 1
ATOM 6190 C C . GLN F 1 371 ? 130.954 157.674 159.227 1.00 104.43 371 GLN I C 1
ATOM 6191 O O . GLN F 1 371 ? 131.256 156.545 158.828 1.00 102.59 371 GLN I O 1
ATOM 6197 N N . GLN F 1 372 ? 131.711 158.349 160.099 1.00 106.57 372 GLN I N 1
ATOM 6198 C CA . GLN F 1 372 ? 132.781 157.648 160.798 1.00 109.18 372 GLN I CA 1
ATOM 6199 C C . GLN F 1 372 ? 132.225 156.743 161.886 1.00 112.93 372 GLN I C 1
ATOM 6200 O O . GLN F 1 372 ? 132.834 155.719 162.212 1.00 113.38 372 GLN I O 1
ATOM 6206 N N . GLY F 1 373 ? 131.072 157.096 162.449 1.00 114.68 373 GLY I N 1
ATOM 6207 C CA . GLY F 1 373 ? 130.464 156.333 163.514 1.00 117.29 373 GLY I CA 1
ATOM 6208 C C . GLY F 1 373 ? 130.675 156.910 164.894 1.00 122.90 373 GLY I C 1
ATOM 6209 O O . GLY F 1 373 ? 130.046 156.437 165.847 1.00 126.86 373 GLY I O 1
ATOM 6210 N N . LEU F 1 374 ? 131.533 157.923 165.026 1.00 123.13 374 LEU I N 1
ATOM 6211 C CA . LEU F 1 374 ? 131.808 158.519 166.327 1.00 127.50 374 LEU I CA 1
ATOM 6212 C C . LEU F 1 374 ? 130.638 159.339 166.848 1.00 129.25 374 LEU I C 1
ATOM 6213 O O . LEU F 1 374 ? 130.540 159.535 168.064 1.00 134.06 374 LEU I O 1
ATOM 6218 N N . ASP F 1 375 ? 129.776 159.818 165.958 1.00 126.60 375 ASP I N 1
ATOM 6219 C CA . ASP F 1 375 ? 128.550 160.599 166.230 1.00 129.82 375 ASP I CA 1
ATOM 6220 C C . ASP F 1 375 ? 128.949 161.873 166.982 1.00 133.37 375 ASP I C 1
ATOM 6221 O O . ASP F 1 375 ? 129.994 162.468 166.681 1.00 131.95 375 ASP I O 1
ATOM 6226 N N . ALA F 1 376 ? 128.172 162.303 167.972 1.00 137.18 376 ALA I N 1
ATOM 6227 C CA . ALA F 1 376 ? 128.406 163.584 168.628 1.00 139.34 376 ALA I CA 1
ATOM 6228 C C . ALA F 1 376 ? 129.490 163.427 169.687 1.00 142.50 376 ALA I C 1
ATOM 6229 O O . ALA F 1 376 ? 129.298 162.707 170.674 1.00 142.75 376 ALA I O 1
ATOM 6231 N N . ASP F 1 377 ? 130.626 164.104 169.465 1.00 142.60 377 ASP I N 1
ATOM 6232 C CA . ASP F 1 377 ? 131.732 164.231 170.425 1.00 144.55 377 ASP I CA 1
ATOM 6233 C C . ASP F 1 377 ? 132.315 162.878 170.832 1.00 143.76 377 ASP I C 1
ATOM 6234 O O . ASP F 1 377 ? 132.642 162.648 171.998 1.00 144.64 377 ASP I O 1
ATOM 6239 N N . GLY F 1 378 ? 132.443 161.974 169.865 1.00 141.04 378 GLY I N 1
ATOM 6240 C CA . GLY F 1 378 ? 133.057 160.686 170.115 1.00 140.85 378 GLY I CA 1
ATOM 6241 C C . GLY F 1 378 ? 132.199 159.687 170.855 1.00 141.14 378 GLY I C 1
ATOM 6242 O O . GLY F 1 378 ? 132.728 158.674 171.326 1.00 138.72 378 GLY I O 1
ATOM 6243 N N . ASN F 1 379 ? 130.896 159.935 170.978 1.00 142.56 379 ASN I N 1
ATOM 6244 C CA . ASN F 1 379 ? 129.999 159.005 171.644 1.00 143.21 379 ASN I CA 1
ATOM 6245 C C . ASN F 1 379 ? 129.175 158.279 170.596 1.00 142.50 379 ASN I C 1
ATOM 6246 O O . ASN F 1 379 ? 128.277 158.892 170.001 1.00 141.64 379 ASN I O 1
ATOM 6251 N N . PRO F 1 380 ? 129.419 156.988 170.341 1.00 143.30 380 PRO I N 1
ATOM 6252 C CA . PRO F 1 380 ? 128.695 156.291 169.265 1.00 143.29 380 PRO I CA 1
ATOM 6253 C C . PRO F 1 380 ? 127.240 155.984 169.592 1.00 146.19 380 PRO I C 1
ATOM 6254 O O . PRO F 1 380 ? 126.713 156.432 170.616 1.00 146.99 380 PRO I O 1
ATOM 6258 N N . LEU F 1 381 ? 126.585 155.227 168.709 1.00 147.31 381 LEU I N 1
ATOM 6259 C CA . LEU F 1 381 ? 125.168 154.894 168.848 1.00 151.20 381 LEU I CA 1
ATOM 6260 C C . LEU F 1 381 ? 124.955 153.992 170.058 1.00 154.02 381 LEU I C 1
ATOM 6261 O O . LEU F 1 381 ? 125.326 152.813 170.030 1.00 154.66 381 LEU I O 1
ATOM 6266 N N . GLN F 1 382 ? 124.364 154.561 171.112 1.00 154.92 382 GLN I N 1
ATOM 6267 C CA . GLN F 1 382 ? 123.977 153.874 172.352 1.00 156.26 382 GLN I CA 1
ATOM 6268 C C . GLN F 1 382 ? 125.125 153.139 173.043 1.00 156.00 382 GLN I C 1
ATOM 6269 O O . GLN F 1 382 ? 124.899 152.214 173.822 1.00 156.04 382 GLN I O 1
ATOM 6275 N N . PHE G 2 87 ? 142.880 105.364 121.615 1.00 129.87 87 PHE J N 1
ATOM 6276 C CA . PHE G 2 87 ? 141.596 105.715 122.209 1.00 132.49 87 PHE J CA 1
ATOM 6277 C C . PHE G 2 87 ? 141.743 105.927 123.711 1.00 132.29 87 PHE J C 1
ATOM 6278 O O . PHE G 2 87 ? 141.036 106.742 124.303 1.00 132.48 87 PHE J O 1
ATOM 6286 N N . VAL G 2 88 ? 142.658 105.170 124.319 1.00 131.93 88 VAL J N 1
ATOM 6287 C CA . VAL G 2 88 ? 142.949 105.335 125.740 1.00 131.00 88 VAL J CA 1
ATOM 6288 C C . VAL G 2 88 ? 143.624 106.678 125.991 1.00 128.95 88 VAL J C 1
ATOM 6289 O O . VAL G 2 88 ? 143.316 107.375 126.968 1.00 127.08 88 VAL J O 1
ATOM 6293 N N . ARG G 2 89 ? 144.543 107.068 125.101 1.00 129.74 89 ARG J N 1
ATOM 6294 C CA . ARG G 2 89 ? 145.211 108.359 125.215 1.00 128.82 89 ARG J CA 1
ATOM 6295 C C . ARG G 2 89 ? 144.245 109.519 125.000 1.00 125.30 89 ARG J C 1
ATOM 6296 O O . ARG G 2 89 ? 144.398 110.572 125.629 1.00 122.41 89 ARG J O 1
ATOM 6304 N N . ASN G 2 90 ? 143.231 109.335 124.149 1.00 125.66 90 ASN J N 1
ATOM 6305 C CA . ASN G 2 90 ? 142.221 110.374 123.959 1.00 124.59 90 ASN J CA 1
ATOM 6306 C C . ASN G 2 90 ? 141.347 110.535 125.200 1.00 121.90 90 ASN J C 1
ATOM 6307 O O . ASN G 2 90 ? 140.978 111.660 125.566 1.00 119.24 90 ASN J O 1
ATOM 6312 N N . ALA G 2 91 ? 141.019 109.422 125.865 1.00 122.37 91 ALA J N 1
ATOM 6313 C CA . ALA G 2 91 ? 140.275 109.493 127.118 1.00 119.56 91 ALA J CA 1
ATOM 6314 C C . ALA G 2 91 ? 141.105 110.145 128.216 1.00 116.40 91 ALA J C 1
ATOM 6315 O O . ALA G 2 91 ? 140.572 110.908 129.032 1.00 113.00 91 ALA J O 1
ATOM 6317 N N . PHE G 2 92 ? 142.415 109.871 128.237 1.00 117.77 92 PHE J N 1
ATOM 6318 C CA . PHE G 2 92 ? 143.305 110.547 129.179 1.00 115.59 92 PHE J CA 1
ATOM 6319 C C . PHE G 2 92 ? 143.385 112.044 128.901 1.00 112.55 92 PHE J C 1
ATOM 6320 O O . PHE G 2 92 ? 143.408 112.851 129.838 1.00 108.59 92 PHE J O 1
ATOM 6328 N N . THR G 2 93 ? 143.419 112.424 127.619 1.00 113.67 93 THR J N 1
ATOM 6329 C CA . THR G 2 93 ? 143.441 113.835 127.238 1.00 111.75 93 THR J CA 1
ATOM 6330 C C . THR G 2 93 ? 142.170 114.550 127.679 1.00 105.82 93 THR J C 1
ATOM 6331 O O . THR G 2 93 ? 142.231 115.653 128.241 1.00 102.38 93 THR J O 1
ATOM 6335 N N . LYS G 2 94 ? 141.013 113.913 127.467 1.00 106.43 94 LYS J N 1
ATOM 6336 C CA . LYS G 2 94 ? 139.743 114.486 127.907 1.00 102.86 94 LYS J CA 1
ATOM 6337 C C . LYS G 2 94 ? 139.672 114.593 129.427 1.00 98.74 94 LYS J C 1
ATOM 6338 O O . LYS G 2 94 ? 139.181 115.595 129.959 1.00 96.07 94 LYS J O 1
ATOM 6344 N N . SER G 2 95 ? 140.189 113.587 130.142 1.00 99.87 95 SER J N 1
ATOM 6345 C CA . SER G 2 95 ? 140.153 113.616 131.603 1.00 98.48 95 SER J CA 1
ATOM 6346 C C . SER G 2 95 ? 141.054 114.708 132.173 1.00 92.56 95 SER J C 1
ATOM 6347 O O . SER G 2 95 ? 140.667 115.400 133.124 1.00 89.24 95 SER J O 1
ATOM 6350 N N . GLY G 2 96 ? 142.247 114.889 131.602 1.00 92.97 96 GLY J N 1
ATOM 6351 C CA . GLY G 2 96 ? 143.116 115.967 132.052 1.00 88.94 96 GLY J CA 1
ATOM 6352 C C . GLY G 2 96 ? 142.559 117.343 131.737 1.00 83.15 96 GLY J C 1
ATOM 6353 O O . GLY G 2 96 ? 142.611 118.255 132.572 1.00 80.26 96 GLY J O 1
ATOM 6354 N N . ASN G 2 97 ? 141.987 117.502 130.542 1.00 84.21 97 ASN J N 1
ATOM 6355 C CA . ASN G 2 97 ? 141.389 118.774 130.168 1.00 81.67 97 ASN J CA 1
ATOM 6356 C C . ASN G 2 97 ? 140.118 119.073 130.952 1.00 78.55 97 ASN J C 1
ATOM 6357 O O . ASN G 2 97 ? 139.732 120.240 131.054 1.00 76.14 97 ASN J O 1
ATOM 6362 N N . LEU G 2 98 ? 139.459 118.052 131.499 1.00 78.83 98 LEU J N 1
ATOM 6363 C CA . LEU G 2 98 ? 138.314 118.285 132.370 1.00 75.67 98 LEU J CA 1
ATOM 6364 C C . LEU G 2 98 ? 138.752 118.624 133.789 1.00 71.85 98 LEU J C 1
ATOM 6365 O O . LEU G 2 98 ? 138.129 119.468 134.452 1.00 70.80 98 LEU J O 1
ATOM 6370 N N . ALA G 2 99 ? 139.825 117.978 134.262 1.00 71.64 99 ALA J N 1
ATOM 6371 C CA . ALA G 2 99 ? 140.358 118.265 135.589 1.00 66.66 99 ALA J CA 1
ATOM 6372 C C . ALA G 2 99 ? 140.897 119.683 135.691 1.00 63.26 99 ALA J C 1
ATOM 6373 O O . ALA G 2 99 ? 140.760 120.316 136.747 1.00 61.69 99 ALA J O 1
ATOM 6375 N N . TRP G 2 100 ? 141.481 120.201 134.602 1.00 62.84 100 TRP J N 1
ATOM 6376 C CA . TRP G 2 100 ? 141.944 121.588 134.597 1.00 57.55 100 TRP J CA 1
ATOM 6377 C C . TRP G 2 100 ? 140.791 122.570 134.776 1.00 57.22 100 TRP J C 1
ATOM 6378 O O . TRP G 2 100 ? 140.888 123.503 135.583 1.00 57.87 100 TRP J O 1
ATOM 6389 N N . THR G 2 101 ? 139.681 122.357 134.059 1.00 58.46 101 THR J N 1
ATOM 6390 C CA . THR G 2 101 ? 138.545 123.272 134.150 1.00 57.97 101 THR J CA 1
ATOM 6391 C C . THR G 2 101 ? 137.865 123.191 135.508 1.00 56.37 101 THR J C 1
ATOM 6392 O O . THR G 2 101 ? 137.461 124.223 136.059 1.00 57.08 101 THR J O 1
ATOM 6396 N N . LEU G 2 102 ? 137.750 121.983 136.073 1.00 56.90 102 LEU J N 1
ATOM 6397 C CA . LEU G 2 102 ? 137.167 121.850 137.408 1.00 56.05 102 LEU J CA 1
ATOM 6398 C C . LEU G 2 102 ? 138.023 122.535 138.468 1.00 54.35 102 LEU J C 1
ATOM 6399 O O . LEU G 2 102 ? 137.491 123.233 139.342 1.00 55.36 102 LEU J O 1
ATOM 6404 N N . THR G 2 103 ? 139.352 122.384 138.380 1.00 55.11 103 THR J N 1
ATOM 6405 C CA . THR G 2 103 ? 140.243 123.012 139.352 1.00 52.89 103 THR J CA 1
ATOM 6406 C C . THR G 2 103 ? 140.210 124.533 139.256 1.00 52.16 103 THR J C 1
ATOM 6407 O O . THR G 2 103 ? 140.123 125.218 140.284 1.00 51.74 103 THR J O 1
ATOM 6411 N N . THR G 2 104 ? 140.247 125.085 138.039 1.00 53.44 104 THR J N 1
ATOM 6412 C CA . THR G 2 104 ? 140.279 126.541 137.937 1.00 50.06 104 THR J CA 1
ATOM 6413 C C . THR G 2 104 ? 138.921 127.168 138.253 1.00 50.43 104 THR J C 1
ATOM 6414 O O . THR G 2 104 ? 138.873 128.273 138.813 1.00 50.77 104 THR J O 1
ATOM 6418 N N . THR G 2 105 ? 137.818 126.453 137.983 1.00 50.52 105 THR J N 1
ATOM 6419 C CA . THR G 2 105 ? 136.499 126.925 138.385 1.00 48.64 105 THR J CA 1
ATOM 6420 C C . THR G 2 105 ? 136.359 126.939 139.900 1.00 48.31 105 THR J C 1
ATOM 6421 O O . THR G 2 105 ? 135.856 127.917 140.471 1.00 50.08 105 THR J O 1
ATOM 6425 N N . ALA G 2 106 ? 136.835 125.879 140.564 1.00 48.46 106 ALA J N 1
ATOM 6426 C CA . ALA G 2 106 ? 136.774 125.820 142.019 1.00 46.88 106 ALA J CA 1
ATOM 6427 C C . ALA G 2 106 ? 137.642 126.891 142.664 1.00 47.35 106 ALA J C 1
ATOM 6428 O O . ALA G 2 106 ? 137.227 127.502 143.651 1.00 49.02 106 ALA J O 1
ATOM 6430 N N . LEU G 2 107 ? 138.822 127.167 142.095 1.00 47.38 107 LEU J N 1
ATOM 6431 C CA . LEU G 2 107 ? 139.685 128.214 142.640 1.00 44.67 107 LEU J CA 1
ATOM 6432 C C . LEU G 2 107 ? 139.048 129.593 142.510 1.00 45.36 107 LEU J C 1
ATOM 6433 O O . LEU G 2 107 ? 138.948 130.329 143.504 1.00 47.07 107 LEU J O 1
ATOM 6438 N N . LEU G 2 108 ? 138.565 129.936 141.305 1.00 43.78 108 LEU J N 1
ATOM 6439 C CA . LEU G 2 108 ? 137.999 131.264 141.072 1.00 43.36 108 LEU J CA 1
ATOM 6440 C C . LEU G 2 108 ? 136.719 131.489 141.870 1.00 48.66 108 LEU J C 1
ATOM 6441 O O . LEU G 2 108 ? 136.510 132.578 142.413 1.00 51.21 108 LEU J O 1
ATOM 6446 N N . LEU G 2 109 ? 135.860 130.474 141.983 1.00 48.71 109 LEU J N 1
ATOM 6447 C CA . LEU G 2 109 ? 134.647 130.666 142.768 1.00 46.11 109 LEU J CA 1
ATOM 6448 C C . LEU G 2 109 ? 134.895 130.608 144.271 1.00 46.84 109 LEU J C 1
ATOM 6449 O O . LEU G 2 109 ? 134.206 131.299 145.024 1.00 50.86 109 LEU J O 1
ATOM 6454 N N . GLY G 2 110 ? 135.854 129.813 144.736 1.00 47.86 110 GLY J N 1
ATOM 6455 C CA . GLY G 2 110 ? 135.945 129.557 146.153 1.00 49.64 110 GLY J CA 1
ATOM 6456 C C . GLY G 2 110 ? 136.974 130.330 146.943 1.00 54.27 110 GLY J C 1
ATOM 6457 O O . GLY G 2 110 ? 136.909 130.314 148.172 1.00 59.54 110 GLY J O 1
ATOM 6458 N N . VAL G 2 111 ? 137.931 130.993 146.299 1.00 52.05 111 VAL J N 1
ATOM 6459 C CA . VAL G 2 111 ? 138.900 131.764 147.083 1.00 52.19 111 VAL J CA 1
ATOM 6460 C C . VAL G 2 111 ? 138.319 133.072 147.642 1.00 54.44 111 VAL J C 1
ATOM 6461 O O . VAL G 2 111 ? 138.507 133.315 148.850 1.00 56.46 111 VAL J O 1
ATOM 6465 N N . PRO G 2 112 ? 137.610 133.939 146.879 1.00 53.71 112 PRO J N 1
ATOM 6466 C CA . PRO G 2 112 ? 137.046 135.144 147.522 1.00 52.97 112 PRO J CA 1
ATOM 6467 C C . PRO G 2 112 ? 135.964 134.869 148.558 1.00 53.32 112 PRO J C 1
ATOM 6468 O O . PRO G 2 112 ? 135.862 135.620 149.539 1.00 56.72 112 PRO J O 1
ATOM 6472 N N . LEU G 2 113 ? 135.177 133.805 148.383 1.00 51.05 113 LEU J N 1
ATOM 6473 C CA . LEU G 2 113 ? 134.207 133.415 149.401 1.00 50.89 113 LEU J CA 1
ATOM 6474 C C . LEU G 2 113 ? 134.901 132.989 150.688 1.00 56.28 113 LEU J C 1
ATOM 6475 O O . LEU G 2 113 ? 134.440 133.311 151.792 1.00 61.21 113 LEU J O 1
ATOM 6480 N N . SER G 2 114 ? 136.024 132.282 150.560 1.00 54.47 114 SER J N 1
ATOM 6481 C CA . SER G 2 114 ? 136.800 131.875 151.724 1.00 55.60 114 SER J CA 1
ATOM 6482 C C . SER G 2 114 ? 137.402 133.076 152.441 1.00 58.47 114 SER J C 1
ATOM 6483 O O . SER G 2 114 ? 137.438 133.106 153.676 1.00 65.10 114 SER J O 1
ATOM 6486 N N . LEU G 2 115 ? 137.859 134.082 151.684 1.00 56.07 115 LEU J N 1
ATOM 6487 C CA . LEU G 2 115 ? 138.366 135.308 152.303 1.00 56.90 115 LEU J CA 1
ATOM 6488 C C . LEU G 2 115 ? 137.271 136.050 153.064 1.00 61.84 115 LEU J C 1
ATOM 6489 O O . LEU G 2 115 ? 137.508 136.569 154.165 1.00 66.29 115 LEU J O 1
ATOM 6494 N N . SER G 2 116 ? 136.064 136.099 152.491 1.00 60.99 116 SER J N 1
ATOM 6495 C CA . SER G 2 116 ? 134.932 136.755 153.143 1.00 60.59 116 SER J CA 1
ATOM 6496 C C . SER G 2 116 ? 134.536 136.053 154.444 1.00 62.04 116 SER J C 1
ATOM 6497 O O . SER G 2 116 ? 134.299 136.712 155.470 1.00 65.59 116 SER J O 1
ATOM 6500 N N . ILE G 2 117 ? 134.491 134.718 154.423 1.00 61.66 117 ILE J N 1
ATOM 6501 C CA . ILE G 2 117 ? 134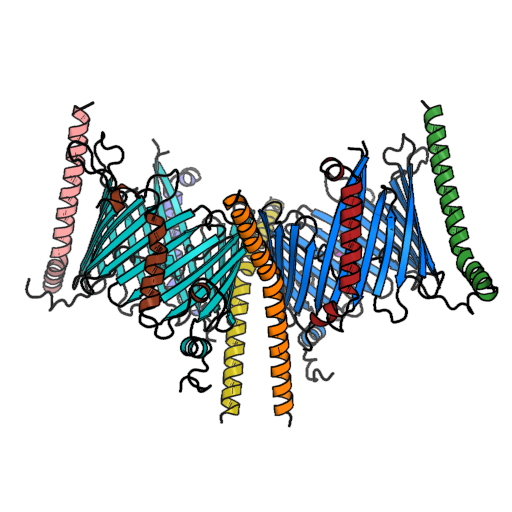.149 133.948 155.618 1.00 63.45 117 ILE J CA 1
ATOM 6502 C C . ILE G 2 117 ? 135.234 134.088 156.687 1.00 68.29 117 ILE J C 1
ATOM 6503 O O . ILE G 2 117 ? 134.936 134.180 157.888 1.00 76.02 117 ILE J O 1
ATOM 6508 N N . LEU G 2 118 ? 136.501 134.156 156.263 1.00 66.35 118 LEU J N 1
ATOM 6509 C CA . LEU G 2 118 ? 137.608 134.364 157.193 1.00 71.74 118 LEU J CA 1
ATOM 6510 C C . LEU G 2 118 ? 137.515 135.717 157.895 1.00 75.88 118 LEU J C 1
ATOM 6511 O O . LEU G 2 118 ? 137.737 135.813 159.113 1.00 82.02 118 LEU J O 1
ATOM 6516 N N . ALA G 2 119 ? 137.172 136.770 157.144 1.00 71.48 119 ALA J N 1
ATOM 6517 C CA . ALA G 2 119 ? 137.008 138.091 157.747 1.00 75.51 119 ALA J CA 1
ATOM 6518 C C . ALA G 2 119 ? 135.838 138.123 158.726 1.00 78.96 119 ALA J C 1
ATOM 6519 O O . ALA G 2 119 ? 135.927 138.760 159.787 1.00 85.10 119 ALA J O 1
ATOM 6521 N N . GLU G 2 120 ? 134.744 137.423 158.400 1.00 76.84 120 GLU J N 1
ATOM 6522 C CA . GLU G 2 120 ? 133.606 137.358 159.319 1.00 76.36 120 GLU J CA 1
ATOM 6523 C C . GLU G 2 120 ? 133.959 136.632 160.613 1.00 83.04 120 GLU J C 1
ATOM 6524 O O . GLU G 2 120 ? 133.531 137.044 161.701 1.00 89.05 120 GLU J O 1
ATOM 6530 N N . GLN G 2 121 ? 134.740 135.552 160.513 1.00 83.35 121 GLN J N 1
ATOM 6531 C CA . GLN G 2 121 ? 135.159 134.824 161.708 1.00 86.42 121 GLN J CA 1
ATOM 6532 C C . GLN G 2 121 ? 136.074 135.664 162.589 1.00 90.62 121 GLN J C 1
ATOM 6533 O O . GLN G 2 121 ? 135.953 135.632 163.822 1.00 96.99 121 GLN J O 1
ATOM 6539 N N . GLN G 2 122 ? 136.988 136.426 161.978 1.00 88.73 122 GLN J N 1
ATOM 6540 C CA . GLN G 2 122 ? 137.845 137.310 162.765 1.00 92.70 122 GLN J CA 1
ATOM 6541 C C . GLN G 2 122 ? 137.052 138.421 163.445 1.00 96.07 122 GLN J C 1
ATOM 6542 O O . GLN G 2 122 ? 137.362 138.789 164.586 1.00 104.25 122 GLN J O 1
ATOM 6548 N N . LEU G 2 123 ? 136.016 138.941 162.778 1.00 92.33 123 LEU J N 1
ATOM 6549 C CA . LEU G 2 123 ? 135.156 139.945 163.405 1.00 93.99 123 LEU J CA 1
ATOM 6550 C C . LEU G 2 123 ? 134.394 139.374 164.599 1.00 99.68 123 LEU J C 1
ATOM 6551 O O . LEU G 2 123 ? 134.287 140.034 165.643 1.00 107.16 123 LEU J O 1
ATOM 6556 N N . ILE G 2 124 ? 133.874 138.148 164.469 1.00 97.29 124 ILE J N 1
ATOM 6557 C CA . ILE G 2 124 ? 133.152 137.511 165.574 1.00 101.48 124 ILE J CA 1
ATOM 6558 C C . ILE G 2 124 ? 134.089 137.242 166.752 1.00 108.39 124 ILE J C 1
ATOM 6559 O O . ILE G 2 124 ? 133.725 137.463 167.917 1.00 113.76 124 ILE J O 1
ATOM 6564 N N . GLU G 2 125 ? 135.322 136.812 166.468 1.00 108.37 125 GLU J N 1
ATOM 6565 C CA . GLU G 2 125 ? 136.301 136.574 167.528 1.00 112.64 125 GLU J CA 1
ATOM 6566 C C . GLU G 2 125 ? 136.710 137.863 168.240 1.00 117.63 125 GLU J C 1
ATOM 6567 O O . GLU G 2 125 ? 136.878 137.867 169.469 1.00 122.70 125 GLU J O 1
ATOM 6573 N N . MET G 2 126 ? 136.841 138.967 167.496 1.00 115.97 126 MET J N 1
ATOM 6574 C CA . MET G 2 126 ? 137.148 140.251 168.125 1.00 121.20 126 MET J CA 1
ATOM 6575 C C . MET G 2 126 ? 135.987 140.741 168.988 1.00 125.56 126 MET J C 1
ATOM 6576 O O . MET G 2 126 ? 136.204 141.304 170.070 1.00 131.03 126 MET J O 1
ATOM 6581 N N . GLU G 2 127 ? 134.747 140.516 168.538 1.00 121.94 127 GLU J N 1
ATOM 6582 C CA . GLU G 2 127 ? 133.590 140.864 169.361 1.00 124.24 127 GLU J CA 1
ATOM 6583 C C . GLU G 2 127 ? 133.508 140.012 170.622 1.00 129.50 127 GLU J C 1
ATOM 6584 O O . GLU G 2 127 ? 133.079 140.504 171.671 1.00 133.83 127 GLU J O 1
ATOM 6590 N N . LYS G 2 128 ? 133.923 138.744 170.545 1.00 128.74 128 LYS J N 1
ATOM 6591 C CA . LYS G 2 128 ? 133.951 137.910 171.745 1.00 131.37 128 LYS J CA 1
ATOM 6592 C C . LYS G 2 128 ? 135.022 138.367 172.728 1.00 135.86 128 LYS J C 1
ATOM 6593 O O . LYS G 2 128 ? 134.806 138.307 173.945 1.00 139.15 128 LYS J O 1
ATOM 6599 N N . THR G 2 129 ? 136.172 138.832 172.228 1.00 134.97 129 THR J N 1
ATOM 6600 C CA . THR G 2 129 ? 137.177 139.391 173.133 1.00 137.84 129 THR J CA 1
ATOM 6601 C C . THR G 2 129 ? 136.706 140.696 173.767 1.00 141.56 129 THR J C 1
ATOM 6602 O O . THR G 2 129 ? 136.989 140.948 174.945 1.00 144.47 129 THR J O 1
ATOM 6606 N N . PHE G 2 130 ? 135.971 141.522 173.013 1.00 141.54 130 PHE J N 1
ATOM 6607 C CA . PHE G 2 130 ? 135.386 142.732 173.591 1.00 143.81 130 PHE J CA 1
ATOM 6608 C C . PHE G 2 130 ? 134.327 142.398 174.637 1.00 146.63 130 PHE J C 1
ATOM 6609 O O . PHE G 2 130 ? 134.197 143.107 175.643 1.00 148.10 130 PHE J O 1
ATOM 6617 N N . ASP G 2 131 ? 133.561 141.327 174.414 1.00 146.44 131 ASP J N 1
ATOM 6618 C CA . ASP G 2 131 ? 132.572 140.894 175.398 1.00 147.87 131 ASP J CA 1
ATOM 6619 C C . ASP G 2 131 ? 133.237 140.354 176.659 1.00 150.12 131 ASP J C 1
ATOM 6620 O O . ASP G 2 131 ? 132.731 140.560 177.769 1.00 152.02 131 ASP J O 1
ATOM 6625 N N . LEU G 2 132 ? 134.361 139.648 176.507 1.00 149.45 132 LEU J N 1
ATOM 6626 C CA . LEU G 2 132 ? 135.107 139.182 177.674 1.00 150.81 132 LEU J CA 1
ATOM 6627 C C . LEU G 2 132 ? 135.717 140.345 178.448 1.00 152.83 132 LEU J C 1
ATOM 6628 O O . LEU G 2 132 ? 135.774 140.312 179.683 1.00 152.66 132 LEU J O 1
ATOM 6633 N N . GLN G 2 133 ? 136.185 141.378 177.742 1.00 153.90 133 GLN J N 1
ATOM 6634 C CA . GLN G 2 133 ? 136.707 142.557 178.428 1.00 154.56 133 GLN J CA 1
ATOM 6635 C C . GLN G 2 133 ? 135.599 143.367 179.094 1.00 155.56 133 GLN J C 1
ATOM 6636 O O . GLN G 2 133 ? 135.839 144.006 180.125 1.00 155.50 133 GLN J O 1
ATOM 6642 N N . SER G 2 134 ? 134.388 143.352 178.534 1.00 155.90 134 SER J N 1
ATOM 6643 C CA . SER G 2 134 ? 133.296 144.157 179.068 1.00 156.29 134 SER J CA 1
ATOM 6644 C C . SER G 2 134 ? 132.626 143.538 180.290 1.00 157.64 134 SER J C 1
ATOM 6645 O O . SER G 2 134 ? 131.788 144.198 180.912 1.00 157.96 134 SER J O 1
ATOM 6648 N N . ASP G 2 135 ? 132.960 142.302 180.645 1.00 157.67 135 ASP J N 1
ATOM 6649 C CA . ASP G 2 135 ? 132.382 141.667 181.825 1.00 158.28 135 ASP J CA 1
ATOM 6650 C C . ASP G 2 135 ? 133.463 141.320 182.843 1.00 158.21 135 ASP J C 1
ATOM 6651 O O . ASP G 2 135 ? 133.672 142.046 183.815 1.00 157.00 135 ASP J O 1
ATOM 6656 N N . SER H 3 10 ? 101.658 147.544 97.914 1.00 154.30 10 SER K N 1
ATOM 6657 C CA . SER H 3 10 ? 101.503 148.974 97.679 1.00 156.53 10 SER K CA 1
ATOM 6658 C C . SER H 3 10 ? 100.648 149.609 98.770 1.00 156.50 10 SER K C 1
ATOM 6659 O O . SER H 3 10 ? 100.893 149.400 99.957 1.00 154.91 10 SER K O 1
ATOM 6662 N N . GLU H 3 11 ? 99.645 150.391 98.365 1.00 158.16 11 GLU K N 1
ATOM 6663 C CA . GLU H 3 11 ? 98.755 151.020 99.334 1.00 157.23 11 GLU K CA 1
ATOM 6664 C C . GLU H 3 11 ? 97.741 150.044 99.913 1.00 154.95 11 GLU K C 1
ATOM 6665 O O . GLU H 3 11 ? 97.319 150.211 101.062 1.00 151.80 11 GLU K O 1
ATOM 6671 N N . GLU H 3 12 ? 97.330 149.035 99.141 1.00 155.38 12 GLU K N 1
ATOM 6672 C CA . GLU H 3 12 ? 96.298 148.116 99.608 1.00 155.56 12 GLU K CA 1
ATOM 6673 C C . GLU H 3 12 ? 96.802 147.163 100.682 1.00 152.80 12 GLU K C 1
ATOM 6674 O O . GLU H 3 12 ? 95.989 146.613 101.432 1.00 149.37 12 GLU K O 1
ATOM 6680 N N . GLU H 3 13 ? 98.114 146.951 100.774 1.00 152.92 13 GLU K N 1
ATOM 6681 C CA . GLU H 3 13 ? 98.669 146.127 101.838 1.00 150.50 13 GLU K CA 1
ATOM 6682 C C . GLU H 3 13 ? 98.877 146.896 103.134 1.00 145.48 13 GLU K C 1
ATOM 6683 O O . GLU H 3 13 ? 99.111 146.271 104.173 1.00 143.13 13 GLU K O 1
ATOM 6689 N N . LYS H 3 14 ? 98.800 148.226 103.099 1.00 144.34 14 LYS K N 1
ATOM 6690 C CA . LYS H 3 14 ? 98.902 149.008 104.323 1.00 141.06 14 LYS K CA 1
ATOM 6691 C C . LYS H 3 14 ? 97.625 148.943 105.148 1.00 137.89 14 LYS K C 1
ATOM 6692 O O . LYS H 3 14 ? 97.689 148.998 106.382 1.00 135.56 14 LYS K O 1
ATOM 6698 N N . ARG H 3 15 ? 96.468 148.832 104.489 1.00 139.20 15 ARG K N 1
ATOM 6699 C CA . ARG H 3 15 ? 95.199 148.773 105.208 1.00 137.31 15 ARG K CA 1
ATOM 6700 C C . ARG H 3 15 ? 95.060 147.477 105.994 1.00 135.02 15 ARG K C 1
ATOM 6701 O O . ARG H 3 15 ? 94.540 147.486 107.115 1.00 132.51 15 ARG K O 1
ATOM 6709 N N . ALA H 3 16 ? 95.522 146.358 105.427 1.00 135.03 16 ALA K N 1
ATOM 6710 C CA . ALA H 3 16 ? 95.488 145.086 106.144 1.00 133.35 16 ALA K CA 1
ATOM 6711 C C . ALA H 3 16 ? 96.403 145.107 107.363 1.00 129.05 16 ALA K C 1
ATOM 6712 O O . ALA H 3 16 ? 96.025 144.620 108.437 1.00 127.16 16 ALA K O 1
ATOM 6714 N N . HIS H 3 17 ? 97.596 145.693 107.216 1.00 128.35 17 HIS K N 1
ATOM 6715 C CA . HIS H 3 17 ? 98.534 145.808 108.329 1.00 124.50 17 HIS K CA 1
ATOM 6716 C C . HIS H 3 17 ? 97.979 146.700 109.434 1.00 122.75 17 HIS K C 1
ATOM 6717 O O . HIS H 3 17 ? 98.050 146.349 110.620 1.00 122.03 17 HIS K O 1
ATOM 6724 N N . GLN H 3 18 ? 97.395 147.842 109.056 1.00 122.71 18 GLN K N 1
ATOM 6725 C CA . GLN H 3 18 ? 96.821 148.757 110.039 1.00 121.89 18 GLN K CA 1
ATOM 6726 C C . GLN H 3 18 ? 95.612 148.143 110.737 1.00 121.52 18 GLN K C 1
ATOM 6727 O O . GLN H 3 18 ? 95.438 148.316 111.952 1.00 121.53 18 GLN K O 1
ATOM 6733 N N . GLU H 3 19 ? 94.782 147.408 109.990 1.00 121.62 19 GLU K N 1
ATOM 6734 C CA . GLU H 3 19 ? 93.630 146.732 110.576 1.00 121.94 19 GLU K CA 1
ATOM 6735 C C . GLU H 3 19 ? 94.061 145.652 111.559 1.00 119.78 19 GLU K C 1
ATOM 6736 O O . GLU H 3 19 ? 93.469 145.514 112.638 1.00 118.40 19 GLU K O 1
ATOM 6742 N N . GLN H 3 20 ? 95.111 144.896 111.214 1.00 118.73 20 GLN K N 1
ATOM 6743 C CA . GLN H 3 20 ? 95.609 143.856 112.108 1.00 117.20 20 GLN K CA 1
ATOM 6744 C C . GLN H 3 20 ? 96.199 144.444 113.386 1.00 113.46 20 GLN K C 1
ATOM 6745 O O . GLN H 3 20 ? 95.971 143.910 114.480 1.00 111.96 20 GLN K O 1
ATOM 6751 N N . THR H 3 21 ? 96.938 145.554 113.276 1.00 111.76 21 THR K N 1
ATOM 6752 C CA . THR H 3 21 ? 97.516 146.159 114.476 1.00 107.32 21 THR K CA 1
ATOM 6753 C C . THR H 3 21 ? 96.448 146.784 115.369 1.00 105.72 21 THR K C 1
ATOM 6754 O O . THR H 3 21 ? 96.539 146.697 116.603 1.00 104.92 21 THR K O 1
ATOM 6758 N N . GLU H 3 22 ? 95.421 147.399 114.773 1.00 107.49 22 GLU K N 1
ATOM 6759 C CA . GLU H 3 22 ? 94.315 147.930 115.568 1.00 107.47 22 GLU K CA 1
ATOM 6760 C C . GLU H 3 22 ? 93.537 146.811 116.258 1.00 106.46 22 GLU K C 1
ATOM 6761 O O . GLU H 3 22 ? 93.109 146.963 117.414 1.00 105.05 22 GLU K O 1
ATOM 6767 N N . LYS H 3 23 ? 93.371 145.675 115.572 1.00 107.13 23 LYS K N 1
ATOM 6768 C CA . LYS H 3 23 ? 92.735 144.511 116.181 1.00 105.65 23 LYS K CA 1
ATOM 6769 C C . LYS H 3 23 ? 93.552 143.978 117.352 1.00 102.53 23 LYS K C 1
ATOM 6770 O O . LYS H 3 23 ? 92.987 143.590 118.383 1.00 102.53 23 LYS K O 1
ATOM 6776 N N . THR H 3 24 ? 94.883 143.960 117.210 1.00 100.14 24 THR K N 1
ATOM 6777 C CA . THR H 3 24 ? 95.761 143.517 118.293 1.00 95.93 24 THR K CA 1
ATOM 6778 C C . THR H 3 24 ? 95.653 144.425 119.515 1.00 94.52 24 THR K C 1
ATOM 6779 O O . THR H 3 24 ? 95.566 143.938 120.653 1.00 96.05 24 THR K O 1
ATOM 6783 N N . LEU H 3 25 ? 95.621 145.745 119.297 1.00 93.62 25 LEU K N 1
ATOM 6784 C CA . LEU H 3 25 ? 95.493 146.683 120.414 1.00 90.60 25 LEU K CA 1
ATOM 6785 C C . LEU H 3 25 ? 94.148 146.542 121.128 1.00 90.87 25 LEU K C 1
ATOM 6786 O O . LEU H 3 25 ? 94.093 146.555 122.369 1.00 91.61 25 LEU K O 1
ATOM 6791 N N . LYS H 3 26 ? 93.058 146.378 120.369 1.00 92.58 26 LYS K N 1
ATOM 6792 C CA . LYS H 3 26 ? 91.748 146.228 121.002 1.00 94.00 26 LYS K CA 1
ATOM 6793 C C . LYS H 3 26 ? 91.626 144.899 121.745 1.00 92.11 26 LYS K C 1
ATOM 6794 O O . LYS H 3 26 ? 90.994 144.831 122.812 1.00 92.47 26 LYS K O 1
ATOM 6800 N N . GLN H 3 27 ? 92.246 143.841 121.213 1.00 91.61 27 GLN K N 1
ATOM 6801 C CA . GLN H 3 27 ? 92.265 142.558 121.909 1.00 91.18 27 GLN K CA 1
ATOM 6802 C C . GLN H 3 27 ? 93.051 142.642 123.214 1.00 87.80 27 GLN K C 1
ATOM 6803 O O . GLN H 3 27 ? 92.654 142.041 124.222 1.00 88.42 27 GLN K O 1
ATOM 6809 N N . ALA H 3 28 ? 94.154 143.400 123.216 1.00 86.33 28 ALA K N 1
ATOM 6810 C CA . ALA H 3 28 ? 94.912 143.615 124.448 1.00 81.33 28 ALA K CA 1
ATOM 6811 C C . ALA H 3 28 ? 94.092 144.369 125.489 1.00 80.92 28 ALA K C 1
ATOM 6812 O O . ALA H 3 28 ? 94.155 144.053 126.686 1.00 81.13 28 ALA K O 1
ATOM 6814 N N . ALA H 3 29 ? 93.310 145.361 125.049 1.00 81.24 29 ALA K N 1
ATOM 6815 C CA . ALA H 3 29 ? 92.435 146.085 125.974 1.00 79.86 29 ALA K CA 1
ATOM 6816 C C . ALA H 3 29 ? 91.367 145.174 126.582 1.00 80.97 29 ALA K C 1
ATOM 6817 O O . ALA H 3 29 ? 91.072 145.264 127.784 1.00 81.37 29 ALA K O 1
ATOM 6819 N N . TYR H 3 30 ? 90.789 144.281 125.770 1.00 82.03 30 TYR K N 1
ATOM 6820 C CA . TYR H 3 30 ? 89.784 143.350 126.291 1.00 82.02 30 TYR K CA 1
ATOM 6821 C C . TYR H 3 30 ? 90.384 142.355 127.282 1.00 79.29 30 TYR K C 1
ATOM 6822 O O . TYR H 3 30 ? 89.751 142.021 128.295 1.00 80.70 30 TYR K O 1
ATOM 6831 N N . VAL H 3 31 ? 91.604 141.878 127.012 1.00 78.01 31 VAL K N 1
ATOM 6832 C CA . VAL H 3 31 ? 92.279 140.968 127.937 1.00 74.92 31 VAL K CA 1
ATOM 6833 C C . VAL H 3 31 ? 92.597 141.670 129.257 1.00 74.05 31 VAL K C 1
ATOM 6834 O O . VAL H 3 31 ? 92.455 141.078 130.336 1.00 76.10 31 VAL K O 1
ATOM 6838 N N . ALA H 3 32 ? 92.979 142.952 129.201 1.00 72.74 32 ALA K N 1
ATOM 6839 C CA . ALA H 3 32 ? 93.223 143.710 130.430 1.00 69.70 32 ALA K CA 1
ATOM 6840 C C . ALA H 3 32 ? 91.948 143.898 131.250 1.00 72.96 32 ALA K C 1
ATOM 6841 O O . ALA H 3 32 ? 91.981 143.807 132.487 1.00 73.40 32 ALA K O 1
ATOM 6843 N N . ALA H 3 33 ? 90.815 144.149 130.582 1.00 75.55 33 ALA K N 1
ATOM 6844 C CA . ALA H 3 33 ? 89.544 144.270 131.299 1.00 74.43 33 ALA K CA 1
ATOM 6845 C C . ALA H 3 33 ? 89.136 142.955 131.962 1.00 74.30 33 ALA K C 1
ATOM 6846 O O . ALA H 3 33 ? 88.657 142.945 133.107 1.00 74.49 33 ALA K O 1
ATOM 6848 N N . PHE H 3 34 ? 89.336 141.832 131.262 1.00 74.70 34 PHE K N 1
ATOM 6849 C CA . PHE H 3 34 ? 89.042 140.528 131.857 1.00 74.46 34 PHE K CA 1
ATOM 6850 C C . PHE H 3 34 ? 89.956 140.226 133.041 1.00 77.31 34 PHE K C 1
ATOM 6851 O O . PHE H 3 34 ? 89.520 139.623 134.031 1.00 80.47 34 PHE K O 1
ATOM 6859 N N . LEU H 3 35 ? 91.228 140.633 132.952 1.00 75.35 35 LEU K N 1
ATOM 6860 C CA . LEU H 3 35 ? 92.154 140.459 134.070 1.00 70.81 35 LEU K CA 1
ATOM 6861 C C . LEU H 3 35 ? 91.726 141.272 135.280 1.00 72.58 35 LEU K C 1
ATOM 6862 O O . LEU H 3 35 ? 91.906 140.833 136.420 1.00 74.93 35 LEU K O 1
ATOM 6867 N N . TRP H 3 36 ? 91.182 142.469 135.054 1.00 73.65 36 TRP K N 1
ATOM 6868 C CA . TRP H 3 36 ? 90.668 143.240 136.182 1.00 74.12 36 TRP K CA 1
ATOM 6869 C C . TRP H 3 36 ? 89.432 142.593 136.795 1.00 78.58 36 TRP K C 1
ATOM 6870 O O . TRP H 3 36 ? 89.229 142.684 138.010 1.00 80.60 36 TRP K O 1
ATOM 6881 N N . VAL H 3 37 ? 88.593 141.954 135.977 1.00 79.86 37 VAL K N 1
ATOM 6882 C CA . VAL H 3 37 ? 87.394 141.305 136.513 1.00 80.13 37 VAL K CA 1
ATOM 6883 C C . VAL H 3 37 ? 87.750 140.061 137.332 1.00 81.45 37 VAL K C 1
ATOM 6884 O O . VAL H 3 37 ? 87.199 139.844 138.417 1.00 86.14 37 VAL K O 1
ATOM 6888 N N . SER H 3 38 ? 88.722 139.263 136.860 1.00 80.82 38 SER K N 1
ATOM 6889 C CA . SER H 3 38 ? 89.050 137.899 137.315 1.00 80.56 38 SER K CA 1
ATOM 6890 C C . SER H 3 38 ? 89.129 137.513 138.805 1.00 83.66 38 SER K C 1
ATOM 6891 O O . SER H 3 38 ? 88.843 136.340 139.098 1.00 88.15 38 SER K O 1
ATOM 6894 N N . PRO H 3 39 ? 89.556 138.371 139.763 1.00 81.19 39 PRO K N 1
ATOM 6895 C CA . PRO H 3 39 ? 89.550 137.918 141.174 1.00 82.04 39 PRO K CA 1
ATOM 6896 C C . PRO H 3 39 ? 88.181 137.555 141.727 1.00 91.24 39 PRO K C 1
ATOM 6897 O O . PRO H 3 39 ? 88.066 136.591 142.497 1.00 94.81 39 PRO K O 1
ATOM 6901 N N . MET H 3 40 ? 87.134 138.278 141.332 1.00 92.90 40 MET K N 1
ATOM 6902 C CA . MET H 3 40 ? 85.791 137.937 141.785 1.00 96.07 40 MET K CA 1
ATOM 6903 C C . MET H 3 40 ? 85.301 136.642 141.152 1.00 97.86 40 MET K C 1
ATOM 6904 O O . MET H 3 40 ? 84.567 135.884 141.793 1.00 103.88 40 MET K O 1
ATOM 6909 N N . ILE H 3 41 ? 85.712 136.366 139.912 1.00 93.96 41 ILE K N 1
ATOM 6910 C CA . ILE H 3 41 ? 85.377 135.102 139.263 1.00 95.45 41 ILE K CA 1
ATOM 6911 C C . ILE H 3 41 ? 86.044 133.935 139.981 1.00 99.91 41 ILE K C 1
ATOM 6912 O O . ILE H 3 41 ? 85.416 132.889 140.211 1.00 104.89 41 ILE K O 1
ATOM 6917 N N . TRP H 3 42 ? 87.321 134.098 140.349 1.00 98.42 42 TRP K N 1
ATOM 6918 C CA . TRP H 3 42 ? 88.024 133.063 141.105 1.00 99.78 42 TRP K CA 1
ATOM 6919 C C . TRP H 3 42 ? 87.382 132.843 142.468 1.00 105.36 42 TRP K C 1
ATOM 6920 O O . TRP H 3 42 ? 87.242 131.698 142.917 1.00 109.29 42 TRP K O 1
ATOM 6931 N N . HIS H 3 43 ? 86.974 133.929 143.131 1.00 106.35 43 HIS K N 1
ATOM 6932 C CA . HIS H 3 43 ? 86.308 133.813 144.425 1.00 109.04 43 HIS K CA 1
ATOM 6933 C C . HIS H 3 43 ? 84.963 133.105 144.309 1.00 113.24 43 HIS K C 1
ATOM 6934 O O . HIS H 3 43 ? 84.618 132.285 145.165 1.00 117.03 43 HIS K O 1
ATOM 6941 N N . LEU H 3 44 ? 84.196 133.406 143.255 1.00 112.03 44 LEU K N 1
ATOM 6942 C CA . LEU H 3 44 ? 82.905 132.753 143.047 1.00 112.53 44 LEU K CA 1
ATOM 6943 C C . LEU H 3 44 ? 83.063 131.262 142.776 1.00 115.84 44 LEU K C 1
ATOM 6944 O O . LEU H 3 44 ? 82.318 130.448 143.334 1.00 120.01 44 LEU K O 1
ATOM 6949 N N . VAL H 3 45 ? 84.037 130.886 141.940 1.00 114.11 45 VAL K N 1
ATOM 6950 C CA . VAL H 3 45 ? 84.260 129.471 141.639 1.00 115.34 45 VAL K CA 1
ATOM 6951 C C . VAL H 3 45 ? 84.756 128.723 142.875 1.00 119.19 45 VAL K C 1
ATOM 6952 O O . VAL H 3 45 ? 84.291 127.612 143.175 1.00 123.71 45 VAL K O 1
ATOM 6956 N N . LYS H 3 46 ? 85.669 129.335 143.637 1.00 116.97 46 LYS K N 1
ATOM 6957 C CA . LYS H 3 46 ? 86.191 128.703 144.844 1.00 119.83 46 LYS K CA 1
ATOM 6958 C C . LYS H 3 46 ? 85.131 128.589 145.936 1.00 122.99 46 LYS K C 1
ATOM 6959 O O . LYS H 3 46 ? 85.121 127.605 146.685 1.00 124.89 46 LYS K O 1
ATOM 6965 N N . LYS H 3 47 ? 84.228 129.567 146.037 1.00 122.99 47 LYS K N 1
ATOM 6966 C CA . LYS H 3 47 ? 83.159 129.481 147.025 1.00 125.53 47 LYS K CA 1
ATOM 6967 C C . LYS H 3 47 ? 82.086 128.486 146.603 1.00 128.04 47 LYS K C 1
ATOM 6968 O O . LYS H 3 47 ? 81.461 127.854 147.462 1.00 129.91 47 LYS K O 1
ATOM 6974 N N . GLN H 3 48 ? 81.855 128.336 145.296 1.00 128.14 48 GLN K N 1
ATOM 6975 C CA . GLN H 3 48 ? 80.891 127.345 144.828 1.00 129.76 48 GLN K CA 1
ATOM 6976 C C . GLN H 3 48 ? 81.407 125.929 145.053 1.00 132.21 48 GLN K C 1
ATOM 6977 O O . GLN H 3 48 ? 80.686 125.075 145.583 1.00 134.62 48 GLN K O 1
ATOM 6983 N N . TRP H 3 49 ? 82.650 125.659 144.665 1.00 132.62 49 TRP K N 1
ATOM 6984 C CA . TRP H 3 49 ? 83.220 124.334 144.899 1.00 135.16 49 TRP K CA 1
ATOM 6985 C C . TRP H 3 49 ? 83.633 124.168 146.356 1.00 132.27 49 TRP K C 1
ATOM 6986 O O . TRP H 3 49 ? 84.023 123.081 146.779 1.00 131.08 49 TRP K O 1
ATOM 6997 N N . PHE I 4 24 ? 119.861 109.714 119.084 1.00 134.53 24 PHE L N 1
ATOM 6998 C CA . PHE I 4 24 ? 120.001 110.062 117.676 1.00 136.12 24 PHE L CA 1
ATOM 6999 C C . PHE I 4 24 ? 120.843 111.318 117.504 1.00 135.98 24 PHE L C 1
ATOM 7000 O O . PHE I 4 24 ? 120.707 112.273 118.266 1.00 135.91 24 PHE L O 1
ATOM 7008 N N . GLN I 4 25 ? 121.723 111.311 116.502 1.00 135.11 25 GLN L N 1
ATOM 7009 C CA . GLN I 4 25 ? 122.432 112.532 116.139 1.00 132.98 25 GLN L CA 1
ATOM 7010 C C . GLN I 4 25 ? 121.539 113.477 115.345 1.00 131.57 25 GLN L C 1
ATOM 7011 O O . GLN I 4 25 ? 121.741 114.695 115.386 1.00 130.01 25 GLN L O 1
ATOM 7017 N N . ALA I 4 26 ? 120.549 112.936 114.628 1.00 131.44 26 ALA L N 1
ATOM 7018 C CA . ALA I 4 26 ? 119.586 113.776 113.924 1.00 130.21 26 ALA L CA 1
ATOM 7019 C C . ALA I 4 26 ? 118.696 114.541 114.892 1.00 129.41 26 ALA L C 1
ATOM 7020 O O . ALA I 4 26 ? 118.260 115.655 114.582 1.00 128.12 26 ALA L O 1
ATOM 7022 N N . PHE I 4 27 ? 118.406 113.957 116.056 1.00 130.15 27 PHE L N 1
ATOM 7023 C CA . PHE I 4 27 ? 117.706 114.687 117.107 1.00 127.25 27 PHE L CA 1
ATOM 7024 C C . PHE I 4 27 ? 118.579 115.785 117.701 1.00 123.73 27 PHE L C 1
ATOM 7025 O O . PHE I 4 27 ? 118.064 116.831 118.111 1.00 120.70 27 PHE L O 1
ATOM 7033 N N . LYS I 4 28 ? 119.899 115.576 117.732 1.00 124.44 28 LYS L N 1
ATOM 7034 C CA . LYS I 4 28 ? 120.811 116.547 118.327 1.00 122.19 28 LYS L CA 1
ATOM 7035 C C . LYS I 4 28 ? 120.954 117.812 117.489 1.00 122.42 28 LYS L C 1
ATOM 7036 O O . LYS I 4 28 ? 121.424 118.831 118.005 1.00 120.34 28 LYS L O 1
ATOM 7042 N N . GLU I 4 29 ? 120.576 117.774 116.215 1.00 123.98 29 GLU L N 1
ATOM 7043 C CA . GLU I 4 29 ? 120.589 118.971 115.387 1.00 124.96 29 GLU L CA 1
ATOM 7044 C C . GLU I 4 29 ? 119.295 119.768 115.481 1.00 123.27 29 GLU L C 1
ATOM 7045 O O . GLU I 4 29 ? 119.263 120.924 115.044 1.00 123.29 29 GLU L O 1
ATOM 7051 N N . SER I 4 30 ? 118.242 119.189 116.043 1.00 120.49 30 SER L N 1
ATOM 7052 C CA . SER I 4 30 ? 116.952 119.847 116.137 1.00 117.43 30 SER L CA 1
ATOM 7053 C C . SER I 4 30 ? 116.966 120.924 117.219 1.00 115.39 30 SER L C 1
ATOM 7054 O O . SER I 4 30 ? 117.766 120.867 118.155 1.00 113.00 30 SER L O 1
ATOM 7057 N N . PRO I 4 31 ? 116.095 121.933 117.102 1.00 114.83 31 PRO L N 1
ATOM 7058 C CA . PRO I 4 31 ? 115.896 122.866 118.226 1.00 109.77 31 PRO L CA 1
ATOM 7059 C C . PRO I 4 31 ? 115.294 122.216 119.461 1.00 106.19 31 PRO L C 1
ATOM 7060 O O . PRO I 4 31 ? 115.435 122.762 120.568 1.00 106.08 31 PRO L O 1
ATOM 7064 N N . LEU I 4 32 ? 114.631 121.064 119.303 1.00 105.65 32 LEU L N 1
ATOM 7065 C CA . LEU I 4 32 ? 114.089 120.335 120.443 1.00 104.06 32 LEU L CA 1
ATOM 7066 C C . LEU I 4 32 ? 115.189 119.830 121.365 1.00 102.58 32 LEU L C 1
ATOM 7067 O O . LEU I 4 32 ? 114.948 119.649 122.560 1.00 100.28 32 LEU L O 1
ATOM 7072 N N . TYR I 4 33 ? 116.400 119.629 120.839 1.00 103.54 33 TYR L N 1
ATOM 7073 C CA . TYR I 4 33 ? 117.532 119.266 121.685 1.00 101.37 33 TYR L CA 1
ATOM 7074 C C . TYR I 4 33 ? 117.887 120.388 122.653 1.00 97.73 33 TYR L C 1
ATOM 7075 O O . TYR I 4 33 ? 118.068 120.145 123.851 1.00 96.62 33 TYR L O 1
ATOM 7084 N N . THR I 4 34 ? 117.969 121.627 122.158 1.00 97.98 34 THR L N 1
ATOM 7085 C CA . THR I 4 34 ? 118.290 122.751 123.034 1.00 94.34 34 THR L CA 1
ATOM 7086 C C . THR I 4 34 ? 117.148 123.044 123.996 1.00 89.44 34 THR L C 1
ATOM 7087 O O . THR I 4 34 ? 117.389 123.382 125.163 1.00 87.58 34 THR L O 1
ATOM 7091 N N . ILE I 4 35 ? 115.904 122.895 123.527 1.00 90.65 35 ILE L N 1
ATOM 7092 C CA . ILE I 4 35 ? 114.739 123.104 124.388 1.00 88.32 35 ILE L CA 1
ATOM 7093 C C . ILE I 4 35 ? 114.714 122.082 125.522 1.00 86.36 35 ILE L C 1
ATOM 7094 O O . ILE I 4 35 ? 114.544 122.440 126.695 1.00 87.27 35 ILE L O 1
ATOM 7099 N N . ALA I 4 36 ? 114.937 120.805 125.196 1.00 86.31 36 ALA L N 1
ATOM 7100 C CA . ALA I 4 36 ? 114.924 119.755 126.208 1.00 83.91 36 ALA L CA 1
ATOM 7101 C C . ALA I 4 36 ? 116.106 119.876 127.158 1.00 82.59 36 ALA L C 1
ATOM 7102 O O . ALA I 4 36 ? 115.961 119.637 128.362 1.00 83.14 36 ALA L O 1
ATOM 7104 N N . LEU I 4 37 ? 117.273 120.274 126.642 1.00 81.86 37 LEU L N 1
ATOM 7105 C CA . LEU I 4 37 ? 118.453 120.427 127.485 1.00 80.53 37 LEU L CA 1
ATOM 7106 C C . LEU I 4 37 ? 118.289 121.568 128.482 1.00 79.04 37 LEU L C 1
ATOM 7107 O O . LEU I 4 37 ? 118.584 121.403 129.673 1.00 78.13 37 LEU L O 1
ATOM 7112 N N . ASN I 4 38 ? 117.787 122.721 128.029 1.00 78.30 38 ASN L N 1
ATOM 7113 C CA . ASN I 4 38 ? 117.608 123.834 128.954 1.00 72.85 38 ASN L CA 1
ATOM 7114 C C . ASN I 4 38 ? 116.440 123.607 129.904 1.00 71.47 38 ASN L C 1
ATOM 7115 O O . ASN I 4 38 ? 116.500 124.049 131.057 1.00 72.49 38 ASN L O 1
ATOM 7120 N N . GLY I 4 39 ? 115.395 122.898 129.467 1.00 71.30 39 GLY L N 1
ATOM 7121 C CA . GLY I 4 39 ? 114.325 122.543 130.386 1.00 71.53 39 GLY L CA 1
ATOM 7122 C C . GLY I 4 39 ? 114.771 121.573 131.463 1.00 71.02 39 GLY L C 1
ATOM 7123 O O . GLY I 4 39 ? 114.383 121.707 132.629 1.00 71.20 39 GLY L O 1
ATOM 7124 N N . ALA I 4 40 ? 115.606 120.595 131.094 1.00 69.61 40 ALA L N 1
ATOM 7125 C CA . ALA I 4 40 ? 116.149 119.664 132.077 1.00 69.20 40 ALA L CA 1
ATOM 7126 C C . ALA I 4 40 ? 117.089 120.365 133.047 1.00 69.63 40 ALA L C 1
ATOM 7127 O O . ALA I 4 40 ? 117.070 120.071 134.249 1.00 69.33 40 ALA L O 1
ATOM 7129 N N . PHE I 4 41 ? 117.903 121.302 132.544 1.00 70.94 41 PHE L N 1
ATOM 7130 C CA . PHE I 4 41 ? 118.769 122.094 133.415 1.00 68.07 41 PHE L CA 1
ATOM 7131 C C . PHE I 4 41 ? 117.963 122.939 134.391 1.00 65.61 41 PHE L C 1
ATOM 7132 O O . PHE I 4 41 ? 118.314 123.029 135.572 1.00 64.53 41 PHE L O 1
ATOM 7140 N N . PHE I 4 42 ? 116.865 123.543 133.922 1.00 64.86 42 PHE L N 1
ATOM 7141 C CA . PHE I 4 42 ? 116.040 124.368 134.799 1.00 61.20 42 PHE L CA 1
ATOM 7142 C C . PHE I 4 42 ? 115.346 123.538 135.871 1.00 63.20 42 PHE L C 1
ATOM 7143 O O . PHE I 4 42 ? 115.333 123.934 137.042 1.00 64.08 42 PHE L O 1
ATOM 7151 N N . VAL I 4 43 ? 114.784 122.378 135.510 1.00 63.69 43 VAL L N 1
ATOM 7152 C CA . VAL I 4 43 ? 114.085 121.597 136.532 1.00 62.22 43 VAL L CA 1
ATOM 7153 C C . VAL I 4 43 ? 115.070 120.948 137.506 1.00 63.07 43 VAL L C 1
ATOM 7154 O O . VAL I 4 43 ? 114.779 120.850 138.707 1.00 66.76 43 VAL L O 1
ATOM 7158 N N . ALA I 4 44 ? 116.268 120.566 137.039 1.00 62.63 44 ALA L N 1
ATOM 7159 C CA . ALA I 4 44 ? 117.273 120.024 137.946 1.00 62.82 44 ALA L CA 1
ATOM 7160 C C . ALA I 4 44 ? 117.804 121.093 138.890 1.00 65.01 44 ALA L C 1
ATOM 7161 O O . ALA I 4 44 ? 118.008 120.827 140.081 1.00 68.67 44 ALA L O 1
ATOM 7163 N N . GLY I 4 45 ? 118.008 122.313 138.387 1.00 62.95 45 GLY L N 1
ATOM 7164 C CA . GLY I 4 45 ? 118.457 123.393 139.247 1.00 59.82 45 GLY L CA 1
ATOM 7165 C C . GLY I 4 45 ? 117.418 123.822 140.263 1.00 60.16 45 GLY L C 1
ATOM 7166 O O . GLY I 4 45 ? 117.758 124.139 141.404 1.00 61.94 45 GLY L O 1
ATOM 7167 N N . VAL I 4 46 ? 116.140 123.835 139.870 1.00 59.28 46 VAL L N 1
ATOM 7168 C CA . VAL I 4 46 ? 115.075 124.181 140.809 1.00 59.17 46 VAL L CA 1
ATOM 7169 C C . VAL I 4 46 ? 114.948 123.117 141.896 1.00 64.33 46 VAL L C 1
ATOM 7170 O O . VAL I 4 46 ? 114.804 123.443 143.084 1.00 68.07 46 VAL L O 1
ATOM 7174 N N . ALA I 4 47 ? 115.049 121.835 141.517 1.00 63.85 47 ALA L N 1
ATOM 7175 C CA . ALA I 4 47 ? 115.029 120.758 142.504 1.00 64.13 47 ALA L CA 1
ATOM 7176 C C . ALA I 4 47 ? 116.221 120.839 143.453 1.00 66.64 47 ALA L C 1
ATOM 7177 O O . ALA I 4 47 ? 116.067 120.648 144.666 1.00 69.75 47 ALA L O 1
ATOM 7179 N N . PHE I 4 48 ? 117.408 121.162 142.927 1.00 65.08 48 PHE L N 1
ATOM 7180 C CA . PHE I 4 48 ? 118.591 121.302 143.773 1.00 65.83 48 PHE L CA 1
ATOM 7181 C C . PHE I 4 48 ? 118.479 122.491 144.721 1.00 67.67 48 PHE L C 1
ATOM 7182 O O . PHE I 4 48 ? 118.911 122.408 145.876 1.00 70.85 48 PHE L O 1
ATOM 7190 N N . ILE I 4 49 ? 117.919 123.607 144.250 1.00 66.93 49 ILE L N 1
ATOM 7191 C CA . ILE I 4 49 ? 117.796 124.801 145.083 1.00 64.65 49 ILE L CA 1
ATOM 7192 C C . ILE I 4 49 ? 116.779 124.578 146.196 1.00 65.89 49 ILE L C 1
ATOM 7193 O O . ILE I 4 49 ? 117.011 124.956 147.350 1.00 68.45 49 ILE L O 1
ATOM 7198 N N . GLN I 4 50 ? 115.665 123.913 145.893 1.00 66.50 50 GLN L N 1
ATOM 7199 C CA . GLN I 4 50 ? 114.687 123.639 146.939 1.00 69.24 50 GLN L CA 1
ATOM 7200 C C . GLN I 4 50 ? 115.047 122.439 147.813 1.00 73.85 50 GLN L C 1
ATOM 7201 O O . GLN I 4 50 ? 114.403 122.238 148.846 1.00 75.50 50 GLN L O 1
ATOM 7207 N N . SER I 4 51 ? 116.044 121.642 147.432 1.00 74.23 51 SER L N 1
ATOM 7208 C CA . SER I 4 51 ? 116.512 120.547 148.269 1.00 75.97 51 SER L CA 1
ATOM 7209 C C . SER I 4 51 ? 117.297 121.075 149.474 1.00 79.34 51 SER L C 1
ATOM 7210 O O . SER I 4 51 ? 117.758 122.217 149.468 1.00 79.36 51 SER L O 1
ATOM 7213 N N . PRO I 4 52 ? 117.461 120.264 150.530 1.00 83.31 52 PRO L N 1
ATOM 7214 C CA . PRO I 4 52 ? 118.307 120.686 151.662 1.00 85.19 52 PRO L CA 1
ATOM 7215 C C . PRO I 4 52 ? 119.811 120.650 151.398 1.00 83.66 52 PRO L C 1
ATOM 7216 O O . PRO I 4 52 ? 120.589 120.969 152.308 1.00 85.13 52 PRO L O 1
ATOM 7220 N N . LEU I 4 53 ? 120.253 120.286 150.193 1.00 81.95 53 LEU L N 1
ATOM 7221 C CA . LEU I 4 53 ? 121.660 120.442 149.836 1.00 83.77 53 LEU L CA 1
ATOM 7222 C C . LEU I 4 53 ? 122.060 121.914 149.814 1.00 84.07 53 LEU L C 1
ATOM 7223 O O . LEU I 4 53 ? 123.175 122.275 150.215 1.00 86.15 53 LEU L O 1
ATOM 7228 N N . MET I 4 54 ? 121.152 122.780 149.360 1.00 81.04 54 MET L N 1
ATOM 7229 C CA . MET I 4 54 ? 121.406 124.213 149.401 1.00 79.73 54 MET L CA 1
ATOM 7230 C C . MET I 4 54 ? 121.425 124.737 150.831 1.00 81.54 54 MET L C 1
ATOM 7231 O O . MET I 4 54 ? 122.109 125.726 151.115 1.00 82.52 54 MET L O 1
ATOM 7236 N N . ASP I 4 55 ? 120.683 124.099 151.740 1.00 81.43 55 ASP L N 1
ATOM 7237 C CA . ASP I 4 55 ? 120.822 124.410 153.160 1.00 81.53 55 ASP L CA 1
ATOM 7238 C C . ASP I 4 55 ? 122.187 123.987 153.684 1.00 83.22 55 ASP L C 1
ATOM 7239 O O . ASP I 4 55 ? 122.782 124.680 154.516 1.00 84.48 55 ASP L O 1
ATOM 7244 N N . MET I 4 56 ? 122.688 122.840 153.219 1.00 85.40 56 MET L N 1
ATOM 7245 C CA . MET I 4 56 ? 124.035 122.407 153.586 1.00 86.41 56 MET L CA 1
ATOM 7246 C C . MET I 4 56 ? 125.121 123.310 153.015 1.00 85.52 56 MET L C 1
ATOM 7247 O O . MET I 4 56 ? 126.228 123.344 153.559 1.00 86.96 56 MET L O 1
ATOM 7252 N N . LEU I 4 57 ? 124.835 124.038 151.937 1.00 84.38 57 LEU L N 1
ATOM 7253 C CA . LEU I 4 57 ? 125.821 124.931 151.337 1.00 84.26 57 LEU L CA 1
ATOM 7254 C C . LEU I 4 57 ? 125.948 126.273 152.051 1.00 83.43 57 LEU L C 1
ATOM 7255 O O . LEU I 4 57 ? 126.784 127.086 151.649 1.00 82.79 57 LEU L O 1
ATOM 7260 N N . ALA I 4 58 ? 125.148 126.538 153.079 1.00 81.93 58 ALA L N 1
ATOM 7261 C CA . ALA I 4 58 ? 125.241 127.783 153.830 1.00 82.65 58 ALA L CA 1
ATOM 7262 C C . ALA I 4 58 ? 125.872 127.515 155.187 1.00 90.08 58 ALA L C 1
ATOM 7263 O O . ALA I 4 58 ? 125.288 126.771 155.989 1.00 92.34 58 ALA L O 1
ATOM 7265 N N . PRO I 4 59 ? 127.037 128.083 155.494 1.00 91.19 59 PRO L N 1
ATOM 7266 C CA . PRO I 4 59 ? 127.695 127.765 156.764 1.00 91.19 59 PRO L CA 1
ATOM 7267 C C . PRO I 4 59 ? 127.011 128.435 157.944 1.00 94.47 59 PRO L C 1
ATOM 7268 O O . PRO I 4 59 ? 126.373 129.482 157.815 1.00 93.27 59 PRO L O 1
ATOM 7272 N N . GLN I 4 60 ? 127.145 127.800 159.111 1.00 97.57 60 GLN L N 1
ATOM 7273 C CA . GLN I 4 60 ? 126.457 128.285 160.302 1.00 100.29 60 GLN L CA 1
ATOM 7274 C C . GLN I 4 60 ? 127.109 129.548 160.842 1.00 100.30 60 GLN L C 1
ATOM 7275 O O . GLN I 4 60 ? 126.407 130.491 161.231 1.00 101.45 60 GLN L O 1
ATOM 7281 N N . LEU I 4 61 ? 128.443 129.570 160.878 1.00 98.50 61 LEU L N 1
ATOM 7282 C CA . LEU I 4 61 ? 129.273 130.718 161.266 1.00 98.05 61 LEU L CA 1
ATOM 7283 C C . LEU I 4 61 ? 128.965 131.269 162.658 1.00 102.62 61 LEU L C 1
ATOM 7284 O O . LEU I 4 61 ? 128.542 130.532 163.547 1.00 106.30 61 LEU L O 1
ATOM 7289 N N . SER J 5 18 ? 110.300 182.594 125.138 1.00 149.16 18 SER M N 1
ATOM 7290 C CA . SER J 5 18 ? 110.926 183.871 125.457 1.00 150.54 18 SER M CA 1
ATOM 7291 C C . SER J 5 18 ? 112.055 184.194 124.483 1.00 149.39 18 SER M C 1
ATOM 7292 O O . SER J 5 18 ? 112.467 183.345 123.692 1.00 148.16 18 SER M O 1
ATOM 7295 N N . LYS J 5 19 ? 112.544 185.436 124.544 1.00 149.30 19 LYS M N 1
ATOM 7296 C CA . LYS J 5 19 ? 113.624 185.861 123.659 1.00 149.14 19 LYS M CA 1
ATOM 7297 C C . LYS J 5 19 ? 114.949 185.211 124.036 1.00 147.27 19 LYS M C 1
ATOM 7298 O O . LYS J 5 19 ? 115.759 184.902 123.154 1.00 145.05 19 LYS M O 1
ATOM 7304 N N . ILE J 5 20 ? 115.183 185.000 125.334 1.00 147.84 20 ILE M N 1
ATOM 7305 C CA . ILE J 5 20 ? 116.414 184.363 125.794 1.00 145.68 20 ILE M CA 1
ATOM 7306 C C . ILE J 5 20 ? 116.445 182.894 125.384 1.00 143.25 20 ILE M C 1
ATOM 7307 O O . ILE J 5 20 ? 117.508 182.347 125.064 1.00 139.54 20 ILE M O 1
ATOM 7312 N N . LEU J 5 21 ? 115.285 182.232 125.393 1.00 143.60 21 LEU M N 1
ATOM 7313 C CA . LEU J 5 21 ? 115.218 180.843 124.953 1.00 142.26 21 LEU M CA 1
ATOM 7314 C C . LEU J 5 21 ? 115.415 180.719 123.447 1.00 140.91 21 LEU M C 1
ATOM 7315 O O . LEU J 5 21 ? 115.986 179.729 122.977 1.00 137.33 21 LEU M O 1
ATOM 7320 N N . THR J 5 22 ? 114.961 181.709 122.679 1.00 141.58 22 THR M N 1
ATOM 7321 C CA . THR J 5 22 ? 115.157 181.677 121.234 1.00 141.34 22 THR M CA 1
ATOM 7322 C C . THR J 5 22 ? 116.587 182.034 120.845 1.00 138.88 22 THR M C 1
ATOM 7323 O O . THR J 5 22 ? 117.113 181.487 119.869 1.00 137.10 22 THR M O 1
ATOM 7327 N N . LEU J 5 23 ? 117.229 182.938 121.591 1.00 138.45 23 LEU M N 1
ATOM 7328 C CA . LEU J 5 23 ? 118.604 183.318 121.277 1.00 137.88 23 LEU M CA 1
ATOM 7329 C C . LEU J 5 23 ? 119.584 182.193 121.590 1.00 136.00 23 LEU M C 1
ATOM 7330 O O . LEU J 5 23 ? 120.486 181.911 120.793 1.00 134.34 23 LEU M O 1
ATOM 7335 N N . THR J 5 24 ? 119.426 181.542 122.741 1.00 134.71 24 THR M N 1
ATOM 7336 C CA . THR J 5 24 ? 120.307 180.462 123.175 1.00 126.63 24 THR M CA 1
ATOM 7337 C C . THR J 5 24 ? 119.487 179.184 123.281 1.00 121.42 24 THR M C 1
ATOM 7338 O O . THR J 5 24 ? 118.655 179.051 124.183 1.00 122.80 24 THR M O 1
ATOM 7342 N N . HIS J 5 25 ? 119.720 178.249 122.365 1.00 114.14 25 HIS M N 1
ATOM 7343 C CA . HIS J 5 25 ? 119.050 176.957 122.422 1.00 108.29 25 HIS M CA 1
ATOM 7344 C C . HIS J 5 25 ? 120.072 175.837 122.307 1.00 103.12 25 HIS M C 1
ATOM 7345 O O . HIS J 5 25 ? 119.874 174.745 122.847 1.00 101.55 25 HIS M O 1
ATOM 7352 N N . ASN J 5 26 ? 121.171 176.100 121.603 1.00 101.88 26 ASN M N 1
ATOM 7353 C CA . ASN J 5 26 ? 122.210 175.099 121.418 1.00 98.13 26 ASN M CA 1
ATOM 7354 C C . ASN J 5 26 ? 123.157 174.995 122.603 1.00 93.65 26 ASN M C 1
ATOM 7355 O O . ASN J 5 26 ? 123.931 174.035 122.670 1.00 91.35 26 ASN M O 1
ATOM 7360 N N . VAL J 5 27 ? 123.129 175.954 123.527 1.00 90.33 27 VAL M N 1
ATOM 7361 C CA . VAL J 5 27 ? 123.972 175.932 124.712 1.00 84.61 27 VAL M CA 1
ATOM 7362 C C . VAL J 5 27 ? 123.160 176.041 125.993 1.00 81.20 27 VAL M C 1
ATOM 7363 O O . VAL J 5 27 ? 123.724 176.280 127.058 1.00 78.88 27 VAL M O 1
ATOM 7367 N N . ALA J 5 28 ? 121.842 175.876 125.913 1.00 83.08 28 ALA M N 1
ATOM 7368 C CA . ALA J 5 28 ? 121.001 176.003 127.093 1.00 77.80 28 ALA M CA 1
ATOM 7369 C C . ALA J 5 28 ? 121.052 174.779 127.991 1.00 71.64 28 ALA M C 1
ATOM 7370 O O . ALA J 5 28 ? 120.649 174.867 129.153 1.00 70.86 28 ALA M O 1
ATOM 7372 N N . HIS J 5 29 ? 121.533 173.646 127.487 1.00 68.99 29 HIS M N 1
ATOM 7373 C CA . HIS J 5 29 ? 121.568 172.432 128.287 1.00 64.97 29 HIS M CA 1
ATOM 7374 C C . HIS J 5 29 ? 122.782 172.356 129.197 1.00 65.53 29 HIS M C 1
ATOM 7375 O O . HIS J 5 29 ? 122.875 171.420 129.995 1.00 67.17 29 HIS M O 1
ATOM 7382 N N . TYR J 5 30 ? 123.707 173.307 129.103 1.00 65.72 30 TYR M N 1
ATOM 7383 C CA . TYR J 5 30 ? 124.822 173.369 130.035 1.00 63.35 30 TYR M CA 1
ATOM 7384 C C . TYR J 5 30 ? 124.456 174.060 131.339 1.00 61.49 30 TYR M C 1
ATOM 7385 O O . TYR J 5 30 ? 125.294 174.119 132.242 1.00 61.65 30 TYR M O 1
ATOM 7394 N N . GLY J 5 31 ? 123.243 174.587 131.454 1.00 58.58 31 GLY M N 1
ATOM 7395 C CA . GLY J 5 31 ? 122.799 175.213 132.679 1.00 56.58 31 GLY M CA 1
ATOM 7396 C C . GLY J 5 31 ? 121.898 174.326 133.508 1.00 56.69 31 GLY M C 1
ATOM 7397 O O . GLY J 5 31 ? 121.187 174.812 134.388 1.00 58.52 31 GLY M O 1
ATOM 7398 N N . TRP J 5 32 ? 121.907 173.023 133.234 1.00 54.92 32 TRP M N 1
ATOM 7399 C CA . TRP J 5 32 ? 121.092 172.106 134.020 1.00 51.00 32 TRP M CA 1
ATOM 7400 C C . TRP J 5 32 ? 121.813 171.659 135.286 1.00 50.56 32 TRP M C 1
ATOM 7401 O O . TRP J 5 32 ? 121.217 171.632 136.365 1.00 51.92 32 TRP M O 1
ATOM 7412 N N . ILE J 5 33 ? 123.089 171.306 135.180 1.00 49.67 33 ILE M N 1
ATOM 7413 C CA . ILE J 5 33 ? 123.866 170.878 136.345 1.00 47.25 33 ILE M CA 1
ATOM 7414 C C . ILE J 5 33 ? 124.181 172.044 137.288 1.00 48.67 33 ILE M C 1
ATOM 7415 O O . ILE J 5 33 ? 124.176 171.820 138.510 1.00 51.23 33 ILE M O 1
ATOM 7420 N N . PRO J 5 34 ? 124.446 173.285 136.826 1.00 49.19 34 PRO M N 1
ATOM 7421 C CA . PRO J 5 34 ? 124.401 174.414 137.774 1.00 47.85 34 PRO M CA 1
ATOM 7422 C C . PRO J 5 34 ? 123.073 174.597 138.489 1.00 49.69 34 PRO M C 1
ATOM 7423 O O . PRO J 5 34 ? 123.074 175.026 139.647 1.00 52.32 34 PRO M O 1
ATOM 7427 N N . PHE J 5 35 ? 121.947 174.258 137.861 1.00 47.45 35 PHE M N 1
ATOM 7428 C CA . PHE J 5 35 ? 120.670 174.380 138.554 1.00 46.76 35 PHE M CA 1
ATOM 7429 C C . PHE J 5 35 ? 120.517 173.333 139.652 1.00 50.36 35 PHE M C 1
ATOM 7430 O O . PHE J 5 35 ? 119.987 173.635 140.724 1.00 55.42 35 PHE M O 1
ATOM 7438 N N . VAL J 5 36 ? 120.974 172.101 139.410 1.00 48.65 36 VAL M N 1
ATOM 7439 C CA . VAL J 5 36 ? 120.911 171.069 140.443 1.00 46.80 36 VAL M CA 1
ATOM 7440 C C . VAL J 5 36 ? 121.869 171.396 141.583 1.00 48.30 36 VAL M C 1
ATOM 7441 O O . VAL J 5 36 ? 121.548 171.185 142.762 1.00 50.87 36 VAL M O 1
ATOM 7445 N N . LEU J 5 37 ? 123.042 171.950 141.255 1.00 48.66 37 LEU M N 1
ATOM 7446 C CA . LEU J 5 37 ? 123.976 172.385 142.291 1.00 47.82 37 LEU M CA 1
ATOM 7447 C C . LEU J 5 37 ? 123.405 173.529 143.123 1.00 51.92 37 LEU M C 1
ATOM 7448 O O . LEU J 5 37 ? 123.556 173.540 144.347 1.00 56.89 37 LEU M O 1
ATOM 7453 N N . TYR J 5 38 ? 122.725 174.486 142.483 1.00 51.32 38 TYR M N 1
ATOM 7454 C CA . TYR J 5 38 ? 122.096 175.577 143.225 1.00 52.49 38 TYR M CA 1
ATOM 7455 C C . TYR J 5 38 ? 120.936 175.085 144.082 1.00 54.97 38 TYR M C 1
ATOM 7456 O O . TYR J 5 38 ? 120.736 175.577 145.198 1.00 61.35 38 TYR M O 1
ATOM 7465 N N . LEU J 5 39 ? 120.147 174.139 143.565 1.00 53.68 39 LEU M N 1
ATOM 7466 C CA . LEU J 5 39 ? 119.033 173.582 144.325 1.00 53.62 39 LEU M CA 1
ATOM 7467 C C . LEU J 5 39 ? 119.521 172.840 145.559 1.00 55.83 39 LEU M C 1
ATOM 7468 O O . LEU J 5 39 ? 118.899 172.917 146.624 1.00 58.96 39 LEU M O 1
ATOM 7473 N N . GLY J 5 40 ? 120.619 172.097 145.430 1.00 54.37 40 GLY M N 1
ATOM 7474 C CA . GLY J 5 40 ? 121.210 171.473 146.600 1.00 54.82 40 GLY M CA 1
ATOM 7475 C C . GLY J 5 40 ? 121.824 172.476 147.559 1.00 58.94 40 GLY M C 1
ATOM 7476 O O . GLY J 5 40 ? 121.720 172.322 148.777 1.00 63.76 40 GLY M O 1
ATOM 7477 N N . TRP J 5 41 ? 122.466 173.516 147.023 1.00 58.46 41 TRP M N 1
ATOM 7478 C CA . TRP J 5 41 ? 123.169 174.495 147.843 1.00 60.72 41 TRP M CA 1
ATOM 7479 C C . TRP J 5 41 ? 122.216 175.370 148.642 1.00 64.82 41 TRP M C 1
ATOM 7480 O O . TRP J 5 41 ? 122.558 175.802 149.746 1.00 70.84 41 TRP M O 1
ATOM 7491 N N . ALA J 5 42 ? 121.025 175.643 148.114 1.00 64.34 42 ALA M N 1
ATOM 7492 C CA . ALA J 5 42 ? 120.073 176.483 148.828 1.00 64.01 42 ALA M CA 1
ATOM 7493 C C . ALA J 5 42 ? 119.400 175.777 149.996 1.00 66.80 42 ALA M C 1
ATOM 7494 O O . ALA J 5 42 ? 118.707 176.440 150.772 1.00 72.88 42 ALA M O 1
ATOM 7496 N N . HIS J 5 43 ? 119.572 174.466 150.144 1.00 65.67 43 HIS M N 1
ATOM 7497 C CA . HIS J 5 43 ? 118.954 173.725 151.234 1.00 67.30 43 HIS M CA 1
ATOM 7498 C C . HIS J 5 43 ? 119.939 173.305 152.315 1.00 70.43 43 HIS M C 1
ATOM 7499 O O . HIS J 5 43 ? 119.525 172.681 153.295 1.00 72.50 43 HIS M O 1
ATOM 7506 N N . THR J 5 44 ? 121.223 173.615 152.169 1.00 70.94 44 THR M N 1
ATOM 7507 C CA . THR J 5 44 ? 122.217 173.213 153.153 1.00 74.00 44 THR M CA 1
ATOM 7508 C C . THR J 5 44 ? 122.364 174.275 154.231 1.00 77.84 44 THR M C 1
ATOM 7509 O O . THR J 5 44 ? 122.342 175.476 153.947 1.00 77.88 44 THR M O 1
ATOM 7513 N N . SER J 5 45 ? 122.514 173.821 155.475 1.00 78.90 45 SER M N 1
ATOM 7514 C CA . SER J 5 45 ? 122.741 174.734 156.587 1.00 79.72 45 SER M CA 1
ATOM 7515 C C . SER J 5 45 ? 124.163 175.276 156.599 1.00 80.21 45 SER M C 1
ATOM 7516 O O . SER J 5 45 ? 124.385 176.415 157.022 1.00 81.58 45 SER M O 1
ATOM 7519 N N . ASN J 5 46 ? 125.130 174.475 156.150 1.00 78.97 46 ASN M N 1
ATOM 7520 C CA . ASN J 5 46 ? 126.517 174.923 156.097 1.00 79.35 46 ASN M CA 1
ATOM 7521 C C . ASN J 5 46 ? 126.722 175.977 155.016 1.00 81.38 46 ASN M C 1
ATOM 7522 O O . ASN J 5 46 ? 127.442 176.958 155.234 1.00 81.04 46 ASN M O 1
ATOM 7527 N N . ARG J 5 47 ? 126.084 175.791 153.850 1.00 82.68 47 ARG M N 1
ATOM 7528 C CA . ARG J 5 47 ? 126.194 176.593 152.631 1.00 79.23 47 ARG M CA 1
ATOM 7529 C C . ARG J 5 47 ? 127.641 176.771 152.183 1.00 79.85 47 ARG M C 1
ATOM 7530 O O . ARG J 5 47 ? 128.202 177.862 152.334 1.00 80.51 47 ARG M O 1
ATOM 7538 N N . PRO J 5 48 ? 128.273 175.738 151.631 1.00 78.95 48 PRO M N 1
ATOM 7539 C CA . PRO J 5 48 ? 129.677 175.849 151.230 1.00 78.48 48 PRO M CA 1
ATOM 7540 C C . PRO J 5 48 ? 129.829 176.656 149.948 1.00 79.38 48 PRO M C 1
ATOM 7541 O O . PRO J 5 48 ? 128.858 177.059 149.312 1.00 79.93 48 PRO M O 1
ATOM 7545 N N . ASN J 5 49 ? 131.082 176.887 149.573 1.00 80.25 49 ASN M N 1
ATOM 7546 C CA . ASN J 5 49 ? 131.376 177.701 148.406 1.00 80.74 49 ASN M CA 1
ATOM 7547 C C . ASN J 5 49 ? 131.538 176.821 147.166 1.00 80.26 49 ASN M C 1
ATOM 7548 O O . ASN J 5 49 ? 131.302 175.609 147.192 1.00 80.25 49 ASN M O 1
ATOM 7553 N N . PHE J 5 50 ? 131.952 177.450 146.063 1.00 80.45 50 PHE M N 1
ATOM 7554 C CA . PHE J 5 50 ? 131.963 176.800 144.757 1.00 80.84 50 PHE M CA 1
ATOM 7555 C C . PHE J 5 50 ? 133.023 175.707 144.678 1.00 81.74 50 PHE M C 1
ATOM 7556 O O . PHE J 5 50 ? 132.761 174.613 144.161 1.00 81.30 50 PHE M O 1
ATOM 7564 N N . LEU J 5 51 ? 134.218 175.975 145.205 1.00 80.12 51 LEU M N 1
ATOM 7565 C CA . LEU J 5 51 ? 135.274 174.970 145.176 1.00 78.82 51 LEU M CA 1
ATOM 7566 C C . LEU J 5 51 ? 134.987 173.822 146.132 1.00 78.20 51 LEU M C 1
ATOM 7567 O O . LEU J 5 51 ? 135.390 172.685 145.868 1.00 78.39 51 LEU M O 1
ATOM 7572 N N . ASN J 5 52 ? 134.293 174.093 147.237 1.00 76.71 52 ASN M N 1
ATOM 7573 C CA . ASN J 5 52 ? 133.878 173.012 148.120 1.00 73.79 52 ASN M CA 1
ATOM 7574 C C . ASN J 5 52 ? 132.779 172.169 147.494 1.00 70.45 52 ASN M C 1
ATOM 7575 O O . ASN J 5 52 ? 132.693 170.969 147.770 1.00 70.04 52 ASN M O 1
ATOM 7580 N N . LEU J 5 53 ? 131.925 172.774 146.667 1.00 71.24 53 LEU M N 1
ATOM 7581 C CA . LEU J 5 53 ? 130.942 171.986 145.929 1.00 68.65 53 LEU M CA 1
ATOM 7582 C C . LEU J 5 53 ? 131.608 171.124 144.865 1.00 69.70 53 LEU M C 1
ATOM 7583 O O . LEU J 5 53 ? 131.198 169.981 144.639 1.00 67.17 53 LEU M O 1
ATOM 7588 N N . LEU J 5 54 ? 132.631 171.651 144.200 1.00 72.20 54 LEU M N 1
ATOM 7589 C CA . LEU J 5 54 ? 133.234 170.948 143.074 1.00 69.72 54 LEU M CA 1
ATOM 7590 C C . LEU J 5 54 ? 134.408 170.050 143.450 1.00 69.44 54 LEU M C 1
ATOM 7591 O O . LEU J 5 54 ? 134.899 169.321 142.584 1.00 71.76 54 LEU M O 1
ATOM 7596 N N . SER J 5 55 ? 134.873 170.069 144.709 1.00 70.33 55 SER M N 1
ATOM 7597 C CA . SER J 5 55 ? 136.060 169.271 144.987 1.00 68.46 55 SER M CA 1
ATOM 7598 C C . SER J 5 55 ? 135.689 167.942 145.638 1.00 68.09 55 SER M C 1
ATOM 7599 O O . SER J 5 55 ? 134.692 167.857 146.357 1.00 70.94 55 SER M O 1
ATOM 7602 N N . PRO J 5 56 ? 136.459 166.877 145.409 1.00 68.85 56 PRO M N 1
ATOM 7603 C CA . PRO J 5 56 ? 136.165 165.584 146.042 1.00 69.01 56 PRO M CA 1
ATOM 7604 C C . PRO J 5 56 ? 136.760 165.382 147.428 1.00 72.54 56 PRO M C 1
ATOM 7605 O O . PRO J 5 56 ? 136.495 164.345 148.044 1.00 71.17 56 PRO M O 1
ATOM 7609 N N . LEU J 5 57 ? 137.545 166.325 147.929 1.00 74.11 57 LEU M N 1
ATOM 7610 C CA . LEU J 5 57 ? 138.183 166.204 149.226 1.00 74.48 57 LEU M CA 1
ATOM 7611 C C . LEU J 5 57 ? 137.188 166.500 150.345 1.00 76.85 57 LEU M C 1
ATOM 7612 O O . LEU J 5 57 ? 136.193 167.194 150.130 1.00 77.59 57 LEU M O 1
ATOM 7617 N N . PRO J 5 58 ? 137.427 165.979 151.563 1.00 77.61 58 PRO M N 1
ATOM 7618 C CA . PRO J 5 58 ? 136.537 166.307 152.688 1.00 77.60 58 PRO M CA 1
ATOM 7619 C C . PRO J 5 58 ? 136.698 167.742 153.163 1.00 81.27 58 PRO M C 1
ATOM 7620 O O . PRO J 5 58 ? 137.445 168.012 154.107 1.00 86.09 58 PRO M O 1
ATOM 7624 N N . SER J 5 59 ? 136.001 168.666 152.497 1.00 82.97 59 SER M N 1
ATOM 7625 C CA . SER J 5 59 ? 136.243 170.093 152.696 1.00 86.95 59 SER M CA 1
ATOM 7626 C C . SER J 5 59 ? 135.752 170.579 154.053 1.00 87.82 59 SER M C 1
ATOM 7627 O O . SER J 5 59 ? 136.404 171.428 154.675 1.00 89.49 59 SER M O 1
ATOM 7630 N N . VAL J 5 60 ? 134.610 170.060 154.515 1.00 85.75 60 VAL M N 1
ATOM 7631 C CA . VAL J 5 60 ? 133.928 170.466 155.755 1.00 90.18 60 VAL M CA 1
ATOM 7632 C C . VAL J 5 60 ? 133.686 171.975 155.847 1.00 90.85 60 VAL M C 1
ATOM 7633 O O . VAL J 5 60 ? 132.551 172.429 155.996 1.00 90.28 60 VAL M O 1
#